Protein AF-0000000067176436 (afdb_homodimer)

InterPro domains:
  IPR025442 Domain of unknown function DUF4185 [PF13810] (154-482)

pLDDT: mean 79.98, std 26.39, range [17.45, 98.94]

Secondary structure (DSSP, 8-state):
-------------------------------------SS-HHHHH----TT-PPPP-----SS-S--TTPPTT--TTPPPPPSEE--GGGTGGG--------------------------------------------PPPSEEEEEEESSSTTSTT-HHHHHS-SB--EEEEEE---GGG--EEEEESSBB--TTSGGGG-BS-EEEEE----TBTB-------TT-TTSSS-EEETTEEPPSS-----SS--SEEEEEEEEEETTEEEEEEEEEEEEEETTEEEEEEEEEEEESSTTSS-EE-GGG-B-SSTTSSTTPPP-TTGGGGSEEEEE--STT---EEEEEE-SSSSSPBEEEEE-GGGTT-GGG-EEEETTTTEEEET-GGG---SBPSP-EEEEEEEETTTTEEEEEEE-TT--EEEEEESSTT------EEEE-GGG-TT-EEEEEE-TT--SSEEEEEEEETTTTEEEEEEEE--/-------------------------------------SS-HHHHH----TT-PPPP-----SS-S--TTPPTT--TTPPPPPSEE--GGGTGGG--------------------------------------------PPPSEEEEEEESSSTTSTT-HHHHHS-SB--EEEEEE---GGG--EEEEESSBB--TTSGGGG-BS-EEEEE----TBTB-------TT-TTSSS-EEETTEEPPSS-----SS--SEEEEEEEEEETTEEEEEEEEEEEEEETTEEEEEEEEEEEESSTTSS-EE-GGG-B-SSTTSSTTPPP-TTGGGGSEEEEE---TT---EEEEEE-SSSSSPBEEEEE-GGGTT-GGG-EEEETTTTEEEET-GGG---SBPSP-EEEEEEEETTTTEEEEEEE-TT--EEEEEESSTT------EEEE-GGG-TT-EEEEEE-TT--SSEEEEEEEETTTTEEEEEEEE--

Foldseek 3Di:
DDDDDDDDPDPPPPPPPPPPPPPPPPPPPPDDPLQLFPLDDPLVPDDDDPPDPAQPPDPAPPDGGQSQAFAPLFDLPDDDFDFWFDDCVVVVPPPPDPPPPPPDDDPDPDDPDDPDDPDDPDDPPDPPPPPDPPPDPPDDPFAKTFQFFCDAPGAPQPLQQQAQFHFWDFFAWEWLQDPVQTWIKTKIAWTAGHCPHVSSSIEGIWMFIFPDPPCNNHTHFAGDDDPDLSHGTQAPHGRHHDHADDDPPLAVAFNHKGWQEWYHDNNKIKTKIFTWRGSDHRQATATLWIFMWIDNRNSNHIDTQPQGTEGLDPPSGPPDDHAALRQQARHWEWEDDDPPDQWIKIWGGHGGQWTAIWMWIAGSVCVRPLQRIWTAAPVVRDTHGNHSNRIDGLGGDRFFRKYWYQAPAVNWIKMWGQHPQRFIWMWTANDPSGNIDDTDTRGGCVSQSNGKGNWHWHHSHRYQKTWTWIAGSSSNGITIMIGGHD/DDPDDDDPPDPPPPPPPPPPPPPPPPPPPPDDPLQLFPLDDPLVPDDDDPPDPAQPPDPFPPDGGQRQAFAPLFDLPDDDFDFWFDPCVVVVPPDPDPPPPPPDDPPDPDDPDDPDDPDDDDDPDDDPPPPDPDPDPPDDPFAKTFLFFCDAPGAPQPLQQQAQFHFWDFFAWEWLQDPVQTWIKTKIAWTAGHCPHVSSSIEGIWMFIAPDPPCNNHTHFAGDDDPDLNHGTQAPHGRHHDHADDDPPLAVAFNHKGWQEWYHDNNKIKTKIFTWRGSDHHQATATLWIFMWIDNRNSNHIDTQPQGTEGLDPPSGPPDDHAALRQQARHWEWEDDDPPDQWIKIWGGHGGQWTAIWMWIAGSVCVRPLQRIWTAAPVVRDTHGNHSNRIDGLGGDRFFRKYWYQAPAVNWIKMWGQGPQRFIWMWTANDPSGNIDDTDTRGGCVSQSNGKGNWHWHHSHRYQKTWTWIAGSSSNGITIMIGGHD

Sequence (972 aa):
MSRRPHAPTLTPMVAMAAFAAVGLTAAITVAPPAAAEPCTGAAAAIQPPANQGPAPALPGLTGGPPRGHRPSGANDDAPLPRLGQLSRDLLKAVTPRSGQVRQQAGVLPQPQPQPQPQPQPAPQPQVQAQPAPAPAPPPAPPGTTLVGWVTGPESPNDTARKFAITGTDLGIMWDNGNPGARQVLMAFGDTYGYCGVRGQQWRYNVLFRSQDGALSNTIAVPNGVPRNKFSGSPVWAPGISKQIINSTKWAATEKGIIPTAGVAVGQTQYLNFMSIRNWDSDGRWSTNYSAIAVSPDNGENWGVYPGTVRTPADGVVSGARYVRGNENFQQGAFLKPGPGDPYLYTFGTPSGRGGAAYIARVAPGAVPDLNRYEYWNSNTNSWVPRDPGAATPVIPGPVGELSAQYNTYLKQYVVLYCNGANDVVMRTAQAPQGPWGPEQLLVPSTQYPGGIYAPFLHPWSTGKELYFNLSLWSAYNVMLMRTVLPMSRRPHAPTLTPMVAMAAFAAVGLTAAITVAPPAAAEPCTGAAAAIQPPANQGPAPALPGLTGGPPRGHRPSGANDDAPLPRLGQLSRDLLKAVTPRSGQVRQQAGVLPQPQPQPQPQPQPAPQPQVQAQPAPAPAPPPAPPGTTLVGWVTGPESPNDTARKFAITGTDLGIMWDNGNPGARQVLMAFGDTYGYCGVRGQQWRYNVLFRSQDGALSNTIAVPNGVPRNKFSGSPVWAPGISKQIINSTKWAATEKGIIPTAGVAVGQTQYLNFMSIRNWDSDGRWSTNYSAIAVSPDNGENWGVYPGTVRTPADGVVSGARYVRGNENFQQGAFLKPGPGDPYLYTFGTPSGRGGAAYIARVAPGAVPDLNRYEYWNSNTNSWVPRDPGAATPVIPGPVGELSAQYNTYLKQYVVLYCNGANDVVMRTAQAPQGPWGPEQLLVPSTQYPGGIYAPFLHPWSTGKELYFNLSLWSAYNVMLMRTVLP

Radius of gyration: 37.89 Å; Cα contacts (8 Å, |Δi|>4): 2390; chains: 2; bounding box: 68×156×182 Å

Nearest PDB structures (foldseek):
  8ic1-assembly1_A  TM=9.295E-01  e=1.401E-37  Microbacterium arabinogalactanolyticum
  8hhv-assembly1_A  TM=9.306E-01  e=1.326E-36  Microbacterium arabinogalactanolyticum
  7dco-assembly1_3  TM=3.143E-01  e=1.955E-03  Saccharomyces cerevisiae
  5zwo-assembly1_3  TM=3.596E-01  e=2.435E-02  Saccharomyces cerevisiae S288C
  6g90-assembly1_P  TM=3.519E-01  e=5.246E-02  Saccharomyces cerevisiae

Organism: Mycolicibacterium smegmatis (strain ATCC 700084 / mc(2)155) (NCBI:txid246196)

Solvent-accessible surface area (backbone atoms only — not comparable to full-atom values): 52506 Å² total; per-residue (Å²): 140,86,86,80,80,84,79,80,81,80,79,80,80,80,77,77,78,77,78,77,77,77,75,77,73,74,75,71,73,72,68,74,77,73,63,52,42,88,57,45,73,74,30,39,70,44,73,71,63,90,79,61,69,83,73,74,90,48,82,72,64,82,73,62,80,86,62,9,74,38,45,74,84,40,32,40,82,46,73,81,78,74,78,39,71,57,75,61,82,72,58,69,77,74,64,76,84,81,78,78,76,81,78,76,86,78,77,75,76,76,79,74,80,81,76,78,81,72,80,77,74,76,82,69,80,81,68,75,74,66,74,72,69,72,75,73,72,75,80,72,72,64,46,36,26,40,53,34,36,49,37,15,85,79,10,90,50,44,26,42,68,42,31,32,29,27,26,31,33,44,36,43,41,24,50,41,56,31,88,92,68,55,31,38,39,29,40,24,23,59,27,26,17,37,41,86,41,82,72,22,54,48,32,39,19,37,49,41,30,24,70,61,81,67,56,82,77,19,62,58,49,60,63,32,36,63,94,37,60,82,30,12,18,45,34,78,41,76,30,29,54,31,62,44,64,64,77,60,51,48,43,95,58,69,76,35,42,32,67,42,24,46,45,40,54,60,53,36,35,36,34,37,26,25,32,26,48,41,61,70,39,62,34,29,39,43,54,41,27,11,34,40,30,40,13,77,46,64,60,49,50,40,19,38,29,49,78,37,54,30,22,55,46,76,71,66,28,80,92,52,74,54,53,70,38,27,35,40,46,30,34,32,22,46,29,64,58,53,89,92,54,78,46,32,33,34,38,14,19,24,56,42,32,65,27,35,30,30,43,35,33,29,51,62,95,41,73,76,41,62,74,59,29,25,16,35,18,68,92,74,69,43,72,37,71,56,35,54,54,57,38,34,73,52,40,79,52,31,42,17,52,48,23,50,41,45,24,72,62,76,68,26,31,39,36,32,23,16,39,84,77,37,23,35,28,34,32,41,18,84,38,95,76,36,76,54,51,71,79,39,86,60,43,62,28,83,79,40,47,23,20,44,43,30,36,19,49,37,68,86,35,35,50,55,45,38,34,26,24,31,14,32,46,34,71,28,19,24,30,27,34,36,34,31,57,128,140,83,83,76,80,82,77,82,81,79,78,79,79,79,79,78,78,77,77,79,77,79,75,77,73,72,77,70,74,71,69,73,78,74,62,53,43,88,57,47,74,74,31,39,70,44,76,70,64,91,80,60,67,83,73,73,90,48,82,73,66,85,73,64,79,87,65,10,76,39,46,72,85,40,33,39,82,47,74,81,78,71,77,40,73,56,77,60,82,72,60,70,77,74,65,78,84,82,79,79,77,81,78,75,87,77,79,79,78,76,84,76,82,82,77,80,81,73,82,78,75,80,83,73,81,82,71,78,76,68,76,74,72,75,78,75,73,77,81,72,71,65,46,36,27,38,53,34,36,49,38,13,84,79,9,89,48,44,25,41,68,41,29,31,28,27,26,30,32,43,36,43,38,23,49,41,55,32,87,92,68,55,31,36,38,29,40,24,24,58,28,27,16,38,40,85,41,82,72,23,54,47,32,39,20,34,51,40,30,26,70,61,81,68,56,81,76,17,61,56,50,59,61,32,36,67,96,37,60,81,31,12,17,45,34,77,42,75,30,29,52,32,61,43,64,65,78,62,50,49,44,96,58,68,75,36,42,33,67,43,23,46,44,40,55,60,52,34,35,38,35,35,28,26,32,26,48,40,61,72,37,61,34,27,38,43,55,40,27,11,33,40,31,38,12,77,48,62,60,50,51,41,19,39,28,49,78,37,54,31,22,55,46,77,70,64,29,78,91,52,72,53,52,70,36,26,35,40,46,31,34,33,21,44,28,64,56,54,90,91,52,79,47,32,33,34,37,14,20,24,56,41,31,64,27,35,31,28,43,35,35,28,50,61,93,42,74,76,42,61,75,59,29,24,15,35,18,69,91,75,68,42,72,38,68,57,34,53,53,57,38,36,73,50,39,78,51,30,42,18,52,48,24,50,40,45,24,70,63,78,68,27,30,38,37,32,23,17,39,84,78,37,23,34,29,35,33,42,18,85,38,96,73,36,74,54,52,71,80,40,85,60,42,62,27,82,79,40,46,23,21,44,46,31,35,19,50,36,70,88,36,35,48,55,45,36,36,25,25,30,14,30,46,34,70,28,18,25,30,28,34,36,33,31,57,129

Structure (mmCIF, N/CA/C/O backbone):
data_AF-0000000067176436-model_v1
#
loop_
_entity.id
_entity.type
_entity.pdbx_description
1 polymer 'DUF4185 domain-containing protein'
#
loop_
_atom_site.group_PDB
_atom_site.id
_atom_site.type_symbol
_atom_site.label_atom_id
_atom_site.label_alt_id
_atom_site.label_comp_id
_atom_site.label_asym_id
_atom_site.label_entity_id
_atom_site.label_seq_id
_atom_site.pdbx_PDB_ins_code
_atom_site.Cartn_x
_atom_site.Cartn_y
_atom_site.Cartn_z
_atom_site.occupancy
_atom_site.B_iso_or_equiv
_atom_site.auth_seq_id
_atom_site.auth_comp_id
_atom_site.auth_asym_id
_atom_site.auth_atom_id
_atom_site.pdbx_PDB_model_num
ATOM 1 N N . MET A 1 1 ? 0.369 107.812 -63.469 1 24.12 1 MET A N 1
ATOM 2 C CA . MET A 1 1 ? -0.474 107.438 -62.344 1 24.12 1 MET A CA 1
ATOM 3 C C . MET A 1 1 ? -0.069 106.125 -61.781 1 24.12 1 MET A C 1
ATOM 5 O O . MET A 1 1 ? -0.122 105.062 -62.469 1 24.12 1 MET A O 1
ATOM 9 N N . SER A 1 2 ? 0.95 106 -60.812 1 21.42 2 SER A N 1
ATOM 10 C CA . SER A 1 2 ? 2.115 105.25 -60.406 1 21.42 2 SER A CA 1
ATOM 11 C C . SER A 1 2 ? 1.707 104 -59.594 1 21.42 2 SER A C 1
ATOM 13 O O . SER A 1 2 ? 0.884 104.125 -58.688 1 21.42 2 SER A O 1
ATOM 15 N N . ARG A 1 3 ? 1.87 102.625 -60.156 1 22.89 3 ARG A N 1
ATOM 16 C CA . ARG A 1 3 ? 1.462 101.25 -60.031 1 22.89 3 ARG A CA 1
ATOM 17 C C . ARG A 1 3 ? 1.984 100.625 -58.719 1 22.89 3 ARG A C 1
ATOM 19 O O . ARG A 1 3 ? 3.191 100.438 -58.562 1 22.89 3 ARG A O 1
ATOM 26 N N . ARG A 1 4 ? 1.342 100.875 -57.5 1 23.36 4 ARG A N 1
ATOM 27 C CA . ARG A 1 4 ? 1.813 100.812 -56.125 1 23.36 4 ARG A CA 1
ATOM 28 C C . ARG A 1 4 ? 2.039 99.375 -55.719 1 23.36 4 ARG A C 1
ATOM 30 O O . ARG A 1 4 ? 1.128 98.5 -55.781 1 23.36 4 ARG A O 1
ATOM 37 N N . PRO A 1 5 ? 3.244 98.75 -55.688 1 26.55 5 PRO A N 1
ATOM 38 C CA . PRO A 1 5 ? 3.678 97.375 -55.656 1 26.55 5 PRO A CA 1
ATOM 39 C C . PRO A 1 5 ? 3.33 96.688 -54.312 1 26.55 5 PRO A C 1
ATOM 41 O O . PRO A 1 5 ? 3.184 97.375 -53.312 1 26.55 5 PRO A O 1
ATOM 44 N N . HIS A 1 6 ? 2.656 95.5 -54.312 1 26.3 6 HIS A N 1
ATOM 45 C CA . HIS A 1 6 ? 1.938 94.625 -53.406 1 26.3 6 HIS A CA 1
ATOM 46 C C . HIS A 1 6 ? 2.881 94 -52.375 1 26.3 6 HIS A C 1
ATOM 48 O O . HIS A 1 6 ? 3.906 93.375 -52.75 1 26.3 6 HIS A O 1
ATOM 54 N N . ALA A 1 7 ? 3.008 94.438 -51.094 1 25.61 7 ALA A N 1
ATOM 55 C CA . ALA A 1 7 ? 3.947 94.312 -50 1 25.61 7 ALA A CA 1
ATOM 56 C C . ALA A 1 7 ? 3.887 92.875 -49.406 1 25.61 7 ALA A C 1
ATOM 58 O O . ALA A 1 7 ? 2.811 92.375 -49.062 1 25.61 7 ALA A O 1
ATOM 59 N N . PRO A 1 8 ? 4.809 91.938 -49.719 1 27.05 8 PRO A N 1
ATOM 60 C CA . PRO A 1 8 ? 4.812 90.5 -49.438 1 27.05 8 PRO A CA 1
ATOM 61 C C . PRO A 1 8 ? 4.926 90.188 -47.969 1 27.05 8 PRO A C 1
ATOM 63 O O . PRO A 1 8 ? 5.777 90.75 -47.281 1 27.05 8 PRO A O 1
ATOM 66 N N . THR A 1 9 ? 3.82 90.062 -47.156 1 23.59 9 THR A N 1
ATOM 67 C CA . THR A 1 9 ? 3.74 90 -45.719 1 23.59 9 THR A CA 1
ATOM 68 C C . THR A 1 9 ? 4.504 88.75 -45.188 1 23.59 9 THR A C 1
ATOM 70 O O . THR A 1 9 ? 4.324 87.625 -45.688 1 23.59 9 THR A O 1
ATOM 73 N N . LEU A 1 10 ? 5.695 88.875 -44.562 1 23.58 10 LEU A N 1
ATOM 74 C CA . LEU A 1 10 ? 6.793 88.125 -44 1 23.58 10 LEU A CA 1
ATOM 75 C C . LEU A 1 10 ? 6.316 87.25 -42.844 1 23.58 10 LEU A C 1
ATOM 77 O O . LEU A 1 10 ? 5.84 87.75 -41.844 1 23.58 10 LEU A O 1
ATOM 81 N N . THR A 1 11 ? 5.629 86.062 -43.062 1 26.05 11 THR A N 1
ATOM 82 C CA . THR A 1 11 ? 5.031 85.188 -42.062 1 26.05 11 THR A CA 1
ATOM 83 C C . THR A 1 11 ? 6.098 84.625 -41.125 1 26.05 11 THR A C 1
ATOM 85 O O . THR A 1 11 ? 7.094 84.062 -41.562 1 26.05 11 THR A O 1
ATOM 88 N N . PRO A 1 12 ? 6.266 85.188 -39.875 1 24.95 12 PRO A N 1
ATOM 89 C CA . PRO A 1 12 ? 7.312 84.875 -38.906 1 24.95 12 PRO A CA 1
ATOM 90 C C . PRO A 1 12 ? 7.301 83.438 -38.438 1 24.95 12 PRO A C 1
ATOM 92 O O . PRO A 1 12 ? 6.234 82.875 -38.219 1 24.95 12 PRO A O 1
ATOM 95 N N . MET A 1 13 ? 8.133 82.5 -39 1 23.36 13 MET A N 1
ATOM 96 C CA . MET A 1 13 ? 8.305 81.062 -38.75 1 23.36 13 MET A CA 1
ATOM 97 C C . MET A 1 13 ? 8.719 80.812 -37.312 1 23.36 13 MET A C 1
ATOM 99 O O . MET A 1 13 ? 9.773 81.312 -36.875 1 23.36 13 MET A O 1
ATOM 103 N N . VAL A 1 14 ? 7.809 80.938 -36.312 1 24.78 14 VAL A N 1
ATOM 104 C CA . VAL A 1 14 ? 8.086 80.75 -34.875 1 24.78 14 VAL A CA 1
ATOM 105 C C . VAL A 1 14 ? 8.75 79.375 -34.656 1 24.78 14 VAL A C 1
ATOM 107 O O . VAL A 1 14 ? 8.234 78.375 -35.094 1 24.78 14 VAL A O 1
ATOM 110 N N . ALA A 1 15 ? 10.07 79.25 -34.5 1 24.11 15 ALA A N 1
ATOM 111 C CA . ALA A 1 15 ? 11.016 78.188 -34.219 1 24.11 15 ALA A CA 1
ATOM 112 C C . ALA A 1 15 ? 10.656 77.5 -32.906 1 24.11 15 ALA A C 1
ATOM 114 O O . ALA A 1 15 ? 10.672 78.125 -31.844 1 24.11 15 ALA A O 1
ATOM 115 N N . MET A 1 16 ? 9.617 76.688 -32.875 1 23.59 16 MET A N 1
ATOM 116 C CA . MET A 1 16 ? 9.211 75.938 -31.672 1 23.59 16 MET A CA 1
ATOM 117 C C . MET A 1 16 ? 10.367 75.125 -31.109 1 23.59 16 MET A C 1
ATOM 119 O O . MET A 1 16 ? 11.023 74.375 -31.844 1 23.59 16 MET A O 1
ATOM 123 N N . ALA A 1 17 ? 11.148 75.625 -30.125 1 24.77 17 ALA A N 1
ATOM 124 C CA . ALA A 1 17 ? 12.25 75.062 -29.359 1 24.77 17 ALA A CA 1
ATOM 125 C C . ALA A 1 17 ? 11.836 73.688 -28.734 1 24.77 17 ALA A C 1
ATOM 127 O O . ALA A 1 17 ? 10.875 73.625 -27.969 1 24.77 17 ALA A O 1
ATOM 128 N N . ALA A 1 18 ? 11.867 72.625 -29.438 1 24.19 18 ALA A N 1
ATOM 129 C CA . ALA A 1 18 ? 11.547 71.25 -28.969 1 24.19 18 ALA A CA 1
ATOM 130 C C . ALA A 1 18 ? 12.422 70.875 -27.781 1 24.19 18 ALA A C 1
ATOM 132 O O . ALA A 1 18 ? 13.648 70.875 -27.891 1 24.19 18 ALA A O 1
ATOM 133 N N . PHE A 1 19 ? 12.078 71.312 -26.516 1 25.48 19 PHE A N 1
ATOM 134 C CA . PHE A 1 19 ? 12.789 70.875 -25.312 1 25.48 19 PHE A CA 1
ATOM 135 C C . PHE A 1 19 ? 12.82 69.375 -25.219 1 25.48 19 PHE A C 1
ATOM 137 O O . PHE A 1 19 ? 11.789 68.688 -25.328 1 25.48 19 PHE A O 1
ATOM 144 N N . ALA A 1 20 ? 13.844 68.688 -25.734 1 25.2 20 ALA A N 1
ATOM 145 C CA . ALA A 1 20 ? 14.125 67.25 -25.609 1 25.2 20 ALA A CA 1
ATOM 146 C C . ALA A 1 20 ? 14.227 66.812 -24.141 1 25.2 20 ALA A C 1
ATOM 148 O O . ALA A 1 20 ? 15.109 67.312 -23.422 1 25.2 20 ALA A O 1
ATOM 149 N N . ALA A 1 21 ? 13.086 66.812 -23.406 1 26.42 21 ALA A N 1
ATOM 150 C CA . ALA A 1 21 ? 13.141 66.25 -22.062 1 26.42 21 ALA A CA 1
ATOM 151 C C . ALA A 1 21 ? 13.828 64.875 -22.047 1 26.42 21 ALA A C 1
ATOM 153 O O . ALA A 1 21 ? 13.43 63.969 -22.781 1 26.42 21 ALA A O 1
ATOM 154 N N . VAL A 1 22 ? 15.133 64.812 -21.875 1 28.36 22 VAL A N 1
ATOM 155 C CA . VAL A 1 22 ? 15.914 63.625 -21.609 1 28.36 22 VAL A CA 1
ATOM 156 C C . VAL A 1 22 ? 15.328 62.875 -20.406 1 28.36 22 VAL A C 1
ATOM 158 O O . VAL A 1 22 ? 15.328 63.406 -19.281 1 28.36 22 VAL A O 1
ATOM 161 N N . GLY A 1 23 ? 14.133 62.281 -20.547 1 25.31 23 GLY A N 1
ATOM 162 C CA . GLY A 1 23 ? 13.656 61.438 -19.469 1 25.31 23 GLY A CA 1
ATOM 163 C C . GLY A 1 23 ? 14.688 60.438 -19 1 25.31 23 GLY A C 1
ATOM 164 O O . GLY A 1 23 ? 15.195 59.625 -19.797 1 25.31 23 GLY A O 1
ATOM 165 N N . LEU A 1 24 ? 15.555 60.781 -18.062 1 27.75 24 LEU A N 1
ATOM 166 C CA . LEU A 1 24 ? 16.391 59.844 -17.312 1 27.75 24 LEU A CA 1
ATOM 167 C C . LEU A 1 24 ? 15.57 58.688 -16.781 1 27.75 24 LEU A C 1
ATOM 169 O O . LEU A 1 24 ? 14.719 58.844 -15.914 1 27.75 24 LEU A O 1
ATOM 173 N N . THR A 1 25 ? 15.133 57.812 -17.641 1 29.31 25 THR A N 1
ATOM 174 C CA . THR A 1 25 ? 14.555 56.594 -17.109 1 29.31 25 THR A CA 1
ATOM 175 C C . THR A 1 25 ? 15.539 55.906 -16.156 1 29.31 25 THR A C 1
ATOM 177 O O . THR A 1 25 ? 16.609 55.469 -16.578 1 29.31 25 THR A O 1
ATOM 180 N N . ALA A 1 26 ? 15.633 56.375 -14.93 1 30.16 26 ALA A N 1
ATOM 181 C CA . ALA A 1 26 ? 16.297 55.531 -13.93 1 30.16 26 ALA A CA 1
ATOM 182 C C . ALA A 1 26 ? 15.781 54.094 -14 1 30.16 26 ALA A C 1
ATOM 184 O O . ALA A 1 26 ? 14.578 53.844 -13.875 1 30.16 26 ALA A O 1
ATOM 185 N N . ALA A 1 27 ? 16.406 53.281 -14.766 1 31.25 27 ALA A N 1
ATOM 186 C CA . ALA A 1 27 ? 16.188 51.844 -14.68 1 31.25 27 ALA A CA 1
ATOM 187 C C . ALA A 1 27 ? 16.234 51.375 -13.227 1 31.25 27 ALA A C 1
ATOM 189 O O . ALA A 1 27 ? 17.297 51.406 -12.594 1 31.25 27 ALA A O 1
ATOM 190 N N . ILE A 1 28 ? 15.203 51.688 -12.516 1 31.34 28 ILE A N 1
ATOM 191 C CA . ILE A 1 28 ? 15.156 50.969 -11.258 1 31.34 28 ILE A CA 1
ATOM 192 C C . ILE A 1 28 ? 15.297 49.469 -11.531 1 31.34 28 ILE A C 1
ATOM 194 O O . ILE A 1 28 ? 14.422 48.844 -12.148 1 31.34 28 ILE A O 1
ATOM 198 N N . THR A 1 29 ? 16.484 49.031 -11.664 1 30.88 29 THR A N 1
ATOM 199 C CA . THR A 1 29 ? 16.719 47.562 -11.609 1 30.88 29 THR A CA 1
ATOM 200 C C . THR A 1 29 ? 15.945 46.969 -10.438 1 30.88 29 THR A C 1
ATOM 202 O O . THR A 1 29 ? 16.219 47.281 -9.281 1 30.88 29 THR A O 1
ATOM 205 N N . VAL A 1 30 ? 14.664 46.75 -10.609 1 32.91 30 VAL A N 1
ATOM 206 C CA . VAL A 1 30 ? 13.992 45.875 -9.656 1 32.91 30 VAL A CA 1
ATOM 207 C C . VAL A 1 30 ? 14.852 44.625 -9.398 1 32.91 30 VAL A C 1
ATOM 209 O O . VAL A 1 30 ? 15.172 43.906 -10.336 1 32.91 30 VAL A O 1
ATOM 212 N N . ALA A 1 31 ? 15.641 44.688 -8.352 1 33.94 31 ALA A N 1
ATOM 213 C CA . ALA A 1 31 ? 16.312 43.5 -7.879 1 33.94 31 ALA A CA 1
ATOM 214 C C . ALA A 1 31 ? 15.406 42.281 -7.98 1 33.94 31 ALA A C 1
ATOM 216 O O . ALA A 1 31 ? 14.203 42.375 -7.723 1 33.94 31 ALA A O 1
ATOM 217 N N . PRO A 1 32 ? 15.836 41.344 -8.688 1 33.25 32 PRO A N 1
ATOM 218 C CA . PRO A 1 32 ? 15.023 40.125 -8.789 1 33.25 32 PRO A CA 1
ATOM 219 C C . PRO A 1 32 ? 14.477 39.656 -7.434 1 33.25 32 PRO A C 1
ATOM 221 O O . PRO A 1 32 ? 15.094 39.938 -6.398 1 33.25 32 PRO A O 1
ATOM 224 N N . PRO A 1 33 ? 13.211 39.625 -7.266 1 33.53 33 PRO A N 1
ATOM 225 C CA . PRO A 1 33 ? 12.633 39.188 -5.996 1 33.53 33 PRO A CA 1
ATOM 226 C C . PRO A 1 33 ? 13.406 38.031 -5.379 1 33.53 33 PRO A C 1
ATOM 228 O O . PRO A 1 33 ? 13.836 37.125 -6.098 1 33.53 33 PRO A O 1
ATOM 231 N N . ALA A 1 34 ? 14.102 38.281 -4.254 1 33.06 34 ALA A N 1
ATOM 232 C CA . ALA A 1 34 ? 14.68 37.219 -3.416 1 33.06 34 ALA A CA 1
ATOM 233 C C . ALA A 1 34 ? 13.688 36.094 -3.174 1 33.06 34 ALA A C 1
ATOM 235 O O . ALA A 1 34 ? 12.664 36.281 -2.516 1 33.06 34 ALA A O 1
ATOM 236 N N . ALA A 1 35 ? 13.453 35.281 -4.086 1 36.25 35 ALA A N 1
ATOM 237 C CA . ALA A 1 35 ? 12.68 34.062 -3.939 1 36.25 35 ALA A CA 1
ATOM 238 C C . ALA A 1 35 ? 13.273 33.156 -2.857 1 36.25 35 ALA A C 1
ATOM 240 O O . ALA A 1 35 ? 14.461 32.844 -2.881 1 36.25 35 ALA A O 1
ATOM 241 N N . ALA A 1 36 ? 12.891 33.312 -1.628 1 44.34 36 ALA A N 1
ATOM 242 C CA . ALA A 1 36 ? 13.344 32.281 -0.699 1 44.34 36 ALA A CA 1
ATOM 243 C C . ALA A 1 36 ? 13.297 30.906 -1.348 1 44.34 36 ALA A C 1
ATOM 245 O O . ALA A 1 36 ? 12.227 30.297 -1.46 1 44.34 36 ALA A O 1
ATOM 246 N N . GLU A 1 37 ? 14.062 30.688 -2.412 1 57.56 37 GLU A N 1
ATOM 247 C CA . GLU A 1 37 ? 14.188 29.422 -3.123 1 57.56 37 GLU A CA 1
ATOM 248 C C . GLU A 1 37 ? 15.031 28.422 -2.332 1 57.56 37 GLU A C 1
ATOM 250 O O . GLU A 1 37 ? 15.93 28.812 -1.58 1 57.56 37 GLU A O 1
ATOM 255 N N . PRO A 1 38 ? 14.461 27.203 -2.084 1 66.06 38 PRO A N 1
ATOM 256 C CA . PRO A 1 38 ? 15.438 26.188 -1.658 1 66.06 38 PRO A CA 1
ATOM 257 C C . PRO A 1 38 ? 16.859 26.5 -2.143 1 66.06 38 PRO A C 1
ATOM 259 O O . PRO A 1 38 ? 17.031 27.125 -3.191 1 66.06 38 PRO A O 1
ATOM 262 N N . CYS A 1 39 ? 17.797 26.375 -1.078 1 67.81 39 CYS A N 1
ATOM 263 C CA . CYS A 1 39 ? 19.203 26.516 -1.415 1 67.81 39 CYS A CA 1
ATOM 264 C C . CYS A 1 39 ? 19.609 27.984 -1.425 1 67.81 39 CYS A C 1
ATOM 266 O O . CYS A 1 39 ? 20.281 28.453 -2.359 1 67.81 39 CYS A O 1
ATOM 268 N N . THR A 1 40 ? 18.969 28.672 -0.494 1 68.62 40 THR A N 1
ATOM 269 C CA . THR A 1 40 ? 19.422 30.031 -0.24 1 68.62 40 THR A CA 1
ATOM 270 C C . THR A 1 40 ? 20.047 30.156 1.15 1 68.62 40 THR A C 1
ATOM 272 O O . THR A 1 40 ? 19.953 29.219 1.954 1 68.62 40 THR A O 1
ATOM 275 N N . GLY A 1 41 ? 20.766 31.219 1.387 1 69.81 41 GLY A N 1
ATOM 276 C CA . GLY A 1 41 ? 21.375 31.469 2.684 1 69.81 41 GLY A CA 1
ATOM 277 C C . GLY A 1 41 ? 22.359 30.391 3.1 1 69.81 41 GLY A C 1
ATOM 278 O O . GLY A 1 41 ? 23.234 30 2.322 1 69.81 41 GLY A O 1
ATOM 279 N N . ALA A 1 42 ? 22.203 30 4.383 1 70.38 42 ALA A N 1
ATOM 280 C CA . ALA A 1 42 ? 23.141 29.031 4.969 1 70.38 42 ALA A CA 1
ATOM 281 C C . ALA A 1 42 ? 23.047 27.688 4.254 1 70.38 42 ALA A C 1
ATOM 283 O O . ALA A 1 42 ? 24.062 27 4.102 1 70.38 42 ALA A O 1
ATOM 284 N N . ALA A 1 43 ? 21.922 27.344 3.795 1 77.31 43 ALA A N 1
ATOM 285 C CA . ALA A 1 43 ? 21.75 26.078 3.107 1 77.31 43 ALA A CA 1
ATOM 286 C C . ALA A 1 43 ? 22.562 26.031 1.819 1 77.31 43 ALA A C 1
ATOM 288 O O . ALA A 1 43 ? 23.125 24.984 1.472 1 77.31 43 ALA A O 1
ATOM 289 N N . ALA A 1 44 ? 22.656 27.094 1.134 1 74.88 44 ALA A N 1
ATOM 290 C CA . ALA A 1 44 ? 23.344 27.156 -0.153 1 74.88 44 ALA A CA 1
ATOM 291 C C . ALA A 1 44 ? 24.844 26.906 0.011 1 74.88 44 ALA A C 1
ATOM 293 O O . ALA A 1 44 ? 25.5 26.453 -0.918 1 74.88 44 ALA A O 1
ATOM 294 N N . ALA A 1 45 ? 25.328 27.156 1.181 1 76.69 45 ALA A N 1
ATOM 295 C CA . ALA A 1 45 ? 26.766 27.109 1.408 1 76.69 45 ALA A CA 1
ATOM 296 C C . ALA A 1 45 ? 27.219 25.703 1.797 1 76.69 45 ALA A C 1
ATOM 298 O O . ALA A 1 45 ? 28.422 25.406 1.786 1 76.69 45 ALA A O 1
ATOM 299 N N . ILE A 1 46 ? 26.281 24.906 2.02 1 78.69 46 ILE A N 1
ATOM 300 C CA . ILE A 1 46 ? 26.641 23.578 2.502 1 78.69 46 ILE A CA 1
ATOM 301 C C . ILE A 1 46 ? 27.109 22.703 1.333 1 78.69 46 ILE A C 1
ATOM 303 O O . ILE A 1 46 ? 26.422 22.625 0.312 1 78.69 46 ILE A O 1
ATOM 307 N N . GLN A 1 47 ? 28.312 22.031 1.431 1 78.81 47 GLN A N 1
ATOM 308 C CA . GLN A 1 47 ? 28.875 21.188 0.384 1 78.81 47 GLN A CA 1
ATOM 309 C C . GLN A 1 47 ? 28.719 19.719 0.73 1 78.81 47 GLN A C 1
ATOM 311 O O . GLN A 1 47 ? 28.797 19.328 1.899 1 78.81 47 GLN A O 1
ATOM 316 N N . PRO A 1 48 ? 28.484 18.906 -0.31 1 79.06 48 PRO A N 1
ATOM 317 C CA . PRO A 1 48 ? 28.422 17.453 -0.061 1 79.06 48 PRO A CA 1
ATOM 318 C C . PRO A 1 48 ? 29.766 16.875 0.374 1 79.06 48 PRO A C 1
ATOM 320 O O . PRO A 1 48 ? 30.828 17.438 0.048 1 79.06 48 PRO A O 1
ATOM 323 N N . PRO A 1 49 ? 29.578 15.75 1.146 1 75.06 49 PRO A N 1
ATOM 324 C CA . PRO A 1 49 ? 30.859 15.07 1.427 1 75.06 49 PRO A CA 1
ATOM 325 C C . PRO A 1 49 ? 31.531 14.539 0.166 1 75.06 49 PRO A C 1
ATOM 327 O O . PRO A 1 49 ? 30.859 14.281 -0.836 1 75.06 49 PRO A O 1
ATOM 330 N N . ALA A 1 50 ? 32.812 14.547 0.131 1 66.88 50 ALA A N 1
ATOM 331 C CA . ALA A 1 50 ? 33.625 14.141 -1.019 1 66.88 50 ALA A CA 1
ATOM 332 C C . ALA A 1 50 ? 33.188 12.773 -1.533 1 66.88 50 ALA A C 1
ATOM 334 O O . ALA A 1 50 ? 33.25 12.508 -2.736 1 66.88 50 ALA A O 1
ATOM 335 N N . ASN A 1 51 ? 32.719 11.914 -0.706 1 59.53 51 ASN A N 1
ATOM 336 C CA . ASN A 1 51 ? 32.438 10.539 -1.095 1 59.53 51 ASN A CA 1
ATOM 337 C C . ASN A 1 51 ? 30.953 10.336 -1.36 1 59.53 51 ASN A C 1
ATOM 339 O O . ASN A 1 51 ? 30.469 9.203 -1.386 1 59.53 51 ASN A O 1
ATOM 343 N N . GLN A 1 52 ? 30.266 11.414 -1.535 1 58.31 52 GLN A N 1
ATOM 344 C CA . GLN A 1 52 ? 28.844 11.164 -1.723 1 58.31 52 GLN A CA 1
ATOM 345 C C . GLN A 1 52 ? 28.547 10.711 -3.148 1 58.31 52 GLN A C 1
ATOM 347 O O . GLN A 1 52 ? 28.984 11.352 -4.113 1 58.31 52 GLN A O 1
ATOM 352 N N . GLY A 1 53 ? 28.281 9.492 -3.344 1 53.75 53 GLY A N 1
ATOM 353 C CA . GLY A 1 53 ? 27.891 8.953 -4.637 1 53.75 53 GLY A CA 1
ATOM 354 C C . GLY A 1 53 ? 26.75 9.711 -5.281 1 53.75 53 GLY A C 1
ATOM 355 O O . GLY A 1 53 ? 26.125 10.562 -4.645 1 53.75 53 GLY A O 1
ATOM 356 N N . PRO A 1 54 ? 26.609 9.539 -6.582 1 51.94 54 PRO A N 1
ATOM 357 C CA . PRO A 1 54 ? 25.531 10.227 -7.297 1 51.94 54 PRO A CA 1
ATOM 358 C C . PRO A 1 54 ? 24.141 9.922 -6.715 1 51.94 54 PRO A C 1
ATOM 360 O O . PRO A 1 54 ? 23.891 8.805 -6.258 1 51.94 54 PRO A O 1
ATOM 363 N N . ALA A 1 55 ? 23.469 10.977 -6.363 1 54.38 55 ALA A N 1
ATOM 364 C CA . ALA A 1 55 ? 22.078 10.789 -5.965 1 54.38 55 ALA A CA 1
ATOM 365 C C . ALA A 1 55 ? 21.297 10.055 -7.043 1 54.38 55 ALA A C 1
ATOM 367 O O . ALA A 1 55 ? 21.547 10.227 -8.234 1 54.38 55 ALA A O 1
ATOM 368 N N . PRO A 1 56 ? 20.422 9.062 -6.641 1 53.72 56 PRO A N 1
ATOM 369 C CA . PRO A 1 56 ? 19.578 8.445 -7.672 1 53.72 56 PRO A CA 1
ATOM 370 C C . PRO A 1 56 ? 18.812 9.469 -8.5 1 53.72 56 PRO A C 1
ATOM 372 O O . PRO A 1 56 ? 18.562 10.586 -8.039 1 53.72 56 PRO A O 1
ATOM 375 N N . ALA A 1 57 ? 18.719 9.203 -9.82 1 47.5 57 ALA A N 1
ATOM 376 C CA . ALA A 1 57 ? 17.953 10.062 -10.727 1 47.5 57 ALA A CA 1
ATOM 377 C C . ALA A 1 57 ? 16.562 10.359 -10.164 1 47.5 57 ALA A C 1
ATOM 379 O O . ALA A 1 57 ? 15.773 9.438 -9.953 1 47.5 57 ALA A O 1
ATOM 380 N N . LEU A 1 58 ? 16.5 11.375 -9.422 1 51.88 58 LEU A N 1
ATOM 381 C CA . LEU A 1 58 ? 15.219 11.812 -8.875 1 51.88 58 LEU A CA 1
ATOM 382 C C . LEU A 1 58 ? 14.375 12.492 -9.945 1 51.88 58 LEU A C 1
ATOM 384 O O . LEU A 1 58 ? 14.914 13.031 -10.914 1 51.88 58 LEU A O 1
ATOM 388 N N . PRO A 1 59 ? 13.109 12.258 -9.969 1 48.03 59 PRO A N 1
ATOM 389 C CA . PRO A 1 59 ? 12.266 12.898 -10.984 1 48.03 59 PRO A CA 1
ATOM 390 C C . PRO A 1 59 ? 12.664 14.352 -11.242 1 48.03 59 PRO A C 1
ATOM 392 O O . PRO A 1 59 ? 13.109 15.047 -10.328 1 48.03 59 PRO A O 1
ATOM 395 N N . GLY A 1 60 ? 13.211 14.523 -12.375 1 44.09 60 GLY A N 1
ATOM 396 C CA . GLY A 1 60 ? 13.719 15.797 -12.852 1 44.09 60 GLY A CA 1
ATOM 397 C C . GLY A 1 60 ? 12.852 16.984 -12.453 1 44.09 60 GLY A C 1
ATOM 398 O O . GLY A 1 60 ? 11.625 16.844 -12.336 1 44.09 60 GLY A O 1
ATOM 399 N N . LEU A 1 61 ? 13.438 17.922 -11.812 1 47.09 61 LEU A N 1
ATOM 400 C CA . LEU A 1 61 ? 12.961 19.281 -11.555 1 47.09 61 LEU A CA 1
ATOM 401 C C . LEU A 1 61 ? 12.5 19.938 -12.852 1 47.09 61 LEU A C 1
ATOM 403 O O . LEU A 1 61 ? 13.289 20.578 -13.539 1 47.09 61 LEU A O 1
ATOM 407 N N . THR A 1 62 ? 11.75 19.312 -13.656 1 44.69 62 THR A N 1
ATOM 408 C CA . THR A 1 62 ? 11.57 20.031 -14.914 1 44.69 62 THR A CA 1
ATOM 409 C C . THR A 1 62 ? 11.047 21.453 -14.656 1 44.69 62 THR A C 1
ATOM 411 O O . THR A 1 62 ? 11.117 22.312 -15.531 1 44.69 62 THR A O 1
ATOM 414 N N . GLY A 1 63 ? 10.539 21.797 -13.414 1 47.09 63 GLY A N 1
ATOM 415 C CA . GLY A 1 63 ? 9.922 23.109 -13.359 1 47.09 63 GLY A CA 1
ATOM 416 C C . GLY A 1 63 ? 10.414 23.953 -12.211 1 47.09 63 GLY A C 1
ATOM 417 O O . GLY A 1 63 ? 9.82 24.984 -11.883 1 47.09 63 GLY A O 1
ATOM 418 N N . GLY A 1 64 ? 11.617 23.828 -11.852 1 52.94 64 GLY A N 1
ATOM 419 C CA . GLY A 1 64 ? 12.125 24.625 -10.75 1 52.94 64 GLY A CA 1
ATOM 420 C C . GLY A 1 64 ? 11.461 24.297 -9.422 1 52.94 64 GLY A C 1
ATOM 421 O O . GLY A 1 64 ? 10.531 23.5 -9.367 1 52.94 64 GLY A O 1
ATOM 422 N N . PRO A 1 65 ? 11.969 24.906 -8.367 1 56.03 65 PRO A N 1
ATOM 423 C CA . PRO A 1 65 ? 11.422 24.656 -7.035 1 56.03 65 PRO A CA 1
ATOM 424 C C . PRO A 1 65 ? 9.969 25.109 -6.895 1 56.03 65 PRO A C 1
ATOM 426 O O . PRO A 1 65 ? 9.555 26.094 -7.523 1 56.03 65 PRO A O 1
ATOM 429 N N . PRO A 1 66 ? 9.109 24.344 -6.199 1 61.25 66 PRO A N 1
ATOM 430 C CA . PRO A 1 66 ? 7.703 24.719 -6.023 1 61.25 66 PRO A CA 1
ATOM 431 C C . PRO A 1 66 ? 7.535 26.062 -5.309 1 61.25 66 PRO A C 1
ATOM 433 O O . PRO A 1 66 ? 8.133 26.281 -4.25 1 61.25 66 PRO A O 1
ATOM 436 N N . ARG A 1 67 ? 6.965 27.219 -5.852 1 57.97 67 ARG A N 1
ATOM 437 C CA . ARG A 1 67 ? 6.738 28.531 -5.254 1 57.97 67 ARG A CA 1
ATOM 438 C C . ARG A 1 67 ? 5.328 28.625 -4.68 1 57.97 67 ARG A C 1
ATOM 440 O O . ARG A 1 67 ? 5.07 29.469 -3.811 1 57.97 67 ARG A O 1
ATOM 447 N N . GLY A 1 68 ? 4.48 27.828 -4.93 1 61.44 68 GLY A N 1
ATOM 448 C CA . GLY A 1 68 ? 3.074 28 -4.594 1 61.44 68 GLY A CA 1
ATOM 449 C C . GLY A 1 68 ? 2.779 27.781 -3.123 1 61.44 68 GLY A C 1
ATOM 450 O O . GLY A 1 68 ? 1.82 28.328 -2.586 1 61.44 68 GLY A O 1
ATOM 451 N N . HIS A 1 69 ? 3.584 27.266 -2.432 1 75.88 69 HIS A N 1
ATOM 452 C CA . HIS A 1 69 ? 3.281 27 -1.029 1 75.88 69 HIS A CA 1
ATOM 453 C C . HIS A 1 69 ? 3.893 28.062 -0.12 1 75.88 69 HIS A C 1
ATOM 455 O O . HIS A 1 69 ? 3.777 27.969 1.105 1 75.88 69 HIS A O 1
ATOM 461 N N . ARG A 1 70 ? 4.438 29.109 -0.722 1 81.12 70 ARG A N 1
ATOM 462 C CA . ARG A 1 70 ? 4.914 30.266 0.045 1 81.12 70 ARG A CA 1
ATOM 463 C C . ARG A 1 70 ? 3.758 30.969 0.742 1 81.12 70 ARG A C 1
ATOM 465 O O . ARG A 1 70 ? 2.725 31.234 0.125 1 81.12 70 ARG A O 1
ATOM 472 N N . PRO A 1 71 ? 3.916 31.266 2.096 1 79.62 71 PRO A N 1
ATOM 473 C CA . PRO A 1 71 ? 2.873 32.062 2.74 1 79.62 71 PRO A CA 1
ATOM 474 C C . PRO A 1 71 ? 2.777 33.469 2.17 1 79.62 71 PRO A C 1
ATOM 476 O O . PRO A 1 71 ? 3.799 34.062 1.825 1 79.62 71 PRO A O 1
ATOM 479 N N . SER A 1 72 ? 1.531 33.938 2.135 1 78.88 72 SER A N 1
ATOM 480 C CA . SER A 1 72 ? 1.335 35.312 1.638 1 78.88 72 SER A CA 1
ATOM 481 C C . SER A 1 72 ? 2.055 36.312 2.514 1 78.88 72 SER A C 1
ATOM 483 O O . SER A 1 72 ? 2 36.25 3.744 1 78.88 72 SER A O 1
ATOM 485 N N . GLY A 1 73 ? 2.789 37.25 1.896 1 78.62 73 GLY A N 1
ATOM 486 C CA . GLY A 1 73 ? 3.42 38.344 2.605 1 78.62 73 GLY A CA 1
ATOM 487 C C . GLY A 1 73 ? 4.738 37.969 3.25 1 78.62 73 GLY A C 1
ATOM 488 O O . GLY A 1 73 ? 5.352 38.781 3.945 1 78.62 73 GLY A O 1
ATOM 489 N N . ALA A 1 74 ? 5.191 36.812 3.037 1 79.62 74 ALA A N 1
ATOM 490 C CA . ALA A 1 74 ? 6.453 36.375 3.631 1 79.62 74 ALA A CA 1
ATOM 491 C C . ALA A 1 74 ? 7.617 37.219 3.125 1 79.62 74 ALA A C 1
ATOM 493 O O . ALA A 1 74 ? 7.68 37.562 1.939 1 79.62 74 ALA A O 1
ATOM 494 N N . ASN A 1 75 ? 8.453 37.625 4.059 1 79.75 75 ASN A N 1
ATOM 495 C CA . ASN A 1 75 ? 9.695 38.312 3.738 1 79.75 75 ASN A CA 1
ATOM 496 C C . ASN A 1 75 ? 10.859 37.312 3.576 1 79.75 75 ASN A C 1
ATOM 498 O O . ASN A 1 75 ? 11.422 36.875 4.566 1 79.75 75 ASN A O 1
ATOM 502 N N . ASP A 1 76 ? 11.352 37.156 2.389 1 78.38 76 ASP A N 1
ATOM 503 C CA . ASP A 1 76 ? 12.344 36.125 2.07 1 78.38 76 ASP A CA 1
ATOM 504 C C . ASP A 1 76 ? 13.711 36.5 2.648 1 78.38 76 ASP A C 1
ATOM 506 O O . ASP A 1 76 ? 14.57 35.625 2.812 1 78.38 76 ASP A O 1
ATOM 510 N N . ASP A 1 77 ? 13.891 37.75 2.938 1 78.19 77 ASP A N 1
ATOM 511 C CA . ASP A 1 77 ? 15.18 38.219 3.426 1 78.19 77 ASP A CA 1
ATOM 512 C C . ASP A 1 77 ? 15.148 38.469 4.938 1 78.19 77 ASP A C 1
ATOM 514 O O . ASP A 1 77 ? 16.062 39.062 5.5 1 78.19 77 ASP A O 1
ATOM 518 N N . ALA A 1 78 ? 14.047 38.031 5.594 1 79.12 78 ALA A N 1
ATOM 519 C CA . ALA A 1 78 ? 13.945 38.219 7.039 1 79.12 78 ALA A CA 1
ATOM 520 C C . ALA A 1 78 ? 15.07 37.469 7.77 1 79.12 78 ALA A C 1
ATOM 522 O O . ALA A 1 78 ? 15.438 36.375 7.395 1 79.12 78 ALA A O 1
ATOM 523 N N . PRO A 1 79 ? 15.602 38.125 8.789 1 78.88 79 PRO A N 1
ATOM 524 C CA . PRO A 1 79 ? 16.562 37.406 9.602 1 78.88 79 PRO A CA 1
ATOM 525 C C . PRO A 1 79 ? 15.945 36.188 10.297 1 78.88 79 PRO A C 1
ATOM 527 O O . PRO A 1 79 ? 14.734 36.156 10.5 1 78.88 79 PRO A O 1
ATOM 530 N N . LEU A 1 80 ? 16.828 35.25 10.617 1 80 80 LEU A N 1
ATOM 531 C CA . LEU A 1 80 ? 16.359 34.094 11.383 1 80 80 LEU A CA 1
ATOM 532 C C . LEU A 1 80 ? 15.844 34.531 12.75 1 80 80 LEU A C 1
ATOM 534 O O . LEU A 1 80 ? 16.391 35.438 13.367 1 80 80 LEU A O 1
ATOM 538 N N . PRO A 1 81 ? 14.789 33.906 13.195 1 77 81 PRO A N 1
ATOM 539 C CA . PRO A 1 81 ? 14.312 34.25 14.531 1 77 81 PRO A CA 1
ATOM 540 C C . PRO A 1 81 ? 15.273 33.812 15.633 1 77 81 PRO A C 1
ATOM 542 O O . PRO A 1 81 ? 16.062 32.875 15.438 1 77 81 PRO A O 1
ATOM 545 N N . ARG A 1 82 ? 15.203 34.5 16.75 1 76.75 82 ARG A N 1
ATOM 546 C CA . ARG A 1 82 ? 16.016 34.156 17.922 1 76.75 82 ARG A CA 1
ATOM 547 C C . ARG A 1 82 ? 15.32 33.094 18.766 1 76.75 82 ARG A C 1
ATOM 549 O O . ARG A 1 82 ? 14.094 33.094 18.891 1 76.75 82 ARG A O 1
ATOM 556 N N . LEU A 1 83 ? 16.156 32.25 19.312 1 74 83 LEU A N 1
ATOM 557 C CA . LEU A 1 83 ? 15.625 31.25 20.25 1 74 83 LEU A CA 1
ATOM 558 C C . LEU A 1 83 ? 15.07 31.906 21.5 1 74 83 LEU A C 1
ATOM 560 O O . LEU A 1 83 ? 15.609 32.938 21.969 1 74 83 LEU A O 1
ATOM 564 N N . GLY A 1 84 ? 14.023 31.297 22.094 1 73.38 84 GLY A N 1
ATOM 565 C CA . GLY A 1 84 ? 13.477 31.781 23.344 1 73.38 84 GLY A CA 1
ATOM 566 C C . GLY A 1 84 ? 12.086 32.375 23.203 1 73.38 84 GLY A C 1
ATOM 567 O O . GLY A 1 84 ? 11.359 32.031 22.266 1 73.38 84 GLY A O 1
ATOM 568 N N . GLN A 1 85 ? 11.648 33.062 24.25 1 61.62 85 GLN A N 1
ATOM 569 C CA . GLN A 1 85 ? 10.266 33.5 24.406 1 61.62 85 GLN A CA 1
ATOM 570 C C . GLN A 1 85 ? 9.906 34.562 23.359 1 61.62 85 GLN A C 1
ATOM 572 O O . GLN A 1 85 ? 10.711 35.438 23.062 1 61.62 85 GLN A O 1
ATOM 577 N N . LEU A 1 86 ? 8.789 34.312 22.781 1 59.84 86 LEU A N 1
ATOM 578 C CA . LEU A 1 86 ? 8.195 35.344 21.906 1 59.84 86 LEU A CA 1
ATOM 579 C C . LEU A 1 86 ? 7.801 36.562 22.719 1 59.84 86 LEU A C 1
ATOM 581 O O . LEU A 1 86 ? 7.383 36.438 23.875 1 59.84 86 LEU A O 1
ATOM 585 N N . SER A 1 87 ? 8.289 37.781 22.469 1 44.78 87 SER A N 1
ATOM 586 C CA . SER A 1 87 ? 8.062 39 23.203 1 44.78 87 SER A CA 1
ATOM 587 C C . SER A 1 87 ? 6.582 39.219 23.5 1 44.78 87 SER A C 1
ATOM 589 O O . SER A 1 87 ? 5.742 39.062 22.609 1 44.78 87 SER A O 1
ATOM 591 N N . ARG A 1 88 ? 6.055 39.031 24.844 1 47.84 88 ARG A N 1
ATOM 592 C CA . ARG A 1 88 ? 4.73 39.281 25.391 1 47.84 88 ARG A CA 1
ATOM 593 C C . ARG A 1 88 ? 4.238 40.656 25.016 1 47.84 88 ARG A C 1
ATOM 595 O O . ARG A 1 88 ? 3.07 41 25.234 1 47.84 88 ARG A O 1
ATOM 602 N N . ASP A 1 89 ? 5 41.562 24.891 1 36.81 89 ASP A N 1
ATOM 603 C CA . ASP A 1 89 ? 4.445 42.906 24.75 1 36.81 89 ASP A CA 1
ATOM 604 C C . ASP A 1 89 ? 3.373 42.969 23.672 1 36.81 89 ASP A C 1
ATOM 606 O O . ASP A 1 89 ? 2.451 43.781 23.734 1 36.81 89 ASP A O 1
ATOM 610 N N . LEU A 1 90 ? 3.494 42.094 22.656 1 35.59 90 LEU A N 1
ATOM 611 C CA . LEU A 1 90 ? 2.521 42.219 21.578 1 35.59 90 LEU A CA 1
ATOM 612 C C . LEU A 1 90 ? 1.28 41.375 21.844 1 35.59 90 LEU A C 1
ATOM 614 O O . LEU A 1 90 ? 0.245 41.562 21.203 1 35.59 90 LEU A O 1
ATOM 618 N N . LEU A 1 91 ? 1.295 40.406 22.766 1 39.09 91 LEU A N 1
ATOM 619 C CA . LEU A 1 91 ? 0.126 39.562 23 1 39.09 91 LEU A CA 1
ATOM 620 C C . LEU A 1 91 ? -0.884 40.281 23.891 1 39.09 91 LEU A C 1
ATOM 622 O O . LEU A 1 91 ? -2.012 39.812 24.062 1 39.09 91 LEU A O 1
ATOM 626 N N . LYS A 1 92 ? -0.691 41.156 24.844 1 39.16 92 LYS A N 1
ATOM 627 C CA . LYS A 1 92 ? -1.604 41.844 25.734 1 39.16 92 LYS A CA 1
ATOM 628 C C . LYS A 1 92 ? -2.719 42.531 24.953 1 39.16 92 LYS A C 1
ATOM 630 O O . LYS A 1 92 ? -3.697 43 25.531 1 39.16 92 LYS A O 1
ATOM 635 N N . ALA A 1 93 ? -2.539 42.938 23.766 1 34.81 93 ALA A N 1
ATOM 636 C CA . ALA A 1 93 ? -3.609 43.781 23.234 1 34.81 93 ALA A CA 1
ATOM 637 C C . ALA A 1 93 ? -4.863 42.969 22.938 1 34.81 93 ALA A C 1
ATOM 639 O O . ALA A 1 93 ? -5.941 43.531 22.734 1 34.81 93 ALA A O 1
ATOM 640 N N . VAL A 1 94 ? -4.82 41.656 22.5 1 35.62 94 VAL A N 1
ATOM 641 C CA . VAL A 1 94 ? -6.062 41.094 22 1 35.62 94 VAL A CA 1
ATOM 642 C C . VAL A 1 94 ? -6.699 40.219 23.094 1 35.62 94 VAL A C 1
ATOM 644 O O . VAL A 1 94 ? -7.289 39.188 22.797 1 35.62 94 VAL A O 1
ATOM 647 N N . THR A 1 95 ? -6.246 40.188 24.359 1 33 95 THR A N 1
ATOM 648 C CA . THR A 1 95 ? -6.945 39.312 25.328 1 33 95 THR A CA 1
ATOM 649 C C . THR A 1 95 ? -8.328 39.875 25.641 1 33 95 THR A C 1
ATOM 651 O O . THR A 1 95 ? -8.445 40.969 26.203 1 33 95 THR A O 1
ATOM 654 N N . PRO A 1 96 ? -9.43 39.469 24.906 1 32 96 PRO A N 1
ATOM 655 C CA . PRO A 1 96 ? -10.68 39.969 25.5 1 32 96 PRO A CA 1
ATOM 656 C C . PRO A 1 96 ? -10.805 39.656 26.984 1 32 96 PRO A C 1
ATOM 658 O O . PRO A 1 96 ? -10.156 38.719 27.469 1 32 96 PRO A O 1
ATOM 661 N N . ARG A 1 97 ? -11.508 40.438 27.734 1 30.89 97 ARG A N 1
ATOM 662 C CA . ARG A 1 97 ? -12 40.469 29.109 1 30.89 97 ARG A CA 1
ATOM 663 C C . ARG A 1 97 ? -12.625 39.125 29.469 1 30.89 97 ARG A C 1
ATOM 665 O O . ARG A 1 97 ? -13.406 38.562 28.703 1 30.89 97 ARG A O 1
ATOM 672 N N . SER A 1 98 ? -12.117 38.25 30.406 1 29.47 98 SER A N 1
ATOM 673 C CA . SER A 1 98 ? -12.445 37 31.109 1 29.47 98 SER A CA 1
ATOM 674 C C . SER A 1 98 ? -13.875 37.031 31.641 1 29.47 98 SER A C 1
ATOM 676 O O . SER A 1 98 ? -14.211 37.844 32.5 1 29.47 98 SER A O 1
ATOM 678 N N . GLY A 1 99 ? -14.969 36.844 30.875 1 25.72 99 GLY A N 1
ATOM 679 C CA . GLY A 1 99 ? -16.266 36.688 31.5 1 25.72 99 GLY A CA 1
ATOM 680 C C . GLY A 1 99 ? -16.281 35.625 32.562 1 25.72 99 GLY A C 1
ATOM 681 O O . GLY A 1 99 ? -15.766 34.5 32.375 1 25.72 99 GLY A O 1
ATOM 682 N N . GLN A 1 100 ? -16.359 35.969 33.875 1 23.91 100 GLN A N 1
ATOM 683 C CA . GLN A 1 100 ? -16.406 35.281 35.156 1 23.91 100 GLN A CA 1
ATOM 684 C C . GLN A 1 100 ? -17.547 34.281 35.188 1 23.91 100 GLN A C 1
ATOM 686 O O . GLN A 1 100 ? -18.719 34.656 35.156 1 23.91 100 GLN A O 1
ATOM 691 N N . VAL A 1 101 ? -17.422 33.219 34.406 1 24.31 101 VAL A N 1
ATOM 692 C CA . VAL A 1 101 ? -18.5 32.25 34.594 1 24.31 101 VAL A CA 1
ATOM 693 C C . VAL A 1 101 ? -18.531 31.828 36.062 1 24.31 101 VAL A C 1
ATOM 695 O O . VAL A 1 101 ? -17.516 31.422 36.625 1 24.31 101 VAL A O 1
ATOM 698 N N . ARG A 1 102 ? -19.531 32.312 36.812 1 23.55 102 ARG A N 1
ATOM 699 C CA . ARG A 1 102 ? -19.922 32.031 38.188 1 23.55 102 ARG A CA 1
ATOM 700 C C . ARG A 1 102 ? -20.219 30.562 38.375 1 23.55 102 ARG A C 1
ATOM 702 O O . ARG A 1 102 ? -21.125 30.016 37.781 1 23.55 102 ARG A O 1
ATOM 709 N N . GLN A 1 103 ? -19.203 29.766 38.719 1 22.2 103 GLN A N 1
ATOM 710 C CA . GLN A 1 103 ? -19.203 28.344 39.062 1 22.2 103 GLN A CA 1
ATOM 711 C C . GLN A 1 103 ? -20.125 28.078 40.25 1 22.2 103 GLN A C 1
ATOM 713 O O . GLN A 1 103 ? -19.938 28.656 41.312 1 22.2 103 GLN A O 1
ATOM 718 N N . GLN A 1 104 ? -21.344 27.922 39.906 1 17.45 104 GLN A N 1
ATOM 719 C CA . GLN A 1 104 ? -22.281 27.578 40.969 1 17.45 104 GLN A CA 1
ATOM 720 C C . GLN A 1 104 ? -21.75 26.438 41.812 1 17.45 104 GLN A C 1
ATOM 722 O O . GLN A 1 104 ? -20.891 25.672 41.375 1 17.45 104 GLN A O 1
ATOM 727 N N . ALA A 1 105 ? -22.484 26.328 43.031 1 20.47 105 ALA A N 1
ATOM 728 C CA . ALA A 1 105 ? -22.312 25.844 44.406 1 20.47 105 ALA A CA 1
ATOM 729 C C . ALA A 1 105 ? -22.141 24.328 44.438 1 20.47 105 ALA A C 1
ATOM 731 O O . ALA A 1 105 ? -22.844 23.609 43.688 1 20.47 105 ALA A O 1
ATOM 732 N N . GLY A 1 106 ? -20.938 23.781 44.75 1 20.44 106 GLY A N 1
ATOM 733 C CA . GLY A 1 106 ? -20.219 22.547 45.031 1 20.44 106 GLY A CA 1
ATOM 734 C C . GLY A 1 106 ? -20.984 21.625 46 1 20.44 106 GLY A C 1
ATOM 735 O O . GLY A 1 106 ? -21.359 22.047 47.094 1 20.44 106 GLY A O 1
ATOM 736 N N . VAL A 1 107 ? -21.984 20.969 45.375 1 21.94 107 VAL A N 1
ATOM 737 C CA . VAL A 1 107 ? -22.766 20.062 46.219 1 21.94 107 VAL A CA 1
ATOM 738 C C . VAL A 1 107 ? -21.828 19.203 47.062 1 21.94 107 VAL A C 1
ATOM 740 O O . VAL A 1 107 ? -20.734 18.828 46.625 1 21.94 107 VAL A O 1
ATOM 743 N N . LEU A 1 108 ? -22.031 19.297 48.406 1 21.92 108 LEU A N 1
ATOM 744 C CA . LEU A 1 108 ? -21.344 18.859 49.594 1 21.92 108 LEU A CA 1
ATOM 745 C C . LEU A 1 108 ? -21.281 17.344 49.656 1 21.92 108 LEU A C 1
ATOM 747 O O . LEU A 1 108 ? -22.297 16.672 49.562 1 21.92 108 LEU A O 1
ATOM 751 N N . PRO A 1 109 ? -20.297 16.719 48.969 1 23.03 109 PRO A N 1
ATOM 752 C CA . PRO A 1 109 ? -20.188 15.266 49 1 23.03 109 PRO A CA 1
ATOM 753 C C . PRO A 1 109 ? -20.234 14.695 50.438 1 23.03 109 PRO A C 1
ATOM 755 O O . PRO A 1 109 ? -19.766 15.344 51.375 1 23.03 109 PRO A O 1
ATOM 758 N N . GLN A 1 110 ? -21.312 13.977 50.656 1 21.8 110 GLN A N 1
ATOM 759 C CA . GLN A 1 110 ? -21.594 13.375 51.938 1 21.8 110 GLN A CA 1
ATOM 760 C C . GLN A 1 110 ? -20.406 12.531 52.406 1 21.8 110 GLN A C 1
ATOM 762 O O . GLN A 1 110 ? -19.703 11.93 51.594 1 21.8 110 GLN A O 1
ATOM 767 N N . PRO A 1 111 ? -20.109 12.562 53.719 1 23.33 111 PRO A N 1
ATOM 768 C CA . PRO A 1 111 ? -18.953 12.203 54.562 1 23.33 111 PRO A CA 1
ATOM 769 C C . PRO A 1 111 ? -18.719 10.695 54.594 1 23.33 111 PRO A C 1
ATOM 771 O O . PRO A 1 111 ? -19.562 9.953 55.094 1 23.33 111 PRO A O 1
ATOM 774 N N . GLN A 1 112 ? -18.656 10.055 53.438 1 22.69 112 GLN A N 1
ATOM 775 C CA . GLN A 1 112 ? -18.766 8.625 53.719 1 22.69 112 GLN A CA 1
ATOM 776 C C . GLN A 1 112 ? -17.734 8.203 54.75 1 22.69 112 GLN A C 1
ATOM 778 O O . GLN A 1 112 ? -16.656 8.797 54.844 1 22.69 112 GLN A O 1
ATOM 783 N N . PRO A 1 113 ? -18.172 7.07 55.5 1 22.94 113 PRO A N 1
ATOM 784 C CA . PRO A 1 113 ? -17.688 6.582 56.781 1 22.94 113 PRO A CA 1
ATOM 785 C C . PRO A 1 113 ? -16.25 6.066 56.75 1 22.94 113 PRO A C 1
ATOM 787 O O . PRO A 1 113 ? -15.773 5.684 55.656 1 22.94 113 PRO A O 1
ATOM 790 N N . GLN A 1 114 ? -15.516 6.23 57.844 1 22.48 114 GLN A N 1
ATOM 791 C CA . GLN A 1 114 ? -14.125 6.246 58.281 1 22.48 114 GLN A CA 1
ATOM 792 C C . GLN A 1 114 ? -13.539 4.836 58.312 1 22.48 114 GLN A C 1
ATOM 794 O O . GLN A 1 114 ? -13.938 4.012 59.125 1 22.48 114 GLN A O 1
ATOM 799 N N . PRO A 1 115 ? -13.68 4.094 57.156 1 25.28 115 PRO A N 1
ATOM 800 C CA . PRO A 1 115 ? -13.328 2.729 57.531 1 25.28 115 PRO A CA 1
ATOM 801 C C . PRO A 1 115 ? -12 2.658 58.281 1 25.28 115 PRO A C 1
ATOM 803 O O . PRO A 1 115 ? -11.164 3.559 58.156 1 25.28 115 PRO A O 1
ATOM 806 N N . GLN A 1 116 ? -11.891 1.496 59.031 1 22.73 116 GLN A N 1
ATOM 807 C CA . GLN A 1 116 ? -11.062 1.133 60.188 1 22.73 116 GLN A CA 1
ATOM 808 C C . GLN A 1 116 ? -9.594 1.013 59.781 1 22.73 116 GLN A C 1
ATOM 810 O O . GLN A 1 116 ? -9.289 0.7 58.625 1 22.73 116 GLN A O 1
ATOM 815 N N . PRO A 1 117 ? -8.719 1.222 60.75 1 23.91 117 PRO A N 1
ATOM 816 C CA . PRO A 1 117 ? -7.309 1.601 60.812 1 23.91 117 PRO A CA 1
ATOM 817 C C . PRO A 1 117 ? -6.371 0.458 60.438 1 23.91 117 PRO A C 1
ATOM 819 O O . PRO A 1 117 ? -6.32 -0.566 61.125 1 23.91 117 PRO A O 1
ATOM 822 N N . GLN A 1 118 ? -6.672 -0.316 59.344 1 25.05 118 GLN A N 1
ATOM 823 C CA . GLN A 1 118 ? -5.863 -1.523 59.469 1 25.05 118 GLN A CA 1
ATOM 824 C C . GLN A 1 118 ? -4.395 -1.179 59.719 1 25.05 118 GLN A C 1
ATOM 826 O O . GLN A 1 118 ? -3.918 -0.137 59.25 1 25.05 118 GLN A O 1
ATOM 831 N N . PRO A 1 119 ? -3.727 -2.182 60.438 1 25.19 119 PRO A N 1
ATOM 832 C CA . PRO A 1 119 ? -2.449 -2.055 61.125 1 25.19 119 PRO A CA 1
ATOM 833 C C . PRO A 1 119 ? -1.27 -1.854 60.188 1 25.19 119 PRO A C 1
ATOM 835 O O . PRO A 1 119 ? -1.281 -2.365 59.062 1 25.19 119 PRO A O 1
ATOM 838 N N . GLN A 1 120 ? -0.561 -0.812 60.375 1 24.33 120 GLN A N 1
ATOM 839 C CA . GLN A 1 120 ? 0.492 -0.253 59.531 1 24.33 120 GLN A CA 1
ATOM 840 C C . GLN A 1 120 ? 1.711 -1.171 59.5 1 24.33 120 GLN A C 1
ATOM 842 O O . GLN A 1 120 ? 2.262 -1.523 60.562 1 24.33 120 GLN A O 1
ATOM 847 N N . PRO A 1 121 ? 1.604 -2.191 58.594 1 26.05 121 PRO A N 1
ATOM 848 C CA . PRO A 1 121 ? 2.801 -3.031 58.688 1 26.05 121 PRO A CA 1
ATOM 849 C C . PRO A 1 121 ? 4.086 -2.217 58.812 1 26.05 121 PRO A C 1
ATOM 851 O O . PRO A 1 121 ? 4.109 -1.035 58.469 1 26.05 121 PRO A O 1
ATOM 854 N N . ALA A 1 122 ? 5.164 -2.963 59.312 1 30.31 122 ALA A N 1
ATOM 855 C CA . ALA A 1 122 ? 6.43 -2.555 59.906 1 30.31 122 ALA A CA 1
ATOM 856 C C . ALA A 1 122 ? 7.285 -1.768 58.938 1 30.31 122 ALA A C 1
ATOM 858 O O . ALA A 1 122 ? 7.215 -1.996 57.719 1 30.31 122 ALA A O 1
ATOM 859 N N . PRO A 1 123 ? 7.969 -0.691 59.406 1 25.78 123 PRO A N 1
ATOM 860 C CA . PRO A 1 123 ? 8.656 0.362 58.656 1 25.78 123 PRO A CA 1
ATOM 861 C C . PRO A 1 123 ? 9.828 -0.171 57.844 1 25.78 123 PRO A C 1
ATOM 863 O O . PRO A 1 123 ? 10.672 -0.911 58.344 1 25.78 123 PRO A O 1
ATOM 866 N N . GLN A 1 124 ? 9.508 -0.764 56.688 1 27.06 124 GLN A N 1
ATOM 867 C CA . GLN A 1 124 ? 10.664 -1.251 55.938 1 27.06 124 GLN A CA 1
ATOM 868 C C . GLN A 1 124 ? 11.812 -0.245 56 1 27.06 124 GLN A C 1
ATOM 870 O O . GLN A 1 124 ? 11.586 0.954 56.156 1 27.06 124 GLN A O 1
ATOM 875 N N . PRO A 1 125 ? 13.094 -0.815 56 1 28.98 125 PRO A N 1
ATOM 876 C CA . PRO A 1 125 ? 14.312 -0.042 56.25 1 28.98 125 PRO A CA 1
ATOM 877 C C . PRO A 1 125 ? 14.445 1.172 55.312 1 28.98 125 PRO A C 1
ATOM 879 O O . PRO A 1 125 ? 13.898 1.175 54.219 1 28.98 125 PRO A O 1
ATOM 882 N N . GLN A 1 126 ? 14.859 2.365 55.938 1 24.02 126 GLN A N 1
ATOM 883 C CA . GLN A 1 126 ? 14.914 3.725 55.406 1 24.02 126 GLN A CA 1
ATOM 884 C C . GLN A 1 126 ? 15.781 3.791 54.156 1 24.02 126 GLN A C 1
ATOM 886 O O . GLN A 1 126 ? 16.969 3.463 54.188 1 24.02 126 GLN A O 1
ATOM 891 N N . VAL A 1 127 ? 15.305 3.232 53 1 30.28 127 VAL A N 1
ATOM 892 C CA . VAL A 1 127 ? 16.094 3.502 51.781 1 30.28 127 VAL A CA 1
ATOM 893 C C . VAL A 1 127 ? 16.578 4.953 51.812 1 30.28 127 VAL A C 1
ATOM 895 O O . VAL A 1 127 ? 15.828 5.855 52.188 1 30.28 127 VAL A O 1
ATOM 898 N N . GLN A 1 128 ? 17.906 5.066 51.969 1 28.19 128 GLN A N 1
ATOM 899 C CA . GLN A 1 128 ? 18.531 6.391 51.938 1 28.19 128 GLN A CA 1
ATOM 900 C C . GLN A 1 128 ? 17.859 7.289 50.906 1 28.19 128 GLN A C 1
ATOM 902 O O . GLN A 1 128 ? 17.547 6.848 49.812 1 28.19 128 GLN A O 1
ATOM 907 N N . ALA A 1 129 ? 17.25 8.398 51.406 1 30.47 129 ALA A N 1
ATOM 908 C CA . ALA A 1 129 ? 16.5 9.406 50.688 1 30.47 129 ALA A CA 1
ATOM 909 C C . ALA A 1 129 ? 17.25 9.859 49.438 1 30.47 129 ALA A C 1
ATOM 911 O O . ALA A 1 129 ? 18.422 10.25 49.5 1 30.47 129 ALA A O 1
ATOM 912 N N . GLN A 1 130 ? 17.062 9.07 48.281 1 31.39 130 GLN A N 1
ATOM 913 C CA . GLN A 1 130 ? 17.609 9.695 47.094 1 31.39 130 GLN A CA 1
ATOM 914 C C . GLN A 1 130 ? 17.375 11.211 47.094 1 31.39 130 GLN A C 1
ATOM 916 O O . GLN A 1 130 ? 16.344 11.68 47.562 1 31.39 130 GLN A O 1
ATOM 921 N N . PRO A 1 131 ? 18.531 11.969 47.156 1 33.44 131 PRO A N 1
ATOM 922 C CA . PRO A 1 131 ? 18.281 13.406 47.25 1 33.44 131 PRO A CA 1
ATOM 923 C C . PRO A 1 131 ? 17.047 13.828 46.438 1 33.44 131 PRO A C 1
ATOM 925 O O . PRO A 1 131 ? 16.672 13.156 45.469 1 33.44 131 PRO A O 1
ATOM 928 N N . ALA A 1 132 ? 16.172 14.617 47.156 1 37 132 ALA A N 1
ATOM 929 C CA . ALA A 1 132 ? 14.938 15.133 46.562 1 37 132 ALA A CA 1
ATOM 930 C C . ALA A 1 132 ? 15.164 15.586 45.125 1 37 132 ALA A C 1
ATOM 932 O O . ALA A 1 132 ? 16.203 16.188 44.812 1 37 132 ALA A O 1
ATOM 933 N N . PRO A 1 133 ? 14.664 14.797 44.188 1 34.28 133 PRO A N 1
ATOM 934 C CA . PRO A 1 133 ? 14.891 15.375 42.875 1 34.28 133 PRO A CA 1
ATOM 935 C C . PRO A 1 133 ? 14.828 16.906 42.844 1 34.28 133 PRO A C 1
ATOM 937 O O . PRO A 1 133 ? 14.148 17.5 43.688 1 34.28 133 PRO A O 1
ATOM 940 N N . ALA A 1 134 ? 15.789 17.578 42.438 1 38.22 134 ALA A N 1
ATOM 941 C CA . ALA A 1 134 ? 15.773 19.031 42.312 1 38.22 134 ALA A CA 1
ATOM 942 C C . ALA A 1 134 ? 14.367 19.531 42 1 38.22 134 ALA A C 1
ATOM 944 O O . ALA A 1 134 ? 13.602 18.875 41.312 1 38.22 134 ALA A O 1
ATOM 945 N N . PRO A 1 135 ? 13.781 20.328 42.969 1 33.62 135 PRO A N 1
ATOM 946 C CA . PRO A 1 135 ? 12.43 20.812 42.688 1 33.62 135 PRO A CA 1
ATOM 947 C C . PRO A 1 135 ? 12.195 21.047 41.219 1 33.62 135 PRO A C 1
ATOM 949 O O . PRO A 1 135 ? 13.133 21.359 40.469 1 33.62 135 PRO A O 1
ATOM 952 N N . ALA A 1 136 ? 11.133 20.531 40.625 1 42.91 136 ALA A N 1
ATOM 953 C CA . ALA A 1 136 ? 10.75 20.766 39.25 1 42.91 136 ALA A CA 1
ATOM 954 C C . ALA A 1 136 ? 10.82 22.266 38.906 1 42.91 136 ALA A C 1
ATOM 956 O O . ALA A 1 136 ? 10.414 23.109 39.688 1 42.91 136 ALA A O 1
ATOM 957 N N . PRO A 1 137 ? 11.812 22.641 38.156 1 43.91 137 PRO A N 1
ATOM 958 C CA . PRO A 1 137 ? 11.852 24.062 37.781 1 43.91 137 PRO A CA 1
ATOM 959 C C . PRO A 1 137 ? 10.469 24.703 37.75 1 43.91 137 PRO A C 1
ATOM 961 O O . PRO A 1 137 ? 9.469 24.016 37.562 1 43.91 137 PRO A O 1
ATOM 964 N N . PRO A 1 138 ? 10.234 25.859 38.312 1 44.59 138 PRO A N 1
ATOM 965 C CA . PRO A 1 138 ? 8.938 26.547 38.281 1 44.59 138 PRO A CA 1
ATOM 966 C C . PRO A 1 138 ? 8.25 26.469 36.906 1 44.59 138 PRO A C 1
ATOM 968 O O . PRO A 1 138 ? 8.922 26.344 35.875 1 44.59 138 PRO A O 1
ATOM 971 N N . PRO A 1 139 ? 6.961 26.172 37.062 1 50.94 139 PRO A N 1
ATOM 972 C CA . PRO A 1 139 ? 6.176 26.078 35.812 1 50.94 139 PRO A CA 1
ATOM 973 C C . PRO A 1 139 ? 6.336 27.312 34.938 1 50.94 139 PRO A C 1
ATOM 975 O O . PRO A 1 139 ? 6.457 28.422 35.438 1 50.94 139 PRO A O 1
ATOM 978 N N . ALA A 1 140 ? 6.816 27.234 33.812 1 59.88 140 ALA A N 1
ATOM 979 C CA . ALA A 1 140 ? 6.98 28.297 32.812 1 59.88 140 ALA A CA 1
ATOM 980 C C . ALA A 1 140 ? 5.699 29.094 32.656 1 59.88 140 ALA A C 1
ATOM 982 O O . ALA A 1 140 ? 4.602 28.531 32.625 1 59.88 140 ALA A O 1
ATOM 983 N N . PRO A 1 141 ? 5.691 30.484 32.75 1 66.75 141 PRO A N 1
ATOM 984 C CA . PRO A 1 141 ? 4.508 31.297 32.5 1 66.75 141 PRO A CA 1
ATOM 985 C C . PRO A 1 141 ? 3.869 31 31.141 1 66.75 141 PRO A C 1
ATOM 987 O O . PRO A 1 141 ? 4.551 30.531 30.219 1 66.75 141 PRO A O 1
ATOM 990 N N . PRO A 1 142 ? 2.521 31.219 31.062 1 75.06 142 PRO A N 1
ATOM 991 C CA . PRO A 1 142 ? 1.834 30.969 29.797 1 75.06 142 PRO A CA 1
ATOM 992 C C . PRO A 1 142 ? 2.426 31.766 28.641 1 75.06 142 PRO A C 1
ATOM 994 O O . PRO A 1 142 ? 2.879 32.906 28.828 1 75.06 142 PRO A O 1
ATOM 997 N N . GLY A 1 143 ? 2.656 31.203 27.531 1 88.19 143 GLY A N 1
ATOM 998 C CA . GLY A 1 143 ? 3.201 31.812 26.328 1 88.19 143 GLY A CA 1
ATOM 999 C C . GLY A 1 143 ? 3.84 30.812 25.391 1 88.19 143 GLY A C 1
ATOM 1000 O O . GLY A 1 143 ? 3.854 29.609 25.672 1 88.19 143 GLY A O 1
ATOM 1001 N N . THR A 1 144 ? 4.184 31.344 24.188 1 94.56 144 THR A N 1
ATOM 1002 C CA . THR A 1 144 ? 4.801 30.5 23.172 1 94.56 144 THR A CA 1
ATOM 1003 C C . THR A 1 144 ? 6.277 30.844 23 1 94.56 144 THR A C 1
ATOM 1005 O O . THR A 1 144 ? 6.652 32 23 1 94.56 144 THR A O 1
ATOM 1008 N N . THR A 1 145 ? 7.086 29.812 22.984 1 94.56 145 THR A N 1
ATOM 1009 C CA . THR A 1 145 ? 8.523 29.984 22.812 1 94.56 145 THR A CA 1
ATOM 1010 C C . THR A 1 145 ? 9.023 29.156 21.625 1 94.56 145 THR A C 1
ATOM 1012 O O . THR A 1 145 ? 8.5 28.078 21.344 1 94.56 145 THR A O 1
ATOM 1015 N N . LEU A 1 146 ? 10.016 29.719 20.922 1 95.62 146 LEU A N 1
ATOM 1016 C CA . LEU A 1 146 ? 10.797 28.922 19.969 1 95.62 146 LEU A CA 1
ATOM 1017 C C . LEU A 1 146 ? 11.844 28.078 20.688 1 95.62 146 LEU A C 1
ATOM 1019 O O . LEU A 1 146 ? 12.766 28.625 21.297 1 95.62 146 LEU A O 1
ATOM 1023 N N . VAL A 1 147 ? 11.75 26.812 20.625 1 96 147 VAL A N 1
ATOM 1024 C CA . VAL A 1 147 ? 12.641 25.891 21.344 1 96 147 VAL A CA 1
ATOM 1025 C C . VAL A 1 147 ? 13.938 25.719 20.562 1 96 147 VAL A C 1
ATOM 1027 O O . VAL A 1 147 ? 15.023 25.734 21.141 1 96 147 VAL A O 1
ATOM 1030 N N . GLY A 1 148 ? 13.781 25.484 19.266 1 96.31 148 GLY A N 1
ATOM 1031 C CA . GLY A 1 148 ? 14.93 25.266 18.391 1 96.31 148 GLY A CA 1
ATOM 1032 C C . GLY A 1 148 ? 14.547 24.781 17 1 96.31 148 GLY A C 1
ATOM 1033 O O . GLY A 1 148 ? 13.359 24.75 16.656 1 96.31 148 GLY A O 1
ATOM 1034 N N . TRP A 1 149 ? 15.625 24.469 16.234 1 96.88 149 TRP A N 1
ATOM 1035 C CA . TRP A 1 149 ? 15.43 24 14.859 1 96.88 149 TRP A CA 1
ATOM 1036 C C . TRP A 1 149 ? 15.477 22.484 14.797 1 96.88 149 TRP A C 1
ATOM 1038 O O . TRP A 1 149 ? 16.391 21.859 15.352 1 96.88 149 TRP A O 1
ATOM 1048 N N . VAL A 1 150 ? 14.508 21.906 14.125 1 98.56 150 VAL A N 1
ATOM 1049 C CA . VAL A 1 150 ? 14.453 20.469 13.945 1 98.56 150 VAL A CA 1
ATOM 1050 C C . VAL A 1 150 ? 15.289 20.062 12.727 1 98.56 150 VAL A C 1
ATOM 1052 O O . VAL A 1 150 ? 15.969 19.031 12.742 1 98.56 150 VAL A O 1
ATOM 1055 N N . THR A 1 151 ? 15.25 20.828 11.695 1 98.12 151 THR A N 1
ATOM 1056 C CA . THR A 1 151 ? 15.969 20.562 10.453 1 98.12 151 THR A CA 1
ATOM 1057 C C . THR A 1 151 ? 16.797 21.781 10.039 1 98.12 151 THR A C 1
ATOM 1059 O O . THR A 1 151 ? 16.594 22.875 10.555 1 98.12 151 THR A O 1
ATOM 1062 N N . GLY A 1 152 ? 17.75 21.531 9.141 1 94.5 152 GLY A N 1
ATOM 1063 C CA . GLY A 1 152 ? 18.5 22.625 8.516 1 94.5 152 GLY A CA 1
ATOM 1064 C C . GLY A 1 152 ? 19.828 22.891 9.188 1 94.5 152 GLY A C 1
ATOM 1065 O O . GLY A 1 152 ? 20.203 22.203 10.125 1 94.5 152 GLY A O 1
ATOM 1066 N N . PRO A 1 153 ? 20.516 23.859 8.688 1 90.38 153 PRO A N 1
ATOM 1067 C CA . PRO A 1 153 ? 21.875 24.156 9.164 1 90.38 153 PRO A CA 1
ATOM 1068 C C . PRO A 1 153 ? 21.906 24.578 10.633 1 90.38 153 PRO A C 1
ATOM 1070 O O . PRO A 1 153 ? 22.906 24.391 11.312 1 90.38 153 PRO A O 1
ATOM 1073 N N . GLU A 1 154 ? 20.812 25.094 11.156 1 91.06 154 GLU A N 1
ATOM 1074 C CA . GLU A 1 154 ? 20.781 25.562 12.531 1 91.06 154 GLU A CA 1
ATOM 1075 C C . GLU A 1 154 ? 20.375 24.453 13.492 1 91.06 154 GLU A C 1
ATOM 1077 O O . GLU A 1 154 ? 20.422 24.625 14.711 1 91.06 154 GLU A O 1
ATOM 1082 N N . SER A 1 155 ? 20.016 23.359 12.922 1 95 155 SER A N 1
ATOM 1083 C CA . SER A 1 155 ? 19.531 22.25 13.742 1 95 155 SER A CA 1
ATOM 1084 C C . SER A 1 155 ? 20.703 21.5 14.383 1 95 155 SER A C 1
ATOM 1086 O O . SER A 1 155 ? 21.719 21.25 13.727 1 95 155 SER A O 1
ATOM 1088 N N . PRO A 1 156 ? 20.562 21.125 15.633 1 95.69 156 PRO A N 1
ATOM 1089 C CA . PRO A 1 156 ? 21.578 20.266 16.25 1 95.69 156 PRO A CA 1
ATOM 1090 C C . PRO A 1 156 ? 21.625 18.875 15.609 1 95.69 156 PRO A C 1
ATOM 1092 O O . PRO A 1 156 ? 22.531 18.094 15.891 1 95.69 156 PRO A O 1
ATOM 1095 N N . ASN A 1 157 ? 20.688 18.547 14.758 1 96.94 157 ASN A N 1
ATOM 1096 C CA . ASN A 1 157 ? 20.609 17.234 14.148 1 96.94 157 ASN A CA 1
ATOM 1097 C C . ASN A 1 157 ? 21.562 17.109 12.969 1 96.94 157 ASN A C 1
ATOM 1099 O O . ASN A 1 157 ? 21.719 16.031 12.391 1 96.94 157 ASN A O 1
ATOM 1103 N N . ASP A 1 158 ? 22.234 18.125 12.586 1 95.38 158 ASP A N 1
ATOM 1104 C CA . ASP A 1 158 ? 23.141 18.062 11.438 1 95.38 158 ASP A CA 1
ATOM 1105 C C . ASP A 1 158 ? 22.484 17.359 10.258 1 95.38 158 ASP A C 1
ATOM 1107 O O . ASP A 1 158 ? 23.016 16.391 9.727 1 95.38 158 ASP A O 1
ATOM 1111 N N . THR A 1 159 ? 21.312 17.828 9.82 1 97.44 159 THR A N 1
ATOM 1112 C CA . THR A 1 159 ? 20.453 17.094 8.891 1 97.44 159 THR A CA 1
ATOM 1113 C C . THR A 1 159 ? 21.109 17.016 7.512 1 97.44 159 THR A C 1
ATOM 1115 O O . THR A 1 159 ? 20.828 16.094 6.742 1 97.44 159 THR A O 1
ATOM 1118 N N . ALA A 1 160 ? 22.016 17.938 7.121 1 94.19 160 ALA A N 1
ATOM 1119 C CA . ALA A 1 160 ? 22.703 17.844 5.84 1 94.19 160 ALA A CA 1
ATOM 1120 C C . ALA A 1 160 ? 23.609 16.609 5.789 1 94.19 160 ALA A C 1
ATOM 1122 O O . ALA A 1 160 ? 23.516 15.812 4.852 1 94.19 160 ALA A O 1
ATOM 1123 N N . ARG A 1 161 ? 24.391 16.438 6.758 1 93.69 161 ARG A N 1
ATOM 1124 C CA . ARG A 1 161 ? 25.328 15.328 6.781 1 93.69 161 ARG A CA 1
ATOM 1125 C C . ARG A 1 161 ? 24.609 13.992 6.961 1 93.69 161 ARG A C 1
ATOM 1127 O O . ARG A 1 161 ? 24.922 13.016 6.277 1 93.69 161 ARG A O 1
ATOM 1134 N N . LYS A 1 162 ? 23.656 13.961 7.84 1 96.38 162 LYS A N 1
ATOM 1135 C CA . LYS A 1 162 ? 23.031 12.703 8.227 1 96.38 162 LYS A CA 1
ATOM 1136 C C . LYS A 1 162 ? 22.047 12.234 7.156 1 96.38 162 LYS A C 1
ATOM 1138 O O . LYS A 1 162 ? 21.844 11.031 6.977 1 96.38 162 LYS A O 1
ATOM 1143 N N . PHE A 1 163 ? 21.422 13.227 6.465 1 97.06 163 PHE A N 1
ATOM 1144 C CA . PHE A 1 163 ? 20.25 12.852 5.684 1 97.06 163 PHE A CA 1
ATOM 1145 C C . PHE A 1 163 ? 20.25 13.539 4.324 1 97.06 163 PHE A C 1
ATOM 1147 O O . PHE A 1 163 ? 19.344 13.344 3.516 1 97.06 163 PHE A O 1
ATOM 1154 N N . ALA A 1 164 ? 21.234 14.406 3.963 1 94.12 164 ALA A N 1
ATOM 1155 C CA . ALA A 1 164 ? 21.219 15.273 2.783 1 94.12 164 ALA A CA 1
ATOM 1156 C C . ALA A 1 164 ? 19.984 16.156 2.752 1 94.12 164 ALA A C 1
ATOM 1158 O O . ALA A 1 164 ? 19.281 16.203 1.741 1 94.12 164 ALA A O 1
ATOM 1159 N N . ILE A 1 165 ? 19.703 16.75 3.857 1 96.12 165 ILE A N 1
ATOM 1160 C CA . ILE A 1 165 ? 18.578 17.688 3.973 1 96.12 165 ILE A CA 1
ATOM 1161 C C . ILE A 1 165 ? 19.094 19.047 4.414 1 96.12 165 ILE A C 1
ATOM 1163 O O . ILE A 1 165 ? 19.438 19.25 5.582 1 96.12 165 ILE A O 1
ATOM 1167 N N . THR A 1 166 ? 19.094 19.953 3.48 1 93.88 166 THR A N 1
ATOM 1168 C CA . THR A 1 166 ? 19.453 21.328 3.795 1 93.88 166 THR A CA 1
ATOM 1169 C C . THR A 1 166 ? 18.203 22.188 3.977 1 93.88 166 THR A C 1
ATOM 1171 O O . THR A 1 166 ? 18.25 23.219 4.656 1 93.88 166 THR A O 1
ATOM 1174 N N . GLY A 1 167 ? 17.156 21.75 3.352 1 93.62 167 GLY A N 1
ATOM 1175 C CA . GLY A 1 167 ? 15.875 22.438 3.455 1 93.62 167 GLY A CA 1
ATOM 1176 C C . GLY A 1 167 ? 14.688 21.5 3.316 1 93.62 167 GLY A C 1
ATOM 1177 O O . GLY A 1 167 ? 14.703 20.594 2.488 1 93.62 167 GLY A O 1
ATOM 1178 N N . THR A 1 168 ? 13.75 21.703 4.125 1 96.62 168 THR A N 1
ATOM 1179 C CA . THR A 1 168 ? 12.477 21 4.066 1 96.62 168 THR A CA 1
ATOM 1180 C C . THR A 1 168 ? 11.398 21.766 4.824 1 96.62 168 THR A C 1
ATOM 1182 O O . THR A 1 168 ? 11.625 22.891 5.262 1 96.62 168 THR A O 1
ATOM 1185 N N . ASP A 1 169 ? 10.156 21.188 4.855 1 97.19 169 ASP A N 1
ATOM 1186 C CA . ASP A 1 169 ? 9.07 21.844 5.582 1 97.19 169 ASP A CA 1
ATOM 1187 C C . ASP A 1 169 ? 8.07 20.828 6.117 1 97.19 169 ASP A C 1
ATOM 1189 O O . ASP A 1 169 ? 8.312 19.609 6.039 1 97.19 169 ASP A O 1
ATOM 1193 N N . LEU A 1 170 ? 7.016 21.312 6.836 1 98.44 170 LEU A N 1
ATOM 1194 C CA . LEU A 1 170 ? 5.891 20.609 7.438 1 98.44 170 LEU A CA 1
ATOM 1195 C C . LEU A 1 170 ? 6.316 19.891 8.703 1 98.44 170 LEU A C 1
ATOM 1197 O O . LEU A 1 170 ? 6.465 20.5 9.766 1 98.44 170 LEU A O 1
ATOM 1201 N N . GLY A 1 171 ? 6.605 18.688 8.633 1 98.75 171 GLY A N 1
ATOM 1202 C CA . GLY A 1 171 ? 6.938 17.922 9.82 1 98.75 171 GLY A CA 1
ATOM 1203 C C . GLY A 1 171 ? 5.719 17.375 10.539 1 98.75 171 GLY A C 1
ATOM 1204 O O . GLY A 1 171 ? 5.559 17.562 11.742 1 98.75 171 GLY A O 1
ATOM 1205 N N . ILE A 1 172 ? 4.863 16.688 9.867 1 98.94 172 ILE A N 1
ATOM 1206 C CA . ILE A 1 172 ? 3.68 16.047 10.43 1 98.94 172 ILE A CA 1
ATOM 1207 C C . ILE A 1 172 ? 4.102 14.922 11.367 1 98.94 172 ILE A C 1
ATOM 1209 O O . ILE A 1 172 ? 4.871 14.039 10.977 1 98.94 172 ILE A O 1
ATOM 1213 N N . MET A 1 173 ? 3.539 14.93 12.602 1 98.88 173 MET A N 1
ATOM 1214 C CA . MET A 1 173 ? 4.023 13.984 13.602 1 98.88 173 MET A CA 1
ATOM 1215 C C . MET A 1 173 ? 2.9 13.062 14.07 1 98.88 173 MET A C 1
ATOM 1217 O O . MET A 1 173 ? 1.762 13.508 14.234 1 98.88 173 MET A O 1
ATOM 1221 N N . TRP A 1 174 ? 3.244 11.805 14.32 1 98.88 174 TRP A N 1
ATOM 1222 C CA . TRP A 1 174 ? 2.332 10.875 14.969 1 98.88 174 TRP A CA 1
ATOM 1223 C C . TRP A 1 174 ? 3.104 9.773 15.688 1 98.88 174 TRP A C 1
ATOM 1225 O O . TRP A 1 174 ? 4.277 9.539 15.398 1 98.88 174 TRP A O 1
ATOM 1235 N N . ASP A 1 175 ? 2.514 9.25 16.703 1 98.75 175 ASP A N 1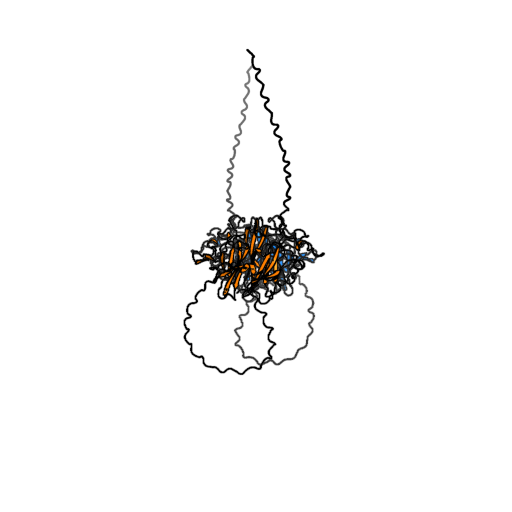
ATOM 1236 C CA . ASP A 1 175 ? 3.029 8.086 17.406 1 98.75 175 ASP A CA 1
ATOM 1237 C C . ASP A 1 175 ? 2.875 6.82 16.547 1 98.75 175 ASP A C 1
ATOM 1239 O O . ASP A 1 175 ? 1.812 6.578 15.977 1 98.75 175 ASP A O 1
ATOM 1243 N N . ASN A 1 176 ? 3.912 5.945 16.5 1 98.81 176 ASN A N 1
ATOM 1244 C CA . ASN A 1 176 ? 3.914 4.824 15.562 1 98.81 176 ASN A CA 1
ATOM 1245 C C . ASN A 1 176 ? 3.092 3.654 16.094 1 98.81 176 ASN A C 1
ATOM 1247 O O . ASN A 1 176 ? 2.932 2.643 15.406 1 98.81 176 ASN A O 1
ATOM 1251 N N . GLY A 1 177 ? 2.635 3.678 17.344 1 98.31 177 GLY A N 1
ATOM 1252 C CA . GLY A 1 177 ? 1.753 2.66 17.875 1 98.31 177 GLY A CA 1
ATOM 1253 C C . GLY A 1 177 ? 2.484 1.401 18.312 1 98.31 177 GLY A C 1
ATOM 1254 O O . GLY A 1 177 ? 1.862 0.361 18.531 1 98.31 177 GLY A O 1
ATOM 1255 N N . ASN A 1 178 ? 3.775 1.439 18.406 1 97.75 178 ASN A N 1
ATOM 1256 C CA . ASN A 1 178 ? 4.594 0.292 18.781 1 97.75 178 ASN A CA 1
ATOM 1257 C C . ASN A 1 178 ? 5.16 0.443 20.188 1 97.75 178 ASN A C 1
ATOM 1259 O O . ASN A 1 178 ? 6.215 1.053 20.375 1 97.75 178 ASN A O 1
ATOM 1263 N N . PRO A 1 179 ? 4.602 -0.195 21.203 1 95.5 179 PRO A N 1
ATOM 1264 C CA . PRO A 1 179 ? 5.086 -0.026 22.562 1 95.5 179 PRO A CA 1
ATOM 1265 C C . PRO A 1 179 ? 6.492 -0.589 22.766 1 95.5 179 PRO A C 1
ATOM 1267 O O . PRO A 1 179 ? 7.242 -0.099 23.625 1 95.5 179 PRO A O 1
ATOM 1270 N N . GLY A 1 180 ? 6.875 -1.558 22 1 95 180 GLY A N 1
ATOM 1271 C CA . GLY A 1 180 ? 8.18 -2.176 22.141 1 95 180 GLY A CA 1
ATOM 1272 C C . GLY A 1 180 ? 9.297 -1.383 21.484 1 95 180 GLY A C 1
ATOM 1273 O O . GLY A 1 180 ? 10.477 -1.596 21.766 1 95 180 GLY A O 1
ATOM 1274 N N . ALA A 1 181 ? 8.922 -0.57 20.594 1 97 181 ALA A N 1
ATOM 1275 C CA . ALA A 1 181 ? 9.828 0.329 19.891 1 97 181 ALA A CA 1
ATOM 1276 C C . ALA A 1 181 ? 9.148 1.66 19.578 1 97 181 ALA A C 1
ATOM 1278 O O . ALA A 1 181 ? 9.031 2.045 18.406 1 97 181 ALA A O 1
ATOM 1279 N N . ARG A 1 182 ? 8.828 2.322 20.625 1 98.06 182 ARG A N 1
ATOM 1280 C CA . ARG A 1 182 ? 8.008 3.523 20.516 1 98.06 182 ARG A CA 1
ATOM 1281 C C . ARG A 1 182 ? 8.789 4.66 19.859 1 98.06 182 ARG A C 1
ATOM 1283 O O . ARG A 1 182 ? 9.891 4.996 20.297 1 98.06 182 ARG A O 1
ATOM 1290 N N . GLN A 1 183 ? 8.242 5.234 18.781 1 98.81 183 GLN A N 1
ATOM 1291 C CA . GLN A 1 183 ? 8.844 6.359 18.062 1 98.81 183 GLN A CA 1
ATOM 1292 C C . GLN A 1 183 ? 7.781 7.332 17.578 1 98.81 183 GLN A C 1
ATOM 1294 O O . GLN A 1 183 ? 6.621 6.949 17.391 1 98.81 183 GLN A O 1
ATOM 1299 N N . VAL A 1 184 ? 8.148 8.555 17.453 1 98.88 184 VAL A N 1
ATOM 1300 C CA . VAL A 1 184 ? 7.387 9.531 16.672 1 98.88 184 VAL A CA 1
ATOM 1301 C C . VAL A 1 184 ? 7.895 9.547 15.227 1 98.88 184 VAL A C 1
ATOM 1303 O O . VAL A 1 184 ? 9.094 9.688 14.992 1 98.88 184 VAL A O 1
ATOM 1306 N N . LEU A 1 185 ? 6.977 9.281 14.328 1 98.94 185 LEU A N 1
ATOM 1307 C CA . LEU A 1 185 ? 7.27 9.523 12.922 1 98.94 185 LEU A CA 1
ATOM 1308 C C . LEU A 1 185 ? 6.969 10.969 12.539 1 98.94 185 LEU A C 1
ATOM 1310 O O . LEU A 1 185 ? 6.02 11.57 13.055 1 98.94 185 LEU A O 1
ATOM 1314 N N . MET A 1 186 ? 7.809 11.5 11.664 1 98.94 186 MET A N 1
ATOM 1315 C CA . MET A 1 186 ? 7.699 12.883 11.219 1 98.94 186 MET A CA 1
ATOM 1316 C C . MET A 1 186 ? 7.848 12.984 9.703 1 98.94 186 MET A C 1
ATOM 1318 O O . MET A 1 186 ? 8.953 12.859 9.172 1 98.94 186 MET A O 1
ATOM 1322 N N . ALA A 1 187 ? 6.766 13.328 9.016 1 98.94 187 ALA A N 1
ATOM 1323 C CA . ALA A 1 187 ? 6.789 13.406 7.555 1 98.94 187 ALA A CA 1
ATOM 1324 C C . ALA A 1 187 ? 6.965 14.844 7.082 1 98.94 187 ALA A C 1
ATOM 1326 O O . ALA A 1 187 ? 6.285 15.75 7.562 1 98.94 187 ALA A O 1
ATOM 1327 N N . PHE A 1 188 ? 7.855 15.008 6.125 1 98.69 188 PHE A N 1
ATOM 1328 C CA . PHE A 1 188 ? 8.172 16.328 5.582 1 98.69 188 PHE A CA 1
ATOM 1329 C C . PHE A 1 188 ? 7.75 16.422 4.121 1 98.69 188 PHE A C 1
ATOM 1331 O O . PHE A 1 188 ? 7.465 15.406 3.48 1 98.69 188 PHE A O 1
ATOM 1338 N N . GLY A 1 189 ? 7.637 17.672 3.686 1 97.19 189 GLY A N 1
ATOM 1339 C CA . GLY A 1 189 ? 7.285 17.938 2.299 1 97.19 189 GLY A CA 1
ATOM 1340 C C . GLY A 1 189 ? 8.492 18.047 1.387 1 97.19 189 GLY A C 1
ATOM 1341 O O . GLY A 1 189 ? 9.445 17.281 1.521 1 97.19 189 GLY A O 1
ATOM 1342 N N . ASP A 1 190 ? 8.414 18.922 0.419 1 94 190 ASP A N 1
ATOM 1343 C CA . ASP A 1 190 ? 9.523 19.141 -0.509 1 94 190 ASP A CA 1
ATOM 1344 C C . ASP A 1 190 ? 10.844 19.297 0.236 1 94 190 ASP A C 1
ATOM 1346 O O . ASP A 1 190 ? 10.961 20.109 1.148 1 94 190 ASP A O 1
ATOM 1350 N N . THR A 1 191 ? 11.766 18.453 -0.179 1 94.81 191 THR A N 1
ATOM 1351 C CA . THR A 1 191 ? 13.031 18.359 0.538 1 94.81 191 THR A CA 1
ATOM 1352 C C . THR A 1 191 ? 14.211 18.5 -0.425 1 94.81 191 THR A C 1
ATOM 1354 O O . THR A 1 191 ? 14.227 17.875 -1.483 1 94.81 191 THR A O 1
ATOM 1357 N N . TYR A 1 192 ? 15.148 19.281 0.05 1 90.94 192 TYR A N 1
ATOM 1358 C CA . TYR A 1 192 ? 16.328 19.547 -0.758 1 90.94 192 TYR A CA 1
ATOM 1359 C C . TYR A 1 192 ? 17.594 19.078 -0.044 1 90.94 192 TYR A C 1
ATOM 1361 O O . TYR A 1 192 ? 17.703 19.188 1.18 1 90.94 192 TYR A O 1
ATOM 1369 N N . GLY A 1 193 ? 18.5 18.547 -0.919 1 90.94 193 GLY A N 1
ATOM 1370 C CA . GLY A 1 193 ? 19.812 18.172 -0.417 1 90.94 193 GLY A CA 1
ATOM 1371 C C . GLY A 1 193 ? 20.859 19.25 -0.637 1 90.94 193 GLY A C 1
ATOM 1372 O O . GLY A 1 193 ? 20.609 20.422 -0.368 1 90.94 193 GLY A O 1
ATOM 1373 N N . TYR A 1 194 ? 21.969 18.75 -1.038 1 85.81 194 TYR A N 1
ATOM 1374 C CA . TYR A 1 194 ? 23.047 19.688 -1.313 1 85.81 194 TYR A CA 1
ATOM 1375 C C . TYR A 1 194 ? 22.766 20.5 -2.572 1 85.81 194 TYR A C 1
ATOM 1377 O O . TYR A 1 194 ? 22.562 19.922 -3.65 1 85.81 194 TYR A O 1
ATOM 1385 N N . CYS A 1 195 ? 22.875 21.766 -2.398 1 79.94 195 CYS A N 1
ATOM 1386 C CA . CYS A 1 195 ? 22.453 22.688 -3.439 1 79.94 195 CYS A CA 1
ATOM 1387 C C . CYS A 1 195 ? 23.359 22.594 -4.66 1 79.94 195 CYS A C 1
ATOM 1389 O O . CYS A 1 195 ? 22.922 22.812 -5.789 1 79.94 195 CYS A O 1
ATOM 1391 N N . GLY A 1 196 ? 24.547 22.188 -4.52 1 78.31 196 GLY A N 1
ATOM 1392 C CA . GLY A 1 196 ? 25.5 22.125 -5.609 1 78.31 196 GLY A CA 1
ATOM 1393 C C . GLY A 1 196 ? 25.406 20.844 -6.418 1 78.31 196 GLY A C 1
ATOM 1394 O O . GLY A 1 196 ? 26.078 20.703 -7.441 1 78.31 196 GLY A O 1
ATOM 1395 N N . VAL A 1 197 ? 24.594 19.984 -5.941 1 78.25 197 VAL A N 1
ATOM 1396 C CA . VAL A 1 197 ? 24.438 18.703 -6.637 1 78.25 197 VAL A CA 1
ATOM 1397 C C . VAL A 1 197 ? 23.312 18.812 -7.652 1 78.25 197 VAL A C 1
ATOM 1399 O O . VAL A 1 197 ? 22.344 19.547 -7.449 1 78.25 197 VAL A O 1
ATOM 1402 N N . ARG A 1 198 ? 23.453 18.109 -8.758 1 74.19 198 ARG A N 1
ATOM 1403 C CA . ARG A 1 198 ? 22.453 18.094 -9.82 1 74.19 198 ARG A CA 1
ATOM 1404 C C . ARG A 1 198 ? 21.062 17.828 -9.25 1 74.19 198 ARG A C 1
ATOM 1406 O O . ARG A 1 198 ? 20.875 16.906 -8.453 1 74.19 198 ARG A O 1
ATOM 1413 N N . GLY A 1 199 ? 20.156 18.781 -9.633 1 77.81 199 GLY A N 1
ATOM 1414 C CA . GLY A 1 199 ? 18.766 18.641 -9.203 1 77.81 199 GLY A CA 1
ATOM 1415 C C . GLY A 1 199 ? 18.562 18.984 -7.742 1 77.81 199 GLY A C 1
ATOM 1416 O O . GLY A 1 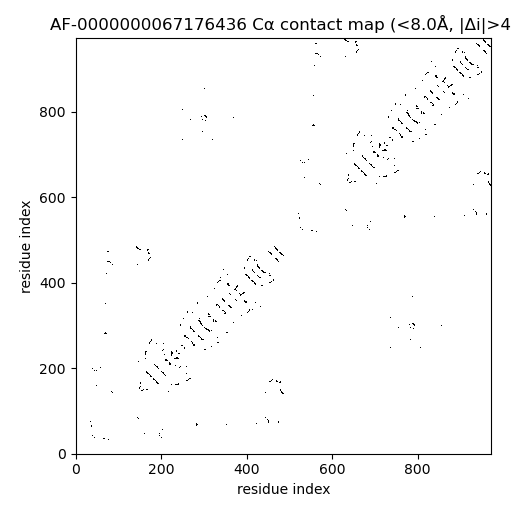199 ? 17.484 18.719 -7.188 1 77.81 199 GLY A O 1
ATOM 1417 N N . GLN A 1 200 ? 19.609 19.375 -7.047 1 82 200 GLN A N 1
ATOM 1418 C CA . GLN A 1 200 ? 19.578 19.781 -5.648 1 82 200 GLN A CA 1
ATOM 1419 C C . GLN A 1 200 ? 19.125 18.641 -4.746 1 82 200 GLN A C 1
ATOM 1421 O O . GLN A 1 200 ? 18.641 18.875 -3.637 1 82 200 GLN A O 1
ATOM 1426 N N . GLN A 1 201 ? 19.109 17.422 -5.363 1 87.81 201 GLN A N 1
ATOM 1427 C CA . GLN A 1 201 ? 18.688 16.219 -4.656 1 87.81 201 GLN A CA 1
ATOM 1428 C C . GLN A 1 201 ? 17.266 16.375 -4.121 1 87.81 201 GLN A C 1
ATOM 1430 O O . GLN A 1 201 ? 16.984 16.031 -2.965 1 87.81 201 GLN A O 1
ATOM 1435 N N . TRP A 1 202 ? 16.469 16.969 -4.902 1 90 202 TRP A N 1
ATOM 1436 C CA . TRP A 1 202 ? 15.086 17.234 -4.535 1 90 202 TRP A CA 1
ATOM 1437 C C . TRP A 1 202 ? 14.297 15.945 -4.371 1 90 202 TRP A C 1
ATOM 1439 O O . TRP A 1 202 ? 14.43 15.023 -5.18 1 90 202 TRP A O 1
ATOM 1449 N N . ARG A 1 203 ? 13.539 15.844 -3.338 1 92.69 203 ARG A N 1
ATOM 1450 C CA . ARG A 1 203 ? 12.586 14.773 -3.039 1 92.69 203 ARG A CA 1
ATOM 1451 C C . ARG A 1 203 ? 11.219 15.352 -2.691 1 92.69 203 ARG A C 1
ATOM 1453 O O . ARG A 1 203 ? 11.117 16.359 -1.997 1 92.69 203 ARG A O 1
ATOM 1460 N N . TYR A 1 204 ? 10.195 14.664 -3.074 1 93.5 204 TYR A N 1
ATOM 1461 C CA . TYR A 1 204 ? 8.844 15.141 -2.807 1 93.5 204 TYR A CA 1
ATOM 1462 C C . TYR A 1 204 ? 8.531 15.094 -1.315 1 93.5 204 TYR A C 1
ATOM 1464 O O . TYR A 1 204 ? 7.727 15.875 -0.818 1 93.5 204 TYR A O 1
ATOM 1472 N N . ASN A 1 205 ? 9.172 14.195 -0.678 1 97.19 205 ASN A N 1
ATOM 1473 C CA . ASN A 1 205 ? 8.906 13.953 0.735 1 97.19 205 ASN A CA 1
ATOM 1474 C C . ASN A 1 205 ? 9.961 13.055 1.362 1 97.19 205 ASN A C 1
ATOM 1476 O O . ASN A 1 205 ? 10.648 12.305 0.657 1 97.19 205 ASN A O 1
ATOM 1480 N N . VAL A 1 206 ? 10.086 13.188 2.686 1 98.44 206 VAL A N 1
ATOM 1481 C CA . VAL A 1 206 ? 10.953 12.328 3.482 1 98.44 206 VAL A CA 1
ATOM 1482 C C . VAL A 1 206 ? 10.328 12.102 4.859 1 98.44 206 VAL A C 1
ATOM 1484 O O . VAL A 1 206 ? 9.266 12.648 5.164 1 98.44 206 VAL A O 1
ATOM 1487 N N . LEU A 1 207 ? 10.984 11.242 5.668 1 98.88 207 LEU A N 1
ATOM 1488 C CA . LEU A 1 207 ? 10.438 10.859 6.965 1 98.88 207 LEU A CA 1
ATOM 1489 C C . LEU A 1 207 ? 11.547 10.727 8 1 98.88 207 LEU A C 1
ATOM 1491 O O . LEU A 1 207 ? 12.602 10.156 7.719 1 98.88 207 LEU A O 1
ATOM 1495 N N . PHE A 1 208 ? 11.328 11.344 9.195 1 98.94 208 PHE A N 1
ATOM 1496 C CA . PHE A 1 208 ? 12.172 11.094 10.359 1 98.94 208 PHE A CA 1
ATOM 1497 C C . PHE A 1 208 ? 11.469 10.172 11.352 1 98.94 208 PHE A C 1
ATOM 1499 O O . PHE A 1 208 ? 10.242 10.07 11.352 1 98.94 208 PHE A O 1
ATOM 1506 N N . ARG A 1 209 ? 12.297 9.477 12.109 1 98.88 209 ARG A N 1
ATOM 1507 C CA . ARG A 1 209 ? 11.875 8.695 13.273 1 98.88 209 ARG A CA 1
ATOM 1508 C C . ARG A 1 209 ? 12.648 9.109 14.523 1 98.88 209 ARG A C 1
ATOM 1510 O O . ARG A 1 209 ? 13.867 9.273 14.477 1 98.88 209 ARG A O 1
ATOM 1517 N N . SER A 1 210 ? 11.883 9.32 15.664 1 98.75 210 SER A N 1
ATOM 1518 C CA . SER A 1 210 ? 12.555 9.766 16.875 1 98.75 210 SER A CA 1
ATOM 1519 C C . SER A 1 210 ? 11.945 9.102 18.109 1 98.75 210 SER A C 1
ATOM 1521 O O . SER A 1 210 ? 10.727 8.969 18.219 1 98.75 210 SER A O 1
ATOM 1523 N N . GLN A 1 211 ? 12.797 8.719 19.016 1 97.94 211 GLN A N 1
ATOM 1524 C CA . GLN A 1 211 ? 12.367 8.234 20.328 1 97.94 211 GLN A CA 1
ATOM 1525 C C . GLN A 1 211 ? 12.469 9.328 21.391 1 97.94 211 GLN A C 1
ATOM 1527 O O . GLN A 1 211 ? 12.25 9.086 22.578 1 97.94 211 GLN A O 1
ATOM 1532 N N . ASP A 1 212 ? 12.789 10.477 20.969 1 96.56 212 ASP A N 1
ATOM 1533 C CA . ASP A 1 212 ? 13.102 11.562 21.891 1 96.56 212 ASP A CA 1
ATOM 1534 C C . ASP A 1 212 ? 11.836 12.078 22.578 1 96.56 212 ASP A C 1
ATOM 1536 O O . ASP A 1 212 ? 10.961 12.656 21.938 1 96.56 212 ASP A O 1
ATOM 1540 N N . GLY A 1 213 ? 11.82 11.953 23.875 1 92.94 213 GLY A N 1
ATOM 1541 C CA . GLY A 1 213 ? 10.719 12.469 24.656 1 92.94 213 GLY A CA 1
ATOM 1542 C C . GLY A 1 213 ? 11.062 13.742 25.422 1 92.94 213 GLY A C 1
ATOM 1543 O O . GLY A 1 213 ? 10.188 14.359 26.031 1 92.94 213 GLY A O 1
ATOM 1544 N N . ALA A 1 214 ? 12.305 14.094 25.375 1 93.12 214 ALA A N 1
ATOM 1545 C CA . ALA A 1 214 ? 12.781 15.312 26.031 1 93.12 214 ALA A CA 1
ATOM 1546 C C . ALA A 1 214 ? 12.883 16.453 25.031 1 93.12 214 ALA A C 1
ATOM 1548 O O . ALA A 1 214 ? 13.953 16.703 24.469 1 93.12 214 ALA A O 1
ATOM 1549 N N . LEU A 1 215 ? 11.883 17.219 24.953 1 95 215 LEU A N 1
ATOM 1550 C CA . LEU A 1 215 ? 11.68 18.109 23.812 1 95 215 LEU A CA 1
ATOM 1551 C C . LEU A 1 215 ? 12.258 19.5 24.109 1 95 215 LEU A C 1
ATOM 1553 O O . LEU A 1 215 ? 12.25 20.375 23.25 1 95 215 LEU A O 1
ATOM 1557 N N . SER A 1 216 ? 12.906 19.703 25.25 1 89.75 216 SER A N 1
ATOM 1558 C CA . SER A 1 216 ? 13.43 21 25.641 1 89.75 216 SER A CA 1
ATOM 1559 C C . SER A 1 216 ? 14.633 21.391 24.781 1 89.75 216 SER A C 1
ATOM 1561 O O . SER A 1 216 ? 15.023 22.562 24.75 1 89.75 216 SER A O 1
ATOM 1563 N N . ASN A 1 217 ? 15.25 20.453 24.172 1 88.94 217 ASN A N 1
ATOM 1564 C CA . ASN A 1 217 ? 16.359 20.719 23.266 1 88.94 217 ASN A CA 1
ATOM 1565 C C . ASN A 1 217 ? 16.016 20.344 21.828 1 88.94 217 ASN A C 1
ATOM 1567 O O . ASN A 1 217 ? 16.797 19.719 21.125 1 88.94 217 ASN A O 1
ATOM 1571 N N . THR A 1 218 ? 14.812 20.562 21.531 1 94.44 218 THR A N 1
ATOM 1572 C CA . THR A 1 218 ? 14.25 20.234 20.234 1 94.44 218 THR A CA 1
ATOM 1573 C C . THR A 1 218 ? 13.992 18.719 20.125 1 94.44 218 THR A C 1
ATOM 1575 O O . THR A 1 218 ? 13.672 18.078 21.125 1 94.44 218 THR A O 1
ATOM 1578 N N . ILE A 1 219 ? 14.016 18.156 18.891 1 98.12 21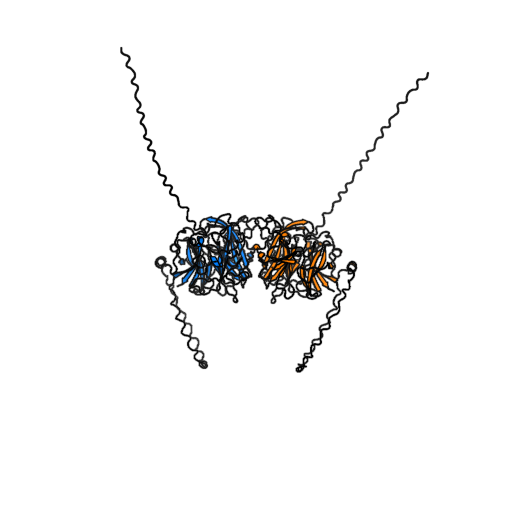9 ILE A N 1
ATOM 1579 C CA . ILE A 1 219 ? 13.758 16.734 18.688 1 98.12 219 ILE A CA 1
ATOM 1580 C C . ILE A 1 219 ? 15.008 16.062 18.125 1 98.12 219 ILE A C 1
ATOM 1582 O O . ILE A 1 219 ? 15.43 16.375 17 1 98.12 219 ILE A O 1
ATOM 1586 N N . ALA A 1 220 ? 15.539 15.188 18.891 1 98.31 220 ALA A N 1
ATOM 1587 C CA . ALA A 1 220 ? 16.734 14.469 18.438 1 98.31 220 ALA A CA 1
ATOM 1588 C C . ALA A 1 220 ? 16.375 13.367 17.453 1 98.31 220 ALA A C 1
ATOM 1590 O O . ALA A 1 220 ? 15.453 12.578 17.703 1 98.31 220 ALA A O 1
ATOM 1591 N N . VAL A 1 221 ? 17.125 13.281 16.359 1 98.56 221 VAL A N 1
ATOM 1592 C CA . VAL A 1 221 ? 16.922 12.25 15.352 1 98.56 221 VAL A CA 1
ATOM 1593 C C . VAL A 1 221 ? 18.234 11.492 15.117 1 98.56 221 VAL A C 1
ATOM 1595 O O . VAL A 1 221 ? 19.234 12.078 14.695 1 98.56 221 VAL A O 1
ATOM 1598 N N . PRO A 1 222 ? 18.297 10.203 15.406 1 98.12 222 PRO A N 1
ATOM 1599 C CA . PRO A 1 222 ? 19.531 9.438 15.133 1 98.12 222 PRO A CA 1
ATOM 1600 C C . PRO A 1 222 ? 19.812 9.289 13.641 1 98.12 222 PRO A C 1
ATOM 1602 O O . PRO A 1 222 ? 19 9.695 12.812 1 98.12 222 PRO A O 1
ATOM 1605 N N . ASN A 1 223 ? 20.953 8.688 13.352 1 97.88 223 ASN A N 1
ATOM 1606 C CA . ASN A 1 223 ? 21.344 8.461 11.961 1 97.88 223 ASN A CA 1
ATOM 1607 C C . ASN A 1 223 ? 20.391 7.5 11.266 1 97.88 223 ASN A C 1
ATOM 1609 O O . ASN A 1 223 ? 19.781 6.645 11.914 1 97.88 223 ASN A O 1
ATOM 1613 N N . GLY A 1 224 ? 20.281 7.703 9.977 1 97.19 224 GLY A N 1
ATOM 1614 C CA . GLY A 1 224 ? 19.656 6.676 9.164 1 97.19 224 GLY A CA 1
ATOM 1615 C C . GLY A 1 224 ? 20.578 5.512 8.859 1 97.19 224 GLY A C 1
ATOM 1616 O O . GLY A 1 224 ? 21.75 5.707 8.516 1 97.19 224 GLY A O 1
ATOM 1617 N N . VAL A 1 225 ? 20.078 4.355 9.062 1 96.44 225 VAL A N 1
ATOM 1618 C CA . VAL A 1 225 ? 20.828 3.133 8.766 1 96.44 225 VAL A CA 1
ATOM 1619 C C . VAL A 1 225 ? 20.062 2.301 7.738 1 96.44 225 VAL A C 1
ATOM 1621 O O . VAL A 1 225 ? 18.891 1.963 7.957 1 96.44 225 VAL A O 1
ATOM 1624 N N . PRO A 1 226 ? 20.812 1.998 6.598 1 89.56 226 PRO A N 1
ATOM 1625 C CA . PRO A 1 226 ? 20.109 1.187 5.598 1 89.56 226 PRO A CA 1
ATOM 1626 C C . PRO A 1 226 ? 19.531 -0.1 6.18 1 89.56 226 PRO A C 1
ATOM 1628 O O . PRO A 1 226 ? 20.172 -0.75 7.008 1 89.56 226 PRO A O 1
ATOM 1631 N N . ARG A 1 227 ? 18.281 -0.39 5.949 1 85.69 227 ARG A N 1
ATOM 1632 C CA . ARG A 1 227 ? 17.609 -1.644 6.281 1 85.69 227 ARG A CA 1
ATOM 1633 C C . ARG A 1 227 ? 17.266 -1.707 7.766 1 85.69 227 ARG A C 1
ATOM 1635 O O . ARG A 1 227 ? 17.062 -2.791 8.312 1 85.69 227 ARG A O 1
ATOM 1642 N N . ASN A 1 228 ? 17.328 -0.7 8.406 1 94.88 228 ASN A N 1
ATOM 1643 C CA . ASN A 1 228 ? 16.906 -0.603 9.797 1 94.88 228 ASN A CA 1
ATOM 1644 C C . ASN A 1 228 ? 15.656 0.278 9.938 1 94.88 228 ASN A C 1
ATOM 1646 O O . ASN A 1 228 ? 15.766 1.506 9.953 1 94.88 228 ASN A O 1
ATOM 1650 N N . LYS A 1 229 ? 14.539 -0.35 10.109 1 96.62 229 LYS A N 1
ATOM 1651 C CA . LYS A 1 229 ? 13.258 0.353 10.109 1 96.62 229 LYS A CA 1
ATOM 1652 C C . LYS A 1 229 ? 13.07 1.162 11.391 1 96.62 229 LYS A C 1
ATOM 1654 O O . LYS A 1 229 ? 12.086 1.884 11.539 1 96.62 229 LYS A O 1
ATOM 1659 N N . PHE A 1 230 ? 14.031 1.123 12.336 1 97.75 230 PHE A N 1
ATOM 1660 C CA . PHE A 1 230 ? 13.914 1.892 13.57 1 97.75 230 PHE A CA 1
ATOM 1661 C C . PHE A 1 230 ? 15 2.953 13.656 1 97.75 230 PHE A C 1
ATOM 1663 O O . PHE A 1 230 ? 15.086 3.693 14.641 1 97.75 230 PHE A O 1
ATOM 1670 N N . SER A 1 231 ? 15.828 3.068 12.562 1 98.31 231 SER A N 1
ATOM 1671 C CA . SER A 1 231 ? 16.797 4.156 12.523 1 98.31 231 SER A CA 1
ATOM 1672 C C . SER A 1 231 ? 16.125 5.492 12.242 1 98.31 231 SER A C 1
ATOM 1674 O O . SER A 1 231 ? 14.898 5.562 12.141 1 98.31 231 SER A O 1
ATOM 1676 N N . GLY A 1 232 ? 16.859 6.508 12.125 1 98.69 232 GLY A N 1
ATOM 1677 C CA . GLY A 1 232 ? 16.328 7.867 12.164 1 98.69 232 GLY A CA 1
ATOM 1678 C C . GLY A 1 232 ? 15.531 8.242 10.93 1 98.69 232 GLY A C 1
ATOM 1679 O O . GLY A 1 232 ? 14.742 9.18 10.953 1 98.69 232 GLY A O 1
ATOM 1680 N N . SER A 1 233 ? 15.75 7.496 9.859 1 98.75 233 SER A N 1
ATOM 1681 C CA . SER A 1 233 ? 15.078 7.773 8.594 1 98.75 233 SER A CA 1
ATOM 1682 C C . SER A 1 233 ? 15.234 6.613 7.617 1 98.75 233 SER A C 1
ATOM 1684 O O . SER A 1 233 ? 16.234 5.902 7.645 1 98.75 233 SER A O 1
ATOM 1686 N N . PRO A 1 234 ? 14.203 6.359 6.777 1 97.56 234 PRO A N 1
ATOM 1687 C CA . PRO A 1 234 ? 14.516 5.566 5.586 1 97.56 234 PRO A CA 1
ATOM 1688 C C . PRO A 1 234 ? 15.578 6.219 4.703 1 97.56 234 PRO A C 1
ATOM 1690 O O . PRO A 1 234 ? 15.484 7.41 4.395 1 97.56 234 PRO A O 1
ATOM 1693 N N . VAL A 1 235 ? 16.609 5.426 4.246 1 95.5 235 VAL A N 1
ATOM 1694 C CA . VAL A 1 235 ? 17.719 6.012 3.484 1 95.5 235 VAL A CA 1
ATOM 1695 C C . VAL A 1 235 ? 18 5.156 2.256 1 95.5 235 VAL A C 1
ATOM 1697 O O . VAL A 1 235 ? 17.828 3.936 2.285 1 95.5 235 VAL A O 1
ATOM 1700 N N . TRP A 1 236 ? 18.359 5.797 1.182 1 89 236 TRP A N 1
ATOM 1701 C CA . TRP A 1 236 ? 18.922 5.074 0.049 1 89 236 TRP A CA 1
ATOM 1702 C C . TRP A 1 236 ? 20.281 4.488 0.405 1 89 236 TRP A C 1
ATOM 1704 O O . TRP A 1 236 ? 20.594 3.357 0.031 1 89 236 TRP A O 1
ATOM 1714 N N . ALA A 1 237 ? 21.047 5.223 0.983 1 88.75 237 ALA A N 1
ATOM 1715 C CA . ALA A 1 237 ? 22.375 4.961 1.54 1 88.75 237 ALA A CA 1
ATOM 1716 C C . ALA A 1 237 ? 22.641 5.844 2.756 1 88.75 237 ALA A C 1
ATOM 1718 O O . ALA A 1 237 ? 21.906 6.809 3.002 1 88.75 237 ALA A O 1
ATOM 1719 N N . PRO A 1 238 ? 23.672 5.449 3.502 1 90.25 238 PRO A N 1
ATOM 1720 C CA . PRO A 1 238 ? 23.969 6.34 4.625 1 90.25 238 PRO A CA 1
ATOM 1721 C C . PRO A 1 238 ? 24.172 7.789 4.188 1 90.25 238 PRO A C 1
ATOM 1723 O O . PRO A 1 238 ? 24.875 8.055 3.213 1 90.25 238 PRO A O 1
ATOM 1726 N N . GLY A 1 239 ? 23.391 8.672 4.84 1 92.88 239 GLY A N 1
ATOM 1727 C CA . GLY A 1 239 ? 23.609 10.094 4.609 1 92.88 239 GLY A CA 1
ATOM 1728 C C . GLY A 1 239 ? 22.594 10.703 3.664 1 92.88 239 GLY A C 1
ATOM 1729 O O . GLY A 1 239 ? 22.609 11.906 3.412 1 92.88 239 GLY A O 1
ATOM 1730 N N . ILE A 1 240 ? 21.688 9.891 3.189 1 93.56 240 ILE A N 1
ATOM 1731 C CA . ILE A 1 240 ? 20.688 10.477 2.295 1 93.56 240 ILE A CA 1
ATOM 1732 C C . ILE A 1 240 ? 19.344 9.781 2.498 1 93.56 240 ILE A C 1
ATOM 1734 O O . ILE A 1 240 ? 19.188 8.609 2.152 1 93.56 240 ILE A O 1
ATOM 1738 N N . SER A 1 241 ? 18.422 10.492 3.037 1 96.88 241 SER A N 1
ATOM 1739 C CA . SER A 1 241 ? 17.062 9.992 3.207 1 96.88 241 SER A CA 1
ATOM 1740 C C . SER A 1 241 ? 16.391 9.734 1.859 1 96.88 241 SER A C 1
ATOM 1742 O O . SER A 1 241 ? 16.578 10.508 0.913 1 96.88 241 SER A O 1
ATOM 1744 N N . LYS A 1 242 ? 15.648 8.734 1.781 1 94.19 242 LYS A N 1
ATOM 1745 C CA . LYS A 1 242 ? 14.953 8.461 0.526 1 94.19 242 LYS A CA 1
ATOM 1746 C C . LYS A 1 242 ? 13.547 9.055 0.531 1 94.19 242 LYS A C 1
ATOM 1748 O O . LYS A 1 242 ? 12.984 9.32 1.595 1 94.19 242 LYS A O 1
ATOM 1753 N N . GLN A 1 243 ? 13.055 9.297 -0.693 1 94.44 243 GLN A N 1
ATOM 1754 C CA . GLN A 1 243 ? 11.641 9.609 -0.878 1 94.44 243 GLN A CA 1
ATOM 1755 C C . GLN A 1 243 ? 10.758 8.43 -0.494 1 94.44 243 GLN A C 1
ATOM 1757 O O . GLN A 1 243 ? 10.969 7.309 -0.974 1 94.44 243 GLN A O 1
ATOM 1762 N N . ILE A 1 244 ? 9.695 8.633 0.371 1 96.31 244 ILE A N 1
ATOM 1763 C CA . ILE A 1 244 ? 8.992 7.48 0.922 1 96.31 244 ILE A CA 1
ATOM 1764 C C . ILE A 1 244 ? 7.738 7.203 0.095 1 96.31 244 ILE A C 1
ATOM 1766 O O . ILE A 1 244 ? 7.312 6.051 -0.029 1 96.31 244 ILE A O 1
ATOM 1770 N N . ILE A 1 245 ? 7.051 8.156 -0.35 1 95.19 245 ILE A N 1
ATOM 1771 C CA . ILE A 1 245 ? 5.953 7.977 -1.292 1 95.19 245 ILE A CA 1
ATOM 1772 C C . ILE A 1 245 ? 6.367 8.484 -2.672 1 95.19 245 ILE A C 1
ATOM 1774 O O . ILE A 1 245 ? 6.57 9.68 -2.863 1 95.19 245 ILE A O 1
ATOM 1778 N N . ASN A 1 246 ? 6.441 7.574 -3.557 1 88.56 246 ASN A N 1
ATOM 1779 C CA . ASN A 1 246 ? 6.82 7.883 -4.93 1 88.56 246 ASN A CA 1
ATOM 1780 C C . ASN A 1 246 ? 5.605 8.227 -5.785 1 88.56 246 ASN A C 1
ATOM 1782 O O . ASN A 1 246 ? 4.465 7.988 -5.375 1 88.56 246 ASN A O 1
ATOM 1786 N N . SER A 1 247 ? 5.938 8.836 -6.895 1 84.38 247 SER A N 1
ATOM 1787 C CA . SER A 1 247 ? 4.859 9.133 -7.832 1 84.38 247 SER A CA 1
ATOM 1788 C C . SER A 1 247 ? 4.102 7.867 -8.219 1 84.38 247 SER A C 1
ATOM 1790 O O . SER A 1 247 ? 4.707 6.82 -8.453 1 84.38 247 SER A O 1
ATOM 1792 N N . THR A 1 248 ? 2.797 7.949 -8.289 1 77.19 248 THR A N 1
ATOM 1793 C CA . THR A 1 248 ? 1.943 6.828 -8.664 1 77.19 248 THR A CA 1
ATOM 1794 C C . THR A 1 248 ? 1.634 6.859 -10.156 1 77.19 248 THR A C 1
ATOM 1796 O O . THR A 1 248 ? 1.14 5.879 -10.719 1 77.19 248 THR A O 1
ATOM 1799 N N . LYS A 1 249 ? 1.858 7.969 -10.758 1 73.69 249 LYS A N 1
ATOM 1800 C CA . LYS A 1 249 ? 1.635 8.234 -12.172 1 73.69 249 LYS A CA 1
ATOM 1801 C C . LYS A 1 249 ? 0.147 8.195 -12.516 1 73.69 249 LYS A C 1
ATOM 1803 O O . LYS A 1 249 ? -0.228 7.957 -13.664 1 73.69 249 LYS A O 1
ATOM 1808 N N . TRP A 1 250 ? -0.685 8.367 -11.57 1 70 250 TRP A N 1
ATOM 1809 C CA . TRP A 1 250 ? -2.123 8.508 -11.766 1 70 250 TRP A CA 1
ATOM 1810 C C . TRP A 1 250 ? -2.438 9.75 -12.602 1 70 250 TRP A C 1
ATOM 1812 O O . TRP A 1 250 ? -3.461 9.797 -13.289 1 70 250 TRP A O 1
ATOM 1822 N N . ALA A 1 251 ? -1.501 10.641 -12.445 1 74.5 251 ALA A N 1
ATOM 1823 C CA . ALA A 1 251 ? -1.726 11.883 -13.18 1 74.5 251 ALA A CA 1
ATOM 1824 C C . ALA A 1 251 ? -0.614 12.125 -14.195 1 74.5 251 ALA A C 1
ATOM 1826 O O . ALA A 1 251 ? 0.543 11.773 -13.961 1 74.5 251 ALA A O 1
ATOM 1827 N N . ALA A 1 252 ? -1.048 12.742 -15.258 1 75.25 252 ALA A N 1
ATOM 1828 C CA . ALA A 1 252 ? -0.098 13.031 -16.328 1 75.25 252 ALA A CA 1
ATOM 1829 C C . ALA A 1 252 ? 0.969 14.016 -15.859 1 75.25 252 ALA A C 1
ATOM 1831 O O . ALA A 1 252 ? 2.135 13.914 -16.25 1 75.25 252 ALA A O 1
ATOM 1832 N N . THR A 1 253 ? 0.501 14.953 -15.109 1 80.25 253 THR A N 1
ATOM 1833 C CA . THR A 1 253 ? 1.413 15.938 -14.531 1 80.25 253 THR A CA 1
ATOM 1834 C C . THR A 1 253 ? 1.346 15.906 -13.008 1 80.25 253 THR A C 1
ATOM 1836 O O . THR A 1 253 ? 0.257 15.875 -12.43 1 80.25 253 THR A O 1
ATOM 1839 N N . GLU A 1 254 ? 2.469 15.789 -12.406 1 87.19 254 GLU A N 1
ATOM 1840 C CA . GLU A 1 254 ? 2.582 15.773 -10.945 1 87.19 254 GLU A CA 1
ATOM 1841 C C . GLU A 1 254 ? 3.824 16.531 -10.484 1 87.19 254 GLU A C 1
ATOM 1843 O O . GLU A 1 254 ? 4.949 16.109 -10.766 1 87.19 254 GLU A O 1
ATOM 1848 N N . LYS A 1 255 ? 3.605 17.609 -9.75 1 88.38 255 LYS A N 1
ATOM 1849 C CA . LYS A 1 255 ? 4.703 18.484 -9.344 1 88.38 255 LYS A CA 1
ATOM 1850 C C . LYS A 1 255 ? 5.109 18.219 -7.895 1 88.38 255 LYS A C 1
ATOM 1852 O O . LYS A 1 255 ? 5.98 18.891 -7.352 1 88.38 255 LYS A O 1
ATOM 1857 N N . GLY A 1 256 ? 4.426 17.25 -7.309 1 91.44 256 GLY A N 1
ATOM 1858 C CA . GLY A 1 256 ? 4.758 16.906 -5.938 1 91.44 256 GLY A CA 1
ATOM 1859 C C . GLY A 1 256 ? 3.811 15.875 -5.344 1 91.44 256 GLY A C 1
ATOM 1860 O O . GLY A 1 256 ? 2.658 15.758 -5.77 1 91.44 256 GLY A O 1
ATOM 1861 N N . ILE A 1 257 ? 4.277 15.148 -4.477 1 95.06 257 ILE A N 1
ATOM 1862 C CA . ILE A 1 257 ? 3.523 14.305 -3.559 1 95.06 257 ILE A CA 1
ATOM 1863 C C . ILE A 1 257 ? 3.816 14.719 -2.117 1 95.06 257 ILE A C 1
ATOM 1865 O O . ILE A 1 257 ? 4.914 14.477 -1.606 1 95.06 257 ILE A O 1
ATOM 1869 N N . ILE A 1 258 ? 2.852 15.344 -1.472 1 97.5 258 ILE A N 1
ATOM 1870 C CA . ILE A 1 258 ? 3.094 16.016 -0.198 1 97.5 258 ILE A CA 1
ATOM 1871 C C . ILE A 1 258 ? 2.242 15.367 0.894 1 97.5 258 ILE A C 1
ATOM 1873 O O . ILE A 1 258 ? 1.014 15.344 0.798 1 97.5 258 ILE A O 1
ATOM 1877 N N . PRO A 1 259 ? 2.879 14.852 1.955 1 98.56 259 PRO A N 1
ATOM 1878 C CA . PRO A 1 259 ? 2.105 14.375 3.102 1 98.56 259 PRO A CA 1
ATOM 1879 C C . PRO A 1 259 ? 1.284 15.477 3.766 1 98.56 259 PRO A C 1
ATOM 1881 O O . PRO A 1 259 ? 1.738 16.625 3.855 1 98.56 259 PRO A O 1
ATOM 1884 N N . THR A 1 260 ? 0.084 15.047 4.277 1 98.69 260 THR A N 1
ATOM 1885 C CA . THR A 1 260 ? -0.747 16.047 4.934 1 98.69 260 THR A CA 1
ATOM 1886 C C . THR A 1 260 ? -1.178 15.578 6.32 1 98.69 260 THR A C 1
ATOM 1888 O O . THR A 1 260 ? -1.569 16.391 7.164 1 98.69 260 THR A O 1
ATOM 1891 N N . ALA A 1 261 ? -1.208 14.266 6.57 1 98.75 261 ALA A N 1
ATOM 1892 C CA . ALA A 1 261 ? -1.607 13.719 7.863 1 98.75 261 ALA A CA 1
ATOM 1893 C C . ALA A 1 261 ? -1.07 12.297 8.047 1 98.75 261 ALA A C 1
ATOM 1895 O O . ALA A 1 261 ? -0.998 11.531 7.086 1 98.75 261 ALA A O 1
ATOM 1896 N N . GLY A 1 262 ? -0.697 11.969 9.266 1 98.88 262 GLY A N 1
ATOM 1897 C CA . GLY A 1 262 ? -0.261 10.625 9.586 1 98.88 262 GLY A CA 1
ATOM 1898 C C . GLY A 1 262 ? -0.902 10.07 10.844 1 98.88 262 GLY A C 1
ATOM 1899 O O . GLY A 1 262 ? -1.237 10.828 11.758 1 98.88 262 GLY A O 1
ATOM 1900 N N . VAL A 1 263 ? -1.091 8.742 10.914 1 98.88 263 VAL A N 1
ATOM 1901 C CA . VAL A 1 263 ? -1.637 8.07 12.086 1 98.88 263 VAL A CA 1
ATOM 1902 C C . VAL A 1 263 ? -1.24 6.594 12.062 1 98.88 263 VAL A C 1
ATOM 1904 O O . VAL A 1 263 ? -0.949 6.035 11.008 1 98.88 263 VAL A O 1
ATOM 1907 N N . ALA A 1 264 ? -1.159 6.027 13.219 1 98.81 264 ALA A N 1
ATOM 1908 C CA . ALA A 1 264 ? -0.989 4.578 13.336 1 98.81 264 ALA A CA 1
ATOM 1909 C C . ALA A 1 264 ? -2.27 3.914 13.828 1 98.81 264 ALA A C 1
ATOM 1911 O O . ALA A 1 264 ? -2.949 4.445 14.711 1 98.81 264 ALA A O 1
ATOM 1912 N N . VAL A 1 265 ? -2.689 2.826 13.289 1 98 265 VAL A N 1
ATOM 1913 C CA . VAL A 1 265 ? -3.646 1.871 13.836 1 98 265 VAL A CA 1
ATOM 1914 C C . VAL A 1 265 ? -2.939 0.553 14.148 1 98 265 VAL A C 1
ATOM 1916 O O . VAL A 1 265 ? -2.479 -0.14 13.242 1 98 265 VAL A O 1
ATOM 1919 N N . GLY A 1 266 ? -2.939 0.217 15.422 1 96.12 266 GLY A N 1
ATOM 1920 C CA . GLY A 1 266 ? -1.916 -0.752 15.789 1 96.12 266 GLY A CA 1
ATOM 1921 C C . GLY A 1 266 ? -0.514 -0.305 15.422 1 96.12 266 GLY A C 1
ATOM 1922 O O . GLY A 1 266 ? -0.103 0.807 15.758 1 96.12 266 GLY A O 1
ATOM 1923 N N . GLN A 1 267 ? 0.198 -1.205 14.688 1 97 267 GLN A N 1
ATOM 1924 C CA . GLN A 1 267 ? 1.555 -0.858 14.273 1 97 267 GLN A CA 1
ATOM 1925 C C . GLN A 1 267 ? 1.602 -0.473 12.797 1 97 267 GLN A C 1
ATOM 1927 O O . GLN A 1 267 ? 2.678 -0.226 12.25 1 97 267 GLN A O 1
ATOM 1932 N N . THR A 1 268 ? 0.411 -0.448 12.172 1 98.38 268 THR A N 1
ATOM 1933 C CA . THR A 1 268 ? 0.333 -0.054 10.766 1 98.38 268 THR A CA 1
ATOM 1934 C C . THR A 1 268 ? 0.278 1.465 10.641 1 98.38 268 THR A C 1
ATOM 1936 O O . THR A 1 268 ? -0.508 2.125 11.32 1 98.38 268 THR A O 1
ATOM 1939 N N . GLN A 1 269 ? 1.129 2.002 9.742 1 98.88 269 GLN A N 1
ATOM 1940 C CA . GLN A 1 269 ? 1.168 3.441 9.516 1 98.88 269 GLN A CA 1
ATOM 1941 C C . GLN A 1 269 ? 0.329 3.832 8.305 1 98.88 269 GLN A C 1
ATOM 1943 O O . GLN A 1 269 ? 0.378 3.164 7.27 1 98.88 269 GLN A O 1
ATOM 1948 N N . TYR A 1 270 ? -0.477 4.871 8.469 1 98.81 270 TYR A N 1
ATOM 1949 C CA . TYR A 1 270 ? -1.243 5.469 7.383 1 98.81 270 TYR A CA 1
ATOM 1950 C C . TYR A 1 270 ? -0.851 6.926 7.176 1 98.81 270 TYR A C 1
ATOM 1952 O O . TYR A 1 270 ? -0.644 7.664 8.141 1 98.81 270 TYR A O 1
ATOM 1960 N N . LEU A 1 271 ? -0.718 7.305 5.887 1 98.81 271 LEU A N 1
ATOM 1961 C CA . LEU A 1 271 ? -0.402 8.68 5.527 1 98.81 271 LEU A CA 1
ATOM 1962 C C . LEU A 1 271 ? -1.373 9.203 4.473 1 98.81 271 LEU A C 1
ATOM 1964 O O . LEU A 1 271 ? -1.498 8.617 3.395 1 98.81 271 LEU A O 1
ATOM 1968 N N . ASN A 1 272 ? -2.119 10.25 4.824 1 98.69 272 ASN A N 1
ATOM 1969 C CA . ASN A 1 272 ? -2.812 11.023 3.801 1 98.69 272 ASN A CA 1
ATOM 1970 C C . ASN A 1 272 ? -1.859 11.969 3.07 1 98.69 272 ASN A C 1
ATOM 1972 O O . ASN A 1 272 ? -1.011 12.602 3.695 1 98.69 272 ASN A O 1
ATOM 1976 N N . PHE A 1 273 ? -1.985 11.977 1.749 1 98.12 273 PHE A N 1
ATOM 1977 C CA . PHE A 1 273 ? -1.136 12.867 0.97 1 98.12 273 PHE A CA 1
ATOM 1978 C C . PHE A 1 273 ? -1.924 13.508 -0.165 1 98.12 273 PHE A C 1
ATOM 1980 O O . PHE A 1 273 ? -3.064 13.125 -0.431 1 98.12 273 PHE A O 1
ATOM 1987 N N . MET A 1 274 ? -1.312 14.547 -0.768 1 97.31 274 MET A N 1
ATOM 1988 C CA . MET A 1 274 ? -1.874 15.172 -1.962 1 97.31 274 MET A CA 1
ATOM 1989 C C . MET A 1 274 ? -0.882 15.117 -3.119 1 97.31 274 MET A C 1
ATOM 1991 O O . MET A 1 274 ? 0.324 15.258 -2.916 1 97.31 274 MET A O 1
ATOM 1995 N N . SER A 1 275 ? -1.367 14.828 -4.273 1 94.88 275 SER A N 1
ATOM 1996 C CA . SER A 1 275 ? -0.67 14.984 -5.547 1 94.88 275 SER A CA 1
ATOM 1997 C C . SER A 1 275 ? -0.867 16.391 -6.113 1 94.88 275 SER A C 1
ATOM 1999 O O . SER A 1 275 ? -1.99 16.781 -6.434 1 94.88 275 SER A O 1
ATOM 2001 N N . ILE A 1 276 ? 0.245 17.094 -6.293 1 95.12 276 ILE A N 1
ATOM 2002 C CA . ILE A 1 276 ? 0.184 18.484 -6.707 1 95.12 276 ILE A CA 1
ATOM 2003 C C . ILE A 1 276 ? 0.125 18.578 -8.234 1 95.12 276 ILE A C 1
ATOM 2005 O O . ILE A 1 276 ? 0.979 18.016 -8.922 1 95.12 276 ILE A O 1
ATOM 2009 N N . ARG A 1 277 ? -0.875 19.219 -8.727 1 92.81 277 ARG A N 1
ATOM 2010 C CA . ARG A 1 277 ? -0.985 19.516 -10.148 1 92.81 277 ARG A CA 1
ATOM 2011 C C . ARG A 1 277 ? -0.216 20.766 -10.516 1 92.81 277 ARG A C 1
ATOM 2013 O O . ARG A 1 277 ? 0.498 20.797 -11.523 1 92.81 277 ARG A O 1
ATOM 2020 N N . ASN A 1 278 ? -0.458 21.766 -9.672 1 90.94 278 ASN A N 1
ATOM 2021 C CA . ASN A 1 278 ? 0.185 23.047 -9.93 1 90.94 278 ASN A CA 1
ATOM 2022 C C . ASN A 1 278 ? 0.309 23.875 -8.656 1 90.94 278 ASN A C 1
ATOM 2024 O O . ASN A 1 278 ? -0.608 23.906 -7.832 1 90.94 278 ASN A O 1
ATOM 2028 N N . TRP A 1 279 ? 1.525 24.516 -8.531 1 89.88 279 TRP A N 1
ATOM 2029 C CA . TRP A 1 279 ? 1.656 25.594 -7.566 1 89.88 279 TRP A CA 1
ATOM 2030 C C . TRP A 1 279 ? 1.202 26.922 -8.172 1 89.88 279 TRP A C 1
ATOM 2032 O O . TRP A 1 279 ? 1.914 27.516 -8.992 1 89.88 279 TRP A O 1
ATOM 2042 N N . ASP A 1 280 ? 0.066 27.406 -7.738 1 87.94 280 ASP A N 1
ATOM 2043 C CA . ASP A 1 280 ? -0.613 28.469 -8.477 1 87.94 280 ASP A CA 1
ATOM 2044 C C . ASP A 1 280 ? -0.1 29.844 -8.055 1 87.94 280 ASP A C 1
ATOM 2046 O O . ASP A 1 280 ? 0.312 30.641 -8.898 1 87.94 280 ASP A O 1
ATOM 2050 N N . SER A 1 281 ? -0.23 30.172 -6.742 1 87.88 281 SER A N 1
ATOM 2051 C CA . SER A 1 281 ? 0.233 31.422 -6.129 1 87.88 281 SER A CA 1
ATOM 2052 C C . SER A 1 281 ? 0.44 31.25 -4.625 1 87.88 281 SER A C 1
ATOM 2054 O O . SER A 1 281 ? 0.291 30.141 -4.094 1 87.88 281 SER A O 1
ATOM 2056 N N . ASP A 1 282 ? 0.797 32.281 -3.977 1 85.06 282 ASP A N 1
ATOM 2057 C CA . ASP A 1 282 ? 1.093 32.219 -2.549 1 85.06 282 ASP A CA 1
ATOM 2058 C C . ASP A 1 282 ? -0.078 31.625 -1.771 1 85.06 282 ASP A C 1
ATOM 2060 O O . ASP A 1 282 ? -1.175 32.188 -1.762 1 85.06 282 ASP A O 1
ATOM 2064 N N . GLY A 1 283 ? 0.244 30.547 -1.229 1 89.19 283 GLY A N 1
ATOM 2065 C CA . GLY A 1 283 ? -0.756 29.891 -0.407 1 89.19 283 GLY A CA 1
ATOM 2066 C C . GLY A 1 283 ? -1.806 29.156 -1.221 1 89.19 283 GLY A C 1
ATOM 2067 O O . GLY A 1 283 ? -2.789 28.656 -0.669 1 89.19 283 GLY A O 1
ATOM 2068 N N . ARG A 1 284 ? -1.658 29.125 -2.566 1 92.31 284 ARG A N 1
ATOM 2069 C CA . ARG A 1 284 ? -2.635 28.5 -3.451 1 92.31 284 ARG A CA 1
ATOM 2070 C C . ARG A 1 284 ? -1.971 27.484 -4.367 1 92.31 284 ARG A C 1
ATOM 2072 O O . ARG A 1 284 ? -0.929 27.75 -4.965 1 92.31 284 ARG A O 1
ATOM 2079 N N . TRP A 1 285 ? -2.582 26.328 -4.379 1 95.31 285 TRP A N 1
ATOM 2080 C CA . TRP A 1 285 ? -2.17 25.281 -5.305 1 95.31 285 TRP A CA 1
ATOM 2081 C C . TRP A 1 285 ? -3.357 24.406 -5.699 1 95.31 285 TRP A C 1
ATOM 2083 O O . TRP A 1 285 ? -4.414 24.469 -5.066 1 95.31 285 TRP A O 1
ATOM 2093 N N . SER A 1 286 ? -3.199 23.719 -6.77 1 95.44 286 SER A N 1
ATOM 2094 C CA . SER A 1 286 ? -4.188 22.75 -7.223 1 95.44 286 SER A CA 1
ATOM 2095 C C . SER A 1 286 ? -3.656 21.328 -7.109 1 95.44 286 SER A C 1
ATOM 2097 O O . SER A 1 286 ? -2.469 21.078 -7.324 1 95.44 286 SER A O 1
ATOM 2099 N N . THR A 1 287 ? -4.582 20.438 -6.746 1 96.5 287 THR A N 1
ATOM 2100 C CA . THR A 1 287 ? -4.199 19.047 -6.609 1 96.5 287 THR A CA 1
ATOM 2101 C C . THR A 1 287 ? -4.777 18.219 -7.75 1 96.5 287 THR A C 1
ATOM 2103 O O . THR A 1 287 ? -5.84 18.531 -8.281 1 96.5 287 THR A O 1
ATOM 2106 N N . ASN A 1 288 ? -4.004 17.172 -8.133 1 94.62 288 ASN A N 1
ATOM 2107 C CA . ASN A 1 288 ? -4.609 16.125 -8.945 1 94.62 288 ASN A CA 1
ATOM 2108 C C . ASN A 1 288 ? -5.598 15.289 -8.133 1 94.62 288 ASN A C 1
ATOM 2110 O O . ASN A 1 288 ? -6.695 14.992 -8.602 1 94.62 288 ASN A O 1
ATOM 2114 N N . TYR A 1 289 ? -5.207 14.922 -6.965 1 94.94 289 TYR A N 1
ATOM 2115 C CA . TYR A 1 289 ? -5.988 14.086 -6.059 1 94.94 289 TYR A CA 1
ATOM 2116 C C . TYR A 1 289 ? -5.344 14.031 -4.68 1 94.94 289 TYR A C 1
ATOM 2118 O O . TYR A 1 289 ? -4.207 14.469 -4.496 1 94.94 289 TYR A O 1
ATOM 2126 N N . SER A 1 290 ? -6.094 13.625 -3.74 1 96.81 290 SER A N 1
ATOM 2127 C CA . SER A 1 290 ? -5.613 13.141 -2.451 1 96.81 290 SER A CA 1
ATOM 2128 C C . SER A 1 290 ? -5.809 11.633 -2.322 1 96.81 290 SER A C 1
ATOM 2130 O O . SER A 1 290 ? -6.66 11.055 -2.998 1 96.81 290 SER A O 1
ATOM 2132 N N . ALA A 1 291 ? -4.926 10.992 -1.513 1 96.56 291 ALA A N 1
ATOM 2133 C CA . ALA A 1 291 ? -5.035 9.547 -1.307 1 96.56 291 ALA A CA 1
ATOM 2134 C C . ALA A 1 291 ? -4.367 9.125 0.001 1 96.56 291 ALA A C 1
ATOM 2136 O O . ALA A 1 291 ? -3.77 9.953 0.692 1 96.56 291 ALA A O 1
ATOM 2137 N N . ILE A 1 292 ? -4.559 7.84 0.359 1 98.25 292 ILE A N 1
ATOM 2138 C CA . ILE A 1 292 ? -3.99 7.285 1.583 1 98.25 292 ILE A CA 1
ATOM 2139 C C . ILE A 1 292 ? -2.916 6.258 1.234 1 98.25 292 ILE A C 1
ATOM 2141 O O . ILE A 1 292 ? -3.131 5.395 0.382 1 98.25 292 ILE A O 1
ATOM 2145 N N . ALA A 1 293 ? -1.755 6.395 1.826 1 98.5 293 ALA A N 1
ATOM 2146 C CA . ALA A 1 293 ? -0.658 5.438 1.734 1 98.5 293 ALA A CA 1
ATOM 2147 C C . ALA A 1 293 ? -0.565 4.586 2.998 1 98.5 293 ALA A C 1
ATOM 2149 O O . ALA A 1 293 ? -1.101 4.957 4.047 1 98.5 293 ALA A O 1
ATOM 2150 N N . VAL A 1 294 ? 0.109 3.428 2.871 1 98.75 294 VAL A N 1
ATOM 2151 C CA . VAL A 1 294 ? 0.177 2.49 3.986 1 98.75 294 VAL A CA 1
ATOM 2152 C C . VAL A 1 294 ? 1.596 1.939 4.113 1 98.75 294 VAL A C 1
ATOM 2154 O O . VAL A 1 294 ? 2.268 1.701 3.107 1 98.75 294 VAL A O 1
ATOM 2157 N N . SER A 1 295 ? 2.043 1.767 5.336 1 98.69 295 SER A N 1
ATOM 2158 C CA . SER A 1 295 ? 3.322 1.137 5.648 1 98.69 295 SER A CA 1
ATOM 2159 C C . SER A 1 295 ? 3.186 0.148 6.801 1 98.69 295 SER A C 1
ATOM 2161 O O . SER A 1 295 ? 2.867 0.538 7.926 1 98.69 295 SER A O 1
ATOM 2163 N N . PRO A 1 296 ? 3.486 -1.14 6.574 1 97.88 296 PRO A N 1
ATOM 2164 C CA . PRO A 1 296 ? 3.502 -2.121 7.66 1 97.88 296 PRO A CA 1
ATOM 2165 C C . PRO A 1 296 ? 4.863 -2.223 8.344 1 97.88 296 PRO A C 1
ATOM 2167 O O . PRO A 1 296 ? 5.047 -3.045 9.242 1 97.88 296 PRO A O 1
ATOM 2170 N N . ASP A 1 297 ? 5.82 -1.427 7.934 1 97.69 297 ASP A N 1
ATOM 2171 C CA . ASP A 1 297 ? 7.191 -1.604 8.406 1 97.69 297 ASP A CA 1
ATOM 2172 C C . ASP A 1 297 ? 7.75 -0.302 8.977 1 97.69 297 ASP A C 1
ATOM 2174 O O . ASP A 1 297 ? 8.875 0.085 8.664 1 97.69 297 ASP A O 1
ATOM 2178 N N . ASN A 1 298 ? 6.941 0.426 9.727 1 98.44 298 ASN A N 1
ATOM 2179 C CA . ASN A 1 298 ? 7.332 1.603 10.5 1 98.44 298 ASN A CA 1
ATOM 2180 C C . ASN A 1 298 ? 7.793 2.738 9.586 1 98.44 298 ASN A C 1
ATOM 2182 O O . ASN A 1 298 ? 8.773 3.424 9.891 1 98.44 298 ASN A O 1
ATOM 2186 N N . GLY A 1 299 ? 7.156 2.783 8.445 1 98.5 299 GLY A N 1
ATOM 2187 C CA . GLY A 1 299 ? 7.402 3.891 7.543 1 98.5 299 GLY A CA 1
ATOM 2188 C C . GLY A 1 299 ? 8.578 3.65 6.609 1 98.5 299 GLY A C 1
ATOM 2189 O O . GLY A 1 299 ? 9.008 4.559 5.895 1 98.5 299 GLY A O 1
ATOM 2190 N N . GLU A 1 300 ? 9.102 2.482 6.535 1 97.62 300 GLU A N 1
ATOM 2191 C CA . GLU A 1 300 ? 10.234 2.195 5.664 1 97.62 300 GLU A CA 1
ATOM 2192 C C . GLU A 1 300 ? 9.82 2.178 4.195 1 97.62 300 GLU A C 1
ATOM 2194 O O . GLU A 1 300 ? 10.539 2.686 3.334 1 97.62 300 GLU A O 1
ATOM 2199 N N . ASN A 1 301 ? 8.75 1.542 3.93 1 96.56 301 ASN A N 1
ATOM 2200 C CA . ASN A 1 301 ? 8.164 1.471 2.592 1 96.56 301 ASN A CA 1
ATOM 2201 C C . ASN A 1 301 ? 6.672 1.768 2.613 1 96.56 301 ASN A C 1
ATOM 2203 O O . ASN A 1 301 ? 5.984 1.455 3.59 1 96.56 301 ASN A O 1
ATOM 2207 N N . TRP A 1 302 ? 6.23 2.383 1.512 1 98.12 302 TRP A N 1
ATOM 2208 C CA . TRP A 1 302 ? 4.836 2.82 1.492 1 98.12 302 TRP A CA 1
ATOM 2209 C C . TRP A 1 302 ? 4.141 2.363 0.214 1 98.12 302 TRP A C 1
ATOM 2211 O O . TRP A 1 302 ? 4.625 2.621 -0.89 1 98.12 302 TRP A O 1
ATOM 2221 N N . GLY A 1 303 ? 3.006 1.61 0.436 1 96.75 303 GLY A N 1
ATOM 2222 C CA . GLY A 1 303 ? 2.051 1.409 -0.643 1 96.75 303 GLY A CA 1
ATOM 2223 C C . GLY A 1 303 ? 0.961 2.463 -0.678 1 96.75 303 GLY A C 1
ATOM 2224 O O . GLY A 1 303 ? 0.694 3.121 0.329 1 96.75 303 GLY A O 1
ATOM 2225 N N . VAL A 1 304 ? 0.358 2.586 -1.871 1 96.56 304 VAL A N 1
ATOM 2226 C CA . VAL A 1 304 ? -0.758 3.518 -1.998 1 96.56 304 VAL A CA 1
ATOM 2227 C C . VAL A 1 304 ? -2.037 2.748 -2.32 1 96.56 304 VAL A C 1
ATOM 2229 O O . VAL A 1 304 ? -2.043 1.874 -3.189 1 96.56 304 VAL A O 1
ATOM 2232 N N . TYR A 1 305 ? -3.117 3.02 -1.582 1 96 305 TYR A N 1
ATOM 2233 C CA . TYR A 1 305 ? -4.418 2.406 -1.827 1 96 305 TYR A CA 1
ATOM 2234 C C . TYR A 1 305 ? -5.109 3.055 -3.02 1 96 305 TYR A C 1
ATOM 2236 O O . TYR A 1 305 ? -5.621 4.172 -2.916 1 96 305 TYR A O 1
ATOM 2244 N N . PRO A 1 306 ? -5.227 2.354 -4.098 1 90.75 306 PRO A N 1
ATOM 2245 C CA . PRO A 1 306 ? -5.852 2.982 -5.266 1 90.75 306 PRO A CA 1
ATOM 2246 C C . PRO A 1 306 ? -7.301 3.391 -5.008 1 90.75 306 PRO A C 1
ATOM 2248 O O . PRO A 1 306 ? -7.766 4.402 -5.543 1 90.75 306 PRO A O 1
ATOM 2251 N N . GLY A 1 307 ? -8.008 2.701 -4.172 1 89.12 307 GLY A N 1
ATOM 2252 C CA . GLY A 1 307 ? -9.414 2.961 -3.902 1 89.12 307 GLY A CA 1
ATOM 2253 C C . GLY A 1 307 ? -9.641 4.199 -3.057 1 89.12 307 GLY A C 1
ATOM 2254 O O . GLY A 1 307 ? -10.781 4.629 -2.869 1 89.12 307 GLY A O 1
ATOM 2255 N N . THR A 1 308 ? -8.555 4.793 -2.623 1 94.5 308 THR A N 1
ATOM 2256 C CA . THR A 1 308 ? -8.703 5.949 -1.746 1 94.5 308 THR A CA 1
ATOM 2257 C C . THR A 1 308 ? -8.438 7.242 -2.508 1 94.5 308 THR A C 1
ATOM 2259 O O . THR A 1 308 ? -8.453 8.328 -1.924 1 94.5 308 THR A O 1
ATOM 2262 N N . VAL A 1 309 ? -8.164 7.219 -3.791 1 92.62 309 VAL A N 1
ATOM 2263 C CA . VAL A 1 309 ? -7.91 8.406 -4.605 1 92.62 309 VAL A CA 1
ATOM 2264 C C . VAL A 1 309 ? -9.156 9.289 -4.637 1 92.62 309 VAL A C 1
ATOM 2266 O O . VAL A 1 309 ? -10.242 8.82 -4.996 1 92.62 309 VAL A O 1
ATOM 2269 N N . ARG A 1 310 ? -9.008 10.492 -4.273 1 95.69 310 ARG A N 1
ATOM 2270 C CA . ARG A 1 310 ? -10.062 11.5 -4.273 1 95.69 310 ARG A CA 1
ATOM 2271 C C . ARG A 1 310 ? -9.68 12.695 -5.137 1 95.69 310 ARG A C 1
ATOM 2273 O O . ARG A 1 310 ? -8.82 13.492 -4.758 1 95.69 310 ARG A O 1
ATOM 2280 N N . THR A 1 311 ? -10.328 12.82 -6.254 1 94.75 311 THR A N 1
ATOM 2281 C CA . THR A 1 311 ? -10.078 13.961 -7.133 1 94.75 311 THR A CA 1
ATOM 2282 C C . THR A 1 311 ? -10.922 15.156 -6.719 1 94.75 311 THR A C 1
ATOM 2284 O O . THR A 1 311 ? -12.023 15 -6.188 1 94.75 311 THR A O 1
ATOM 2287 N N . PRO A 1 312 ? -10.383 16.328 -6.988 1 96.88 312 PRO A N 1
ATOM 2288 C CA . PRO A 1 312 ? -11.109 17.516 -6.555 1 96.88 312 PRO A CA 1
ATOM 2289 C C . PRO A 1 312 ? -12.234 17.906 -7.52 1 96.88 312 PRO A C 1
ATOM 2291 O O . PRO A 1 312 ? -13.07 18.75 -7.188 1 96.88 312 PRO A O 1
ATOM 2294 N N . ALA A 1 313 ? -12.172 17.391 -8.711 1 95.25 313 ALA A N 1
ATOM 2295 C CA . ALA A 1 313 ? -13.188 17.656 -9.727 1 95.25 313 ALA A CA 1
ATOM 2296 C C . ALA A 1 313 ? -13.227 16.562 -10.773 1 95.25 313 ALA A C 1
ATOM 2298 O O . ALA A 1 313 ? -12.312 15.734 -10.852 1 95.25 313 ALA A O 1
ATOM 2299 N N . ASP A 1 314 ? -14.344 16.594 -11.461 1 91.75 314 ASP A N 1
ATOM 2300 C CA . ASP A 1 314 ? -14.477 15.625 -12.547 1 91.75 314 ASP A CA 1
ATOM 2301 C C . ASP A 1 314 ? -13.461 15.906 -13.656 1 91.75 314 ASP A C 1
ATOM 2303 O O . ASP A 1 314 ? -13.203 17.062 -13.992 1 91.75 314 ASP A O 1
ATOM 2307 N N . GLY A 1 315 ? -12.812 14.867 -14.148 1 85.62 315 GLY A N 1
ATOM 2308 C CA . GLY A 1 315 ? -11.961 14.992 -15.32 1 85.62 315 GLY A CA 1
ATOM 2309 C C . GLY A 1 315 ? -10.539 15.414 -14.992 1 85.62 315 GLY A C 1
ATOM 2310 O O . GLY A 1 315 ? -9.688 15.484 -15.875 1 85.62 315 GLY A O 1
ATOM 2311 N N . VAL A 1 316 ? -10.227 15.688 -13.789 1 86.62 316 VAL A N 1
ATOM 2312 C CA . VAL A 1 316 ? -8.883 16.125 -13.406 1 86.62 316 VAL A CA 1
ATOM 2313 C C . VAL A 1 316 ? -7.891 14.984 -13.648 1 86.62 316 VAL A C 1
ATOM 2315 O O . VAL A 1 316 ? -6.766 15.219 -14.094 1 86.62 316 VAL A O 1
ATOM 2318 N N . VAL A 1 317 ? -8.234 13.82 -13.305 1 82.44 317 VAL A N 1
ATOM 2319 C CA . VAL A 1 317 ? -7.469 12.617 -13.602 1 82.44 317 VAL A CA 1
ATOM 2320 C C . VAL A 1 317 ? -8.258 11.719 -14.555 1 82.44 317 VAL A C 1
ATOM 2322 O O . VAL A 1 317 ? -9.383 11.32 -14.242 1 82.44 317 VAL A O 1
ATOM 2325 N N . SER A 1 318 ? -7.617 11.398 -15.602 1 75.19 318 SER A N 1
ATOM 2326 C CA . SER A 1 318 ? -8.305 10.594 -16.609 1 75.19 318 SER A CA 1
ATOM 2327 C C . SER A 1 318 ? -8.695 9.227 -16.047 1 75.19 318 SER A C 1
ATOM 2329 O O . SER A 1 318 ? -7.875 8.547 -15.422 1 75.19 318 SER A O 1
ATOM 2331 N N . GLY A 1 319 ? -10.008 8.953 -16.172 1 69.81 319 GLY A N 1
ATOM 2332 C CA . GLY A 1 319 ? -10.5 7.633 -15.812 1 69.81 319 GLY A CA 1
ATOM 2333 C C . GLY A 1 319 ? -10.852 7.52 -14.336 1 69.81 319 GLY A C 1
ATOM 2334 O O . GLY A 1 319 ? -11.383 6.496 -13.898 1 69.81 319 GLY A O 1
ATOM 2335 N N . ALA A 1 320 ? -10.508 8.562 -13.602 1 76.56 320 ALA A N 1
ATOM 2336 C CA . ALA A 1 320 ? -10.867 8.523 -12.188 1 76.56 320 ALA A CA 1
ATOM 2337 C C . ALA A 1 320 ? -12.297 9.016 -11.977 1 76.56 320 ALA A C 1
ATOM 2339 O O . ALA A 1 320 ? -12.742 9.945 -12.641 1 76.56 320 ALA A O 1
ATOM 2340 N N . ARG A 1 321 ? -12.938 8.32 -11.086 1 78.88 321 ARG A N 1
ATOM 2341 C CA . ARG A 1 321 ? -14.281 8.758 -10.719 1 78.88 321 ARG A CA 1
ATOM 2342 C C . ARG A 1 321 ? -14.234 9.898 -9.719 1 78.88 321 ARG A C 1
ATOM 2344 O O . ARG A 1 321 ? -13.5 9.836 -8.727 1 78.88 321 ARG A O 1
ATOM 2351 N N . TYR A 1 322 ? -14.969 10.898 -10.062 1 91.88 322 TYR A N 1
ATOM 2352 C CA . TYR A 1 322 ? -15.125 12.008 -9.125 1 91.88 322 TYR A CA 1
ATOM 2353 C C . TYR A 1 322 ? -16.328 11.789 -8.219 1 91.88 322 TYR A C 1
ATOM 2355 O O . TYR A 1 322 ? -17.391 11.359 -8.68 1 91.88 322 TYR A O 1
ATOM 2363 N N . VAL A 1 323 ? -16.141 12.016 -6.895 1 94.38 323 VAL A N 1
ATOM 2364 C CA . VAL A 1 323 ? -17.219 12.047 -5.914 1 94.38 323 VAL A CA 1
ATOM 2365 C C . VAL A 1 323 ? -17.359 13.453 -5.348 1 94.38 323 VAL A C 1
ATOM 2367 O O . VAL A 1 323 ? -16.391 14.023 -4.84 1 94.38 323 VAL A O 1
ATOM 2370 N N . ARG A 1 324 ? -18.594 14.039 -5.43 1 96.75 324 ARG A N 1
ATOM 2371 C CA . ARG A 1 324 ? -18.828 15.375 -4.902 1 96.75 324 ARG A CA 1
ATOM 2372 C C . ARG A 1 324 ? -18.422 15.469 -3.436 1 96.75 324 ARG A C 1
ATOM 2374 O O . ARG A 1 324 ? -18.766 14.594 -2.635 1 96.75 324 ARG A O 1
ATOM 2381 N N . GLY A 1 325 ? -17.703 16.484 -3.064 1 98.56 325 GLY A N 1
ATOM 2382 C CA . GLY A 1 325 ? -17.234 16.688 -1.701 1 98.56 325 GLY A CA 1
ATOM 2383 C C . GLY A 1 325 ? -15.773 16.359 -1.513 1 98.56 325 GLY A C 1
ATOM 2384 O O . GLY A 1 325 ? -15.148 16.797 -0.543 1 98.56 325 GLY A O 1
ATOM 2385 N N . ASN A 1 326 ? -15.219 15.547 -2.436 1 98 326 ASN A N 1
ATOM 2386 C CA . ASN A 1 326 ? -13.805 15.188 -2.342 1 98 326 ASN A CA 1
ATOM 2387 C C . ASN A 1 326 ? -12.914 16.422 -2.385 1 98 326 ASN A C 1
ATOM 2389 O O . ASN A 1 326 ? -11.805 16.406 -1.845 1 98 326 ASN A O 1
ATOM 2393 N N . GLU A 1 327 ? -13.375 17.516 -3.018 1 98.31 327 GLU A N 1
ATOM 2394 C CA . GLU A 1 327 ? -12.609 18.75 -3.107 1 98.31 327 GLU A CA 1
ATOM 2395 C C . GLU A 1 327 ? -12.328 19.344 -1.725 1 98.31 327 GLU A C 1
ATOM 2397 O O . GLU A 1 327 ? -11.359 20.078 -1.538 1 98.31 327 GLU A O 1
ATOM 2402 N N . ASN A 1 328 ? -13.133 18.922 -0.732 1 98.69 328 ASN A N 1
ATOM 2403 C CA . ASN A 1 328 ? -12.992 19.453 0.622 1 98.69 328 ASN A CA 1
ATOM 2404 C C . ASN A 1 328 ? -12.07 18.578 1.468 1 98.69 328 ASN A C 1
ATOM 2406 O O . ASN A 1 328 ? -11.852 18.859 2.648 1 98.69 328 ASN A O 1
ATOM 2410 N N . PHE A 1 329 ? -11.539 17.547 0.888 1 98.69 329 PHE A N 1
ATOM 2411 C CA . PHE A 1 329 ? -10.68 16.609 1.592 1 98.69 329 PHE A CA 1
ATOM 2412 C C . PHE A 1 329 ? -9.398 16.344 0.801 1 98.69 329 PHE A C 1
ATOM 2414 O O . PHE A 1 329 ? -8.961 15.203 0.678 1 98.69 329 PHE A O 1
ATOM 2421 N N . GLN A 1 330 ? -8.828 17.422 0.246 1 98.44 330 GLN A N 1
ATOM 2422 C CA . GLN A 1 330 ? -7.574 17.328 -0.495 1 98.44 330 GLN A CA 1
ATOM 2423 C C . GLN A 1 330 ? -6.375 17.359 0.447 1 98.44 330 GLN A C 1
ATOM 2425 O O . GLN A 1 330 ? -5.293 16.891 0.1 1 98.44 330 GLN A O 1
ATOM 2430 N N . GLN A 1 331 ? -6.496 17.938 1.602 1 98.31 331 GLN A N 1
ATOM 2431 C CA . GLN A 1 331 ? -5.574 17.891 2.729 1 98.31 331 GLN A CA 1
ATOM 2432 C C . GLN A 1 331 ? -6.266 17.375 3.986 1 98.31 331 GLN A C 1
ATOM 2434 O O . GLN A 1 331 ? -7.488 17.25 4.016 1 98.31 331 GLN A O 1
ATOM 2439 N N . GLY A 1 332 ? -5.422 17 5.004 1 97.06 332 GLY A N 1
ATOM 2440 C CA . GLY A 1 332 ? -6.129 16.469 6.156 1 97.06 332 GLY A CA 1
ATOM 2441 C C . GLY A 1 332 ? -5.305 16.5 7.43 1 97.06 332 GLY A C 1
ATOM 2442 O O . GLY A 1 332 ? -4.16 16.969 7.422 1 97.06 332 GLY A O 1
ATOM 2443 N N . ALA A 1 333 ? -5.922 16.141 8.508 1 98.81 333 ALA A N 1
ATOM 2444 C CA . ALA A 1 333 ? -5.363 15.883 9.828 1 98.81 333 ALA A CA 1
ATOM 2445 C C . ALA A 1 333 ? -6.102 14.742 10.523 1 98.81 333 ALA A C 1
ATOM 2447 O O . ALA A 1 333 ? -7.312 14.812 10.742 1 98.81 333 ALA A O 1
ATOM 2448 N N . PHE A 1 334 ? -5.363 13.719 10.82 1 98.88 334 PHE A N 1
ATOM 2449 C CA . PHE A 1 334 ? -5.969 12.656 11.625 1 98.88 334 PHE A CA 1
ATOM 2450 C C . PHE A 1 334 ? -6.066 13.07 13.086 1 98.88 334 PHE A C 1
ATOM 2452 O O . PHE A 1 334 ? -5.211 13.805 13.586 1 98.88 334 PHE A O 1
ATOM 2459 N N . LEU A 1 335 ? -7.105 12.617 13.766 1 98.81 335 LEU A N 1
ATOM 2460 C CA . LEU A 1 335 ? -7.348 12.883 15.18 1 98.81 335 LEU A CA 1
ATOM 2461 C C . LEU A 1 335 ? -7.758 11.609 15.914 1 98.81 335 LEU A C 1
ATOM 2463 O O . LEU A 1 335 ? -8.82 11.047 15.641 1 98.81 335 LEU A O 1
ATOM 2467 N N . LYS A 1 336 ? -6.883 11.125 16.734 1 98.06 336 LYS A N 1
ATOM 2468 C CA . LYS A 1 336 ? -7.289 10.109 17.703 1 98.06 336 LYS A CA 1
ATOM 2469 C C . LYS A 1 336 ? -8.094 10.734 18.844 1 98.06 336 LYS A C 1
ATOM 2471 O O . LYS A 1 336 ? -7.645 11.695 19.469 1 98.06 336 LYS A O 1
ATOM 2476 N N . PRO A 1 337 ? -9.172 10.148 19.141 1 97.44 337 PRO A N 1
ATOM 2477 C CA . PRO A 1 337 ? -10.062 10.773 20.109 1 97.44 337 PRO A CA 1
ATOM 2478 C C . PRO A 1 337 ? -9.641 10.5 21.562 1 97.44 337 PRO A C 1
ATOM 2480 O O . PRO A 1 337 ? -8.703 9.734 21.797 1 97.44 337 PRO A O 1
ATOM 2483 N N . GLY A 1 338 ? -10.352 11.266 22.422 1 95.44 338 GLY A N 1
ATOM 2484 C CA . GLY A 1 338 ? -10.211 11 23.844 1 95.44 338 GLY A CA 1
ATOM 2485 C C . GLY A 1 338 ? -10.781 9.648 24.25 1 95.44 338 GLY A C 1
ATOM 2486 O O . GLY A 1 338 ? -11.266 8.898 23.422 1 95.44 338 GLY A O 1
ATOM 2487 N N . PRO A 1 339 ? -10.703 9.328 25.469 1 93.12 339 PRO A N 1
ATOM 2488 C CA . PRO A 1 339 ? -11.117 8.008 25.953 1 93.12 339 PRO A CA 1
ATOM 2489 C C . PRO A 1 339 ? -12.586 7.711 25.672 1 93.12 339 PRO A C 1
ATOM 2491 O O . PRO A 1 339 ? -13.43 8.602 25.781 1 93.12 339 PRO A O 1
ATOM 2494 N N . GLY A 1 340 ? -12.852 6.508 25.297 1 94.38 340 GLY A N 1
ATOM 2495 C CA . GLY A 1 340 ? -14.211 6.008 25.156 1 94.38 340 GLY A CA 1
ATOM 2496 C C . GLY A 1 340 ? -14.789 6.195 23.766 1 94.38 340 GLY A C 1
ATOM 2497 O O . GLY A 1 340 ? -15.844 5.645 23.453 1 94.38 340 GLY A O 1
ATOM 2498 N N . ASP A 1 341 ? -14.219 7.055 23 1 96.94 341 ASP A N 1
ATOM 2499 C CA . ASP A 1 341 ? -14.672 7.262 21.625 1 96.94 341 ASP A CA 1
ATOM 2500 C C . ASP A 1 341 ? -14.039 6.246 20.672 1 96.94 341 ASP A C 1
ATOM 2502 O O . ASP A 1 341 ? -12.812 6.211 20.531 1 96.94 341 ASP A O 1
ATOM 2506 N N . PRO A 1 342 ? -14.812 5.43 20 1 96.69 342 PRO A N 1
ATOM 2507 C CA . PRO A 1 342 ? -14.266 4.293 19.25 1 96.69 342 PRO A CA 1
ATOM 2508 C C . PRO A 1 342 ? -13.82 4.676 17.844 1 96.69 342 PRO A C 1
ATOM 2510 O O . PRO A 1 342 ? -13.297 3.83 17.109 1 96.69 342 PRO A O 1
ATOM 2513 N N . TYR A 1 343 ? -13.938 5.902 17.438 1 98.56 343 TYR A N 1
ATOM 2514 C CA . TYR A 1 343 ? -13.68 6.289 16.047 1 98.56 343 TYR A CA 1
ATOM 2515 C C . TYR A 1 343 ? -12.297 6.918 15.914 1 98.56 343 TYR A C 1
ATOM 2517 O O . TYR A 1 343 ? -11.703 7.355 16.906 1 98.56 343 TYR A O 1
ATOM 2525 N N . LEU A 1 344 ? -11.781 6.84 14.742 1 98.75 344 LEU A N 1
ATOM 2526 C CA . LEU A 1 344 ? -10.734 7.73 14.25 1 98.75 344 LEU A CA 1
ATOM 2527 C C . LEU A 1 344 ? -11.336 8.875 13.438 1 98.75 344 LEU A C 1
ATOM 2529 O O . LEU A 1 344 ? -12.25 8.664 12.641 1 98.75 344 LEU A O 1
ATOM 2533 N N . TYR A 1 345 ? -10.82 10.047 13.609 1 98.94 345 TYR A N 1
ATOM 2534 C CA . TYR A 1 345 ? -11.344 11.195 12.875 1 98.94 345 TYR A CA 1
ATOM 2535 C C . TYR A 1 345 ? -10.32 11.711 11.875 1 98.94 345 TYR A C 1
ATOM 2537 O O . TYR A 1 345 ? -9.117 11.477 12.03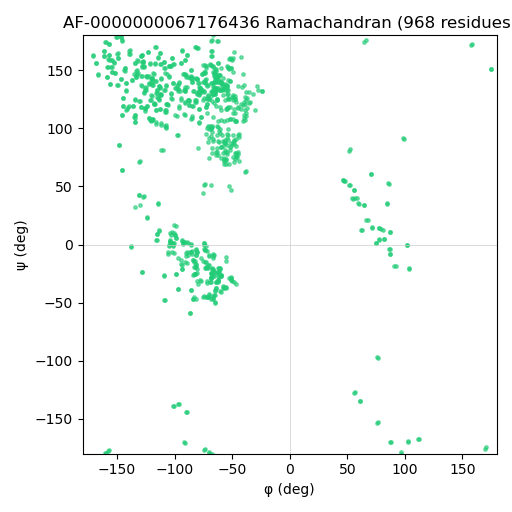1 1 98.94 345 TYR A O 1
ATOM 2545 N N . THR A 1 346 ? -10.828 12.359 10.852 1 98.75 346 THR A N 1
ATOM 2546 C CA . THR A 1 346 ? -9.969 13.062 9.898 1 98.75 346 THR A CA 1
ATOM 2547 C C . THR A 1 346 ? -10.586 14.391 9.492 1 98.75 346 THR A C 1
ATOM 2549 O O . THR A 1 346 ? -11.695 14.438 8.961 1 98.75 346 THR A O 1
ATOM 2552 N N . PHE A 1 347 ? -9.875 15.414 9.781 1 98.94 347 PHE A N 1
ATOM 2553 C CA . PHE A 1 347 ? -10.227 16.703 9.195 1 98.94 347 PHE A CA 1
ATOM 2554 C C . PHE A 1 347 ? -9.875 16.734 7.711 1 98.94 347 PHE A C 1
ATOM 2556 O O . PHE A 1 347 ? -9.008 15.984 7.258 1 98.94 347 PHE A O 1
ATOM 2563 N N . GLY A 1 348 ? -10.609 17.531 6.98 1 98.81 348 GLY A N 1
ATOM 2564 C CA . GLY A 1 348 ? -10.297 17.828 5.59 1 98.81 348 GLY A CA 1
ATOM 2565 C C . GLY A 1 348 ? -10.383 19.297 5.246 1 98.81 348 GLY A C 1
ATOM 2566 O O . GLY A 1 348 ? -11.211 20.016 5.812 1 98.81 348 GLY A O 1
ATOM 2567 N N . THR A 1 349 ? -9.539 19.734 4.367 1 98.81 349 THR A N 1
ATOM 2568 C CA . THR A 1 349 ? -9.633 21.031 3.719 1 98.81 349 THR A CA 1
ATOM 2569 C C . THR A 1 349 ? -9.461 20.906 2.209 1 98.81 349 THR A C 1
ATOM 2571 O O . THR A 1 349 ? -8.914 19.906 1.727 1 98.81 349 THR A O 1
ATOM 2574 N N . PRO A 1 350 ? -9.961 21.906 1.455 1 98.31 350 PRO A N 1
ATOM 2575 C CA . PRO A 1 350 ? -9.547 21.953 0.05 1 98.31 350 PRO A CA 1
ATOM 2576 C C . PRO A 1 350 ? -8.047 22.156 -0.12 1 98.31 350 PRO A C 1
ATOM 2578 O O . PRO A 1 350 ? -7.324 22.312 0.869 1 98.31 350 PRO A O 1
ATOM 2581 N N . SER A 1 351 ? -7.625 22.109 -1.378 1 97.44 351 SER A N 1
ATOM 2582 C CA . SER A 1 351 ? -6.242 22.484 -1.667 1 97.44 351 SER A CA 1
ATOM 2583 C C . SER A 1 351 ? -5.988 23.953 -1.341 1 97.44 351 SER A C 1
ATOM 2585 O O . SER A 1 351 ? -6.91 24.766 -1.388 1 97.44 351 SER A O 1
ATOM 2587 N N . GLY A 1 352 ? -4.766 24.219 -0.953 1 96 352 GLY A N 1
ATOM 2588 C CA . GLY A 1 352 ? -4.41 25.578 -0.57 1 96 352 GLY A CA 1
ATOM 2589 C C . GLY A 1 352 ? -4.691 25.875 0.891 1 96 352 GLY A C 1
ATOM 2590 O O . GLY A 1 352 ? -4.953 24.969 1.677 1 96 352 GLY A O 1
ATOM 2591 N N . ARG A 1 353 ? -4.582 27.188 1.262 1 96.56 353 ARG A N 1
ATOM 2592 C CA . ARG A 1 353 ? -4.719 27.594 2.654 1 96.56 353 ARG A CA 1
ATOM 2593 C C . ARG A 1 353 ? -5.977 28.438 2.854 1 96.56 353 ARG A C 1
ATOM 2595 O O . ARG A 1 353 ? -6.168 29.031 3.918 1 96.56 353 ARG A O 1
ATOM 2602 N N . GLY A 1 354 ? -6.863 28.484 1.853 1 94.88 354 GLY A N 1
ATOM 2603 C CA . GLY A 1 354 ? -7.98 29.406 1.883 1 94.88 354 GLY A CA 1
ATOM 2604 C C . GLY A 1 354 ? -9.289 28.75 2.295 1 94.88 354 GLY A C 1
ATOM 2605 O O . GLY A 1 354 ? -10.273 29.438 2.566 1 94.88 354 GLY A O 1
ATOM 2606 N N . GLY A 1 355 ? -9.32 27.484 2.43 1 97.5 355 GLY A N 1
ATOM 2607 C CA . GLY A 1 355 ? -10.578 26.766 2.615 1 97.5 355 GLY A CA 1
ATOM 2608 C C . GLY A 1 355 ? -10.93 26.547 4.074 1 97.5 355 GLY A C 1
ATOM 2609 O O . GLY A 1 355 ? -10.125 26.828 4.961 1 97.5 355 GLY A O 1
ATOM 2610 N N . ALA A 1 356 ? -12.188 26.156 4.277 1 98.69 356 ALA A N 1
ATOM 2611 C CA . ALA A 1 356 ? -12.68 25.766 5.598 1 98.69 356 ALA A CA 1
ATOM 2612 C C . ALA A 1 356 ? -12.266 24.344 5.938 1 98.69 356 ALA A C 1
ATOM 2614 O O . ALA A 1 356 ? -11.75 23.609 5.086 1 98.69 356 ALA A O 1
ATOM 2615 N N . ALA A 1 357 ? -12.477 24.016 7.195 1 98.88 357 ALA A N 1
ATOM 2616 C CA . ALA A 1 357 ? -12.211 22.641 7.613 1 98.88 357 ALA A CA 1
ATOM 2617 C C . ALA A 1 357 ? -13.508 21.844 7.727 1 98.88 357 ALA A C 1
ATOM 2619 O O . ALA A 1 357 ? -14.523 22.359 8.188 1 98.88 357 ALA A O 1
ATOM 2620 N N . TYR A 1 358 ? -13.438 20.641 7.285 1 98.94 358 TYR A N 1
ATOM 2621 C CA . TYR A 1 358 ? -14.477 19.609 7.398 1 98.94 358 TYR A CA 1
ATOM 2622 C C . TYR A 1 358 ? -13.984 18.438 8.234 1 98.94 358 TYR A C 1
ATOM 2624 O O . TYR A 1 358 ? -12.805 18.375 8.594 1 98.94 358 TYR A O 1
ATOM 2632 N N . ILE A 1 359 ? -14.961 17.531 8.57 1 98.94 359 ILE A N 1
ATOM 2633 C CA . ILE A 1 359 ? -14.484 16.422 9.383 1 98.94 359 ILE A CA 1
ATOM 2634 C C . ILE A 1 359 ? -15.273 15.156 9.031 1 98.94 359 ILE A C 1
ATOM 2636 O O . ILE A 1 359 ? -16.453 15.234 8.703 1 98.94 359 ILE A O 1
ATOM 2640 N N . ALA A 1 360 ? -14.602 14.039 9.023 1 98.94 360 ALA A N 1
ATOM 2641 C CA . ALA A 1 360 ? -15.156 12.695 8.867 1 98.94 360 ALA A CA 1
ATOM 2642 C C . ALA A 1 360 ? -14.641 11.766 9.969 1 98.94 360 ALA A C 1
ATOM 2644 O O . ALA A 1 360 ? -13.695 12.102 10.688 1 98.94 360 ALA A O 1
ATOM 2645 N N . ARG A 1 361 ? -15.336 10.656 10.148 1 98.88 361 ARG A N 1
ATOM 2646 C CA . ARG A 1 361 ? -14.898 9.633 11.094 1 98.88 361 ARG A CA 1
ATOM 2647 C C . ARG A 1 361 ? -15 8.242 10.484 1 98.88 361 ARG A C 1
ATOM 2649 O O . ARG A 1 361 ? -15.711 8.039 9.5 1 98.88 361 ARG A O 1
ATOM 2656 N N . VAL A 1 362 ? -14.227 7.355 11.008 1 98.56 362 VAL A N 1
ATOM 2657 C CA . VAL A 1 362 ? -14.188 5.98 10.523 1 98.56 362 VAL A CA 1
ATOM 2658 C C . VAL A 1 362 ? -13.734 5.051 11.648 1 98.56 362 VAL A C 1
ATOM 2660 O O . VAL A 1 362 ? -13.008 5.469 12.555 1 98.56 362 VAL A O 1
ATOM 2663 N N . ALA A 1 363 ? -14.211 3.83 11.656 1 96.56 363 ALA A N 1
ATOM 2664 C CA . ALA A 1 363 ? -13.609 2.838 12.539 1 96.56 363 ALA A CA 1
ATOM 2665 C C . ALA A 1 363 ? -12.125 2.648 12.227 1 96.56 363 ALA A C 1
ATOM 2667 O O . ALA A 1 363 ? -11.742 2.582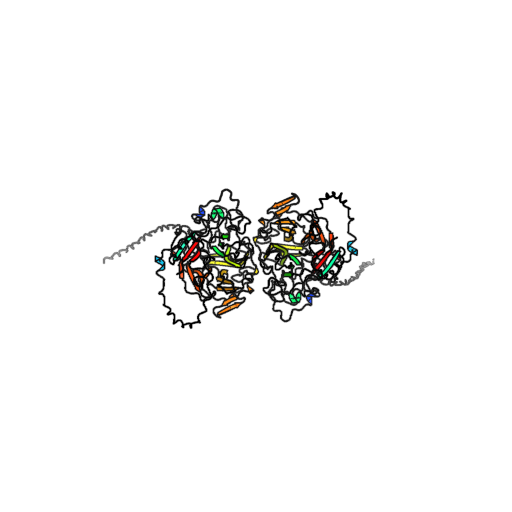 11.055 1 96.56 363 ALA A O 1
ATOM 2668 N N . PRO A 1 364 ? -11.281 2.529 13.227 1 95.94 364 PRO A N 1
ATOM 2669 C CA . PRO A 1 364 ? -9.836 2.447 12.984 1 95.94 364 PRO A CA 1
ATOM 2670 C C . PRO A 1 364 ? -9.461 1.319 12.023 1 95.94 364 PRO A C 1
ATOM 2672 O O . PRO A 1 364 ? -8.57 1.485 11.188 1 95.94 364 PRO A O 1
ATOM 2675 N N . GLY A 1 365 ? -10.07 0.249 12.055 1 92.06 365 GLY A N 1
ATOM 2676 C CA . GLY A 1 365 ? -9.75 -0.883 11.203 1 92.06 365 GLY A CA 1
ATOM 2677 C C . GLY A 1 365 ? -10.188 -0.688 9.766 1 92.06 365 GLY A C 1
ATOM 2678 O O . GLY A 1 365 ? -9.891 -1.516 8.898 1 92.06 365 GLY A O 1
ATOM 2679 N N . ALA A 1 366 ? -10.805 0.51 9.398 1 95.38 366 ALA A N 1
ATOM 2680 C CA . ALA A 1 366 ? -11.398 0.691 8.086 1 95.38 366 ALA A CA 1
ATOM 2681 C C . ALA A 1 366 ? -10.805 1.901 7.371 1 95.38 366 ALA A C 1
ATOM 2683 O O . ALA A 1 366 ? -11.383 2.408 6.406 1 95.38 366 ALA A O 1
ATOM 2684 N N . VAL A 1 367 ? -9.641 2.311 7.719 1 98 367 VAL A N 1
ATOM 2685 C CA . VAL A 1 367 ? -9.031 3.527 7.199 1 98 367 VAL A CA 1
ATOM 2686 C C . VAL A 1 367 ? -8.938 3.451 5.68 1 98 367 VAL A C 1
ATOM 2688 O O . VAL A 1 367 ? -9.227 4.426 4.98 1 98 367 VAL A O 1
ATOM 2691 N N . PRO A 1 368 ? -8.648 2.266 5.105 1 96.44 368 PRO A N 1
ATOM 2692 C CA . PRO A 1 368 ? -8.461 2.25 3.654 1 96.44 368 PRO A CA 1
ATOM 2693 C C . PRO A 1 368 ? -9.781 2.225 2.887 1 96.44 368 PRO A C 1
ATOM 2695 O O . PRO A 1 368 ? -9.789 2.311 1.656 1 96.44 368 PRO A O 1
ATOM 2698 N N . ASP A 1 369 ? -10.922 2.096 3.508 1 94.06 369 ASP A N 1
ATOM 2699 C CA . ASP A 1 369 ? -12.203 1.944 2.832 1 94.06 369 ASP A CA 1
ATOM 2700 C C . ASP A 1 369 ? -13.039 3.217 2.951 1 94.06 369 ASP A C 1
ATOM 2702 O O . ASP A 1 369 ? -13.773 3.398 3.93 1 94.06 369 ASP A O 1
ATOM 2706 N N . LEU A 1 370 ? -13.086 3.984 1.914 1 95.06 370 LEU A N 1
ATOM 2707 C CA . LEU A 1 370 ? -13.766 5.273 1.949 1 95.06 370 LEU A CA 1
ATOM 2708 C C . LEU A 1 370 ? -15.273 5.094 2.102 1 95.06 370 LEU A C 1
ATOM 2710 O O . LEU A 1 370 ? -15.969 6.012 2.537 1 95.06 370 LEU A O 1
ATOM 2714 N N . ASN A 1 371 ? -15.758 3.92 1.777 1 90.88 371 ASN A N 1
ATOM 2715 C CA . ASN A 1 371 ? -17.188 3.666 1.897 1 90.88 371 ASN A CA 1
ATOM 2716 C C . ASN A 1 371 ? -17.609 3.521 3.355 1 90.88 371 ASN A C 1
ATOM 2718 O O . ASN A 1 371 ? -18.812 3.484 3.66 1 90.88 371 ASN A O 1
ATOM 2722 N N . ARG A 1 372 ? -16.656 3.545 4.207 1 94.94 372 ARG A N 1
ATOM 2723 C CA . ARG A 1 372 ? -16.953 3.355 5.625 1 94.94 372 ARG A CA 1
ATOM 2724 C C . ARG A 1 372 ? -16.875 4.676 6.383 1 94.94 372 ARG A C 1
ATOM 2726 O O . ARG A 1 372 ? -17.156 4.727 7.582 1 94.94 372 ARG A O 1
ATOM 2733 N N . TYR A 1 373 ? -16.562 5.719 5.711 1 98.31 373 TYR A N 1
ATOM 2734 C CA . TYR A 1 373 ? -16.469 7.023 6.359 1 98.31 373 TYR A CA 1
ATOM 2735 C C . TYR A 1 373 ? -17.844 7.648 6.535 1 98.31 373 TYR A C 1
ATOM 2737 O O . TYR A 1 373 ? -18.734 7.453 5.703 1 98.31 373 TYR A O 1
ATOM 2745 N N . GLU A 1 374 ? -17.969 8.305 7.664 1 98.88 374 GLU A N 1
ATOM 2746 C CA . GLU A 1 374 ? -19.125 9.164 7.934 1 98.88 374 GLU A CA 1
ATOM 2747 C C . GLU A 1 374 ? -18.719 10.625 8.023 1 98.88 374 GLU A C 1
ATOM 2749 O O . GLU A 1 374 ? -17.688 10.953 8.633 1 98.88 374 GLU A O 1
ATOM 2754 N N . TYR A 1 375 ? -19.484 11.469 7.418 1 98.94 375 TYR A N 1
ATOM 2755 C CA . TYR A 1 375 ? -19.141 12.883 7.289 1 98.94 375 TYR A CA 1
ATOM 2756 C C . TYR A 1 375 ? -20.094 13.758 8.094 1 98.94 375 TYR A C 1
ATOM 2758 O O . TYR A 1 375 ? -21.312 13.547 8.062 1 98.94 375 TYR A O 1
ATOM 2766 N N . TRP A 1 376 ? -19.578 14.719 8.828 1 98.94 376 TRP A N 1
ATOM 2767 C CA . TRP A 1 376 ? -20.391 15.531 9.719 1 98.94 376 TRP A CA 1
ATOM 2768 C C . TRP A 1 376 ? -21.172 16.578 8.938 1 98.94 376 TRP A C 1
ATOM 2770 O O . TRP A 1 376 ? -20.609 17.281 8.102 1 98.94 376 TRP A O 1
ATOM 2780 N N . ASN A 1 377 ? -22.344 16.641 9.203 1 98.88 377 ASN A N 1
ATOM 2781 C CA . ASN A 1 377 ? -23.25 17.672 8.688 1 98.88 377 ASN A CA 1
ATOM 2782 C C . ASN A 1 377 ? -23.859 18.5 9.812 1 98.88 377 ASN A C 1
ATOM 2784 O O . ASN A 1 377 ? -24.781 18.031 10.5 1 98.88 377 ASN A O 1
ATOM 2788 N N . SER A 1 378 ? -23.422 19.719 9.938 1 97.75 378 SER A N 1
ATOM 2789 C CA . SER A 1 378 ? -23.875 20.594 11.016 1 97.75 378 SER A CA 1
ATOM 2790 C C . SER A 1 378 ? -25.344 20.984 10.828 1 97.75 378 SER A C 1
ATOM 2792 O O . SER A 1 378 ? -26.047 21.25 11.805 1 97.75 378 SER A O 1
ATOM 2794 N N . ASN A 1 379 ? -25.812 21.109 9.594 1 97.69 379 ASN A N 1
ATOM 2795 C CA . ASN A 1 379 ? -27.203 21.469 9.328 1 97.69 379 ASN A CA 1
ATOM 2796 C C . ASN A 1 379 ? -28.172 20.453 9.906 1 97.69 379 ASN A C 1
ATOM 2798 O O . ASN A 1 379 ? -29.219 20.812 10.453 1 97.69 379 ASN A O 1
ATOM 2802 N N . THR A 1 380 ? -27.797 19.188 9.789 1 97.88 380 THR A N 1
ATOM 2803 C CA . THR A 1 380 ? -28.672 18.141 10.297 1 97.88 380 THR A CA 1
ATOM 2804 C C . THR A 1 380 ? -28.156 17.594 11.625 1 97.88 380 THR A C 1
ATOM 2806 O O . THR A 1 380 ? -28.75 16.688 12.211 1 97.88 380 THR A O 1
ATOM 2809 N N . ASN A 1 381 ? -27.094 18.141 12.07 1 97.88 381 ASN A N 1
ATOM 2810 C CA . ASN A 1 381 ? -26.453 17.688 13.297 1 97.88 381 ASN A CA 1
ATOM 2811 C C . ASN A 1 381 ? -26.297 16.172 13.328 1 97.88 381 ASN A C 1
ATOM 2813 O O . ASN A 1 381 ? -26.734 15.508 14.273 1 97.88 381 ASN A O 1
ATOM 2817 N N . SER A 1 382 ? -25.656 15.633 12.266 1 98.5 382 SER A N 1
ATOM 2818 C CA . SER A 1 382 ? -25.578 14.18 12.156 1 98.5 382 SER A CA 1
ATOM 2819 C C . SER A 1 382 ? -24.375 13.75 11.328 1 98.5 382 SER A C 1
ATOM 2821 O O . SER A 1 382 ? -23.797 14.555 10.586 1 98.5 382 SER A O 1
ATOM 2823 N N . TRP A 1 383 ? -23.984 12.555 11.531 1 98.81 383 TRP A N 1
ATOM 2824 C CA . TRP A 1 383 ? -22.984 11.898 10.695 1 98.81 383 TRP A CA 1
ATOM 2825 C C . TRP A 1 383 ? -23.641 11.203 9.5 1 98.81 383 TRP A C 1
ATOM 2827 O O . TRP A 1 383 ? -24.5 10.336 9.68 1 98.81 383 TRP A O 1
ATOM 2837 N N . VAL A 1 384 ? -23.203 11.555 8.32 1 98.81 384 VAL A N 1
ATOM 2838 C CA . VAL A 1 384 ? -23.797 11.023 7.098 1 98.81 384 VAL A CA 1
ATOM 2839 C C . VAL A 1 384 ? -22.859 10 6.473 1 98.81 384 VAL A C 1
ATOM 2841 O O . VAL A 1 384 ? -21.734 10.328 6.082 1 98.81 384 VAL A O 1
ATOM 2844 N N . PRO A 1 385 ? -23.312 8.781 6.32 1 97.81 385 PRO A N 1
ATOM 2845 C CA . PRO A 1 385 ? -22.422 7.734 5.812 1 97.81 385 PRO A CA 1
ATOM 2846 C C . PRO A 1 385 ? -22.141 7.867 4.316 1 97.81 385 PRO A C 1
ATOM 2848 O O . PRO A 1 385 ? -23.047 8.234 3.555 1 97.81 385 PRO A O 1
ATOM 2851 N N . ARG A 1 386 ? -20.938 7.645 3.883 1 95.69 386 ARG A N 1
ATOM 2852 C CA . ARG A 1 386 ? -20.484 7.402 2.516 1 95.69 386 ARG A CA 1
ATOM 2853 C C . ARG A 1 386 ? -20.828 8.578 1.609 1 95.69 386 ARG A C 1
ATOM 2855 O O . ARG A 1 386 ? -21.266 8.391 0.474 1 95.69 386 ARG A O 1
ATOM 2862 N N . ASP A 1 387 ? -20.766 9.859 2.125 1 97.81 387 ASP A N 1
ATOM 2863 C CA . ASP A 1 387 ? -21.125 11.016 1.313 1 97.81 387 ASP A CA 1
ATOM 2864 C C . ASP A 1 387 ? -20.297 12.242 1.721 1 97.81 387 ASP A C 1
ATOM 2866 O O . ASP A 1 387 ? -20.781 13.102 2.461 1 97.81 387 ASP A O 1
ATOM 2870 N N . PRO A 1 388 ? -19.125 12.352 1.158 1 98.56 388 PRO A N 1
ATOM 2871 C CA . PRO A 1 388 ? -18.328 13.539 1.483 1 98.56 388 PRO A CA 1
ATOM 2872 C C . PRO A 1 388 ? -19.016 14.836 1.082 1 98.56 388 PRO A C 1
ATOM 2874 O O . PRO A 1 388 ? -18.719 15.898 1.642 1 98.56 388 PRO A O 1
ATOM 2877 N N . GLY A 1 389 ? -19.938 14.789 0.208 1 98.5 389 GLY A N 1
ATOM 2878 C CA . GLY A 1 389 ? -20.688 15.969 -0.227 1 98.5 389 GLY A CA 1
ATOM 2879 C C . GLY A 1 389 ? -21.625 16.5 0.828 1 98.5 389 GLY A C 1
ATOM 2880 O O . GLY A 1 389 ? -22.078 17.641 0.746 1 98.5 389 GLY A O 1
ATOM 2881 N N . ALA A 1 390 ? -21.906 15.703 1.766 1 98.62 390 ALA A N 1
ATOM 2882 C CA . ALA A 1 390 ? -22.812 16.094 2.84 1 98.62 390 ALA A CA 1
ATOM 2883 C C . ALA A 1 390 ? -22.062 16.859 3.932 1 98.62 390 ALA A C 1
ATOM 2885 O O . ALA A 1 390 ? -22.688 17.5 4.785 1 98.62 390 ALA A O 1
ATOM 2886 N N . ALA A 1 391 ? -20.781 16.812 3.906 1 98.81 391 ALA A N 1
ATOM 2887 C CA . ALA A 1 391 ? -20 17.469 4.953 1 98.81 391 ALA A CA 1
ATOM 2888 C C . ALA A 1 391 ? -20.188 18.984 4.922 1 98.81 391 ALA A C 1
ATOM 2890 O O . ALA A 1 391 ? -20.266 19.594 3.848 1 98.81 391 ALA A O 1
ATOM 2891 N N . THR A 1 392 ? -20.281 19.594 6.051 1 98.81 392 THR A N 1
ATOM 2892 C CA . THR A 1 392 ? -20.344 21.031 6.191 1 98.81 392 THR A CA 1
ATOM 2893 C C . THR A 1 392 ? -19.141 21.562 6.961 1 98.81 392 THR A C 1
ATOM 2895 O O . THR A 1 392 ? -18.516 20.828 7.727 1 98.81 392 THR A O 1
ATOM 2898 N N . PRO A 1 393 ? -18.797 22.828 6.738 1 98.75 393 PRO A N 1
ATOM 2899 C CA . PRO A 1 393 ? -17.672 23.391 7.477 1 98.75 393 PRO A CA 1
ATOM 2900 C C . PRO A 1 393 ? -17.859 23.328 8.992 1 98.75 393 PRO A C 1
ATOM 2902 O O . PRO A 1 393 ? -18.938 23.625 9.492 1 98.75 393 PRO A O 1
ATOM 2905 N N . VAL A 1 394 ? -16.797 22.922 9.68 1 98.81 394 VAL A N 1
ATOM 2906 C CA . VAL A 1 394 ? -16.844 22.906 11.133 1 98.81 394 VAL A CA 1
ATOM 2907 C C . VAL A 1 394 ? -15.953 24.016 11.695 1 98.81 394 VAL A C 1
ATOM 2909 O O . VAL A 1 394 ? -16.141 24.469 12.828 1 98.81 394 VAL A O 1
ATOM 2912 N N . ILE A 1 395 ? -14.953 24.422 10.992 1 98.69 395 ILE A N 1
ATOM 2913 C CA . ILE A 1 395 ? -14.125 25.594 11.242 1 98.69 395 ILE A CA 1
ATOM 2914 C C . ILE A 1 395 ? -14.125 26.5 10.008 1 98.69 395 ILE A C 1
ATOM 2916 O O . ILE A 1 395 ? -13.75 26.062 8.914 1 98.69 395 ILE A O 1
ATOM 2920 N N . PRO A 1 396 ? -14.594 27.719 10.156 1 97.88 396 PRO A N 1
ATOM 2921 C CA . PRO A 1 396 ? -14.609 28.594 8.984 1 97.88 396 PRO A CA 1
ATOM 2922 C C . PRO A 1 396 ? -13.211 28.891 8.453 1 97.88 396 PRO A C 1
ATOM 2924 O O . PRO A 1 396 ? -12.258 29 9.234 1 97.88 396 PRO A O 1
ATOM 2927 N N . GLY A 1 397 ? -13.062 29 7.129 1 96.12 397 GLY A N 1
ATOM 2928 C CA . GLY A 1 397 ? -11.797 29.359 6.512 1 96.12 397 GLY A CA 1
ATOM 2929 C C . GLY A 1 397 ? -11.367 30.781 6.805 1 96.12 397 GLY A C 1
ATOM 2930 O O . GLY A 1 397 ? -12.188 31.609 7.223 1 96.12 397 GLY A O 1
ATOM 2931 N N . PRO A 1 398 ? -10.094 31.078 6.496 1 97.5 398 PRO A N 1
ATOM 2932 C CA . PRO A 1 398 ? -9.023 30.219 5.953 1 97.5 398 PRO A CA 1
ATOM 2933 C C . PRO A 1 398 ? -8.383 29.328 7.016 1 97.5 398 PRO A C 1
ATOM 2935 O O . PRO A 1 398 ? -8.117 29.797 8.133 1 97.5 398 PRO A O 1
ATOM 2938 N N . VAL A 1 399 ? -8.219 28.078 6.785 1 98.12 399 VAL A N 1
ATOM 2939 C CA . VAL A 1 399 ? -7.543 27.094 7.629 1 98.12 399 VAL A CA 1
ATOM 2940 C C . VAL A 1 399 ? -6.312 26.562 6.906 1 98.12 399 VAL A C 1
ATOM 2942 O O . VAL A 1 399 ? -6.43 25.719 6.004 1 98.12 399 VAL A O 1
ATOM 2945 N N . GLY A 1 400 ? -5.145 27.047 7.34 1 97 400 GLY A N 1
ATOM 2946 C CA . GLY A 1 400 ? -3.914 26.609 6.695 1 97 400 GLY A CA 1
ATOM 2947 C C . GLY A 1 400 ? -3.199 25.5 7.453 1 97 400 GLY A C 1
ATOM 2948 O O . GLY A 1 400 ? -2.637 25.75 8.523 1 97 400 GLY A O 1
ATOM 2949 N N . GLU A 1 401 ? -3.189 24.281 6.898 1 96.88 401 GLU A N 1
ATOM 2950 C CA . GLU A 1 401 ? -2.441 23.125 7.371 1 96.88 401 GLU A CA 1
ATOM 2951 C C . GLU A 1 401 ? -2.705 22.859 8.852 1 96.88 401 GLU A C 1
ATOM 2953 O O . GLU A 1 401 ? -1.826 23.078 9.688 1 96.88 401 GLU A O 1
ATOM 2958 N N . LEU A 1 402 ? -3.75 22.219 9.141 1 97.69 402 LEU A N 1
ATOM 2959 C CA . LEU A 1 402 ? -4.316 22 10.461 1 97.69 402 LEU A CA 1
ATOM 2960 C C . LEU A 1 402 ? -3.76 20.719 11.086 1 97.69 402 LEU A C 1
ATOM 2962 O O . LEU A 1 402 ? -3.471 19.75 10.375 1 97.69 402 LEU A O 1
ATOM 2966 N N . SER A 1 403 ? -3.549 20.703 12.398 1 98.75 403 SER A N 1
ATOM 2967 C CA . SER A 1 403 ? -3.32 19.5 13.203 1 98.75 403 SER A CA 1
ATOM 2968 C C . SER A 1 403 ? -4.258 19.453 14.406 1 98.75 403 SER A C 1
ATOM 2970 O O . SER A 1 403 ? -4.797 20.484 14.812 1 98.75 403 SER A O 1
ATOM 2972 N N . ALA A 1 404 ? -4.496 18.281 14.938 1 98.88 404 ALA A N 1
ATOM 2973 C CA . ALA A 1 404 ? -5.504 18.109 15.984 1 98.88 404 ALA A CA 1
ATOM 2974 C C . ALA A 1 404 ? -5.059 17.062 17 1 98.88 404 ALA A C 1
ATOM 2976 O O . ALA A 1 404 ? -4.32 16.125 16.656 1 98.88 404 ALA A O 1
ATOM 2977 N N . GLN A 1 405 ? -5.496 17.219 18.234 1 98.69 405 GLN A N 1
ATOM 2978 C CA . GLN A 1 405 ? -5.285 16.219 19.281 1 98.69 405 GLN A CA 1
ATOM 2979 C C . GLN A 1 405 ? -6.305 16.375 20.406 1 98.69 405 GLN A C 1
ATOM 2981 O O . GLN A 1 405 ? -6.969 17.406 20.516 1 98.69 405 GLN A O 1
ATOM 2986 N N . TYR A 1 406 ? -6.496 15.328 21.172 1 98.62 406 TYR A N 1
ATOM 2987 C CA . TYR A 1 406 ? -7.141 15.43 22.469 1 98.62 406 TYR A CA 1
ATOM 2988 C C . TYR A 1 406 ? -6.145 15.875 23.547 1 98.62 406 TYR A C 1
ATOM 2990 O O . TYR A 1 406 ? -5.113 15.227 23.734 1 98.62 406 TYR A O 1
ATOM 2998 N N . ASN A 1 407 ? -6.477 16.938 24.203 1 98.56 407 ASN A N 1
ATOM 2999 C CA . ASN A 1 407 ? -5.617 17.438 25.266 1 98.56 407 ASN A CA 1
ATOM 3000 C C . ASN A 1 407 ? -6.051 16.922 26.641 1 98.56 407 ASN A C 1
ATOM 3002 O O . ASN A 1 407 ? -7.176 17.172 27.062 1 98.56 407 ASN A O 1
ATOM 3006 N N . THR A 1 408 ? -5.184 16.312 27.312 1 97.69 408 THR A N 1
ATOM 3007 C CA . THR A 1 408 ? -5.531 15.633 28.562 1 97.69 408 THR A CA 1
ATOM 3008 C C . THR A 1 408 ? -5.605 16.625 29.719 1 97.69 408 THR A C 1
ATOM 3010 O O . THR A 1 408 ? -6.203 16.328 30.75 1 97.69 408 THR A O 1
ATOM 3013 N N . TYR A 1 409 ? -4.902 17.766 29.609 1 97.31 409 TYR A N 1
ATOM 3014 C CA . TYR A 1 409 ? -4.949 18.812 30.625 1 97.31 409 TYR A CA 1
ATOM 3015 C C . TYR A 1 409 ? -6.258 19.594 30.531 1 97.31 409 TYR A C 1
ATOM 3017 O O . TYR A 1 409 ? -6.934 19.797 31.547 1 97.31 409 TYR A O 1
ATOM 3025 N N . LEU A 1 410 ? -6.684 19.984 29.328 1 97.62 410 LEU A N 1
ATOM 3026 C CA . LEU A 1 410 ? -7.914 20.734 29.109 1 97.62 410 LEU A CA 1
ATOM 3027 C C . LEU A 1 410 ? -9.125 19.812 29.094 1 97.62 410 LEU A C 1
ATOM 3029 O O . LEU A 1 410 ? -10.266 20.266 29.234 1 97.62 410 LEU A O 1
ATOM 3033 N N . LYS A 1 411 ? -8.891 18.531 28.875 1 97.75 411 LYS A N 1
ATOM 3034 C CA . LYS A 1 411 ? -9.938 17.547 28.641 1 97.75 411 LYS A CA 1
ATOM 3035 C C . LYS A 1 411 ? -10.836 17.984 27.469 1 97.75 411 LYS A C 1
ATOM 3037 O O . LYS A 1 411 ? -12.062 17.906 27.578 1 97.75 411 LYS A O 1
ATOM 3042 N N . GLN A 1 412 ? -10.219 18.547 26.438 1 98.25 412 GLN A N 1
ATOM 3043 C CA . GLN A 1 412 ? -10.852 19.016 25.219 1 98.25 412 GLN A CA 1
ATOM 3044 C C . GLN A 1 412 ? -10.008 18.656 23.984 1 98.25 412 GLN A C 1
ATOM 3046 O O . GLN A 1 412 ? -8.844 18.281 24.125 1 98.25 412 GLN A O 1
ATOM 3051 N N . TYR A 1 413 ? -10.672 18.75 22.891 1 98.81 413 TYR A N 1
ATOM 3052 C CA . TYR A 1 413 ? -9.938 18.672 21.641 1 98.81 413 TYR A CA 1
ATOM 3053 C C . TYR A 1 413 ? -9.305 20.016 21.297 1 98.81 413 TYR A C 1
ATOM 3055 O O . TYR A 1 413 ? -9.883 21.078 21.562 1 98.81 413 TYR A O 1
ATOM 3063 N N . VAL A 1 414 ? -8.117 19.969 20.734 1 98.69 414 VAL A N 1
ATOM 3064 C CA . VAL A 1 414 ? -7.348 21.141 20.344 1 98.69 414 VAL A CA 1
ATOM 3065 C C . VAL A 1 414 ? -6.965 21.031 18.875 1 98.69 414 VAL A C 1
ATOM 3067 O O . VAL A 1 414 ? -6.586 19.953 18.391 1 98.69 414 VAL A O 1
ATOM 3070 N N . VAL A 1 415 ? -7.133 22.141 18.125 1 98.88 415 VAL A N 1
ATOM 3071 C CA . VAL A 1 415 ? -6.586 22.234 16.766 1 98.88 415 VAL A CA 1
ATOM 3072 C C . VAL A 1 415 ? -5.656 23.438 16.672 1 98.88 415 VAL A C 1
ATOM 3074 O O . VAL A 1 415 ? -5.871 24.453 17.344 1 98.88 415 VAL A O 1
ATOM 3077 N N . LEU A 1 416 ? -4.598 23.328 15.898 1 98.88 416 LEU A N 1
ATOM 3078 C CA . LEU A 1 416 ? -3.74 24.438 15.484 1 98.88 416 LEU A CA 1
ATOM 3079 C C . LEU A 1 416 ? -3.777 24.609 13.969 1 98.88 416 LEU A C 1
ATOM 3081 O O . LEU A 1 416 ? -3.812 23.625 13.227 1 98.88 416 LEU A O 1
ATOM 3085 N N . TYR A 1 417 ? -3.783 25.781 13.492 1 98.75 417 TYR A N 1
ATOM 3086 C CA . TYR A 1 417 ? -3.678 26.109 12.07 1 98.75 417 TYR A CA 1
ATOM 3087 C C . TYR A 1 417 ? -3.268 27.562 11.875 1 98.75 417 TYR A C 1
ATOM 3089 O O . TYR A 1 417 ? -3.188 28.328 12.836 1 98.75 417 TYR A O 1
ATOM 3097 N N . CYS A 1 418 ? -2.873 27.922 10.664 1 98.06 418 CYS A N 1
ATOM 3098 C CA . CYS A 1 418 ? -2.645 29.312 10.32 1 98.06 418 CYS A CA 1
ATOM 3099 C C . CYS A 1 418 ? -3.91 29.953 9.758 1 98.06 418 CYS A C 1
ATOM 3101 O O . CYS A 1 418 ? -4.555 29.391 8.875 1 98.06 418 CYS A O 1
ATOM 3103 N N . ASN A 1 419 ? -4.227 31.125 10.289 1 97.56 419 ASN A N 1
ATOM 3104 C CA . ASN A 1 419 ? -5.426 31.828 9.828 1 97.56 419 ASN A CA 1
ATOM 3105 C C . ASN A 1 419 ? -5.113 32.781 8.68 1 97.56 419 ASN A C 1
ATOM 3107 O O . ASN A 1 419 ? -4.047 32.688 8.07 1 97.56 419 ASN A O 1
ATOM 3111 N N . GLY A 1 420 ? -6.039 33.594 8.305 1 94 420 GLY A N 1
ATOM 3112 C CA . GLY A 1 420 ? -5.91 34.469 7.152 1 94 420 GLY A CA 1
ATOM 3113 C C . GLY A 1 420 ? -4.762 35.469 7.281 1 94 420 GLY A C 1
ATOM 3114 O O . GLY A 1 420 ? -4.215 35.906 6.273 1 94 420 GLY A O 1
ATOM 3115 N N . ALA A 1 421 ? -4.363 35.75 8.5 1 93.94 421 ALA A N 1
ATOM 3116 C CA . ALA A 1 421 ? -3.244 36.656 8.758 1 93.94 421 ALA A CA 1
ATOM 3117 C C . ALA A 1 421 ? -1.932 35.875 8.859 1 93.94 421 ALA A C 1
ATOM 3119 O O . ALA A 1 421 ? -0.89 36.469 9.188 1 93.94 421 ALA A O 1
ATOM 3120 N N . ASN A 1 422 ? -2.006 34.531 8.656 1 93.75 422 ASN A N 1
ATOM 3121 C CA . ASN A 1 422 ? -0.877 33.625 8.758 1 93.75 422 ASN A CA 1
ATOM 3122 C C . ASN A 1 422 ? -0.421 33.438 10.203 1 93.75 422 ASN A C 1
ATOM 3124 O O . ASN A 1 422 ? 0.71 33.031 10.453 1 93.75 422 ASN A O 1
ATOM 3128 N N . ASP A 1 423 ? -1.29 33.875 11.133 1 96.88 423 ASP A N 1
ATOM 3129 C CA . ASP A 1 423 ? -0.997 33.625 12.539 1 96.88 423 ASP A CA 1
ATOM 3130 C C . ASP A 1 423 ? -1.238 32.156 12.883 1 96.88 423 ASP A C 1
ATOM 3132 O O . ASP A 1 423 ? -2.146 31.516 12.336 1 96.88 423 ASP A O 1
ATOM 3136 N N . VAL A 1 424 ? -0.443 31.688 13.812 1 98.31 424 VAL A N 1
ATOM 3137 C CA . VAL A 1 424 ? -0.792 30.391 14.391 1 98.31 424 VAL A CA 1
ATOM 3138 C C . VAL A 1 424 ? -1.857 30.578 15.469 1 98.31 424 VAL A C 1
ATOM 3140 O O . VAL A 1 424 ? -1.648 31.312 16.438 1 98.31 424 VAL A O 1
ATOM 3143 N N . VAL A 1 425 ? -2.949 29.922 15.312 1 98.69 425 VAL A N 1
ATOM 3144 C CA . VAL A 1 425 ? -4.047 30.047 16.266 1 98.69 425 VAL A CA 1
ATOM 3145 C C . VAL A 1 425 ? -4.473 28.656 16.75 1 98.69 425 VAL A C 1
ATOM 3147 O O . VAL A 1 425 ? -4.191 27.656 16.094 1 98.69 425 VAL A O 1
ATOM 3150 N N . MET A 1 426 ? -5.082 28.641 17.875 1 98.56 426 MET A N 1
ATOM 3151 C CA . MET A 1 426 ? -5.625 27.438 18.516 1 98.56 426 MET A CA 1
ATOM 3152 C C . MET A 1 426 ? -7.129 27.578 18.734 1 98.56 426 MET A C 1
ATOM 3154 O O . MET A 1 426 ? -7.625 28.672 19.016 1 98.56 426 MET A O 1
ATOM 3158 N N . ARG A 1 427 ? -7.895 26.531 18.5 1 98.69 427 ARG A N 1
ATOM 3159 C CA . ARG A 1 427 ? -9.281 26.391 18.953 1 98.69 427 ARG A CA 1
ATOM 3160 C C . ARG A 1 427 ? -9.461 25.172 19.828 1 98.69 427 ARG A C 1
ATOM 3162 O O . ARG A 1 427 ? -8.664 24.234 19.766 1 98.69 427 ARG A O 1
ATOM 3169 N N . THR A 1 428 ? -10.453 25.219 20.641 1 98.62 428 THR A N 1
ATOM 3170 C CA . THR A 1 428 ? -10.805 24.078 21.484 1 98.62 428 THR A CA 1
ATOM 3171 C C . THR A 1 428 ? -12.273 23.703 21.297 1 98.62 428 THR A C 1
ATOM 3173 O O . THR A 1 428 ? -13.086 24.516 20.875 1 98.62 428 THR A O 1
ATOM 3176 N N . ALA A 1 429 ? -12.578 22.453 21.531 1 98.75 429 ALA A N 1
ATOM 3177 C CA . ALA A 1 429 ? -13.938 21.922 21.469 1 98.75 429 ALA A CA 1
ATOM 3178 C C . ALA A 1 429 ? -14.109 20.719 22.375 1 98.75 429 ALA A C 1
ATOM 3180 O O . ALA A 1 429 ? -13.141 20.016 22.688 1 98.75 429 ALA A O 1
ATOM 3181 N N . GLN A 1 430 ? -15.359 20.484 22.766 1 97.94 430 GLN A N 1
ATOM 3182 C CA . GLN A 1 430 ? -15.672 19.344 23.625 1 97.94 430 GLN A CA 1
ATOM 3183 C C . GLN A 1 430 ? -15.812 18.062 22.797 1 97.94 430 GLN A C 1
ATOM 3185 O O . GLN A 1 430 ? -15.617 16.969 23.312 1 97.94 430 GLN A O 1
ATOM 3190 N N . ALA A 1 431 ? -16.141 18.25 21.562 1 98.31 431 ALA A N 1
ATOM 3191 C CA . ALA A 1 431 ? -16.297 17.125 20.641 1 98.31 431 ALA A CA 1
ATOM 3192 C C . ALA A 1 431 ? -15.484 17.344 19.375 1 98.31 431 ALA A C 1
ATOM 3194 O O . ALA A 1 431 ? -15.242 18.484 18.969 1 98.31 431 ALA A O 1
ATOM 3195 N N . PRO A 1 432 ? -15.055 16.25 18.688 1 98.69 432 PRO A N 1
ATOM 3196 C CA . PRO A 1 432 ? -14.195 16.406 17.5 1 98.69 432 PRO A CA 1
ATOM 3197 C C . PRO A 1 432 ? -14.82 17.281 16.438 1 98.69 432 PRO A C 1
ATOM 3199 O O . PRO A 1 432 ? -14.117 18.062 15.773 1 98.69 432 PRO A O 1
ATOM 3202 N N . GLN A 1 433 ? -16.141 17.172 16.297 1 98.5 433 GLN A N 1
ATOM 3203 C CA . GLN A 1 433 ? -16.812 17.938 15.234 1 98.5 433 GLN A CA 1
ATOM 3204 C C . GLN A 1 433 ? -17.125 19.359 15.703 1 98.5 433 GLN A C 1
ATOM 3206 O O . GLN A 1 433 ? -17.516 20.203 14.891 1 98.5 433 GLN A O 1
ATOM 3211 N N . GLY A 1 434 ? -16.938 19.641 16.891 1 97.56 434 GLY A N 1
ATOM 3212 C CA . GLY A 1 434 ? -17.25 20.953 17.438 1 97.56 434 GLY A CA 1
ATOM 3213 C C . GLY A 1 434 ? -18.547 20.984 18.234 1 97.56 434 GLY A C 1
ATOM 3214 O O . GLY A 1 434 ? -19.047 19.938 18.641 1 97.56 434 GLY A O 1
ATOM 3215 N N . PRO A 1 435 ? -19 22.156 18.562 1 97.88 435 PRO A N 1
ATOM 3216 C CA . PRO A 1 435 ? -18.578 23.453 18.016 1 97.88 435 PRO A CA 1
ATOM 3217 C C . PRO A 1 435 ? -17.203 23.875 18.516 1 97.88 435 PRO A C 1
ATOM 3219 O O . PRO A 1 435 ? -16.875 23.688 19.688 1 97.88 435 PRO A O 1
ATOM 3222 N N . TRP A 1 436 ? -16.484 24.438 17.656 1 98.75 436 TRP A N 1
ATOM 3223 C CA . TRP A 1 436 ? -15.148 24.906 17.969 1 98.75 436 TRP A CA 1
ATOM 3224 C C . TRP A 1 436 ? -15.18 26.344 18.484 1 98.75 436 TRP A C 1
ATOM 3226 O O . TRP A 1 436 ? -15.906 27.188 17.938 1 98.75 436 TRP A O 1
ATOM 3236 N N . GLY A 1 437 ? -14.453 26.672 19.547 1 98.44 437 GLY A N 1
ATOM 3237 C CA . GLY A 1 437 ? -14.398 28 20.156 1 98.44 437 GLY A CA 1
ATOM 3238 C C . GLY A 1 437 ? -13.672 29.016 19.297 1 98.44 437 GLY A C 1
ATOM 3239 O O . GLY A 1 437 ? -13.242 28.703 18.172 1 98.44 437 GLY A O 1
ATOM 3240 N N . PRO A 1 438 ? -13.578 30.219 19.812 1 97.88 438 PRO A N 1
ATOM 3241 C CA . PRO A 1 438 ? -12.883 31.266 19.062 1 97.88 438 PRO A CA 1
ATOM 3242 C C . PRO A 1 438 ? -11.383 31.016 18.938 1 97.88 438 PRO A C 1
ATOM 3244 O O . PRO A 1 438 ? -10.82 30.25 19.719 1 97.88 438 PRO A O 1
ATOM 3247 N N . GLU A 1 439 ? -10.75 31.672 18.016 1 98.06 439 GLU A N 1
ATOM 3248 C CA . GLU A 1 439 ? -9.305 31.578 17.828 1 98.06 439 GLU A CA 1
ATOM 3249 C C . GLU A 1 439 ? -8.562 32.125 19.047 1 98.06 439 GLU A C 1
ATOM 3251 O O . GLU A 1 439 ? -8.93 33.188 19.578 1 98.06 439 GLU A O 1
ATOM 3256 N N . GLN A 1 440 ? -7.613 31.422 19.5 1 97.44 440 GLN A N 1
ATOM 3257 C CA . GLN A 1 440 ? -6.609 31.906 20.438 1 97.44 440 GLN A CA 1
ATOM 3258 C C . GLN A 1 440 ? -5.258 32.094 19.766 1 97.44 440 GLN A C 1
ATOM 3260 O O . GLN A 1 440 ? -4.695 31.141 19.203 1 97.44 440 GLN A O 1
ATOM 3265 N N . LEU A 1 441 ? -4.734 33.281 19.797 1 96.81 441 LEU A N 1
ATOM 3266 C CA . LEU A 1 441 ? -3.473 33.594 19.141 1 96.81 441 LEU A CA 1
ATOM 3267 C C . LEU A 1 441 ? -2.303 32.969 19.875 1 96.81 441 LEU A C 1
ATOM 3269 O O . LEU A 1 441 ? -2.141 33.156 21.094 1 96.81 441 LEU A O 1
ATOM 3273 N N . LEU A 1 442 ? -1.497 32.188 19.172 1 97.19 442 LEU A N 1
ATOM 3274 C CA . LEU A 1 442 ? -0.32 31.562 19.781 1 97.19 442 LEU A CA 1
ATOM 3275 C C . LEU A 1 442 ? 0.959 32.219 19.25 1 97.19 442 LEU A C 1
ATOM 3277 O O . LEU A 1 442 ? 1.877 32.5 20.031 1 97.19 442 LEU A O 1
ATOM 3281 N N . VAL A 1 443 ? 1.054 32.375 17.938 1 96.44 443 VAL A N 1
ATOM 3282 C CA . VAL A 1 443 ? 2.238 32.938 17.297 1 96.44 443 VAL A CA 1
ATOM 3283 C C . VAL A 1 443 ? 1.819 33.969 16.25 1 96.44 443 VAL A C 1
ATOM 3285 O O . VAL A 1 443 ? 1.42 33.625 15.148 1 96.44 443 VAL A O 1
ATOM 3288 N N . PRO A 1 444 ? 1.992 35.219 16.547 1 94.44 444 PRO A N 1
ATOM 3289 C CA . PRO A 1 444 ? 1.724 36.219 15.523 1 94.44 444 PRO A CA 1
ATOM 3290 C C . PRO A 1 444 ? 2.727 36.188 14.367 1 94.44 444 PRO A C 1
ATOM 3292 O O . PRO A 1 444 ? 3.938 36.156 14.602 1 94.44 444 PRO A O 1
ATOM 3295 N N . SER A 1 445 ? 2.207 36.188 13.18 1 93.06 445 SER A N 1
ATOM 3296 C CA . SER A 1 445 ? 3.07 36.094 12 1 93.06 445 SER A CA 1
ATOM 3297 C C . SER A 1 445 ? 4.055 37.281 11.969 1 93.06 445 SER A C 1
ATOM 3299 O O . SER A 1 445 ? 5.156 37.125 11.43 1 93.06 445 SER A O 1
ATOM 3301 N N . THR A 1 446 ? 3.758 38.438 12.539 1 91.62 446 THR A N 1
ATOM 3302 C CA . THR A 1 446 ? 4.594 39.625 12.523 1 91.62 446 THR A CA 1
ATOM 3303 C C . THR A 1 446 ? 5.891 39.375 13.289 1 91.62 446 THR A C 1
ATOM 3305 O O . THR A 1 446 ? 6.902 40.031 13.031 1 91.62 446 THR A O 1
ATOM 3308 N N . GLN A 1 447 ? 5.859 38.438 14.18 1 90.31 447 GLN A N 1
ATOM 3309 C CA . GLN A 1 447 ? 7.066 38.094 14.938 1 90.31 447 GLN A CA 1
ATOM 3310 C C . GLN A 1 447 ? 7.973 37.156 14.141 1 90.31 447 GLN A C 1
ATOM 3312 O O . GLN A 1 447 ? 9.141 36.969 14.492 1 90.31 447 GLN A O 1
ATOM 3317 N N . TYR A 1 448 ? 7.445 36.625 13.156 1 92.31 448 TYR A N 1
ATOM 3318 C CA . TYR A 1 448 ? 8.18 35.75 12.227 1 92.31 448 TYR A CA 1
ATOM 3319 C C . TYR A 1 448 ? 7.938 36.156 10.781 1 92.31 448 TYR A C 1
ATOM 3321 O O . TYR A 1 448 ? 7.336 35.438 10.008 1 92.31 448 TYR A O 1
ATOM 3329 N N . PRO A 1 449 ? 8.492 37.281 10.406 1 90.5 449 PRO A N 1
ATOM 3330 C CA . PRO A 1 449 ? 8.156 37.844 9.102 1 90.5 449 PRO A CA 1
ATOM 3331 C C . PRO A 1 449 ? 8.633 37 7.938 1 90.5 449 PRO A C 1
ATOM 3333 O O . PRO A 1 449 ? 8.25 37.219 6.789 1 90.5 449 PRO A O 1
ATOM 3336 N N . GLY A 1 450 ? 9.469 35.969 8.211 1 90.69 450 GLY A N 1
ATOM 3337 C CA . GLY A 1 450 ? 9.945 35.062 7.168 1 90.69 450 GLY A CA 1
ATOM 3338 C C . GLY A 1 450 ? 8.859 34.156 6.629 1 90.69 450 GLY A C 1
ATOM 3339 O O . GLY A 1 450 ? 9.062 33.469 5.625 1 90.69 450 GLY A O 1
ATOM 3340 N N . GLY A 1 451 ? 7.672 34.094 7.238 1 93.75 451 GLY A N 1
ATOM 3341 C CA . GLY A 1 451 ? 6.547 33.312 6.742 1 93.75 451 GLY A CA 1
ATOM 3342 C C . GLY A 1 451 ? 6.395 31.969 7.434 1 93.75 451 GLY A C 1
ATOM 3343 O O . GLY A 1 451 ? 6.914 30.969 6.949 1 93.75 451 GLY A O 1
ATOM 3344 N N . ILE A 1 452 ? 5.648 31.969 8.461 1 95.88 452 ILE A N 1
ATOM 3345 C CA . ILE A 1 452 ? 5.418 30.734 9.203 1 95.88 452 ILE A CA 1
ATOM 3346 C C . ILE A 1 452 ? 4.172 30.031 8.672 1 95.88 452 ILE A C 1
ATOM 3348 O O . ILE A 1 452 ? 3.238 30.688 8.195 1 95.88 452 ILE A O 1
ATOM 3352 N N . TYR A 1 453 ? 4.156 28.734 8.688 1 97.06 453 TYR A N 1
ATOM 3353 C CA . TYR A 1 453 ? 3.012 27.922 8.297 1 97.06 453 TYR A CA 1
ATOM 3354 C C . TYR A 1 453 ? 3.135 26.5 8.844 1 97.06 453 TYR A C 1
ATOM 3356 O O . TYR A 1 453 ? 4.203 26.109 9.32 1 97.06 453 TYR A O 1
ATOM 3364 N N . ALA A 1 454 ? 2.021 25.75 8.883 1 98.12 454 ALA A N 1
ATOM 3365 C CA . ALA A 1 454 ? 1.975 24.312 9.094 1 98.12 454 ALA A CA 1
ATOM 3366 C C . ALA A 1 454 ? 2.348 23.953 10.531 1 98.12 454 ALA A C 1
ATOM 3368 O O . ALA A 1 454 ? 3.295 23.203 10.766 1 98.12 454 ALA A O 1
ATOM 3369 N N . PRO A 1 455 ? 1.572 24.453 11.5 1 98.81 455 PRO A N 1
ATOM 3370 C CA . PRO A 1 455 ? 1.782 24 12.875 1 98.81 455 PRO A CA 1
ATOM 3371 C C . PRO A 1 455 ? 1.311 22.562 13.102 1 98.81 455 PRO A C 1
ATOM 3373 O O . PRO A 1 455 ? 0.123 22.281 12.945 1 98.81 455 PRO A O 1
ATOM 3376 N N . PHE A 1 456 ? 2.229 21.672 13.531 1 98.88 456 PHE A N 1
ATOM 3377 C CA . PHE A 1 456 ? 1.892 20.266 13.695 1 98.88 456 PHE A CA 1
ATOM 3378 C C . PHE A 1 456 ? 2.219 19.781 15.109 1 98.88 456 PHE A C 1
ATOM 3380 O O . PHE A 1 456 ? 3.389 19.703 15.484 1 98.88 456 PHE A O 1
ATOM 3387 N N . LEU A 1 457 ? 1.229 19.422 15.82 1 98.88 457 LEU A N 1
ATOM 3388 C CA . LEU A 1 457 ? 1.289 19.062 17.234 1 98.88 457 LEU A CA 1
ATOM 3389 C C . LEU A 1 457 ? 2.094 17.781 17.438 1 98.88 457 LEU A C 1
ATOM 3391 O O . LEU A 1 457 ? 1.96 16.828 16.672 1 98.88 457 LEU A O 1
ATOM 3395 N N . HIS A 1 458 ? 2.891 17.812 18.469 1 98.81 458 HIS A N 1
ATOM 3396 C CA . HIS A 1 458 ? 3.6 16.609 18.875 1 98.81 458 HIS A CA 1
ATOM 3397 C C . HIS A 1 458 ? 2.666 15.633 19.594 1 98.81 458 HIS A C 1
ATOM 3399 O O . HIS A 1 458 ? 1.976 16.016 20.531 1 98.81 458 HIS A O 1
ATOM 3405 N N . PRO A 1 459 ? 2.725 14.375 19.219 1 98.62 459 PRO A N 1
ATOM 3406 C CA . PRO A 1 459 ? 1.734 13.438 19.734 1 98.62 459 PRO A CA 1
ATOM 3407 C C . PRO A 1 459 ? 1.971 13.086 21.203 1 98.62 459 PRO A C 1
ATOM 3409 O O . PRO A 1 459 ? 1.067 12.578 21.875 1 98.62 459 PRO A O 1
ATOM 3412 N N . TRP A 1 460 ? 3.141 13.375 21.75 1 98.06 460 TRP A N 1
ATOM 3413 C CA . TRP A 1 460 ? 3.449 13 23.125 1 98.06 460 TRP A CA 1
ATOM 3414 C C . TRP A 1 460 ? 3.305 14.195 24.062 1 98.06 460 TRP A C 1
ATOM 3416 O O . TRP A 1 460 ? 3.531 14.078 25.266 1 98.06 460 TRP A O 1
ATOM 3426 N N . SER A 1 461 ? 2.969 15.32 23.516 1 97.31 461 SER A N 1
ATOM 3427 C CA . SER A 1 461 ? 2.744 16.531 24.312 1 97.31 461 SER A CA 1
ATOM 3428 C C . SER A 1 461 ? 1.269 16.922 24.328 1 97.31 461 SER A C 1
ATOM 3430 O O . SER A 1 461 ? 0.854 17.828 23.609 1 97.31 461 SER A O 1
ATOM 3432 N N . THR A 1 462 ? 0.488 16.297 25.156 1 96.81 462 THR A N 1
ATOM 3433 C CA . THR A 1 462 ? -0.961 16.469 25.125 1 96.81 462 THR A CA 1
ATOM 3434 C C . THR A 1 462 ? -1.442 17.125 26.422 1 96.81 462 THR A C 1
ATOM 3436 O O . THR A 1 462 ? -2.641 17.125 26.719 1 96.81 462 THR A O 1
ATOM 3439 N N . GLY A 1 463 ? -0.556 17.594 27.266 1 96.44 463 GLY A N 1
ATOM 3440 C CA . GLY A 1 463 ? -0.91 18.203 28.547 1 96.44 463 GLY A CA 1
ATOM 3441 C C . GLY A 1 463 ? -0.871 19.719 28.516 1 96.44 463 GLY A C 1
ATOM 3442 O O . GLY A 1 463 ? -1.321 20.344 27.547 1 96.44 463 GLY A O 1
ATOM 3443 N N . LYS A 1 464 ? -0.347 20.312 29.578 1 96.56 464 LYS A N 1
ATOM 3444 C CA . LYS A 1 464 ? -0.307 21.75 29.75 1 96.56 464 LYS A CA 1
ATOM 3445 C C . LYS A 1 464 ? 0.652 22.406 28.75 1 96.56 464 LYS A C 1
ATOM 3447 O O . LYS A 1 464 ? 0.479 23.562 28.375 1 96.56 464 LYS A O 1
ATOM 3452 N N . GLU A 1 465 ? 1.616 21.625 28.406 1 96.44 465 GLU A N 1
ATOM 3453 C CA . GLU A 1 465 ? 2.557 22.125 27.391 1 96.44 465 GLU A CA 1
ATOM 3454 C C . GLU A 1 465 ? 2.271 21.5 26.031 1 96.44 465 GLU A C 1
ATOM 3456 O O . GLU A 1 465 ? 2.143 20.281 25.906 1 96.44 465 GLU A O 1
ATOM 3461 N N . LEU A 1 466 ? 2.189 22.359 25.094 1 97.88 466 LEU A N 1
ATOM 3462 C CA . LEU A 1 466 ? 2.035 21.938 23.703 1 97.88 466 LEU A CA 1
ATOM 3463 C C . LEU A 1 466 ? 3.322 22.172 22.922 1 97.88 466 LEU A C 1
ATOM 3465 O O . LEU A 1 466 ? 3.783 23.297 22.797 1 97.88 466 LEU A O 1
ATOM 3469 N N . TYR A 1 467 ? 3.898 21.109 22.484 1 98.44 467 TYR A N 1
ATOM 3470 C CA . TYR A 1 467 ? 4.988 21.203 21.516 1 98.44 467 TYR A CA 1
ATOM 3471 C C . TYR A 1 467 ? 4.48 20.984 20.094 1 98.44 467 TYR A C 1
ATOM 3473 O O . TYR A 1 467 ? 3.645 20.094 19.859 1 98.44 467 TYR A O 1
ATOM 3481 N N . PHE A 1 468 ? 4.934 21.766 19.172 1 98.75 468 PHE A N 1
ATOM 3482 C CA . PHE A 1 468 ? 4.527 21.578 17.781 1 98.75 468 PHE A CA 1
ATOM 3483 C C . PHE A 1 468 ? 5.617 22.078 16.828 1 98.75 468 PHE A C 1
ATOM 3485 O O . PHE A 1 468 ? 6.367 22.984 17.156 1 98.75 468 PHE A O 1
ATOM 3492 N N . ASN A 1 469 ? 5.711 21.406 15.695 1 98.81 469 ASN A N 1
ATOM 3493 C CA . ASN A 1 469 ? 6.547 21.875 14.602 1 98.81 469 ASN A CA 1
ATOM 3494 C C . ASN A 1 469 ? 5.922 23.078 13.891 1 98.81 469 ASN A C 1
ATOM 3496 O O . ASN A 1 469 ? 4.699 23.188 13.812 1 98.81 469 ASN A O 1
ATOM 3500 N N . LEU A 1 470 ? 6.754 23.922 13.406 1 98.62 470 LEU A N 1
ATOM 3501 C CA . LEU A 1 470 ? 6.355 25.094 12.633 1 98.62 470 LEU A CA 1
ATOM 3502 C C . LEU A 1 470 ? 7.367 25.391 11.531 1 98.62 470 LEU A C 1
ATOM 3504 O O . LEU A 1 470 ? 8.562 25.547 11.805 1 98.62 470 LEU A O 1
ATOM 3508 N N . SER A 1 471 ? 6.867 25.484 10.328 1 97.62 471 SER A N 1
ATOM 3509 C CA . SER A 1 471 ? 7.746 25.75 9.195 1 97.62 471 SER A CA 1
ATOM 3510 C C . SER A 1 471 ? 7.996 27.25 9.039 1 97.62 471 SER A C 1
ATOM 3512 O O . SER A 1 471 ? 7.102 28.062 9.281 1 97.62 471 SER A O 1
ATOM 3514 N N . LEU A 1 472 ? 9.172 27.547 8.68 1 94.38 472 LEU A N 1
ATOM 3515 C CA . LEU A 1 472 ? 9.539 28.906 8.289 1 94.38 472 LEU A CA 1
ATOM 3516 C C . LEU A 1 472 ? 9.992 28.953 6.832 1 94.38 472 LEU A C 1
ATOM 3518 O O . LEU A 1 472 ? 11 28.344 6.473 1 94.38 472 LEU A O 1
ATOM 3522 N N . TRP A 1 473 ? 9.352 29.703 6.035 1 92.38 473 TRP A N 1
ATOM 3523 C CA . TRP A 1 473 ? 9.555 29.75 4.59 1 92.38 473 TRP A CA 1
ATOM 3524 C C . TRP A 1 473 ? 10.93 30.312 4.246 1 92.38 473 TRP A C 1
ATOM 3526 O O . TRP A 1 473 ? 11.672 29.734 3.451 1 92.38 473 TRP A O 1
ATOM 3536 N N . SER A 1 474 ? 11.312 31.375 4.832 1 87.06 474 SER A N 1
ATOM 3537 C CA . SER A 1 474 ? 12.539 32.094 4.461 1 87.06 474 SER A CA 1
ATOM 3538 C C . SER A 1 474 ? 13.766 31.203 4.688 1 87.06 474 SER A C 1
ATOM 3540 O O . SER A 1 474 ? 14.758 31.328 3.971 1 87.06 474 SER A O 1
ATOM 3542 N N . ALA A 1 475 ? 13.648 30.375 5.684 1 88.56 475 ALA A N 1
ATOM 3543 C CA . ALA A 1 475 ? 14.734 29.438 5.957 1 88.56 475 ALA A CA 1
ATOM 3544 C C . ALA A 1 475 ? 14.492 28.109 5.266 1 88.56 475 ALA A C 1
ATOM 3546 O O . ALA A 1 475 ? 15.422 27.312 5.078 1 88.56 475 ALA A O 1
ATOM 3547 N N . TYR A 1 476 ? 13.281 27.906 4.965 1 92 476 TYR A N 1
ATOM 3548 C CA . TYR A 1 476 ? 12.742 26.656 4.422 1 92 476 TYR A CA 1
ATOM 3549 C C . TYR A 1 476 ? 13.141 25.469 5.285 1 92 476 TYR A C 1
ATOM 3551 O O . TYR A 1 476 ? 13.703 24.5 4.781 1 92 476 TYR A O 1
ATOM 3559 N N . ASN A 1 477 ? 12.883 25.656 6.461 1 95.62 477 ASN A N 1
ATOM 3560 C CA . ASN A 1 477 ? 13.141 24.625 7.457 1 95.62 477 ASN A CA 1
ATOM 3561 C C . ASN A 1 477 ? 12.102 24.641 8.578 1 95.62 477 ASN A C 1
ATOM 3563 O O . ASN A 1 477 ? 11.203 25.484 8.578 1 95.62 477 ASN A O 1
ATOM 3567 N N . VAL A 1 478 ? 12.242 23.688 9.531 1 98.19 478 VAL A N 1
ATOM 3568 C CA . VAL A 1 478 ? 11.211 23.438 10.531 1 98.19 478 VAL A CA 1
ATOM 3569 C C . VAL A 1 478 ? 11.742 23.766 11.922 1 98.19 478 VAL A C 1
ATOM 3571 O O . VAL A 1 478 ? 12.852 23.359 12.281 1 98.19 478 VAL A O 1
ATOM 3574 N N . MET A 1 479 ? 10.93 24.5 12.664 1 97.62 479 MET A N 1
ATOM 3575 C CA . MET A 1 479 ? 11.188 24.859 14.055 1 97.62 479 MET A CA 1
ATOM 3576 C C . MET A 1 479 ? 10.312 24.031 14.992 1 97.62 479 MET A C 1
ATOM 3578 O O . MET A 1 479 ? 9.266 23.531 14.586 1 97.62 479 MET A O 1
ATOM 3582 N N . LEU A 1 480 ? 10.82 23.859 16.203 1 98.5 480 LEU A N 1
ATOM 3583 C CA . LEU A 1 480 ? 9.984 23.359 17.281 1 98.5 480 LEU A CA 1
ATOM 3584 C C . LEU A 1 480 ? 9.555 24.484 18.203 1 98.5 480 LEU A C 1
ATOM 3586 O O . LEU A 1 480 ? 10.398 25.25 18.703 1 98.5 480 LEU A O 1
ATOM 3590 N N . MET A 1 481 ? 8.266 24.578 18.375 1 98.12 481 MET A N 1
ATOM 3591 C CA . MET A 1 481 ? 7.664 25.578 19.266 1 98.12 481 MET A CA 1
ATOM 3592 C C . MET A 1 481 ? 7.094 24.922 20.516 1 98.12 481 MET A C 1
ATOM 3594 O O . MET A 1 481 ? 6.801 23.719 20.516 1 98.12 481 MET A O 1
ATOM 3598 N N . ARG A 1 482 ? 6.977 25.766 21.547 1 97.12 482 ARG A N 1
ATOM 3599 C CA . ARG A 1 482 ? 6.355 25.328 22.797 1 97.12 482 ARG A CA 1
ATOM 3600 C C . ARG A 1 482 ? 5.363 26.375 23.312 1 97.12 482 ARG A C 1
ATOM 3602 O O . ARG A 1 482 ? 5.715 27.547 23.453 1 97.12 482 ARG A O 1
ATOM 3609 N N . THR A 1 483 ? 4.16 25.984 23.531 1 96.88 483 THR A N 1
ATOM 3610 C CA . THR A 1 483 ? 3.158 26.828 24.188 1 96.88 483 THR A CA 1
ATOM 3611 C C . THR A 1 483 ? 2.797 26.25 25.547 1 96.88 483 THR A C 1
ATOM 3613 O O . THR A 1 483 ? 2.506 25.062 25.672 1 96.88 483 THR A O 1
ATOM 3616 N N . VAL A 1 484 ? 2.857 27.078 26.562 1 95.12 484 VAL A N 1
ATOM 3617 C CA . VAL A 1 484 ? 2.346 26.719 27.875 1 95.12 484 VAL A CA 1
ATOM 3618 C C . VAL A 1 484 ? 0.925 27.25 28.047 1 95.12 484 VAL A C 1
ATOM 3620 O O . VAL A 1 484 ? 0.701 28.469 28 1 95.12 484 VAL A O 1
ATOM 3623 N N . LEU A 1 485 ? 0.02 26.344 28.25 1 95.06 485 LEU A N 1
ATOM 3624 C CA . LEU A 1 485 ? -1.387 26.703 28.406 1 95.06 485 LEU A CA 1
ATOM 3625 C C . LEU A 1 485 ? -1.642 27.312 29.781 1 95.06 485 LEU A C 1
ATOM 3627 O O . LEU A 1 485 ? -0.902 27.047 30.719 1 95.06 485 LEU A O 1
ATOM 3631 N N . PRO A 1 486 ? -2.688 28.172 29.953 1 89.38 486 PRO A N 1
ATOM 3632 C CA . PRO A 1 486 ? -3 28.766 31.266 1 89.38 486 PRO A CA 1
ATOM 3633 C C . PRO A 1 486 ? -3.492 27.75 32.281 1 89.38 486 PRO A C 1
ATOM 3635 O O . PRO A 1 486 ? -4.078 26.719 31.906 1 89.38 486 PRO A O 1
ATOM 3638 N N . MET B 1 1 ? -14.859 -33.531 -121.562 1 23.81 1 MET B N 1
ATOM 3639 C CA . MET B 1 1 ? -13.805 -33.156 -120.625 1 23.81 1 MET B CA 1
ATOM 3640 C C . MET B 1 1 ? -14.391 -32.469 -119.375 1 23.81 1 MET B C 1
ATOM 3642 O O . MET B 1 1 ? -14.875 -31.344 -119.5 1 23.81 1 MET B O 1
ATOM 3646 N N . SER B 1 2 ? -15.086 -33.25 -118.5 1 24.5 2 SER B N 1
ATOM 3647 C CA . SER B 1 2 ? -16.203 -33.312 -117.562 1 24.5 2 SER B CA 1
ATOM 3648 C C . SER B 1 2 ? -15.828 -32.688 -116.25 1 24.5 2 SER B C 1
ATOM 3650 O O . SER B 1 2 ? -14.938 -33.188 -115.5 1 24.5 2 SER B O 1
ATOM 3652 N N . ARG B 1 3 ? -15.906 -31.312 -116.062 1 24.61 3 ARG B N 1
ATOM 3653 C CA . ARG B 1 3 ? -15.391 -30.297 -115.188 1 24.61 3 ARG B CA 1
ATOM 3654 C C . ARG B 1 3 ? -15.953 -30.484 -113.75 1 24.61 3 ARG B C 1
ATOM 3656 O O . ARG B 1 3 ? -17.172 -30.438 -113.562 1 24.61 3 ARG B O 1
ATOM 3663 N N . ARG B 1 4 ? -15.297 -31.219 -112.875 1 25.34 4 ARG B N 1
ATOM 3664 C CA . ARG B 1 4 ? -15.586 -31.953 -111.625 1 25.34 4 ARG B CA 1
ATOM 3665 C C . ARG B 1 4 ? -15.914 -31 -110.5 1 25.34 4 ARG B C 1
ATOM 3667 O O . ARG B 1 4 ? -15.133 -30.094 -110.188 1 25.34 4 ARG B O 1
ATOM 3674 N N . PRO B 1 5 ? -17.172 -30.75 -110.125 1 27.72 5 PRO B N 1
ATOM 3675 C CA . PRO B 1 5 ? -17.797 -29.703 -109.312 1 27.72 5 PRO B CA 1
ATOM 3676 C C . PRO B 1 5 ? -17.391 -29.781 -107.812 1 27.72 5 PRO B C 1
ATOM 3678 O O . PRO B 1 5 ? -17.359 -30.859 -107.25 1 27.72 5 PRO B O 1
ATOM 3681 N N . HIS B 1 6 ? -16.391 -29.016 -107.312 1 25.75 6 HIS B N 1
ATOM 3682 C CA . HIS B 1 6 ? -15.617 -29.094 -106.125 1 25.75 6 HIS B CA 1
ATOM 3683 C C . HIS B 1 6 ? -16.5 -28.812 -104.875 1 25.75 6 HIS B C 1
ATOM 3685 O O . HIS B 1 6 ? -17.219 -27.812 -104.875 1 25.75 6 HIS B O 1
ATOM 3691 N N . ALA B 1 7 ? -16.969 -29.797 -104.062 1 26.11 7 ALA B N 1
ATOM 3692 C CA . ALA B 1 7 ? -18 -30.031 -103.062 1 26.11 7 ALA B CA 1
ATOM 3693 C C . ALA B 1 7 ? -17.688 -29.266 -101.812 1 26.11 7 ALA B C 1
ATOM 3695 O O . ALA B 1 7 ? -16.562 -29.359 -101.25 1 26.11 7 ALA B O 1
ATOM 3696 N N . PRO B 1 8 ? -18.297 -28.141 -101.5 1 27.02 8 PRO B N 1
ATOM 3697 C CA . PRO B 1 8 ? -17.969 -27.156 -100.438 1 27.02 8 PRO B CA 1
ATOM 3698 C C . PRO B 1 8 ? -18.078 -27.719 -99.062 1 27.02 8 PRO B C 1
ATOM 3700 O O . PRO B 1 8 ? -18.984 -28.516 -98.75 1 27.02 8 PRO B O 1
ATOM 3703 N N . THR B 1 9 ? -16.969 -28.078 -98.375 1 24 9 THR B N 1
ATOM 3704 C CA . THR B 1 9 ? -16.766 -28.812 -97.125 1 24 9 THR B CA 1
ATOM 3705 C C . THR B 1 9 ? -17.438 -28.094 -95.938 1 24 9 THR B C 1
ATOM 3707 O O . THR B 1 9 ? -17.234 -26.891 -95.75 1 24 9 THR B O 1
ATOM 3710 N N . LEU B 1 10 ? -18.625 -28.516 -95.5 1 23.95 10 LEU B N 1
ATOM 3711 C CA . LEU B 1 10 ? -19.625 -28.141 -94.5 1 23.95 10 LEU B CA 1
ATOM 3712 C C . LEU B 1 10 ? -19.047 -28.109 -93.062 1 23.95 10 LEU B C 1
ATOM 3714 O O . LEU B 1 10 ? -18.578 -29.125 -92.562 1 23.95 10 LEU B O 1
ATOM 3718 N N . THR B 1 11 ? -18.297 -27.047 -92.625 1 25.3 11 THR B N 1
ATOM 3719 C CA . THR B 1 11 ? -17.562 -26.953 -91.375 1 25.3 11 THR B CA 1
ATOM 3720 C C . THR B 1 11 ? -18.5 -27.016 -90.188 1 25.3 11 THR B C 1
ATOM 3722 O O . THR B 1 11 ? -19.438 -26.203 -90.125 1 25.3 11 THR B O 1
ATOM 3725 N N . PRO B 1 12 ? -18.766 -28.188 -89.562 1 25.08 12 PRO B N 1
ATOM 3726 C CA . PRO B 1 12 ? -19.75 -28.438 -88.5 1 25.08 12 PRO B CA 1
ATOM 3727 C C . PRO B 1 12 ? -19.484 -27.609 -87.25 1 25.08 12 PRO B C 1
ATOM 3729 O O . PRO B 1 12 ? -18.344 -27.516 -86.812 1 25.08 12 PRO B O 1
ATOM 3732 N N . MET B 1 13 ? -20.109 -26.469 -87.062 1 23.7 13 MET B N 1
ATOM 3733 C CA . MET B 1 13 ? -19.984 -25.516 -85.938 1 23.7 13 MET B CA 1
ATOM 3734 C C . MET B 1 13 ? -20.344 -26.172 -84.625 1 23.7 13 MET B C 1
ATOM 3736 O O . MET B 1 13 ? -21.453 -26.672 -84.438 1 23.7 13 MET B O 1
ATOM 3740 N N . VAL B 1 14 ? -19.422 -26.891 -83.938 1 24.86 14 VAL B N 1
ATOM 3741 C CA . VAL B 1 14 ? -19.578 -27.656 -82.688 1 24.86 14 VAL B CA 1
ATOM 3742 C C . VAL B 1 14 ? -20.062 -26.734 -81.562 1 24.86 14 VAL B C 1
ATOM 3744 O O . VAL B 1 14 ? -19.438 -25.703 -81.312 1 24.86 14 VAL B O 1
ATOM 3747 N N . ALA B 1 15 ? -21.375 -26.641 -81.312 1 24.88 15 ALA B N 1
ATOM 3748 C CA . ALA B 1 15 ? -22.156 -25.922 -80.312 1 24.88 15 ALA B CA 1
ATOM 3749 C C . ALA B 1 15 ? -21.672 -26.281 -78.875 1 24.88 15 ALA B C 1
ATOM 3751 O O . ALA B 1 15 ? -21.797 -27.438 -78.438 1 24.88 15 ALA B O 1
ATOM 3752 N N . MET B 1 16 ? -20.516 -25.797 -78.438 1 23.7 16 MET B N 1
ATOM 3753 C CA . MET B 1 16 ? -19.969 -26.109 -77.125 1 23.7 16 MET B CA 1
ATOM 3754 C C . MET B 1 16 ? -20.984 -25.781 -76 1 23.7 16 MET B C 1
ATOM 3756 O O . MET B 1 16 ? -21.531 -24.672 -76 1 23.7 16 MET B O 1
ATOM 3760 N N . ALA B 1 17 ? -21.797 -26.734 -75.5 1 25.05 17 ALA B N 1
ATOM 3761 C CA . ALA B 1 17 ? -22.781 -26.75 -74.438 1 25.05 17 ALA B CA 1
ATOM 3762 C C . ALA B 1 17 ? -22.156 -26.25 -73.125 1 25.05 17 ALA B C 1
ATOM 3764 O O . ALA B 1 17 ? -21.172 -26.828 -72.625 1 25.05 17 ALA B O 1
ATOM 3765 N N . ALA B 1 18 ? -22.125 -24.984 -72.875 1 24.83 18 ALA B N 1
ATOM 3766 C CA . ALA B 1 18 ? -21.609 -24.359 -71.625 1 24.83 18 ALA B CA 1
ATOM 3767 C C . ALA B 1 18 ? -22.359 -24.828 -70.438 1 24.83 18 ALA B C 1
ATOM 3769 O O . ALA B 1 18 ? -23.578 -24.672 -70.312 1 24.83 18 ALA B O 1
ATOM 3770 N N . PHE B 1 19 ? -22.031 -26.016 -69.812 1 25.62 19 PHE B N 1
ATOM 3771 C CA . PHE B 1 19 ? -22.625 -26.531 -68.562 1 25.62 19 PHE B CA 1
ATOM 3772 C C . PHE B 1 19 ? -22.469 -25.531 -67.438 1 25.62 19 PHE B C 1
ATOM 3774 O O . PHE B 1 19 ? -21.375 -25.047 -67.188 1 25.62 19 PHE B O 1
ATOM 3781 N N . ALA B 1 20 ? -23.438 -24.625 -67.25 1 26.47 20 ALA B N 1
ATOM 3782 C CA . ALA B 1 20 ? -23.516 -23.703 -66.125 1 26.47 20 ALA B CA 1
ATOM 3783 C C . ALA B 1 20 ? -23.531 -24.469 -64.75 1 26.47 20 ALA B C 1
ATOM 3785 O O . ALA B 1 20 ? -24.469 -25.219 -64.5 1 26.47 20 ALA B O 1
ATOM 3786 N N . ALA B 1 21 ? -22.406 -25.047 -64.312 1 28.09 21 ALA B N 1
ATOM 3787 C CA . ALA B 1 21 ? -22.359 -25.641 -63 1 28.09 21 ALA B CA 1
ATOM 3788 C C . ALA B 1 21 ? -22.797 -24.641 -61.938 1 28.09 21 ALA B C 1
ATOM 3790 O O . ALA B 1 21 ? -22.234 -23.547 -61.812 1 28.09 21 ALA B O 1
ATOM 3791 N N . VAL B 1 22 ? -24.062 -24.547 -61.594 1 29.55 22 VAL B N 1
ATOM 3792 C CA . VAL B 1 22 ? -24.609 -23.812 -60.469 1 29.55 22 VAL B CA 1
ATOM 3793 C C . VAL B 1 22 ? -23.922 -24.266 -59.156 1 29.55 22 VAL B C 1
ATOM 3795 O O . VAL B 1 22 ? -24 -25.438 -58.781 1 29.55 22 VAL B O 1
ATOM 3798 N N . GLY B 1 23 ? -22.688 -23.781 -58.906 1 24.98 23 GLY B N 1
ATOM 3799 C CA . GLY B 1 23 ? -22.031 -24.031 -57.625 1 24.98 23 GLY B CA 1
ATOM 3800 C C . GLY B 1 23 ? -22.906 -23.672 -56.438 1 24.98 23 GLY B C 1
ATOM 3801 O O . GLY B 1 23 ? -23.344 -22.531 -56.312 1 24.98 23 GLY B O 1
ATOM 3802 N N . LEU B 1 24 ? -23.734 -24.594 -55.969 1 28.38 24 LEU B N 1
ATOM 3803 C CA . LEU B 1 24 ? -24.406 -24.516 -54.656 1 28.38 24 LEU B CA 1
ATOM 3804 C C . LEU B 1 24 ? -23.422 -24.188 -53.562 1 28.38 24 LEU B C 1
ATOM 3806 O O . LEU B 1 24 ? -22.531 -24.984 -53.25 1 28.38 24 LEU B O 1
ATOM 3810 N N . THR B 1 25 ? -23 -22.969 -53.469 1 29.02 25 THR B N 1
ATOM 3811 C CA . THR B 1 25 ? -22.234 -22.578 -52.281 1 29.02 25 THR B CA 1
ATOM 3812 C C . THR B 1 25 ? -23.016 -22.859 -51 1 29.02 25 THR B C 1
ATOM 3814 O O . THR B 1 25 ? -24.047 -22.25 -50.75 1 29.02 25 THR B O 1
ATOM 3817 N N . ALA B 1 26 ? -23.047 -24.078 -50.531 1 29.48 26 ALA B N 1
ATOM 3818 C CA . ALA B 1 26 ? -23.516 -24.297 -49.188 1 29.48 26 ALA B CA 1
ATOM 3819 C C . ALA B 1 26 ? -22.844 -23.359 -48.188 1 29.48 26 ALA B C 1
ATOM 3821 O O . ALA B 1 26 ? -21.609 -23.312 -48.125 1 29.48 26 ALA B O 1
ATOM 3822 N N . ALA B 1 27 ? -23.422 -22.25 -47.875 1 33.12 27 ALA B N 1
ATOM 3823 C CA . ALA B 1 27 ? -23.047 -21.438 -46.719 1 33.12 27 ALA B CA 1
ATOM 3824 C C . ALA B 1 27 ? -22.828 -22.297 -45.469 1 33.12 27 ALA B C 1
ATOM 3826 O O . ALA B 1 27 ? -23.781 -22.875 -44.938 1 33.12 27 ALA B O 1
ATOM 3827 N N . ILE B 1 28 ? -21.75 -23.016 -45.5 1 30.97 28 ILE B N 1
ATOM 3828 C CA . ILE B 1 28 ? -21.438 -23.594 -44.219 1 30.97 28 ILE B CA 1
ATOM 3829 C C . ILE B 1 28 ? -21.453 -22.5 -43.156 1 30.97 28 ILE B C 1
ATOM 3831 O O . ILE B 1 28 ? -20.594 -21.609 -43.156 1 30.97 28 ILE B O 1
ATOM 3835 N N . THR B 1 29 ? -22.578 -22.188 -42.625 1 31.39 29 THR B N 1
ATOM 3836 C CA . THR B 1 29 ? -22.625 -21.406 -41.406 1 31.39 29 THR B CA 1
ATOM 3837 C C . THR B 1 29 ? -21.641 -21.969 -40.375 1 31.39 29 THR B C 1
ATOM 3839 O O . THR B 1 29 ? -21.797 -23.094 -39.906 1 31.39 29 THR B O 1
ATOM 3842 N N . VAL B 1 30 ? -20.359 -21.656 -40.531 1 33.53 30 VAL B N 1
ATOM 3843 C CA . VAL B 1 30 ? -19.453 -21.875 -39.406 1 33.53 30 VAL B CA 1
ATOM 3844 C C . VAL B 1 30 ? -20.109 -21.391 -38.094 1 33.53 30 VAL B C 1
ATOM 3846 O O . VAL B 1 30 ? -20.484 -20.219 -37.969 1 33.53 30 VAL B O 1
ATOM 3849 N N . ALA B 1 31 ? -20.719 -22.344 -37.406 1 34.09 31 ALA B N 1
ATOM 3850 C CA . ALA B 1 31 ? -21.172 -22.031 -36.031 1 34.09 31 ALA B CA 1
ATOM 3851 C C . ALA B 1 31 ? -20.141 -21.188 -35.312 1 34.09 31 ALA B C 1
ATOM 3853 O O . ALA B 1 31 ? -18.938 -21.375 -35.469 1 34.09 31 ALA B O 1
ATOM 3854 N N . PRO B 1 32 ? -20.562 -20.062 -34.875 1 34.28 32 PRO B N 1
ATOM 3855 C CA . PRO B 1 32 ? -19.641 -19.219 -34.125 1 34.28 32 PRO B CA 1
ATOM 3856 C C . PRO B 1 32 ? -18.844 -20 -33.094 1 34.28 32 PRO B C 1
ATOM 3858 O O . PRO B 1 32 ? -19.312 -21.016 -32.562 1 34.28 32 PRO B O 1
ATOM 3861 N N . PRO B 1 33 ? -17.562 -20.062 -33.156 1 34.06 33 PRO B N 1
ATOM 3862 C CA . PRO B 1 33 ? -16.719 -20.781 -32.188 1 34.06 33 PRO B CA 1
ATOM 3863 C C . PRO B 1 33 ? -17.234 -20.656 -30.75 1 34.06 33 PRO B C 1
ATOM 3865 O O . PRO B 1 33 ? -17.672 -19.578 -30.344 1 34.06 33 PRO B O 1
ATOM 3868 N N . ALA B 1 34 ? -17.703 -21.781 -30.141 1 33.69 34 ALA B N 1
ATOM 3869 C CA . ALA B 1 34 ? -18.016 -21.891 -28.719 1 33.69 34 ALA B CA 1
ATOM 3870 C C . ALA B 1 34 ? -16.891 -21.328 -27.859 1 33.69 34 ALA B C 1
ATOM 3872 O O . ALA B 1 34 ? -15.797 -21.906 -27.812 1 33.69 34 ALA B O 1
ATOM 3873 N N . ALA B 1 35 ? -16.781 -20.078 -27.703 1 36.62 35 ALA B N 1
ATOM 3874 C CA . ALA B 1 35 ? -15.875 -19.406 -26.781 1 36.62 35 ALA B CA 1
ATOM 3875 C C . ALA B 1 35 ? -16.172 -19.781 -25.328 1 36.62 35 ALA B C 1
ATOM 3877 O O . ALA B 1 35 ? -17.328 -19.672 -24.875 1 36.62 35 ALA B O 1
ATOM 3878 N N . ALA B 1 36 ? -15.602 -20.812 -24.812 1 44.41 36 ALA B N 1
ATOM 3879 C CA . ALA B 1 36 ? -15.797 -20.969 -23.375 1 44.41 36 ALA B CA 1
ATOM 3880 C C . ALA B 1 36 ? -15.766 -19.625 -22.672 1 44.41 36 ALA B C 1
ATOM 3882 O O . ALA B 1 36 ? -14.688 -19.062 -22.453 1 44.41 36 ALA B O 1
ATOM 3883 N N . GLU B 1 37 ? -16.703 -18.719 -22.969 1 58.03 37 GLU B N 1
ATOM 3884 C CA . GLU B 1 37 ? -16.859 -17.391 -22.391 1 58.03 37 GLU B CA 1
ATOM 3885 C C . GLU B 1 37 ? -17.453 -17.469 -20.984 1 58.03 37 GLU B C 1
ATOM 3887 O O . GLU B 1 37 ? -18.219 -18.391 -20.688 1 58.03 37 GLU B O 1
ATOM 3892 N N . PRO B 1 38 ? -16.734 -16.875 -19.969 1 66.06 38 PRO B N 1
ATOM 3893 C CA . PRO B 1 38 ? -17.516 -16.672 -18.75 1 66.06 38 PRO B CA 1
ATOM 3894 C C . PRO B 1 38 ? -19.016 -16.594 -19.016 1 66.06 38 PRO B C 1
ATOM 3896 O O . PRO B 1 38 ? -19.438 -16.172 -20.094 1 66.06 38 PRO B O 1
ATOM 3899 N N . CYS B 1 39 ? -19.719 -17.438 -18.109 1 68.44 39 CYS B N 1
ATOM 3900 C CA . CYS B 1 39 ? -21.172 -17.391 -18.156 1 68.44 39 CYS B CA 1
ATOM 3901 C C . CYS B 1 39 ? -21.719 -18.312 -19.234 1 68.44 39 CYS B C 1
ATOM 3903 O O . CYS B 1 39 ? -22.578 -17.922 -20.031 1 68.44 39 CYS B O 1
ATOM 3905 N N . THR B 1 40 ? -20.984 -19.422 -19.344 1 68.5 40 THR B N 1
ATOM 3906 C CA . THR B 1 40 ? -21.516 -20.5 -20.172 1 68.5 40 THR B CA 1
ATOM 3907 C C . THR B 1 40 ? -21.875 -21.719 -19.328 1 68.5 40 THR B C 1
ATOM 3909 O O . THR B 1 40 ? -21.531 -21.766 -18.141 1 68.5 40 THR B O 1
ATOM 3912 N N . GLY B 1 41 ? -22.625 -22.609 -19.875 1 69.62 41 GLY B N 1
ATOM 3913 C CA . GLY B 1 41 ? -23 -23.844 -19.188 1 69.62 41 GLY B CA 1
ATOM 3914 C C . GLY B 1 41 ? -23.781 -23.594 -17.922 1 69.62 41 GLY B C 1
ATOM 3915 O O . GLY B 1 41 ? -24.734 -22.828 -17.906 1 69.62 41 GLY B O 1
ATOM 3916 N N . ALA B 1 42 ? -23.328 -24.359 -16.875 1 70 42 ALA B N 1
ATOM 3917 C CA . ALA B 1 42 ? -24.047 -24.312 -15.602 1 70 42 ALA B CA 1
ATOM 3918 C C . ALA B 1 42 ? -23.969 -22.922 -14.984 1 70 42 ALA B C 1
ATOM 3920 O O . ALA B 1 42 ? -24.922 -22.469 -14.344 1 70 42 ALA B O 1
ATOM 3921 N N . ALA B 1 43 ? -22.938 -22.25 -15.195 1 77.31 43 ALA B N 1
ATOM 3922 C CA . ALA B 1 43 ? -22.766 -20.922 -14.641 1 77.31 43 ALA B CA 1
ATOM 3923 C C . ALA B 1 43 ? -23.812 -19.953 -15.211 1 77.31 43 ALA B C 1
ATOM 3925 O O . ALA B 1 43 ? -24.328 -19.094 -14.492 1 77.31 43 ALA B O 1
ATOM 3926 N N . ALA B 1 44 ? -24.141 -20.078 -16.422 1 74.69 44 ALA B N 1
ATOM 3927 C CA . ALA B 1 44 ? -25.062 -19.172 -17.109 1 74.69 44 ALA B CA 1
ATOM 3928 C C . ALA B 1 44 ? -26.469 -19.297 -16.547 1 74.69 44 ALA B C 1
ATOM 3930 O O . ALA B 1 44 ? -27.25 -18.344 -16.609 1 74.69 44 ALA B O 1
ATOM 3931 N N . ALA B 1 45 ? -26.734 -20.406 -15.938 1 76.81 45 ALA B N 1
ATOM 3932 C CA . ALA B 1 45 ? -28.094 -20.688 -15.5 1 76.81 45 ALA B CA 1
ATOM 3933 C C . ALA B 1 45 ? -28.344 -20.172 -14.086 1 76.81 45 ALA B C 1
ATOM 3935 O O . ALA B 1 45 ? -29.484 -20.078 -13.633 1 76.81 45 ALA B O 1
ATOM 3936 N N . ILE B 1 46 ? -27.297 -19.781 -13.5 1 78.44 46 ILE B N 1
ATOM 3937 C CA . ILE B 1 46 ? -27.438 -19.375 -12.102 1 78.44 46 ILE B CA 1
ATOM 3938 C C . ILE B 1 46 ? -28.016 -17.969 -12.031 1 78.44 46 ILE B C 1
ATOM 3940 O O . ILE B 1 46 ? -27.531 -17.047 -12.695 1 78.44 46 ILE B O 1
ATOM 3944 N N . GLN B 1 47 ? -29.125 -17.734 -11.211 1 78.62 47 GLN B N 1
ATOM 3945 C CA . GLN B 1 47 ? -29.797 -16.438 -11.055 1 78.62 47 GLN B CA 1
ATOM 3946 C C . GLN B 1 47 ? -29.438 -15.789 -9.719 1 78.62 47 GLN B C 1
ATOM 3948 O O . GLN B 1 47 ? -29.266 -16.484 -8.719 1 78.62 47 GLN B O 1
ATOM 3953 N N . PRO B 1 48 ? -29.344 -14.461 -9.75 1 78.75 48 PRO B N 1
ATOM 3954 C CA . PRO B 1 48 ? -29.109 -13.766 -8.484 1 78.75 48 PRO B CA 1
ATOM 3955 C C . PRO B 1 48 ? -30.281 -13.883 -7.516 1 78.75 48 PRO B C 1
ATOM 3957 O O . PRO B 1 48 ? -31.422 -14.062 -7.949 1 78.75 48 PRO B O 1
ATOM 3960 N N . PRO B 1 49 ? -29.859 -13.773 -6.203 1 74.62 49 PRO B N 1
ATOM 3961 C CA . PRO B 1 49 ? -30.984 -13.703 -5.266 1 74.62 49 PRO B CA 1
ATOM 3962 C C . PRO B 1 49 ? -31.844 -12.453 -5.469 1 74.62 49 PRO B C 1
ATOM 3964 O O . PRO B 1 49 ? -31.359 -11.445 -5.98 1 74.62 49 PRO B O 1
ATOM 3967 N N . ALA B 1 50 ? -33.094 -12.562 -5.277 1 66.81 50 ALA B N 1
ATOM 3968 C CA . ALA B 1 50 ? -34.062 -11.5 -5.492 1 66.81 50 ALA B CA 1
ATOM 3969 C C . ALA B 1 50 ? -33.656 -10.211 -4.797 1 66.81 50 ALA B C 1
ATOM 3971 O O . ALA B 1 50 ? -33.906 -9.109 -5.289 1 66.81 50 ALA B O 1
ATOM 3972 N N . ASN B 1 51 ? -32.969 -10.281 -3.707 1 59.28 51 ASN B N 1
ATOM 3973 C CA . ASN B 1 51 ? -32.625 -9.109 -2.912 1 59.28 51 ASN B CA 1
ATOM 3974 C C . ASN B 1 51 ? -31.219 -8.625 -3.186 1 59.28 51 ASN B C 1
ATOM 3976 O O . ASN B 1 51 ? -30.656 -7.863 -2.398 1 59.28 51 ASN B O 1
ATOM 3980 N N . GLN B 1 52 ? -30.656 -9.086 -4.277 1 57.97 52 GLN B N 1
ATOM 3981 C CA . GLN B 1 52 ? -29.281 -8.641 -4.453 1 57.97 52 GLN B CA 1
ATOM 3982 C C . GLN B 1 52 ? -29.219 -7.211 -4.984 1 57.97 52 GLN B C 1
ATOM 3984 O O . GLN B 1 52 ? -29.891 -6.883 -5.969 1 57.97 52 GLN B O 1
ATOM 3989 N N . GLY B 1 53 ? -28.906 -6.281 -4.18 1 54.22 53 GLY B N 1
ATOM 3990 C CA . GLY B 1 53 ? -28.719 -4.895 -4.582 1 54.22 53 GLY B CA 1
ATOM 3991 C C . GLY B 1 53 ? -27.812 -4.738 -5.781 1 54.22 53 GLY B C 1
ATOM 3992 O O . GLY B 1 53 ? -27.188 -5.707 -6.227 1 54.22 53 GLY B O 1
ATOM 3993 N N . PRO B 1 54 ? -27.906 -3.598 -6.453 1 51.66 54 PRO B N 1
ATOM 3994 C CA . PRO B 1 54 ? -27.047 -3.336 -7.613 1 51.66 54 PRO B CA 1
ATOM 3995 C C . PRO B 1 54 ? -25.562 -3.508 -7.305 1 51.66 54 PRO B C 1
ATOM 3997 O O . PRO B 1 54 ? -25.125 -3.205 -6.195 1 51.66 54 PRO B O 1
ATOM 4000 N N . ALA B 1 55 ? -24.969 -4.352 -8.109 1 54.28 55 ALA B N 1
ATOM 4001 C CA . ALA B 1 55 ? -23.516 -4.438 -7.992 1 54.28 55 ALA B CA 1
ATOM 4002 C C . ALA B 1 55 ? -22.859 -3.064 -8.133 1 54.28 55 ALA B C 1
ATOM 4004 O O . ALA B 1 55 ? -23.344 -2.217 -8.891 1 54.28 55 ALA B O 1
ATOM 4005 N N . PRO B 1 56 ? -21.875 -2.76 -7.25 1 53.47 56 PRO B N 1
ATOM 4006 C CA . PRO B 1 56 ? -21.172 -1.493 -7.473 1 53.47 56 PRO B CA 1
ATOM 4007 C C . PRO B 1 56 ? -20.656 -1.345 -8.906 1 53.47 56 PRO B C 1
ATOM 4009 O O . PRO B 1 56 ? -20.453 -2.344 -9.594 1 53.47 56 PRO B O 1
ATOM 4012 N N . ALA B 1 57 ? -20.766 -0.14 -9.43 1 47.88 57 ALA B N 1
ATOM 4013 C CA . ALA B 1 57 ? -20.25 0.152 -10.758 1 47.88 57 ALA B CA 1
ATOM 4014 C C . ALA B 1 57 ? -18.812 -0.371 -10.914 1 47.88 57 ALA B C 1
ATOM 4016 O O . ALA B 1 57 ? -17.906 0.066 -10.203 1 47.88 57 ALA B O 1
ATOM 4017 N N . LEU B 1 58 ? -18.75 -1.553 -11.273 1 52.81 58 LEU B N 1
ATOM 4018 C CA . LEU B 1 58 ? -17.438 -2.166 -11.523 1 52.81 58 LEU B CA 1
ATOM 4019 C C . LEU B 1 58 ? -16.828 -1.637 -12.812 1 52.81 58 LEU B C 1
ATOM 4021 O O . LEU B 1 58 ? -17.562 -1.194 -13.711 1 52.81 58 LEU B O 1
ATOM 4025 N N . PRO B 1 59 ? -15.562 -1.353 -12.828 1 47.91 59 PRO B N 1
ATOM 4026 C CA . PRO B 1 59 ? -14.945 -0.855 -14.055 1 47.91 59 PRO B CA 1
ATOM 4027 C C . PRO B 1 59 ? -15.484 -1.552 -15.305 1 47.91 59 PRO B C 1
ATOM 4029 O O . PRO B 1 59 ? -15.805 -2.742 -15.266 1 47.91 59 PRO B O 1
ATOM 4032 N N . GLY B 1 60 ? -16.25 -0.813 -16 1 44.34 60 GLY B N 1
ATOM 4033 C CA . GLY B 1 60 ? -16.953 -1.259 -17.203 1 44.34 60 GLY B CA 1
ATOM 4034 C C . GLY B 1 60 ? -16.125 -2.178 -18.078 1 44.34 60 GLY B C 1
ATOM 4035 O O . GLY B 1 60 ? -14.898 -2.051 -18.125 1 44.34 60 GLY B O 1
ATOM 4036 N N . LEU B 1 61 ? -16.656 -3.297 -18.391 1 47.38 61 LEU B N 1
ATOM 4037 C CA . LEU B 1 61 ? -16.25 -4.246 -19.406 1 47.38 61 LEU B CA 1
ATOM 4038 C C . LEU B 1 61 ? -16.094 -3.555 -20.766 1 47.38 61 LEU B C 1
ATOM 4040 O O . LEU B 1 61 ? -17.078 -3.318 -21.469 1 47.38 61 LEU B O 1
ATOM 4044 N N . THR B 1 62 ? -15.398 -2.508 -20.859 1 44.81 62 THR B N 1
ATOM 4045 C CA . THR B 1 62 ? -15.531 -1.932 -22.188 1 44.81 62 THR B CA 1
ATOM 4046 C C . THR B 1 62 ? -15.164 -2.953 -23.266 1 44.81 62 THR B C 1
ATOM 4048 O O . THR B 1 62 ? -15.492 -2.773 -24.438 1 44.81 62 THR B O 1
ATOM 4051 N N . GLY B 1 63 ? -14.555 -4.148 -22.938 1 46.88 63 GLY B N 1
ATOM 4052 C CA . GLY B 1 63 ? -14.094 -4.938 -24.062 1 46.88 63 GLY B CA 1
ATOM 4053 C C . GLY B 1 63 ? -14.453 -6.406 -23.953 1 46.88 63 GLY B C 1
ATOM 4054 O O . GLY B 1 63 ? -13.945 -7.238 -24.719 1 46.88 63 GLY B O 1
ATOM 4055 N N . GLY B 1 64 ? -15.516 -6.707 -23.375 1 52.78 64 GLY B N 1
ATOM 4056 C CA . GLY B 1 64 ? -15.906 -8.102 -23.266 1 52.78 64 GLY B CA 1
ATOM 4057 C C . GLY B 1 64 ? -14.977 -8.914 -22.391 1 52.78 64 GLY B C 1
ATOM 4058 O O . GLY B 1 64 ? -13.969 -8.398 -21.906 1 52.78 64 GLY B O 1
ATOM 4059 N N . PRO B 1 65 ? -15.336 -10.164 -22.188 1 55.72 65 PRO B N 1
ATOM 4060 C CA . PRO B 1 65 ? -14.531 -11.039 -21.328 1 55.72 65 PRO B CA 1
ATOM 4061 C C . PRO B 1 65 ? -13.141 -11.312 -21.906 1 55.72 65 PRO B C 1
ATOM 4063 O O . PRO B 1 65 ? -12.977 -11.375 -23.125 1 55.72 65 PRO B O 1
ATOM 4066 N N . PRO B 1 66 ? -12.078 -11.328 -21.078 1 61.75 66 PRO B N 1
ATOM 4067 C CA . PRO B 1 66 ? -10.719 -11.586 -21.562 1 61.75 66 PRO B CA 1
ATOM 4068 C C . PRO B 1 66 ? -10.578 -12.961 -22.219 1 61.75 66 PRO B C 1
ATOM 4070 O O . PRO B 1 66 ? -11 -13.969 -21.656 1 61.75 66 PRO B O 1
ATOM 4073 N N . ARG B 1 67 ? -10.227 -13.188 -23.562 1 58.19 67 ARG B N 1
ATOM 4074 C CA . ARG B 1 67 ? -10.039 -14.453 -24.266 1 58.19 67 ARG B CA 1
ATOM 4075 C C . ARG B 1 67 ? -8.562 -14.836 -24.312 1 58.19 67 ARG B C 1
ATOM 4077 O O . ARG B 1 67 ? -8.227 -16 -24.547 1 58.19 67 ARG B O 1
ATOM 4084 N N . GLY B 1 68 ? -7.688 -14.07 -24 1 61.81 68 GLY B N 1
ATOM 4085 C CA . GLY B 1 68 ? -6.273 -14.32 -24.25 1 61.81 68 GLY B CA 1
ATOM 4086 C C . GLY B 1 68 ? -5.664 -15.305 -23.266 1 61.81 68 GLY B C 1
ATOM 4087 O O . GLY B 1 68 ? -4.672 -15.969 -23.578 1 61.81 68 GLY B O 1
ATOM 4088 N N . HIS B 1 69 ? -6.246 -15.625 -22.297 1 76 69 HIS B N 1
ATOM 4089 C CA . HIS B 1 69 ? -5.648 -16.531 -21.328 1 76 69 HIS B CA 1
ATOM 4090 C C . HIS B 1 69 ? -6.164 -17.953 -21.516 1 76 69 HIS B C 1
ATOM 4092 O O . HIS B 1 69 ? -5.809 -18.859 -20.75 1 76 69 HIS B O 1
ATOM 4098 N N . ARG B 1 70 ? -6.902 -18.172 -22.594 1 80.94 70 ARG B N 1
ATOM 4099 C CA . ARG B 1 70 ? -7.324 -19.531 -22.953 1 80.94 70 ARG B CA 1
ATOM 4100 C C . ARG B 1 70 ? -6.121 -20.391 -23.312 1 80.94 70 ARG B C 1
ATOM 4102 O O . ARG B 1 70 ? -5.258 -19.969 -24.078 1 80.94 70 ARG B O 1
ATOM 4109 N N . PRO B 1 71 ? -6.047 -21.656 -22.719 1 79.88 71 PRO B N 1
ATOM 4110 C CA . PRO B 1 71 ? -4.98 -22.547 -23.172 1 79.88 71 PRO B CA 1
ATOM 4111 C C . PRO B 1 71 ? -5.129 -22.969 -24.625 1 79.88 71 PRO B C 1
ATOM 4113 O O . PRO B 1 71 ? -6.25 -23.156 -25.109 1 79.88 71 PRO B O 1
ATOM 4116 N N . SER B 1 72 ? -3.965 -23.094 -25.25 1 78.81 72 SER B N 1
ATOM 4117 C CA . SER B 1 72 ? -3.996 -23.531 -26.656 1 78.81 72 SER B CA 1
ATOM 4118 C C . SER B 1 72 ? -4.629 -24.906 -26.797 1 78.81 72 SER B C 1
ATOM 4120 O O . SER B 1 72 ? -4.336 -25.812 -26.016 1 78.81 72 SER B O 1
ATOM 4122 N N . GLY B 1 73 ? -5.551 -25.062 -27.75 1 78.56 73 GLY B N 1
ATOM 4123 C CA . GLY B 1 73 ? -6.137 -26.359 -28.078 1 78.56 73 GLY B CA 1
ATOM 4124 C C . GLY B 1 73 ? -7.266 -26.75 -27.141 1 78.56 73 GLY B C 1
ATOM 4125 O O . GLY B 1 73 ? -7.812 -27.844 -27.25 1 78.56 73 GLY B O 1
ATOM 4126 N N . ALA B 1 74 ? -7.637 -25.922 -26.266 1 79.5 74 ALA B N 1
ATOM 4127 C CA . ALA B 1 74 ? -8.719 -26.234 -25.328 1 79.5 74 ALA B CA 1
ATOM 4128 C C . ALA B 1 74 ? -10.031 -26.469 -26.078 1 79.5 74 ALA B C 1
ATOM 4130 O O . ALA B 1 74 ? -10.352 -25.75 -27.016 1 79.5 74 ALA B O 1
ATOM 4131 N N . ASN B 1 75 ? -10.703 -27.531 -25.672 1 79.81 75 ASN B N 1
ATOM 4132 C CA . ASN B 1 75 ? -12.039 -27.812 -26.172 1 79.81 75 ASN B CA 1
ATOM 4133 C C . ASN B 1 75 ? -13.109 -27.203 -25.266 1 79.81 75 ASN B C 1
ATOM 4135 O O . ASN B 1 75 ? -13.43 -27.734 -24.203 1 79.81 75 ASN B O 1
ATOM 4139 N N . ASP B 1 76 ? -13.812 -26.219 -25.75 1 77.81 76 ASP B N 1
ATOM 4140 C CA . ASP B 1 76 ? -14.75 -25.438 -24.953 1 77.81 76 ASP B CA 1
ATOM 4141 C C . ASP B 1 76 ? -16 -26.234 -24.625 1 77.81 76 ASP B C 1
ATOM 4143 O O . ASP B 1 76 ? -16.734 -25.922 -23.688 1 77.81 76 ASP B O 1
ATOM 4147 N N . ASP B 1 77 ? -16.234 -27.25 -25.391 1 78.38 77 ASP B N 1
ATOM 4148 C CA . ASP B 1 77 ? -17.453 -28.047 -25.234 1 78.38 77 ASP B CA 1
ATOM 4149 C C . ASP B 1 77 ? -17.141 -29.359 -24.516 1 78.38 77 ASP B C 1
ATOM 4151 O O . ASP B 1 77 ? -17.984 -30.266 -24.484 1 78.38 77 ASP B O 1
ATOM 4155 N N . ALA B 1 78 ? -15.898 -29.516 -24 1 79.06 78 ALA B N 1
ATOM 4156 C CA . ALA B 1 78 ? -15.547 -30.75 -23.312 1 79.06 78 ALA B CA 1
ATOM 4157 C C . ALA B 1 78 ? -16.438 -30.969 -22.094 1 79.06 78 ALA B C 1
ATOM 4159 O O . ALA B 1 78 ? -16.766 -30.031 -21.375 1 79.06 78 ALA B O 1
ATOM 4160 N N . PRO B 1 79 ? -16.812 -32.219 -21.891 1 78.69 79 PRO B N 1
ATOM 4161 C CA . PRO B 1 79 ? -17.531 -32.5 -20.641 1 78.69 79 PRO B CA 1
ATOM 4162 C C . PRO B 1 79 ? -16.688 -32.219 -19.406 1 78.69 79 PRO B C 1
ATOM 4164 O O . PRO B 1 79 ? -15.445 -32.25 -19.484 1 78.69 79 PRO B O 1
ATOM 4167 N N . LEU B 1 80 ? -17.391 -31.969 -18.312 1 80.06 80 LEU B N 1
ATOM 4168 C CA . LEU B 1 80 ? -16.672 -31.828 -17.047 1 80.06 80 LEU B CA 1
ATOM 4169 C C . LEU B 1 80 ? -15.945 -33.125 -16.672 1 80.06 80 LEU B C 1
ATOM 4171 O O . LEU B 1 80 ? -16.453 -34.219 -16.922 1 80.06 80 LEU B O 1
ATOM 4175 N N . PRO B 1 81 ? -14.766 -32.969 -16.109 1 76.69 81 PRO B N 1
ATOM 4176 C CA . PRO B 1 81 ? -14.078 -34.188 -15.688 1 76.69 81 PRO B CA 1
ATOM 4177 C C . PRO B 1 81 ? -14.766 -34.875 -14.5 1 76.69 81 PRO B C 1
ATOM 4179 O O . PRO B 1 81 ? -15.484 -34.219 -13.742 1 76.69 81 PRO B O 1
ATOM 4182 N N . ARG B 1 82 ? -14.531 -36.156 -14.398 1 76.69 82 ARG B N 1
ATOM 4183 C CA . ARG B 1 82 ? -15.062 -36.938 -13.281 1 76.69 82 ARG B CA 1
ATOM 4184 C C . ARG B 1 82 ? -14.125 -36.875 -12.078 1 76.69 82 ARG B C 1
ATOM 4186 O O . ARG B 1 82 ? -12.906 -36.875 -12.234 1 76.69 82 ARG B O 1
ATOM 4193 N N . LEU B 1 83 ? -14.742 -36.875 -10.93 1 73.81 83 LEU B N 1
ATOM 4194 C CA . LEU B 1 83 ? -13.953 -36.938 -9.703 1 73.81 83 LEU B CA 1
ATOM 4195 C C . LEU B 1 83 ? -13.242 -38.281 -9.586 1 73.81 83 LEU B C 1
ATOM 4197 O O . LEU B 1 83 ? -13.773 -39.312 -10 1 73.81 83 LEU B O 1
ATOM 4201 N N . GLY B 1 84 ? -12.055 -38.25 -8.945 1 72.62 84 GLY B N 1
ATOM 4202 C CA . GLY B 1 84 ? -11.328 -39.5 -8.688 1 72.62 84 GLY B CA 1
ATOM 4203 C C . GLY B 1 84 ? -10.047 -39.594 -9.492 1 72.62 84 GLY B C 1
ATOM 4204 O O . GLY B 1 84 ? -9.492 -38.594 -9.938 1 72.62 84 GLY B O 1
ATOM 4205 N N . GLN B 1 85 ? -9.477 -40.812 -9.508 1 60.38 85 GLN B N 1
ATOM 4206 C CA . GLN B 1 85 ? -8.141 -41.094 -10.023 1 60.38 85 GLN B CA 1
ATOM 4207 C C . GLN B 1 85 ? -8.086 -40.875 -11.539 1 60.38 85 GLN B C 1
ATOM 4209 O O . GLN B 1 85 ? -9.016 -41.281 -12.25 1 60.38 85 GLN B O 1
ATOM 4214 N N . LEU B 1 86 ? -7.094 -40.156 -11.906 1 57.84 86 LEU B N 1
ATOM 4215 C CA . LEU B 1 86 ? -6.777 -40.062 -13.328 1 57.84 86 LEU B CA 1
ATOM 4216 C C . LEU B 1 86 ? -6.352 -41.406 -13.891 1 57.84 86 LEU B C 1
ATOM 4218 O O . LEU B 1 86 ? -5.703 -42.188 -13.195 1 57.84 86 LEU B O 1
ATOM 4222 N N . SER B 1 87 ? -7.004 -42.031 -14.867 1 44.06 87 SER B N 1
ATOM 4223 C CA . SER B 1 87 ? -6.754 -43.375 -15.438 1 44.06 87 SER B CA 1
ATOM 4224 C C . SER B 1 87 ? -5.273 -43.562 -15.719 1 44.06 87 SER B C 1
ATOM 4226 O O . SER B 1 87 ? -4.613 -42.719 -16.297 1 44.06 87 SER B O 1
ATOM 4228 N N . ARG B 1 88 ? -4.457 -44.438 -14.859 1 47.06 88 ARG B N 1
ATOM 4229 C CA . ARG B 1 88 ? -3.082 -44.906 -15.008 1 47.06 88 ARG B CA 1
ATOM 4230 C C . ARG B 1 88 ? -2.82 -45.406 -16.422 1 47.06 88 ARG B C 1
ATOM 4232 O O . ARG B 1 88 ? -1.672 -45.656 -16.797 1 47.06 88 ARG B O 1
ATOM 4239 N N . ASP B 1 89 ? -3.668 -45.938 -17.047 1 37.06 89 ASP B N 1
ATOM 4240 C CA . ASP B 1 89 ? -3.293 -46.625 -18.281 1 37.06 89 ASP B CA 1
ATOM 4241 C C . ASP B 1 89 ? -2.471 -45.719 -19.188 1 37.06 89 ASP B C 1
ATOM 4243 O O . ASP B 1 89 ? -1.664 -46.188 -19.984 1 37.06 89 ASP B O 1
ATOM 4247 N N . LEU B 1 90 ? -2.668 -44.406 -19.094 1 36.47 90 LEU B N 1
ATOM 4248 C CA . LEU B 1 90 ? -1.951 -43.562 -20.047 1 36.47 90 LEU B CA 1
ATOM 4249 C C . LEU B 1 90 ? -0.597 -43.125 -19.484 1 36.47 90 LEU B C 1
ATOM 4251 O O . LEU B 1 90 ? 0.24 -42.594 -20.219 1 36.47 90 LEU B O 1
ATOM 4255 N N . LEU B 1 91 ? -0.315 -43.25 -18.156 1 38.88 91 LEU B N 1
ATOM 4256 C CA . LEU B 1 91 ? 0.965 -42.812 -17.609 1 38.88 91 LEU B CA 1
ATOM 4257 C C . LEU B 1 91 ? 2.051 -43.844 -17.875 1 38.88 91 LEU B C 1
ATOM 4259 O O . LEU B 1 91 ? 3.236 -43.562 -17.672 1 38.88 91 LEU B O 1
ATOM 4263 N N . LYS B 1 92 ? 1.981 -45.156 -17.922 1 38.81 92 LYS B N 1
ATOM 4264 C CA . LYS B 1 92 ? 2.975 -46.188 -18.156 1 38.81 92 LYS B CA 1
ATOM 4265 C C . LYS B 1 92 ? 3.779 -45.906 -19.422 1 38.81 92 LYS B C 1
ATOM 4267 O O . LYS B 1 92 ? 4.809 -46.562 -19.672 1 38.81 92 LYS B O 1
ATOM 4272 N N . ALA B 1 93 ? 3.299 -45.281 -20.391 1 34.81 93 ALA B N 1
ATOM 4273 C CA . ALA B 1 93 ? 4.09 -45.281 -21.625 1 34.81 93 ALA B CA 1
ATOM 4274 C C . ALA B 1 93 ? 5.332 -44.406 -21.5 1 34.81 93 ALA B C 1
ATOM 4276 O O . ALA B 1 93 ? 6.234 -44.469 -22.328 1 34.81 93 ALA B O 1
ATOM 4277 N N . VAL B 1 94 ? 5.371 -43.281 -20.703 1 35.78 94 VAL B N 1
ATOM 4278 C CA . VAL B 1 94 ? 6.527 -42.406 -20.844 1 35.78 94 VAL B CA 1
ATOM 4279 C C . VAL B 1 94 ? 7.512 -42.625 -19.703 1 35.78 94 VAL B C 1
ATOM 4281 O O . VAL B 1 94 ? 8.195 -41.719 -19.25 1 35.78 94 VAL B O 1
ATOM 4284 N N . THR B 1 95 ? 7.414 -43.688 -18.812 1 33.06 95 THR B N 1
ATOM 4285 C CA . THR B 1 95 ? 8.422 -43.812 -17.766 1 33.06 95 THR B CA 1
ATOM 4286 C C . THR B 1 95 ? 9.758 -44.281 -18.359 1 33.06 95 THR B C 1
ATOM 4288 O O . THR B 1 95 ? 9.859 -45.375 -18.906 1 33.06 95 THR B O 1
ATOM 4291 N N . PRO B 1 96 ? 10.727 -43.344 -18.703 1 32.38 96 PRO B N 1
ATOM 4292 C CA . PRO B 1 96 ? 12 -43.969 -19.062 1 32.38 96 PRO B CA 1
ATOM 4293 C C . PRO B 1 96 ? 12.531 -44.906 -17.969 1 32.38 96 PRO B C 1
ATOM 4295 O O . PRO B 1 96 ? 12.148 -44.781 -16.797 1 32.38 96 PRO B O 1
ATOM 4298 N N . ARG B 1 97 ? 13.328 -45.906 -18.281 1 31.67 97 ARG B N 1
ATOM 4299 C CA . ARG B 1 97 ? 14.125 -46.938 -17.625 1 31.67 97 ARG B CA 1
ATOM 4300 C C . ARG B 1 97 ? 14.984 -46.344 -16.516 1 31.67 97 ARG B C 1
ATOM 4302 O O . ARG B 1 97 ? 15.609 -45.281 -16.703 1 31.67 97 ARG B O 1
ATOM 4309 N N . SER B 1 98 ? 14.891 -46.625 -15.164 1 29.72 98 SER B N 1
ATOM 4310 C CA . SER B 1 98 ? 15.523 -46.406 -13.867 1 29.72 98 SER B CA 1
ATOM 4311 C C . SER B 1 98 ? 17.031 -46.625 -13.938 1 29.72 98 SER B C 1
ATOM 4313 O O . SER B 1 98 ? 17.484 -47.75 -14.141 1 29.72 98 SER B O 1
ATOM 4315 N N . GLY B 1 99 ? 17.922 -45.781 -14.477 1 26.22 99 GLY B N 1
ATOM 4316 C CA . GLY B 1 99 ? 19.359 -46 -14.352 1 26.22 99 GLY B CA 1
ATOM 4317 C C . GLY B 1 99 ? 19.812 -46.156 -12.914 1 26.22 99 GLY B C 1
ATOM 4318 O O . GLY B 1 99 ? 19.438 -45.344 -12.055 1 26.22 99 GLY B O 1
ATOM 4319 N N . GLN B 1 100 ? 20.172 -47.344 -12.422 1 24.61 100 GLN B N 1
ATOM 4320 C CA . GLN B 1 100 ? 20.656 -47.938 -11.172 1 24.61 100 GLN B CA 1
ATOM 4321 C C . GLN B 1 100 ? 21.922 -47.219 -10.688 1 24.61 100 GLN B C 1
ATOM 4323 O O . GLN B 1 100 ? 22.969 -47.281 -11.336 1 24.61 100 GLN B O 1
ATOM 4328 N N . VAL B 1 101 ? 21.734 -46 -10.188 1 24.62 101 VAL B N 1
ATOM 4329 C CA . VAL B 1 101 ? 22.953 -45.406 -9.641 1 24.62 101 VAL B CA 1
ATOM 4330 C C . VAL B 1 101 ? 23.5 -46.281 -8.523 1 24.62 101 VAL B C 1
ATOM 4332 O O . VAL B 1 101 ? 22.781 -46.625 -7.582 1 24.62 101 VAL B O 1
ATOM 4335 N N . ARG B 1 102 ? 24.609 -47 -8.75 1 24.41 102 ARG B N 1
ATOM 4336 C CA . ARG B 1 102 ? 25.422 -47.875 -7.91 1 24.41 102 ARG B CA 1
ATOM 4337 C C . ARG B 1 102 ? 26.031 -47.094 -6.75 1 24.41 102 ARG B C 1
ATOM 4339 O O . ARG B 1 102 ? 26.797 -46.156 -6.957 1 24.41 102 ARG B O 1
ATOM 4346 N N . GLN B 1 103 ? 25.312 -47 -5.594 1 22.08 103 GLN B N 1
ATOM 4347 C CA . GLN B 1 103 ? 25.641 -46.406 -4.309 1 22.08 103 GLN B CA 1
ATOM 4348 C C . GLN B 1 103 ? 26.922 -47 -3.723 1 22.08 103 GLN B C 1
ATOM 4350 O O . GLN B 1 103 ? 26.984 -48.219 -3.525 1 22.08 103 GLN B O 1
ATOM 4355 N N . GLN B 1 104 ? 27.969 -46.438 -4.09 1 17.92 104 GLN B N 1
ATOM 4356 C CA . GLN B 1 104 ? 29.25 -46.875 -3.557 1 17.92 104 GLN B CA 1
ATOM 4357 C C . GLN B 1 104 ? 29.234 -46.906 -2.031 1 17.92 104 GLN B C 1
ATOM 4359 O O . GLN B 1 104 ? 28.438 -46.219 -1.396 1 17.92 104 GLN B O 1
ATOM 4364 N N . ALA B 1 105 ? 30.219 -47.719 -1.482 1 21.34 105 ALA B N 1
ATOM 4365 C CA . ALA B 1 105 ? 30.516 -48.469 -0.269 1 21.34 105 ALA B CA 1
ATOM 4366 C C . ALA B 1 105 ? 30.766 -47.531 0.912 1 21.34 105 ALA B C 1
ATOM 4368 O O . ALA B 1 105 ? 31.531 -46.594 0.805 1 21.34 105 ALA B O 1
ATOM 4369 N N . GLY B 1 106 ? 29.719 -47.312 1.812 1 20.64 106 GLY B N 1
ATOM 4370 C CA . GLY B 1 106 ? 29.516 -46.656 3.084 1 20.64 106 GLY B CA 1
ATOM 4371 C C . GLY B 1 106 ? 30.609 -46.938 4.094 1 20.64 106 GLY B C 1
ATOM 4372 O O . GLY B 1 106 ? 31 -48.094 4.289 1 20.64 106 GLY B O 1
ATOM 4373 N N . VAL B 1 107 ? 31.578 -46.031 4.066 1 22.88 107 VAL B N 1
ATOM 4374 C CA . VAL B 1 107 ? 32.719 -46.094 4.98 1 22.88 107 VAL B CA 1
ATOM 4375 C C . VAL B 1 107 ? 32.219 -46.281 6.414 1 22.88 107 VAL B C 1
ATOM 4377 O O . VAL B 1 107 ? 31.172 -45.75 6.781 1 22.88 107 VAL B O 1
ATOM 4380 N N . LEU B 1 108 ? 32.688 -47.312 7.086 1 23.66 108 LEU B N 1
ATOM 4381 C CA . LEU B 1 108 ? 32.469 -48.062 8.328 1 23.66 108 LEU B CA 1
ATOM 4382 C C . LEU B 1 108 ? 32.719 -47.188 9.539 1 23.66 108 LEU B C 1
ATOM 4384 O O . LEU B 1 108 ? 33.844 -46.688 9.703 1 23.66 108 LEU B O 1
ATOM 4388 N N . PRO B 1 109 ? 31.703 -46.312 9.898 1 22.92 109 PRO B N 1
ATOM 4389 C CA . PRO B 1 109 ? 31.906 -45.406 11.016 1 22.92 109 PRO B CA 1
ATOM 4390 C C . PRO B 1 109 ? 32.344 -46.125 12.297 1 22.92 109 PRO B C 1
ATOM 4392 O O . PRO B 1 109 ? 31.969 -47.281 12.516 1 22.92 109 PRO B O 1
ATOM 4395 N N . GLN B 1 110 ? 33.5 -45.781 12.75 1 23.55 110 GLN B N 1
ATOM 4396 C CA . GLN B 1 110 ? 34.188 -46.344 13.898 1 23.55 110 GLN B CA 1
ATOM 4397 C C . GLN B 1 110 ? 33.375 -46.219 15.172 1 23.55 110 GLN B C 1
ATOM 4399 O O . GLN B 1 110 ? 32.625 -45.25 15.352 1 23.55 110 GLN B O 1
ATOM 4404 N N . PRO B 1 111 ? 33.438 -47.25 16.078 1 24.22 111 PRO B N 1
ATOM 4405 C CA . PRO B 1 111 ? 32.625 -47.75 17.188 1 24.22 111 PRO B CA 1
ATOM 4406 C C . PRO B 1 111 ? 32.625 -46.844 18.406 1 24.22 111 PRO B C 1
ATOM 4408 O O . PRO B 1 111 ? 33.656 -46.531 18.953 1 24.22 111 PRO B O 1
ATOM 4411 N N . GLN B 1 112 ? 31.891 -45.719 18.266 1 23.05 112 GLN B N 1
ATOM 4412 C CA . GLN B 1 112 ? 32 -44.812 19.406 1 23.05 112 GLN B CA 1
ATOM 4413 C C . GLN B 1 112 ? 31.562 -45.5 20.703 1 23.05 112 GLN B C 1
ATOM 4415 O O . GLN B 1 112 ? 30.609 -46.281 20.703 1 23.05 112 GLN B O 1
ATOM 4420 N N . PRO B 1 113 ? 32.375 -45.312 21.734 1 25.05 113 PRO B N 1
ATOM 4421 C CA . PRO B 1 113 ? 32.375 -46 23.016 1 25.05 113 PRO B CA 1
ATOM 4422 C C . PRO B 1 113 ? 31.078 -45.719 23.812 1 25.05 113 PRO B C 1
ATOM 4424 O O . PRO B 1 113 ? 30.422 -44.719 23.594 1 25.05 113 PRO B O 1
ATOM 4427 N N . GLN B 1 114 ? 30.609 -46.75 24.594 1 23.2 114 GLN B N 1
ATOM 4428 C CA . GLN B 1 114 ? 29.406 -47.25 25.25 1 23.2 114 GLN B CA 1
ATOM 4429 C C . GLN B 1 114 ? 29.031 -46.375 26.453 1 23.2 114 GLN B C 1
ATOM 4431 O O . GLN B 1 114 ? 29.844 -46.156 27.359 1 23.2 114 GLN B O 1
ATOM 4436 N N . PRO B 1 115 ? 28.219 -45.312 26.188 1 25.84 115 PRO B N 1
ATOM 4437 C CA . PRO B 1 115 ? 27.844 -44.406 27.281 1 25.84 115 PRO B CA 1
ATOM 4438 C C . PRO B 1 115 ? 27.125 -45.156 28.422 1 25.84 115 PRO B C 1
ATOM 4440 O O . PRO B 1 115 ? 26.469 -46.156 28.188 1 25.84 115 PRO B O 1
ATOM 4443 N N . GLN B 1 116 ? 27.625 -44.938 29.625 1 24.42 116 GLN B N 1
ATOM 4444 C CA . GLN B 1 116 ? 27.234 -45.625 30.859 1 24.42 116 GLN B CA 1
ATOM 4445 C C . GLN B 1 116 ? 25.75 -45.406 31.156 1 24.42 116 GLN B C 1
ATOM 4447 O O . GLN B 1 116 ? 25.188 -44.344 30.812 1 24.42 116 GLN B O 1
ATOM 4452 N N . PRO B 1 117 ? 25.062 -46.406 31.734 1 24.72 117 PRO B N 1
ATOM 4453 C CA . PRO B 1 117 ? 23.672 -46.844 31.875 1 24.72 117 PRO B CA 1
ATOM 4454 C C . PRO B 1 117 ? 22.875 -46 32.844 1 24.72 117 PRO B C 1
ATOM 4456 O O . PRO B 1 117 ? 23.188 -46 34.062 1 24.72 117 PRO B O 1
ATOM 4459 N N . GLN B 1 118 ? 22.859 -44.656 32.719 1 26.03 118 GLN B N 1
ATOM 4460 C CA . GLN B 1 118 ? 22.312 -44.125 33.969 1 26.03 118 GLN B CA 1
ATOM 4461 C C . GLN B 1 118 ? 20.906 -44.656 34.219 1 26.03 118 GLN B C 1
ATOM 4463 O O . GLN B 1 118 ? 20.172 -44.969 33.281 1 26.03 118 GLN B O 1
ATOM 4468 N N . PRO B 1 119 ? 20.516 -44.75 35.562 1 26.78 119 PRO B N 1
ATOM 4469 C CA . PRO B 1 119 ? 19.453 -45.5 36.188 1 26.78 119 PRO B CA 1
ATOM 4470 C C . PRO B 1 119 ? 18.062 -44.969 35.906 1 26.78 119 PRO B C 1
ATOM 4472 O O . PRO B 1 119 ? 17.875 -43.719 35.906 1 26.78 119 PRO B O 1
ATOM 4475 N N . GLN B 1 120 ? 17.234 -45.688 35.188 1 24.27 120 GLN B N 1
ATOM 4476 C CA . GLN B 1 120 ? 15.961 -45.312 34.594 1 24.27 120 GLN B CA 1
ATOM 4477 C C . GLN B 1 120 ? 14.891 -45.125 35.688 1 24.27 120 GLN B C 1
ATOM 4479 O O . GLN B 1 120 ? 14.711 -46 36.531 1 24.27 120 GLN B O 1
ATOM 4484 N N . PRO B 1 121 ? 14.648 -43.844 35.969 1 26.78 121 PRO B N 1
ATOM 4485 C CA . PRO B 1 121 ? 13.641 -43.562 37 1 26.78 121 PRO B CA 1
ATOM 4486 C C . PRO B 1 121 ? 12.328 -44.312 36.75 1 26.78 121 PRO B C 1
ATOM 4488 O O . PRO B 1 121 ? 12.055 -44.719 35.594 1 26.78 121 PRO B O 1
ATOM 4491 N N . ALA B 1 122 ? 11.516 -44.469 37.844 1 31.27 122 ALA B N 1
ATOM 4492 C CA . ALA B 1 122 ? 10.406 -45.375 38.125 1 31.27 122 ALA B CA 1
ATOM 4493 C C . ALA B 1 122 ? 9.203 -45.062 37.25 1 31.27 122 ALA B C 1
ATOM 4495 O O . ALA B 1 122 ? 8.961 -43.906 36.938 1 31.27 122 ALA B O 1
ATOM 4496 N N . PRO B 1 123 ? 8.5 -46.156 36.719 1 26.14 123 PRO B N 1
ATOM 4497 C CA . PRO B 1 123 ? 7.48 -46.156 35.656 1 26.14 123 PRO B CA 1
ATOM 4498 C C . PRO B 1 123 ? 6.188 -45.469 36.094 1 26.14 123 PRO B C 1
ATOM 4500 O O . PRO B 1 123 ? 5.707 -45.688 37.188 1 26.14 123 PRO B O 1
ATOM 4503 N N . GLN B 1 124 ? 6.098 -44.156 35.781 1 27.77 124 GLN B N 1
ATOM 4504 C CA . GLN B 1 124 ? 4.855 -43.469 36.125 1 27.77 124 GLN B CA 1
ATOM 4505 C C . GLN B 1 124 ? 3.641 -44.25 35.656 1 27.77 124 GLN B C 1
ATOM 4507 O O . GLN B 1 124 ? 3.734 -45.062 34.719 1 27.77 124 GLN B O 1
ATOM 4512 N N . PRO B 1 125 ? 2.5 -44.125 36.438 1 29.19 125 PRO B N 1
ATOM 4513 C CA . PRO B 1 125 ? 1.296 -44.969 36.344 1 29.19 125 PRO B CA 1
ATOM 4514 C C . PRO B 1 125 ? 0.674 -44.906 34.938 1 29.19 125 PRO B C 1
ATOM 4516 O O . PRO B 1 125 ? 0.835 -43.938 34.219 1 29.19 125 PRO B O 1
ATOM 4519 N N . GLN B 1 126 ? 0.212 -46.125 34.406 1 24.12 126 GLN B N 1
ATOM 4520 C CA . GLN B 1 126 ? -0.231 -46.531 33.094 1 24.12 126 GLN B CA 1
ATOM 4521 C C . GLN B 1 126 ? -1.501 -45.812 32.656 1 24.12 126 GLN B C 1
ATOM 4523 O O . GLN B 1 126 ? -2.523 -45.875 33.344 1 24.12 126 GLN B O 1
ATOM 4528 N N . VAL B 1 127 ? -1.396 -44.5 32.219 1 30.84 127 VAL B N 1
ATOM 4529 C CA . VAL B 1 127 ? -2.555 -43.844 31.625 1 30.84 127 VAL B CA 1
ATOM 4530 C C . VAL B 1 127 ? -3.27 -44.812 30.672 1 30.84 127 VAL B C 1
ATOM 4532 O O . VAL B 1 127 ? -2.625 -45.562 29.953 1 30.84 127 VAL B O 1
ATOM 4535 N N . GLN B 1 128 ? -4.531 -45.125 31.062 1 29.09 128 GLN B N 1
ATOM 4536 C CA . GLN B 1 128 ? -5.391 -46 30.266 1 29.09 128 GLN B CA 1
ATOM 4537 C C . GLN B 1 128 ? -5.293 -45.688 28.781 1 29.09 128 GLN B C 1
ATOM 4539 O O . GLN B 1 128 ? -5.297 -44.5 28.391 1 29.09 128 GLN B O 1
ATOM 4544 N N . ALA B 1 129 ? -4.879 -46.688 27.969 1 30.84 129 ALA B N 1
ATOM 4545 C CA . ALA B 1 129 ? -4.582 -46.688 26.547 1 30.84 129 ALA B CA 1
ATOM 4546 C C . ALA B 1 129 ? -5.773 -46.188 25.734 1 30.84 129 ALA B C 1
ATOM 4548 O O . ALA B 1 129 ? -6.891 -46.688 25.875 1 30.84 129 ALA B O 1
ATOM 4549 N N . GLN B 1 130 ? -5.859 -44.812 25.547 1 32.22 130 GLN B N 1
ATOM 4550 C CA . GLN B 1 130 ? -6.855 -44.375 24.578 1 32.22 130 GLN B CA 1
ATOM 4551 C C . GLN B 1 130 ? -6.895 -45.281 23.359 1 32.22 130 GLN B C 1
ATOM 4553 O O . GLN B 1 130 ? -5.863 -45.812 22.953 1 32.22 130 GLN B O 1
ATOM 4558 N N . PRO B 1 131 ? -8.125 -45.906 23.109 1 34.34 131 PRO B N 1
ATOM 4559 C CA . PRO B 1 131 ? -8.133 -46.875 21.984 1 34.34 131 PRO B CA 1
ATOM 4560 C C . PRO B 1 131 ? -7.297 -46.375 20.797 1 34.34 131 PRO B C 1
ATOM 4562 O O . PRO B 1 131 ? -7.105 -45.188 20.625 1 34.34 131 PRO B O 1
ATOM 4565 N N . ALA B 1 132 ? -6.504 -47.375 20.234 1 37.03 132 ALA B N 1
ATOM 4566 C CA . ALA B 1 132 ? -5.574 -47.156 19.125 1 37.03 132 ALA B CA 1
ATOM 4567 C C . ALA B 1 132 ? -6.25 -46.406 17.984 1 37.03 132 ALA B C 1
ATOM 4569 O O . ALA B 1 132 ? -7.398 -46.688 17.641 1 37.03 132 ALA B O 1
ATOM 4570 N N . PRO B 1 133 ? -5.906 -45.156 17.797 1 34.75 133 PRO B N 1
ATOM 4571 C CA . PRO B 1 133 ? -6.543 -44.5 16.641 1 34.75 133 PRO B CA 1
ATOM 4572 C C . PRO B 1 133 ? -6.707 -45.438 15.453 1 34.75 133 PRO B C 1
ATOM 4574 O O . PRO B 1 133 ? -5.938 -46.406 15.305 1 34.75 133 PRO B O 1
ATOM 4577 N N . ALA B 1 134 ? -7.848 -45.625 14.875 1 39.28 134 ALA B N 1
ATOM 4578 C CA . ALA B 1 134 ? -8.094 -46.469 13.695 1 39.28 134 ALA B CA 1
ATOM 4579 C C . ALA B 1 134 ? -6.902 -46.406 12.742 1 39.28 134 ALA B C 1
ATOM 4581 O O . ALA B 1 134 ? -6.227 -45.406 12.625 1 39.28 134 ALA B O 1
ATOM 4582 N N . PRO B 1 135 ? -6.301 -47.594 12.445 1 33.16 135 PRO B N 1
ATOM 4583 C CA . PRO B 1 135 ? -5.129 -47.594 11.562 1 33.16 135 PRO B CA 1
ATOM 4584 C C . PRO B 1 135 ? -5.266 -46.562 10.43 1 33.16 135 PRO B C 1
ATOM 4586 O O . PRO B 1 135 ? -6.375 -46.281 9.977 1 33.16 135 PRO B O 1
ATOM 4589 N N . ALA B 1 136 ? -4.324 -45.719 10.133 1 43.19 136 ALA B N 1
ATOM 4590 C CA . ALA B 1 136 ? -4.281 -44.75 9.039 1 43.19 136 ALA B CA 1
ATOM 4591 C C . ALA B 1 136 ? -4.594 -45.438 7.703 1 43.19 136 ALA B C 1
ATOM 4593 O O . ALA B 1 136 ? -4.113 -46.531 7.422 1 43.19 136 ALA B O 1
ATOM 4594 N N . PRO B 1 137 ? -5.762 -45.188 7.156 1 43.25 137 PRO B N 1
ATOM 4595 C CA . PRO B 1 137 ? -6.059 -45.781 5.855 1 43.25 137 PRO B CA 1
ATOM 4596 C C . PRO B 1 137 ? -4.809 -46.031 5.016 1 43.25 137 PRO B C 1
ATOM 4598 O O . PRO B 1 137 ? -3.795 -45.344 5.203 1 43.25 137 PRO B O 1
ATOM 4601 N N . PRO B 1 138 ? -4.617 -47.156 4.328 1 44.31 138 PRO B N 1
ATOM 4602 C CA . PRO B 1 138 ? -3.449 -47.469 3.5 1 44.31 138 PRO B CA 1
ATOM 4603 C C . PRO B 1 138 ? -3.035 -46.312 2.611 1 44.31 138 PRO B C 1
ATOM 4605 O O . PRO B 1 138 ? -3.873 -45.469 2.24 1 44.31 138 PRO B O 1
ATOM 4608 N N . PRO B 1 139 ? -1.73 -46.125 2.604 1 50.5 139 PRO B N 1
ATOM 4609 C CA . PRO B 1 139 ? -1.188 -45.031 1.785 1 50.5 139 PRO B CA 1
ATOM 4610 C C . PRO B 1 139 ? -1.644 -45.125 0.33 1 50.5 139 PRO B C 1
ATOM 4612 O O . PRO B 1 139 ? -1.784 -46.219 -0.222 1 50.5 139 PRO B O 1
ATOM 4615 N N . ALA B 1 140 ? -2.33 -44.25 -0.189 1 59.78 140 ALA B N 1
ATOM 4616 C CA . ALA B 1 140 ? -2.795 -44.156 -1.568 1 59.78 140 ALA B CA 1
ATOM 4617 C C . ALA B 1 140 ? -1.655 -44.375 -2.553 1 59.78 140 ALA B C 1
ATOM 4619 O O . ALA B 1 140 ? -0.538 -43.906 -2.35 1 59.78 140 ALA B O 1
ATOM 4620 N N . PRO B 1 141 ? -1.77 -45.312 -3.602 1 66.56 141 PRO B N 1
ATOM 4621 C CA . PRO B 1 141 ? -0.749 -45.5 -4.637 1 66.56 141 PRO B CA 1
ATOM 4622 C C . PRO B 1 141 ? -0.359 -44.188 -5.32 1 66.56 141 PRO B C 1
ATOM 4624 O O . PRO B 1 141 ? -1.158 -43.25 -5.363 1 66.56 141 PRO B O 1
ATOM 4627 N N . PRO B 1 142 ? 0.914 -44.125 -5.809 1 75 142 PRO B N 1
ATOM 4628 C CA . PRO B 1 142 ? 1.365 -42.938 -6.496 1 75 142 PRO B CA 1
ATOM 4629 C C . PRO B 1 142 ? 0.49 -42.562 -7.691 1 75 142 PRO B C 1
ATOM 4631 O O . PRO B 1 142 ? -0.022 -43.469 -8.375 1 75 142 PRO B O 1
ATOM 4634 N N . GLY B 1 143 ? 0.089 -41.375 -7.867 1 88 143 GLY B N 1
ATOM 4635 C CA . GLY B 1 143 ? -0.729 -40.844 -8.953 1 88 143 GLY B CA 1
ATOM 4636 C C . GLY B 1 143 ? -1.441 -39.562 -8.594 1 88 143 GLY B C 1
ATOM 4637 O O . GLY B 1 143 ? -1.281 -39.031 -7.488 1 88 143 GLY B O 1
ATOM 4638 N N . THR B 1 144 ? -2.053 -39 -9.641 1 94.5 144 THR B N 1
ATOM 4639 C CA . THR B 1 144 ? -2.77 -37.719 -9.453 1 94.5 144 THR B CA 1
ATOM 4640 C C . THR B 1 144 ? -4.277 -37.938 -9.539 1 94.5 144 THR B C 1
ATOM 4642 O O . THR B 1 144 ? -4.754 -38.688 -10.391 1 94.5 144 THR B O 1
ATOM 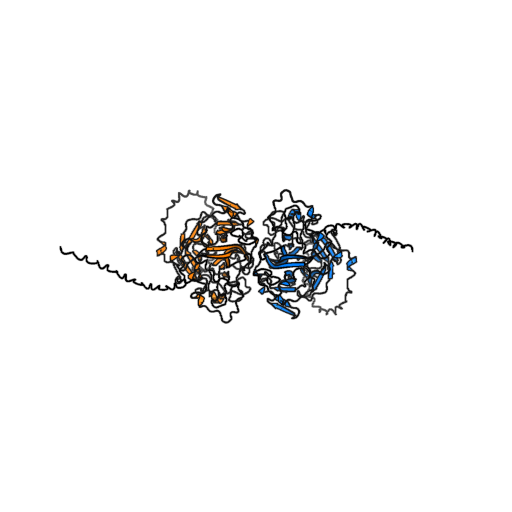4645 N N . THR B 1 145 ? -4.973 -37.375 -8.602 1 94.44 145 THR B N 1
ATOM 4646 C CA . THR B 1 145 ? -6.426 -37.469 -8.555 1 94.44 145 THR B CA 1
ATOM 4647 C C . THR B 1 145 ? -7.07 -36.094 -8.516 1 94.44 145 THR B C 1
ATOM 4649 O O . THR B 1 145 ? -6.508 -35.156 -7.938 1 94.44 145 THR B O 1
ATOM 4652 N N . LEU B 1 146 ? -8.227 -35.969 -9.18 1 95.44 146 LEU B N 1
ATOM 4653 C CA . LEU B 1 146 ? -9.102 -34.812 -8.977 1 95.44 146 LEU B CA 1
ATOM 4654 C C . LEU B 1 146 ? -9.906 -34.969 -7.688 1 95.44 146 LEU B C 1
ATOM 4656 O O . LEU B 1 146 ? -10.742 -35.875 -7.574 1 95.44 146 LEU B O 1
ATOM 4660 N N . VAL B 1 147 ? -9.711 -34.125 -6.738 1 95.94 147 VAL B N 1
ATOM 4661 C CA . VAL B 1 147 ? -10.352 -34.219 -5.43 1 95.94 147 VAL B CA 1
ATOM 4662 C C . VAL B 1 147 ? -11.75 -33.594 -5.504 1 95.94 147 VAL B C 1
ATOM 4664 O O . VAL B 1 147 ? -12.703 -34.188 -4.973 1 95.94 147 VAL B O 1
ATOM 4667 N N . GLY B 1 148 ? -11.82 -32.438 -6.129 1 96.19 148 GLY B N 1
ATOM 4668 C CA . GLY B 1 148 ? -13.086 -31.734 -6.246 1 96.19 148 GLY B CA 1
ATOM 4669 C C . GLY B 1 148 ? -12.938 -30.312 -6.762 1 96.19 148 GLY B C 1
ATOM 4670 O O . GLY B 1 148 ? -11.836 -29.906 -7.148 1 96.19 148 GLY B O 1
ATOM 4671 N N . TRP B 1 149 ? -14.117 -29.625 -6.793 1 96.81 149 TRP B N 1
ATOM 4672 C CA . TRP B 1 149 ? -14.148 -28.25 -7.266 1 96.81 149 TRP B CA 1
ATOM 4673 C C . TRP B 1 149 ? -14.062 -27.266 -6.098 1 96.81 149 TRP B C 1
ATOM 4675 O O . TRP B 1 149 ? -14.781 -27.406 -5.109 1 96.81 149 TRP B O 1
ATOM 4685 N N . VAL B 1 150 ? -13.195 -26.297 -6.227 1 98.56 150 VAL B N 1
ATOM 4686 C CA . VAL B 1 150 ? -13.039 -25.266 -5.211 1 98.56 150 VAL B CA 1
ATOM 4687 C C . VAL B 1 150 ? -14.055 -24.141 -5.457 1 98.56 150 VAL B C 1
ATOM 4689 O O . VAL B 1 150 ? -14.617 -23.594 -4.512 1 98.56 150 VAL B O 1
ATOM 4692 N N . THR B 1 151 ? -14.289 -23.797 -6.68 1 98.12 151 THR B N 1
ATOM 4693 C CA . THR B 1 151 ? -15.203 -22.734 -7.062 1 98.12 151 THR B CA 1
ATOM 4694 C C . THR B 1 151 ? -16.203 -23.234 -8.102 1 98.12 151 THR B C 1
ATOM 4696 O O . THR B 1 151 ? -16.016 -24.297 -8.695 1 98.12 151 THR B O 1
ATOM 4699 N N . GLY B 1 152 ? -17.297 -22.469 -8.266 1 94.5 152 GLY B N 1
ATOM 4700 C CA . GLY B 1 152 ? -18.234 -22.719 -9.344 1 94.5 152 GLY B CA 1
ATOM 4701 C C . GLY B 1 152 ? -19.438 -23.547 -8.906 1 94.5 152 GLY B C 1
ATOM 4702 O O . GLY B 1 152 ? -19.562 -23.891 -7.73 1 94.5 152 GLY B O 1
ATOM 4703 N N . PRO B 1 153 ? -20.297 -23.797 -9.82 1 90.31 153 PRO B N 1
ATOM 4704 C CA . PRO B 1 153 ? -21.547 -24.484 -9.508 1 90.31 153 PRO B CA 1
ATOM 4705 C C . PRO B 1 153 ? -21.344 -25.906 -8.969 1 90.31 153 PRO B C 1
ATOM 4707 O O . PRO B 1 153 ? -22.172 -26.406 -8.219 1 90.31 153 PRO B O 1
ATOM 4710 N N . GLU B 1 154 ? -20.234 -26.516 -9.266 1 90.94 154 GLU B N 1
ATOM 4711 C CA . GLU B 1 154 ? -19.969 -27.891 -8.828 1 90.94 154 GLU B CA 1
ATOM 4712 C C . GLU B 1 154 ? -19.281 -27.922 -7.469 1 90.94 154 GLU B C 1
ATOM 4714 O O . GLU B 1 154 ? -19.094 -28.984 -6.879 1 90.94 154 GLU B O 1
ATOM 4719 N N . SER B 1 155 ? -18.938 -26.766 -7.031 1 94.94 155 SER B N 1
ATOM 4720 C CA . SER B 1 155 ? -18.203 -26.688 -5.77 1 94.94 155 SER B CA 1
ATOM 4721 C C . SER B 1 155 ? -19.141 -26.828 -4.574 1 94.94 155 SER B C 1
ATOM 4723 O O . SER B 1 155 ? -20.234 -26.25 -4.57 1 94.94 155 SER B O 1
ATOM 4725 N N . PRO B 1 156 ? -18.734 -27.562 -3.568 1 95.62 156 PRO B N 1
ATOM 4726 C CA . PRO B 1 156 ? -19.531 -27.609 -2.336 1 95.62 156 PRO B CA 1
ATOM 4727 C C . PRO B 1 156 ? -19.562 -26.266 -1.612 1 95.62 156 PRO B C 1
ATOM 4729 O O . PRO B 1 156 ? -20.328 -26.094 -0.662 1 95.62 156 PRO B O 1
ATOM 4732 N N . ASN B 1 157 ? -18.781 -25.312 -2.051 1 96.88 157 ASN B N 1
ATOM 4733 C CA . ASN B 1 157 ? -18.703 -24.016 -1.388 1 96.88 157 ASN B CA 1
ATOM 4734 C C . ASN B 1 157 ? -19.859 -23.094 -1.811 1 96.88 157 ASN B C 1
ATOM 4736 O O . ASN B 1 157 ? -20 -22 -1.282 1 96.88 157 ASN B O 1
ATOM 4740 N N . ASP B 1 158 ? -20.672 -23.5 -2.709 1 95.38 158 ASP B N 1
ATOM 4741 C CA . ASP B 1 158 ? -21.766 -22.641 -3.156 1 95.38 158 ASP B CA 1
ATOM 4742 C C . ASP B 1 158 ? -21.281 -21.219 -3.436 1 95.38 158 ASP B C 1
ATOM 4744 O O . ASP B 1 158 ? -21.828 -20.266 -2.893 1 95.38 158 ASP B O 1
ATOM 4748 N N . THR B 1 159 ? -20.281 -21.062 -4.293 1 97.44 159 THR B N 1
ATOM 4749 C CA . THR B 1 159 ? -19.562 -19.797 -4.438 1 97.44 159 THR B CA 1
ATOM 4750 C C . THR B 1 159 ? -20.453 -18.734 -5.059 1 97.44 159 THR B C 1
ATOM 4752 O O . THR B 1 159 ? -20.25 -17.547 -4.848 1 97.44 159 THR B O 1
ATOM 4755 N N . ALA B 1 160 ? -21.484 -19.078 -5.828 1 94.12 160 ALA B N 1
ATOM 4756 C CA . ALA B 1 160 ? -22.406 -18.078 -6.383 1 94.12 160 ALA B CA 1
ATOM 4757 C C . ALA B 1 160 ? -23.172 -17.375 -5.277 1 94.12 160 ALA B C 1
ATOM 4759 O O . ALA B 1 160 ? -23.188 -16.141 -5.223 1 94.12 160 ALA B O 1
ATOM 4760 N N . ARG B 1 161 ? -23.75 -18.094 -4.414 1 93.69 161 ARG B N 1
ATOM 4761 C CA . ARG B 1 161 ? -24.562 -17.516 -3.352 1 93.69 161 ARG B CA 1
ATOM 4762 C C . ARG B 1 161 ? -23.703 -16.781 -2.34 1 93.69 161 ARG B C 1
ATOM 4764 O O . ARG B 1 161 ? -24.031 -15.672 -1.92 1 93.69 161 ARG B O 1
ATOM 4771 N N . LYS B 1 162 ? -22.594 -17.359 -1.986 1 96.31 162 LYS B N 1
ATOM 4772 C CA . LYS B 1 162 ? -21.797 -16.812 -0.892 1 96.31 162 LYS B CA 1
ATOM 4773 C C . LYS B 1 162 ? -20.984 -15.602 -1.344 1 96.31 162 LYS B C 1
ATOM 4775 O O . LYS B 1 162 ? -20.719 -14.703 -0.548 1 96.31 162 LYS B O 1
ATOM 4780 N N . PHE B 1 163 ? -20.609 -15.617 -2.654 1 97.06 163 PHE B N 1
ATOM 4781 C CA . PHE B 1 163 ? -19.578 -14.664 -3.045 1 97.06 163 PHE B CA 1
ATOM 4782 C C . PHE B 1 163 ? -19.906 -14.023 -4.387 1 97.06 163 PHE B C 1
ATOM 4784 O O . PHE B 1 163 ? -19.156 -13.188 -4.887 1 97.06 163 PHE B O 1
ATOM 4791 N N . ALA B 1 164 ? -21.016 -14.375 -5.094 1 94.06 164 ALA B N 1
ATOM 4792 C CA . ALA B 1 164 ? -21.312 -13.984 -6.465 1 94.06 164 ALA B CA 1
ATOM 4793 C C . ALA B 1 164 ? -20.188 -14.383 -7.41 1 94.06 164 ALA B C 1
ATOM 4795 O O . ALA B 1 164 ? -19.703 -13.555 -8.188 1 94.06 164 ALA B O 1
ATOM 4796 N N . ILE B 1 165 ? -19.75 -15.586 -7.285 1 96.06 165 ILE B N 1
ATOM 4797 C CA . ILE B 1 165 ? -18.734 -16.141 -8.156 1 96.06 165 ILE B CA 1
ATOM 4798 C C . ILE B 1 165 ? -19.266 -17.375 -8.875 1 96.06 165 ILE B C 1
ATOM 4800 O O . ILE B 1 165 ? -19.391 -18.438 -8.266 1 96.06 165 ILE B O 1
ATOM 4804 N N . THR B 1 166 ? -19.531 -17.188 -10.117 1 93.81 166 THR B N 1
ATOM 4805 C CA . THR B 1 166 ? -19.953 -18.328 -10.938 1 93.81 166 THR B CA 1
ATOM 4806 C C . THR B 1 166 ? -18.781 -18.875 -11.742 1 93.81 166 THR B C 1
ATOM 4808 O O . THR B 1 166 ? -18.781 -20.047 -12.141 1 93.81 166 THR B O 1
ATOM 4811 N N . GLY B 1 167 ? -17.844 -18.016 -11.984 1 93.44 167 GLY B N 1
ATOM 4812 C CA . GLY B 1 167 ? -16.641 -18.406 -12.703 1 93.44 167 GLY B CA 1
ATOM 4813 C C . GLY B 1 167 ? -15.414 -17.609 -12.281 1 93.44 167 GLY B C 1
ATOM 4814 O O . GLY B 1 167 ? -15.5 -16.391 -12.055 1 93.44 167 GLY B O 1
ATOM 4815 N N . THR B 1 168 ? -14.367 -18.281 -12.133 1 96.56 168 THR B N 1
ATOM 4816 C CA . THR B 1 168 ? -13.062 -17.672 -11.859 1 96.56 168 THR B CA 1
ATOM 4817 C C . THR B 1 168 ? -11.938 -18.641 -12.219 1 96.56 168 THR B C 1
ATOM 4819 O O . THR B 1 168 ? -12.18 -19.703 -12.797 1 96.56 168 THR B O 1
ATOM 4822 N N . ASP B 1 169 ? -10.664 -18.188 -12 1 97.12 169 ASP B N 1
ATOM 4823 C CA . ASP B 1 169 ? -9.523 -19.062 -12.297 1 97.12 169 ASP B CA 1
ATOM 4824 C C . ASP B 1 169 ? -8.352 -18.75 -11.367 1 97.12 169 ASP B C 1
ATOM 4826 O O . ASP B 1 169 ? -8.484 -17.969 -10.43 1 97.12 169 ASP B O 1
ATOM 4830 N N . LEU B 1 170 ? -7.23 -19.531 -11.531 1 98.44 170 LEU B N 1
ATOM 4831 C CA . LEU B 1 170 ? -5.949 -19.453 -10.836 1 98.44 170 LEU B CA 1
ATOM 4832 C C . LEU B 1 170 ? -6.051 -20.047 -9.438 1 98.44 170 LEU B C 1
ATOM 4834 O O . LEU B 1 170 ? -6.059 -21.266 -9.273 1 98.44 170 LEU B O 1
ATOM 4838 N N . GLY B 1 171 ? -6.227 -19.266 -8.484 1 98.75 171 GLY B N 1
ATOM 4839 C CA . GLY B 1 171 ? -6.25 -19.766 -7.117 1 98.75 171 GLY B CA 1
ATOM 4840 C C . GLY B 1 171 ? -4.871 -19.859 -6.5 1 98.75 171 GLY B C 1
ATOM 4841 O O . GLY B 1 171 ? -4.5 -20.922 -5.973 1 98.75 171 GLY B O 1
ATOM 4842 N N . ILE B 1 172 ? -4.098 -18.844 -6.527 1 98.94 172 ILE B N 1
ATOM 4843 C CA . ILE B 1 172 ? -2.775 -18.781 -5.914 1 98.94 172 ILE B CA 1
ATOM 4844 C C . ILE B 1 172 ? -2.904 -18.859 -4.395 1 98.94 172 ILE B C 1
ATOM 4846 O O . ILE B 1 172 ? -3.654 -18.078 -3.791 1 98.94 172 ILE B O 1
ATOM 4850 N N . MET B 1 173 ? -2.119 -19.766 -3.777 1 98.88 173 MET B N 1
ATOM 4851 C CA . MET B 1 173 ? -2.311 -20.016 -2.352 1 98.88 173 MET B CA 1
ATOM 4852 C C . MET B 1 173 ? -1.037 -19.703 -1.569 1 98.88 173 MET B C 1
ATOM 4854 O O . MET B 1 173 ? 0.066 -20 -2.033 1 98.88 173 MET B O 1
ATOM 4858 N N . TRP B 1 174 ? -1.214 -19.172 -0.376 1 98.88 174 TRP B N 1
ATOM 4859 C CA . TRP B 1 174 ? -0.11 -19.016 0.567 1 98.88 174 TRP B CA 1
ATOM 4860 C C . TRP B 1 174 ? -0.623 -18.969 2.002 1 98.88 174 TRP B C 1
ATOM 4862 O O . TRP B 1 174 ? -1.805 -18.703 2.238 1 98.88 174 TRP B O 1
ATOM 4872 N N . ASP B 1 175 ? 0.197 -19.375 2.898 1 98.75 175 ASP B N 1
ATOM 4873 C CA . ASP B 1 175 ? -0.061 -19.25 4.328 1 98.75 175 ASP B CA 1
ATOM 4874 C C . ASP B 1 175 ? 0.045 -17.797 4.785 1 98.75 175 ASP B C 1
ATOM 4876 O O . ASP B 1 175 ? 0.996 -17.109 4.43 1 98.75 175 ASP B O 1
ATOM 4880 N N . ASN B 1 176 ? -0.89 -17.328 5.633 1 98.81 176 ASN B N 1
ATOM 4881 C CA . ASN B 1 176 ? -0.966 -15.914 5.961 1 98.81 176 ASN B CA 1
ATOM 4882 C C . ASN B 1 176 ? 0.049 -15.523 7.035 1 98.81 176 ASN B C 1
ATOM 4884 O O . ASN B 1 176 ? 0.17 -14.352 7.391 1 98.81 176 ASN B O 1
ATOM 4888 N N . GLY B 1 177 ? 0.732 -16.469 7.664 1 98.31 177 GLY B N 1
ATOM 4889 C CA . GLY B 1 177 ? 1.796 -16.188 8.617 1 98.31 177 GLY B CA 1
ATOM 4890 C C . GLY B 1 177 ? 1.281 -15.812 9.992 1 98.31 177 GLY B C 1
ATOM 4891 O O . GLY B 1 177 ? 2.029 -15.289 10.82 1 98.31 177 GLY B O 1
ATOM 4892 N N . ASN B 1 178 ? 0.036 -16.031 10.266 1 97.75 178 ASN B N 1
ATOM 4893 C CA . ASN B 1 178 ? -0.586 -15.695 11.539 1 97.75 178 ASN B CA 1
ATOM 4894 C C . ASN B 1 178 ? -0.88 -16.938 12.367 1 97.75 178 ASN B C 1
ATOM 4896 O O . ASN B 1 178 ? -1.932 -17.562 12.211 1 97.75 178 ASN B O 1
ATOM 4900 N N . PRO B 1 179 ? -0.064 -17.281 13.352 1 95.5 179 PRO B N 1
ATOM 4901 C CA . PRO B 1 179 ? -0.292 -18.5 14.133 1 95.5 179 PRO B CA 1
ATOM 4902 C C . PRO B 1 179 ? -1.573 -18.453 14.961 1 95.5 179 PRO B C 1
ATOM 4904 O O . PRO B 1 179 ? -2.188 -19.484 15.227 1 95.5 179 PRO B O 1
ATOM 4907 N N . GLY B 1 180 ? -2.01 -17.281 15.336 1 95 180 GLY B N 1
ATOM 4908 C CA . GLY B 1 180 ? -3.203 -17.141 16.156 1 95 180 GLY B CA 1
ATOM 4909 C C . GLY B 1 180 ? -4.488 -17.203 15.352 1 95 180 GLY B C 1
ATOM 4910 O O . GLY B 1 180 ? -5.566 -17.406 15.922 1 95 180 GLY B O 1
ATOM 4911 N N . ALA B 1 181 ? -4.375 -16.984 14.117 1 97 181 ALA B N 1
ATOM 4912 C CA . ALA B 1 181 ? -5.484 -17.078 13.172 1 97 181 ALA B CA 1
ATOM 4913 C C . ALA B 1 181 ? -5.004 -17.594 11.812 1 97 181 ALA B C 1
ATOM 4915 O O . ALA B 1 181 ? -5.152 -16.906 10.797 1 97 181 ALA B O 1
ATOM 4916 N N . ARG B 1 182 ? -4.547 -18.781 11.852 1 98.06 182 ARG B N 1
ATOM 4917 C CA . ARG B 1 182 ? -3.879 -19.359 10.688 1 98.06 182 ARG B CA 1
ATOM 4918 C C . ARG B 1 182 ? -4.875 -19.625 9.562 1 98.06 182 ARG B C 1
ATOM 4920 O O . ARG B 1 182 ? -5.891 -20.281 9.773 1 98.06 182 ARG B O 1
ATOM 4927 N N . GLN B 1 183 ? -4.598 -19.078 8.375 1 98.81 183 GLN B N 1
ATOM 4928 C CA . GLN B 1 183 ? -5.434 -19.281 7.191 1 98.81 183 GLN B CA 1
ATOM 4929 C C . GLN B 1 183 ? -4.578 -19.391 5.93 1 98.81 183 GLN B C 1
ATOM 4931 O O . GLN B 1 183 ? -3.447 -18.906 5.895 1 98.81 183 GLN B O 1
ATOM 4936 N N . VAL B 1 184 ? -5.082 -20.094 4.969 1 98.88 184 VAL B N 1
ATOM 4937 C CA . VAL B 1 184 ? -4.586 -20 3.598 1 98.88 184 VAL B CA 1
ATOM 4938 C C . VAL B 1 184 ? -5.363 -18.938 2.832 1 98.88 184 VAL B C 1
ATOM 4940 O O . VAL B 1 184 ? -6.598 -18.953 2.811 1 98.88 184 VAL B O 1
ATOM 4943 N N . LEU B 1 185 ? -4.617 -17.984 2.326 1 98.94 185 LEU B N 1
ATOM 4944 C CA . LEU B 1 185 ? -5.199 -17.062 1.363 1 98.94 185 LEU B CA 1
ATOM 4945 C C . LEU B 1 185 ? -5.113 -17.609 -0.052 1 98.94 185 LEU B C 1
ATOM 4947 O O . LEU B 1 185 ? -4.141 -18.297 -0.401 1 98.94 185 LEU B O 1
ATOM 4951 N N . MET B 1 186 ? -6.156 -17.328 -0.822 1 98.94 186 MET B N 1
ATOM 4952 C CA . MET B 1 186 ? -6.266 -17.828 -2.191 1 98.94 186 MET B CA 1
ATOM 4953 C C . MET B 1 186 ? -6.707 -16.719 -3.139 1 98.94 186 MET B C 1
ATOM 4955 O O . MET B 1 186 ? -7.871 -16.312 -3.135 1 98.94 186 MET B O 1
ATOM 4959 N N . ALA B 1 187 ? -5.816 -16.297 -4.027 1 98.94 187 ALA B N 1
ATOM 4960 C CA . ALA B 1 187 ? -6.125 -15.195 -4.945 1 98.94 187 ALA B CA 1
ATOM 4961 C C . ALA B 1 187 ? -6.527 -15.727 -6.316 1 98.94 187 ALA B C 1
ATOM 4963 O O . ALA B 1 187 ? -5.855 -16.609 -6.871 1 98.94 187 ALA B O 1
ATOM 4964 N N . PHE B 1 188 ? -7.59 -15.164 -6.836 1 98.69 188 PHE B N 1
ATOM 4965 C CA . PHE B 1 188 ? -8.125 -15.578 -8.125 1 98.69 188 PHE B CA 1
ATOM 4966 C C . PHE B 1 188 ? -8 -14.453 -9.148 1 98.69 188 PHE B C 1
ATOM 4968 O O . PHE B 1 188 ? -7.746 -13.305 -8.789 1 98.69 188 PHE B O 1
ATOM 4975 N N . GLY B 1 189 ? -8.086 -14.875 -10.406 1 97.12 189 GLY B N 1
ATOM 4976 C CA . GLY B 1 189 ? -8.031 -13.922 -11.508 1 97.12 189 GLY B CA 1
ATOM 4977 C C . GLY B 1 189 ? -9.398 -13.383 -11.898 1 97.12 189 GLY B C 1
ATOM 4978 O O . GLY B 1 189 ? -10.227 -13.094 -11.031 1 97.12 189 GLY B O 1
ATOM 4979 N N . ASP B 1 190 ? -9.602 -13.164 -13.172 1 94 190 ASP B N 1
ATOM 4980 C CA . ASP B 1 190 ? -10.875 -12.672 -13.688 1 94 190 ASP B CA 1
ATOM 4981 C C . ASP B 1 190 ? -12.039 -13.469 -13.102 1 94 190 ASP B C 1
ATOM 4983 O O . ASP B 1 190 ? -12.062 -14.703 -13.188 1 94 190 ASP B O 1
ATOM 4987 N N . THR B 1 191 ? -12.938 -12.711 -12.523 1 94.75 191 THR B N 1
ATOM 4988 C CA . THR B 1 191 ? -14.023 -13.344 -11.789 1 94.75 191 THR B CA 1
ATOM 4989 C C . THR B 1 191 ? -15.375 -12.789 -12.234 1 94.75 191 THR B C 1
ATOM 4991 O O . THR B 1 191 ? -15.531 -11.57 -12.375 1 94.75 191 THR B O 1
ATOM 4994 N N . TYR B 1 192 ? -16.281 -13.727 -12.375 1 90.88 192 TYR B N 1
ATOM 4995 C CA . TYR B 1 192 ? -17.609 -13.367 -12.836 1 90.88 192 TYR B CA 1
ATOM 4996 C C . TYR B 1 192 ? -18.672 -13.758 -11.805 1 90.88 192 TYR B C 1
ATOM 4998 O O . TYR B 1 192 ? -18.547 -14.789 -11.141 1 90.88 192 TYR B O 1
ATOM 5006 N N . GLY B 1 193 ? -19.656 -12.828 -11.75 1 90.88 193 GLY B N 1
ATOM 5007 C CA . GLY B 1 193 ? -20.812 -13.117 -10.914 1 90.88 193 GLY B CA 1
ATOM 5008 C C . GLY B 1 193 ? -21.984 -13.695 -11.68 1 90.88 193 GLY B C 1
ATOM 5009 O O . GLY B 1 193 ? -21.812 -14.609 -12.484 1 90.88 193 GLY B O 1
ATOM 5010 N N . TYR B 1 194 ? -23.094 -13.164 -11.305 1 85.69 194 TYR B N 1
ATOM 5011 C CA . TYR B 1 194 ? -24.297 -13.625 -12 1 85.69 194 TYR B CA 1
ATOM 5012 C C . TYR B 1 194 ? -24.328 -13.117 -13.43 1 85.69 194 TYR B C 1
ATOM 5014 O O . TYR B 1 194 ? -24.281 -11.906 -13.672 1 85.69 194 TYR B O 1
ATOM 5022 N N . CYS B 1 195 ? -24.516 -14.047 -14.312 1 79.75 195 CYS B N 1
ATOM 5023 C CA . CYS B 1 195 ? -24.391 -13.773 -15.742 1 79.75 195 CYS B CA 1
ATOM 5024 C C . CYS B 1 195 ? -25.5 -12.836 -16.219 1 79.75 195 CYS B C 1
ATOM 5026 O O . CYS B 1 195 ? -25.312 -12.062 -17.141 1 79.75 195 CYS B O 1
ATOM 5028 N N . GLY B 1 196 ? -26.578 -12.805 -15.586 1 78.12 196 GLY B N 1
ATOM 5029 C CA . GLY B 1 196 ? -27.719 -12.008 -16.016 1 78.12 196 GLY B CA 1
ATOM 5030 C C . GLY B 1 196 ? -27.656 -10.578 -15.508 1 78.12 196 GLY B C 1
ATOM 5031 O O . GLY B 1 196 ? -28.5 -9.75 -15.875 1 78.12 196 GLY B O 1
ATOM 5032 N N . VAL B 1 197 ? -26.719 -10.336 -14.695 1 78 197 VAL B N 1
ATOM 5033 C CA . VAL B 1 197 ? -26.578 -9 -14.133 1 78 197 VAL B CA 1
ATOM 5034 C C . VAL B 1 197 ? -25.672 -8.156 -15.023 1 78 197 VAL B C 1
ATOM 5036 O O . VAL B 1 197 ? -24.766 -8.68 -15.672 1 78 197 VAL B O 1
ATOM 5039 N N . ARG B 1 198 ? -25.953 -6.875 -15.102 1 74.31 198 ARG B N 1
ATOM 5040 C CA . ARG B 1 198 ? -25.172 -5.945 -15.914 1 74.31 198 ARG B CA 1
ATOM 5041 C C . ARG B 1 198 ? -23.688 -6.098 -15.625 1 74.31 198 ARG B C 1
ATOM 5043 O O . ARG B 1 198 ? -23.266 -6.137 -14.469 1 74.31 198 ARG B O 1
ATOM 5050 N N . GLY B 1 199 ? -22.938 -6.305 -16.781 1 77.62 199 GLY B N 1
ATOM 5051 C CA . GLY B 1 199 ? -21.5 -6.426 -16.672 1 77.62 199 GLY B CA 1
ATOM 5052 C C . GLY B 1 199 ? -21.047 -7.762 -16.109 1 77.62 199 GLY B C 1
ATOM 5053 O O . GLY B 1 199 ? -19.875 -7.934 -15.773 1 77.62 199 GLY B O 1
ATOM 5054 N N . GLN B 1 200 ? -22 -8.641 -15.812 1 81.94 200 GLN B N 1
ATOM 5055 C CA . GLN B 1 200 ? -21.734 -9.992 -15.312 1 81.94 200 GLN B CA 1
ATOM 5056 C C . GLN B 1 200 ? -21.016 -9.953 -13.969 1 81.94 200 GLN B C 1
ATOM 5058 O O . GLN B 1 200 ? -20.359 -10.922 -13.586 1 81.94 200 GLN B O 1
ATOM 5063 N N . GLN B 1 201 ? -21.016 -8.719 -13.383 1 87.62 201 GLN B N 1
ATOM 5064 C CA . GLN B 1 201 ? -20.344 -8.484 -12.102 1 87.62 201 GLN B CA 1
ATOM 5065 C C . GLN B 1 201 ? -18.875 -8.867 -12.172 1 87.62 201 GLN B C 1
ATOM 5067 O O . GLN B 1 201 ? -18.359 -9.539 -11.281 1 87.62 201 GLN B O 1
ATOM 5072 N N . TRP B 1 202 ? -18.297 -8.547 -13.258 1 89.75 202 TRP B N 1
ATOM 5073 C CA . TRP B 1 202 ? -16.906 -8.875 -13.516 1 89.75 202 TRP B CA 1
ATOM 5074 C C . TRP B 1 202 ? -15.977 -8.133 -12.555 1 89.75 202 TRP B C 1
ATOM 5076 O O . TRP B 1 202 ? -16.172 -6.949 -12.297 1 89.75 202 TRP B O 1
ATOM 5086 N N . ARG B 1 203 ? -15.039 -8.812 -12.008 1 92.69 203 ARG B N 1
ATOM 5087 C CA . ARG B 1 203 ? -13.953 -8.297 -11.188 1 92.69 203 ARG B CA 1
ATOM 5088 C C . ARG B 1 203 ? -12.602 -8.797 -11.688 1 92.69 203 ARG B C 1
ATOM 5090 O O . ARG B 1 203 ? -12.469 -9.953 -12.086 1 92.69 203 ARG B O 1
ATOM 5097 N N . TYR B 1 204 ? -11.617 -7.977 -11.57 1 93.31 204 TYR B N 1
ATOM 5098 C CA . TYR B 1 204 ? -10.289 -8.352 -12.039 1 93.31 204 TYR B CA 1
ATOM 5099 C C . TYR B 1 204 ? -9.695 -9.461 -11.18 1 93.31 204 TYR B C 1
ATOM 5101 O O . TYR B 1 204 ? -8.883 -10.258 -11.664 1 93.31 204 TYR B O 1
ATOM 5109 N N . ASN B 1 205 ? -10.109 -9.469 -9.977 1 97.12 205 ASN B N 1
ATOM 5110 C CA . ASN B 1 205 ? -9.555 -10.398 -9 1 97.12 205 ASN B CA 1
ATOM 5111 C C . ASN B 1 205 ? -10.383 -10.438 -7.723 1 97.12 205 ASN B C 1
ATOM 5113 O O . ASN B 1 205 ? -11.117 -9.492 -7.43 1 97.12 205 ASN B O 1
ATOM 5117 N N . VAL B 1 206 ? -10.258 -11.57 -7.027 1 98.44 206 VAL B N 1
ATOM 5118 C CA . VAL B 1 206 ? -10.867 -11.742 -5.715 1 98.44 206 VAL B CA 1
ATOM 5119 C C . VAL B 1 206 ? -9.977 -12.617 -4.844 1 98.44 206 VAL B C 1
ATOM 5121 O O . VAL B 1 206 ? -8.938 -13.102 -5.297 1 98.44 206 VAL B O 1
ATOM 5124 N N . LEU B 1 207 ? -10.383 -12.781 -3.566 1 98.88 207 LEU B N 1
ATOM 5125 C CA . LEU B 1 207 ? -9.562 -13.516 -2.604 1 98.88 207 LEU B CA 1
ATOM 5126 C C . LEU B 1 207 ? -10.438 -14.352 -1.676 1 98.88 207 LEU B C 1
ATOM 5128 O O . LEU B 1 207 ? -11.477 -13.883 -1.199 1 98.88 207 LEU B O 1
ATOM 5132 N N . PHE B 1 208 ? -10.047 -15.641 -1.484 1 98.94 208 PHE B N 1
ATOM 5133 C CA . PHE B 1 208 ? -10.625 -16.484 -0.44 1 98.94 208 PHE B CA 1
ATOM 5134 C C . PHE B 1 208 ? -9.664 -16.625 0.734 1 98.94 208 PHE B C 1
ATOM 5136 O O . PHE B 1 208 ? -8.453 -16.438 0.576 1 98.94 208 PHE B O 1
ATOM 5143 N N . ARG B 1 209 ? -10.25 -16.875 1.881 1 98.88 209 ARG B N 1
ATOM 5144 C CA . ARG B 1 209 ? -9.547 -17.25 3.098 1 98.88 209 ARG B CA 1
ATOM 5145 C C . ARG B 1 209 ? -10.102 -18.562 3.66 1 98.88 209 ARG B C 1
ATOM 5147 O O . ARG B 1 209 ? -11.312 -18.734 3.744 1 98.88 209 ARG B O 1
ATOM 5154 N N . SER B 1 210 ? -9.148 -19.516 4.031 1 98.75 210 SER B N 1
ATOM 5155 C CA . SER B 1 210 ? -9.602 -20.797 4.539 1 98.75 210 SER B CA 1
ATOM 5156 C C . SER B 1 210 ? -8.711 -21.297 5.672 1 98.75 210 SER B C 1
ATOM 5158 O O . SER B 1 210 ? -7.488 -21.188 5.602 1 98.75 210 SER B O 1
ATOM 5160 N N . GLN B 1 211 ? -9.336 -21.844 6.664 1 97.94 211 GLN B N 1
ATOM 5161 C CA . GLN B 1 211 ? -8.625 -22.531 7.738 1 97.94 211 GLN B CA 1
ATOM 5162 C C . GLN B 1 211 ? -8.633 -24.047 7.527 1 97.94 211 GLN B C 1
ATOM 5164 O O . GLN B 1 211 ? -8.172 -24.797 8.383 1 97.94 211 GLN B O 1
ATOM 5169 N N . ASP B 1 212 ? -9.125 -24.453 6.441 1 96.5 212 ASP B N 1
ATOM 5170 C CA . ASP B 1 212 ? -9.352 -25.875 6.191 1 96.5 212 ASP B CA 1
ATOM 5171 C C . ASP B 1 212 ? -8.031 -26.609 5.961 1 96.5 212 ASP B C 1
ATOM 5173 O O . ASP B 1 212 ? -7.348 -26.375 4.961 1 96.5 212 ASP B O 1
ATOM 5177 N N . GLY B 1 213 ? -7.758 -27.547 6.816 1 92.75 213 GLY B N 1
ATOM 5178 C CA . GLY B 1 213 ? -6.57 -28.375 6.676 1 92.75 213 GLY B CA 1
ATOM 5179 C C . GLY B 1 213 ? -6.879 -29.781 6.191 1 92.75 213 GLY B C 1
ATOM 5180 O O . GLY B 1 213 ? -5.965 -30.562 5.906 1 92.75 213 GLY B O 1
ATOM 5181 N N . ALA B 1 214 ? -8.125 -30.094 6.133 1 93.12 214 ALA B N 1
ATOM 5182 C CA . ALA B 1 214 ? -8.578 -31.391 5.652 1 93.12 214 ALA B CA 1
ATOM 5183 C C . ALA B 1 214 ? -8.977 -31.328 4.18 1 93.12 214 ALA B C 1
ATOM 5185 O O . ALA B 1 214 ? -10.156 -31.141 3.857 1 93.12 214 ALA B O 1
ATOM 5186 N N . LEU B 1 215 ? -8.086 -31.641 3.355 1 95 215 LEU B N 1
ATOM 5187 C CA . LEU B 1 215 ? -8.188 -31.281 1.942 1 95 215 LEU B CA 1
ATOM 5188 C C . LEU B 1 215 ? -8.828 -32.406 1.148 1 95 215 LEU B C 1
ATOM 5190 O O . LEU B 1 215 ? -9.062 -32.281 -0.055 1 95 215 LEU B O 1
ATOM 5194 N N . SER B 1 216 ? -9.266 -33.5 1.789 1 89.69 216 SER B N 1
ATOM 5195 C CA . SER B 1 216 ? -9.82 -34.656 1.095 1 89.69 216 SER B CA 1
ATOM 5196 C C . SER B 1 216 ? -11.195 -34.344 0.521 1 89.69 216 SER B C 1
ATOM 5198 O O . SER B 1 216 ? -11.703 -35.062 -0.334 1 89.69 216 SER B O 1
ATOM 5200 N N . ASN B 1 217 ? -11.828 -33.344 1.005 1 88.88 217 ASN B N 1
ATOM 5201 C CA . ASN B 1 217 ? -13.117 -32.906 0.484 1 88.88 217 ASN B CA 1
ATOM 5202 C C . ASN B 1 217 ? -13.016 -31.516 -0.154 1 88.88 217 ASN B C 1
ATOM 5204 O O . ASN B 1 217 ? -13.875 -30.656 0.076 1 88.88 217 ASN B O 1
ATOM 5208 N N . THR B 1 218 ? -11.922 -31.297 -0.738 1 94.38 218 THR B N 1
ATOM 5209 C CA . THR B 1 218 ? -11.594 -30 -1.35 1 94.38 218 THR B CA 1
ATOM 5210 C C . THR B 1 218 ? -11.234 -28.984 -0.283 1 94.38 218 THR B C 1
ATOM 5212 O O . THR B 1 218 ? -10.672 -29.328 0.758 1 94.38 218 THR B O 1
ATOM 5215 N N . ILE B 1 219 ? -11.43 -27.672 -0.568 1 98.12 219 ILE B N 1
ATOM 5216 C CA . ILE B 1 219 ? -11.086 -26.609 0.375 1 98.12 219 ILE B CA 1
ATOM 5217 C C . ILE B 1 219 ? -12.352 -25.875 0.803 1 98.12 219 ILE B C 1
ATOM 5219 O O . ILE B 1 219 ? -13.008 -25.219 -0.016 1 98.12 219 ILE B O 1
ATOM 5223 N N . ALA B 1 220 ? -12.648 -25.984 2.045 1 98.25 220 ALA B N 1
ATOM 5224 C CA . ALA B 1 220 ? -13.836 -25.297 2.562 1 98.25 220 ALA B CA 1
ATOM 5225 C C . ALA B 1 220 ? -13.562 -23.812 2.779 1 98.25 220 ALA B C 1
ATOM 5227 O O . ALA B 1 220 ? -12.547 -23.438 3.363 1 98.25 220 ALA B O 1
ATOM 5228 N N . VAL B 1 221 ? -14.508 -22.984 2.354 1 98.56 221 VAL B N 1
ATOM 5229 C CA . VAL B 1 221 ? -14.414 -21.547 2.523 1 98.56 221 VAL B CA 1
ATOM 5230 C C . VAL B 1 221 ? -15.664 -21.031 3.232 1 98.56 221 VAL B C 1
ATOM 5232 O O . VAL B 1 221 ? -16.781 -21.156 2.719 1 98.56 221 VAL B O 1
ATOM 5235 N N . PRO B 1 222 ? -15.555 -20.453 4.426 1 98.06 222 PRO B N 1
ATOM 5236 C CA . PRO B 1 222 ? -16.734 -19.891 5.102 1 98.06 222 PRO B CA 1
ATOM 5237 C C . PRO B 1 222 ? -17.281 -18.656 4.391 1 98.06 222 PRO B C 1
ATOM 5239 O O . PRO B 1 222 ? -16.688 -18.188 3.422 1 98.06 222 PRO B O 1
ATOM 5242 N N . ASN B 1 223 ? -18.406 -18.172 4.91 1 97.88 223 ASN B N 1
ATOM 5243 C CA . ASN B 1 223 ? -19.031 -16.984 4.34 1 97.88 223 ASN B CA 1
ATOM 5244 C C . ASN B 1 223 ? -18.141 -15.758 4.492 1 97.88 223 ASN B C 1
ATOM 5246 O O . ASN B 1 223 ? -17.344 -15.68 5.422 1 97.88 223 ASN B O 1
ATOM 5250 N N . GLY B 1 224 ? -18.312 -14.867 3.547 1 97.12 224 GLY B N 1
ATOM 5251 C CA . GLY B 1 224 ? -17.766 -13.531 3.75 1 97.12 224 GLY B CA 1
ATOM 5252 C C . GLY B 1 224 ? -18.609 -12.672 4.664 1 97.12 224 GLY B C 1
ATOM 5253 O O . GLY B 1 224 ? -19.844 -12.641 4.539 1 97.12 224 GLY B O 1
ATOM 5254 N N . VAL B 1 225 ? -17.969 -12.055 5.586 1 96.31 225 VAL B N 1
ATOM 5255 C CA . VAL B 1 225 ? -18.641 -11.141 6.516 1 96.31 225 VAL B CA 1
ATOM 5256 C C . VAL B 1 225 ? -18 -9.75 6.414 1 96.31 225 VAL B C 1
ATOM 5258 O O . VAL B 1 225 ? -16.781 -9.609 6.582 1 96.31 225 VAL B O 1
ATOM 5261 N N . PRO B 1 226 ? -18.922 -8.75 6.133 1 89.38 226 PRO B N 1
ATOM 5262 C CA . PRO B 1 226 ? -18.359 -7.402 6.043 1 89.38 226 PRO B CA 1
ATOM 5263 C C . PRO B 1 226 ? -17.562 -7.012 7.285 1 89.38 226 PRO B C 1
ATOM 5265 O O . PRO B 1 226 ? -17.969 -7.324 8.406 1 89.38 226 PRO B O 1
ATOM 5268 N N . ARG B 1 227 ? -16.359 -6.531 7.129 1 85.31 227 ARG B N 1
ATOM 5269 C CA . ARG B 1 227 ? -15.516 -5.957 8.18 1 85.31 227 ARG B CA 1
ATOM 5270 C C . ARG B 1 227 ? -14.891 -7.051 9.039 1 85.31 227 ARG B C 1
ATOM 5272 O O . ARG B 1 227 ? -14.492 -6.797 10.18 1 85.31 227 ARG B O 1
ATOM 5279 N N . ASN B 1 228 ? -14.93 -8.18 8.633 1 94.75 228 ASN B N 1
ATOM 5280 C CA . ASN B 1 228 ? -14.25 -9.289 9.297 1 94.75 228 ASN B CA 1
ATOM 5281 C C . ASN B 1 228 ? -13.094 -9.82 8.445 1 94.75 228 ASN B C 1
ATOM 5283 O O . ASN B 1 228 ? -13.312 -10.586 7.508 1 94.75 228 ASN B O 1
ATOM 5287 N N . LYS B 1 229 ? -11.906 -9.477 8.836 1 96.62 229 LYS B N 1
ATOM 5288 C CA . LYS B 1 229 ? -10.719 -9.781 8.031 1 96.62 229 LYS B CA 1
ATOM 5289 C C . LYS B 1 229 ? -10.367 -11.266 8.117 1 96.62 229 LYS B C 1
ATOM 5291 O O . LYS B 1 229 ? -9.43 -11.727 7.457 1 96.62 229 LYS B O 1
ATOM 5296 N N . PHE B 1 230 ? -11.133 -12.07 8.891 1 97.75 230 PHE B N 1
ATOM 5297 C CA . PHE B 1 230 ? -10.852 -13.5 8.992 1 97.75 230 PHE B CA 1
ATOM 5298 C C . PHE B 1 230 ? -12 -14.312 8.422 1 97.75 230 PHE B C 1
ATOM 5300 O O . PHE B 1 230 ? -11.961 -15.547 8.43 1 97.75 230 PHE B O 1
ATOM 5307 N N . SER B 1 231 ? -13.023 -13.609 7.852 1 98.25 231 SER B N 1
ATOM 5308 C CA . SER B 1 231 ? -14.078 -14.344 7.16 1 98.25 231 SER B CA 1
ATOM 5309 C C . SER B 1 231 ? -13.594 -14.883 5.82 1 98.25 231 SER B C 1
ATOM 5311 O O . SER B 1 231 ? -12.422 -14.734 5.473 1 98.25 231 SER B O 1
ATOM 5313 N N . GLY B 1 232 ? -14.422 -15.477 5.086 1 98.69 232 GLY B N 1
ATOM 5314 C CA . GLY B 1 232 ? -14.031 -16.297 3.949 1 98.69 232 GLY B CA 1
ATOM 5315 C C . GLY B 1 232 ? -13.531 -15.484 2.773 1 98.69 232 GLY B C 1
ATOM 5316 O O . GLY B 1 232 ? -12.836 -16 1.9 1 98.69 232 GLY B O 1
ATOM 5317 N N . SER B 1 233 ? -13.875 -14.203 2.766 1 98.75 233 SER B N 1
ATOM 5318 C CA . SER B 1 233 ? -13.484 -13.32 1.672 1 98.75 233 SER B CA 1
ATOM 5319 C C . SER B 1 233 ? -13.711 -11.859 2.035 1 98.75 233 SER B C 1
ATOM 5321 O O . SER B 1 233 ? -14.625 -11.539 2.801 1 98.75 233 SER B O 1
ATOM 5323 N N . PRO B 1 234 ? -12.852 -10.953 1.535 1 97.5 234 PRO B N 1
ATOM 5324 C CA . PRO B 1 234 ? -13.305 -9.562 1.511 1 97.5 234 PRO B CA 1
ATOM 5325 C C . PRO B 1 234 ? -14.578 -9.375 0.683 1 97.5 234 PRO B C 1
ATOM 5327 O O . PRO B 1 234 ? -14.656 -9.859 -0.448 1 97.5 234 PRO B O 1
ATOM 5330 N N . VAL B 1 235 ? -15.602 -8.633 1.228 1 95.38 235 VAL B N 1
ATOM 5331 C CA . VAL B 1 235 ? -16.875 -8.492 0.526 1 95.38 235 VAL B CA 1
ATOM 5332 C C . VAL B 1 235 ? -17.312 -7.031 0.525 1 95.38 235 VAL B C 1
ATOM 5334 O O . VAL B 1 235 ? -17.016 -6.285 1.462 1 95.38 235 VAL B O 1
ATOM 5337 N N . TRP B 1 236 ? -17.922 -6.617 -0.545 1 89 236 TRP B N 1
ATOM 5338 C CA . TRP B 1 236 ? -18.625 -5.34 -0.54 1 89 236 TRP B CA 1
ATOM 5339 C C . TRP B 1 236 ? -19.844 -5.387 0.391 1 89 236 TRP B C 1
ATOM 5341 O O . TRP B 1 236 ? -20.109 -4.426 1.116 1 89 236 TRP B O 1
ATOM 5351 N N . ALA B 1 237 ? -20.531 -6.371 0.306 1 88.56 237 ALA B N 1
ATOM 5352 C CA . ALA B 1 237 ? -21.703 -6.773 1.092 1 88.56 237 ALA B CA 1
ATOM 5353 C C . ALA B 1 237 ? -21.812 -8.289 1.175 1 88.56 237 ALA B C 1
ATOM 5355 O O . ALA B 1 237 ? -21.141 -9.008 0.427 1 88.56 237 ALA B O 1
ATOM 5356 N N . PRO B 1 238 ? -22.625 -8.734 2.125 1 90.12 238 PRO B N 1
ATOM 5357 C CA . PRO B 1 238 ? -22.797 -10.188 2.148 1 90.12 238 PRO B CA 1
ATOM 5358 C C . PRO B 1 238 ? -23.203 -10.766 0.795 1 90.12 238 PRO B C 1
ATOM 5360 O O . PRO B 1 238 ? -24.109 -10.227 0.151 1 90.12 238 PRO B O 1
ATOM 5363 N N . GLY B 1 239 ? -22.406 -11.734 0.338 1 92.75 239 GLY B N 1
ATOM 5364 C CA . GLY B 1 239 ? -22.797 -12.445 -0.87 1 92.75 239 GLY B CA 1
ATOM 5365 C C . GLY B 1 239 ? -22.047 -11.984 -2.102 1 92.75 239 GLY B C 1
ATOM 5366 O O . GLY B 1 239 ? -22.219 -12.539 -3.188 1 92.75 239 GLY B O 1
ATOM 5367 N N . ILE B 1 240 ? -21.172 -11.031 -1.924 1 93.44 240 ILE B N 1
ATOM 5368 C CA . ILE B 1 240 ? -20.422 -10.594 -3.1 1 93.44 240 ILE B CA 1
ATOM 5369 C C . ILE B 1 240 ? -19 -10.195 -2.693 1 93.44 240 ILE B C 1
ATOM 5371 O O . ILE B 1 240 ? -18.812 -9.188 -2.012 1 93.44 240 ILE B O 1
ATOM 5375 N N . SER B 1 241 ? -18.078 -10.969 -3.117 1 96.88 241 SER B N 1
ATOM 5376 C CA . SER B 1 241 ? -16.656 -10.664 -2.887 1 96.88 241 SER B CA 1
ATOM 5377 C C . SER B 1 241 ? -16.25 -9.391 -3.609 1 96.88 241 SER B C 1
ATOM 5379 O O . SER B 1 241 ? -16.688 -9.133 -4.734 1 96.88 241 SER B O 1
ATOM 5381 N N . LYS B 1 242 ? -15.438 -8.641 -3.016 1 94.12 242 LYS B N 1
ATOM 5382 C CA . LYS B 1 242 ? -14.977 -7.422 -3.672 1 94.12 242 LYS B CA 1
ATOM 5383 C C . LYS B 1 242 ? -13.656 -7.656 -4.406 1 94.12 242 LYS B C 1
ATOM 5385 O O . LYS B 1 242 ? -12.93 -8.602 -4.102 1 94.12 242 LYS B O 1
ATOM 5390 N N . GLN B 1 243 ? -13.43 -6.801 -5.406 1 94.38 243 GLN B N 1
ATOM 5391 C CA . GLN B 1 243 ? -12.117 -6.715 -6.035 1 94.38 243 GLN B CA 1
ATOM 5392 C C . GLN B 1 243 ? -11.07 -6.203 -5.047 1 94.38 243 GLN B C 1
ATOM 5394 O O . GLN B 1 243 ? -11.258 -5.16 -4.418 1 94.38 243 GLN B O 1
ATOM 5399 N N . ILE B 1 244 ? -9.891 -6.906 -4.902 1 96.25 244 ILE B N 1
ATOM 5400 C CA . ILE B 1 244 ? -8.984 -6.566 -3.812 1 96.25 244 ILE B CA 1
ATOM 5401 C C . ILE B 1 244 ? -7.891 -5.629 -4.32 1 96.25 244 ILE B C 1
ATOM 5403 O O . ILE B 1 244 ? -7.387 -4.785 -3.574 1 96.25 244 ILE B O 1
ATOM 5407 N N . ILE B 1 245 ? -7.402 -5.801 -5.469 1 95.12 245 ILE B N 1
ATOM 5408 C CA . ILE B 1 245 ? -6.492 -4.852 -6.098 1 95.12 245 ILE B CA 1
ATOM 5409 C C . ILE B 1 245 ? -7.207 -4.121 -7.23 1 95.12 245 ILE B C 1
ATOM 5411 O O . ILE B 1 245 ? -7.551 -4.727 -8.25 1 95.12 245 ILE B O 1
ATOM 5415 N N . ASN B 1 246 ? -7.367 -2.875 -7.02 1 88.44 246 ASN B N 1
ATOM 5416 C CA . ASN B 1 246 ? -8.031 -2.025 -8.008 1 88.44 246 ASN B CA 1
ATOM 5417 C C . ASN B 1 246 ? -7.039 -1.452 -9.008 1 88.44 246 ASN B C 1
ATOM 5419 O O . ASN B 1 246 ? -5.824 -1.516 -8.797 1 88.44 246 ASN B O 1
ATOM 5423 N N . SER B 1 247 ? -7.629 -0.988 -10.094 1 84.12 247 SER B N 1
ATOM 5424 C CA . SER B 1 247 ? -6.785 -0.336 -11.086 1 84.12 247 SER B CA 1
ATOM 5425 C C . SER B 1 247 ? -5.996 0.816 -10.469 1 84.12 247 SER B C 1
ATOM 5427 O O . SER B 1 247 ? -6.535 1.589 -9.68 1 84.12 247 SER B O 1
ATOM 5429 N N . THR B 1 248 ? -4.738 0.932 -10.812 1 77.31 248 THR B N 1
ATOM 5430 C CA . THR B 1 248 ? -3.871 1.995 -10.32 1 77.31 248 THR B CA 1
ATOM 5431 C C . THR B 1 248 ? -3.859 3.178 -11.281 1 77.31 248 THR B C 1
ATOM 5433 O O . THR B 1 248 ? -3.402 4.266 -10.93 1 77.31 248 THR B O 1
ATOM 5436 N N . LYS B 1 249 ? -4.285 2.938 -12.477 1 73.62 249 LYS B N 1
ATOM 5437 C CA . LYS B 1 249 ? -4.363 3.906 -13.562 1 73.62 249 LYS B CA 1
ATOM 5438 C C . LYS B 1 249 ? -2.973 4.332 -14.016 1 73.62 249 LYS B C 1
ATOM 5440 O O . LYS B 1 249 ? -2.803 5.418 -14.578 1 73.62 249 LYS B O 1
ATOM 5445 N N . TRP B 1 250 ? -2 3.561 -13.75 1 69.81 250 TRP B N 1
ATOM 5446 C CA . TRP B 1 250 ? -0.649 3.762 -14.266 1 69.81 250 TRP B CA 1
ATOM 5447 C C . TRP B 1 250 ? -0.631 3.688 -15.789 1 69.81 250 TRP B C 1
ATOM 5449 O O . TRP B 1 250 ? 0.221 4.301 -16.438 1 69.81 250 TRP B O 1
ATOM 5459 N N . ALA B 1 251 ? -1.593 2.924 -16.203 1 74.56 251 ALA B N 1
ATOM 5460 C CA . ALA B 1 251 ? -1.641 2.756 -17.656 1 74.56 251 ALA B CA 1
ATOM 5461 C C . ALA B 1 251 ? -2.947 3.297 -18.234 1 74.56 251 ALA B C 1
ATOM 5463 O O . ALA B 1 251 ? -3.998 3.207 -17.594 1 74.56 251 ALA B O 1
ATOM 5464 N N . ALA B 1 252 ? -2.789 3.797 -19.422 1 75.25 252 ALA B N 1
ATOM 5465 C CA . ALA B 1 252 ? -3.955 4.367 -20.094 1 75.25 252 ALA B CA 1
ATOM 5466 C C . ALA B 1 252 ? -5 3.293 -20.391 1 75.25 252 ALA B C 1
ATOM 5468 O O . ALA B 1 252 ? -6.203 3.551 -20.312 1 75.25 252 ALA B O 1
ATOM 5469 N N . THR B 1 253 ? -4.473 2.178 -20.766 1 79.88 253 THR B N 1
ATOM 5470 C CA . THR B 1 253 ? -5.344 1.036 -21.016 1 79.88 253 THR B CA 1
ATOM 5471 C C . THR B 1 253 ? -4.984 -0.132 -20.109 1 79.88 253 THR B C 1
ATOM 5473 O O . THR B 1 253 ? -3.805 -0.463 -19.953 1 79.88 253 THR B O 1
ATOM 5476 N N . GLU B 1 254 ? -5.965 -0.651 -19.438 1 87 254 GLU B N 1
ATOM 5477 C CA . GLU B 1 254 ? -5.793 -1.793 -18.547 1 87 254 GLU B CA 1
ATOM 5478 C C . GLU B 1 254 ? -6.988 -2.74 -18.625 1 87 254 GLU B C 1
ATOM 5480 O O . GLU B 1 254 ? -8.102 -2.371 -18.266 1 87 254 GLU B O 1
ATOM 5485 N N . LYS B 1 255 ? -6.73 -3.951 -19.094 1 88.25 255 LYS B N 1
ATOM 5486 C CA . LYS B 1 255 ? -7.805 -4.914 -19.328 1 88.25 255 LYS B CA 1
ATOM 5487 C C . LYS B 1 255 ? -7.891 -5.926 -18.188 1 88.25 255 LYS B C 1
ATOM 5489 O O . LYS B 1 255 ? -8.695 -6.859 -18.234 1 88.25 255 LYS B O 1
ATOM 5494 N N . GLY B 1 256 ? -7.035 -5.734 -17.219 1 91.31 256 GLY B N 1
ATOM 5495 C CA . GLY B 1 256 ? -7.055 -6.621 -16.062 1 91.31 256 GLY B CA 1
ATOM 5496 C C . GLY B 1 256 ? -5.922 -6.355 -15.086 1 91.31 256 GLY B C 1
ATOM 5497 O O . GLY B 1 256 ? -4.867 -5.848 -15.469 1 91.31 256 GLY B O 1
ATOM 5498 N N . ILE B 1 257 ? -6.148 -6.629 -13.914 1 95 257 ILE B N 1
ATOM 5499 C CA . ILE B 1 257 ? -5.156 -6.75 -12.852 1 95 257 ILE B CA 1
ATOM 5500 C C . ILE B 1 257 ? -5.203 -8.164 -12.266 1 95 257 ILE B C 1
ATOM 5502 O O . ILE B 1 257 ? -6.145 -8.516 -11.555 1 95 257 ILE B O 1
ATOM 5506 N N . ILE B 1 258 ? -4.195 -8.961 -12.57 1 97.38 258 ILE B N 1
ATOM 5507 C CA . ILE B 1 258 ? -4.25 -10.391 -12.297 1 97.38 258 ILE B CA 1
ATOM 5508 C C . ILE B 1 258 ? -3.146 -10.773 -11.312 1 97.38 258 ILE B C 1
ATOM 5510 O O . ILE B 1 258 ? -1.962 -10.57 -11.586 1 97.38 258 ILE B O 1
ATOM 5514 N N . PRO B 1 259 ? -3.516 -11.344 -10.148 1 98.56 259 PRO B N 1
ATOM 5515 C CA . PRO B 1 259 ? -2.494 -11.867 -9.242 1 98.56 259 PRO B CA 1
ATOM 5516 C C . PRO B 1 259 ? -1.666 -12.984 -9.867 1 98.56 259 PRO B C 1
ATOM 5518 O O . PRO B 1 259 ? -2.199 -13.805 -10.625 1 98.56 259 PRO B O 1
ATOM 5521 N N . THR B 1 260 ? -0.356 -13.008 -9.461 1 98.69 260 THR B N 1
ATOM 5522 C CA . THR B 1 260 ? 0.488 -14.055 -10.016 1 98.69 260 THR B CA 1
ATOM 5523 C C . THR B 1 260 ? 1.22 -14.805 -8.906 1 98.69 260 THR B C 1
ATOM 5525 O O . THR B 1 260 ? 1.694 -15.922 -9.117 1 98.69 260 THR B O 1
ATOM 5528 N N . ALA B 1 261 ? 1.413 -14.195 -7.738 1 98.81 261 ALA B N 1
ATOM 5529 C CA . ALA B 1 261 ? 2.104 -14.828 -6.621 1 98.81 261 ALA B CA 1
ATOM 5530 C C . ALA B 1 261 ? 1.745 -14.156 -5.301 1 98.81 261 ALA B C 1
ATOM 5532 O O . ALA B 1 261 ? 1.553 -12.938 -5.254 1 98.81 261 ALA B O 1
ATOM 5533 N N . GLY B 1 262 ? 1.65 -14.945 -4.25 1 98.88 262 GLY B N 1
ATOM 5534 C CA . GLY B 1 262 ? 1.41 -14.406 -2.922 1 98.88 262 GLY B CA 1
ATOM 5535 C C . GLY B 1 262 ? 2.33 -14.992 -1.867 1 98.88 262 GLY B C 1
ATOM 5536 O O . GLY B 1 262 ? 2.766 -16.141 -1.981 1 98.88 262 GLY B O 1
ATOM 5537 N N . VAL B 1 263 ? 2.652 -14.195 -0.826 1 98.88 263 VAL B N 1
ATOM 5538 C CA . VAL B 1 263 ? 3.477 -14.648 0.291 1 98.88 263 VAL B CA 1
ATOM 5539 C C . VAL B 1 263 ? 3.223 -13.766 1.51 1 98.88 263 VAL B C 1
ATOM 5541 O O . VAL B 1 263 ? 2.795 -12.617 1.373 1 98.88 263 VAL B O 1
ATOM 5544 N N . ALA B 1 264 ? 3.42 -14.336 2.652 1 98.81 264 ALA B N 1
ATOM 5545 C CA . ALA B 1 264 ? 3.41 -13.547 3.885 1 98.81 264 ALA B CA 1
ATOM 5546 C C . ALA B 1 264 ? 4.82 -13.398 4.449 1 98.81 264 ALA B C 1
ATOM 5548 O O . ALA B 1 264 ? 5.605 -14.352 4.434 1 98.81 264 ALA B O 1
ATOM 5549 N N . VAL B 1 265 ? 5.227 -12.266 4.902 1 98.06 265 VAL B N 1
ATOM 5550 C CA . VAL B 1 265 ? 6.359 -12.008 5.789 1 98.06 265 VAL B CA 1
ATOM 5551 C C . VAL B 1 265 ? 5.855 -11.508 7.141 1 98.06 265 VAL B C 1
ATOM 5553 O O . VAL B 1 265 ? 5.293 -10.414 7.234 1 98.06 265 VAL B O 1
ATOM 5556 N N . GLY B 1 266 ? 6.129 -12.305 8.148 1 96.12 266 GLY B N 1
ATOM 5557 C CA . GLY B 1 266 ? 5.297 -12.094 9.32 1 96.12 266 GLY B CA 1
ATOM 5558 C C . GLY B 1 266 ? 3.812 -12.219 9.031 1 96.12 266 GLY B C 1
ATOM 5559 O O . GLY B 1 266 ? 3.371 -13.203 8.445 1 96.12 266 GLY B O 1
ATOM 5560 N N . GLN B 1 267 ? 3.066 -11.156 9.438 1 97 267 GLN B N 1
ATOM 5561 C CA . GLN B 1 267 ? 1.629 -11.18 9.188 1 97 267 GLN B CA 1
ATOM 5562 C C . GLN B 1 267 ? 1.259 -10.266 8.023 1 97 267 GLN B C 1
ATOM 5564 O O . GLN B 1 267 ? 0.078 -10.094 7.711 1 97 267 GLN B O 1
ATOM 5569 N N . THR B 1 268 ? 2.301 -9.672 7.406 1 98.38 268 THR B N 1
ATOM 5570 C CA . THR B 1 268 ? 2.066 -8.812 6.25 1 98.38 268 THR B CA 1
ATOM 5571 C C . THR B 1 268 ? 1.947 -9.641 4.973 1 98.38 268 THR B C 1
ATOM 5573 O O . THR B 1 268 ? 2.783 -10.508 4.711 1 98.38 268 THR B O 1
ATOM 5576 N N . GLN B 1 269 ? 0.888 -9.344 4.191 1 98.88 269 GLN B N 1
ATOM 5577 C CA . GLN B 1 269 ? 0.67 -10.062 2.939 1 98.88 269 GLN B CA 1
ATOM 5578 C C . GLN B 1 269 ? 1.219 -9.273 1.754 1 98.88 269 GLN B C 1
ATOM 5580 O O . GLN B 1 269 ? 1.031 -8.055 1.671 1 98.88 269 GLN B O 1
ATOM 5585 N N . TYR B 1 270 ? 1.942 -9.969 0.884 1 98.88 270 TYR B N 1
ATOM 5586 C CA . TYR B 1 270 ? 2.428 -9.414 -0.374 1 98.88 270 TYR B CA 1
ATOM 5587 C C . TYR B 1 270 ? 1.871 -10.188 -1.563 1 98.88 270 TYR B C 1
ATOM 5589 O O . TYR B 1 270 ? 1.789 -11.422 -1.528 1 98.88 270 TYR B O 1
ATOM 5597 N N . LEU B 1 271 ? 1.452 -9.43 -2.602 1 98.81 271 LEU B N 1
ATOM 5598 C CA . LEU B 1 271 ? 0.951 -10.023 -3.836 1 98.81 271 LEU B CA 1
ATOM 5599 C C . LEU B 1 271 ? 1.65 -9.43 -5.051 1 98.81 271 LEU B C 1
ATOM 5601 O O . LEU B 1 271 ? 1.629 -8.211 -5.25 1 98.81 271 LEU B O 1
ATOM 5605 N N . ASN B 1 272 ? 2.348 -10.281 -5.805 1 98.69 272 ASN B N 1
ATOM 5606 C CA . ASN B 1 272 ? 2.754 -9.883 -7.148 1 98.69 272 ASN B CA 1
ATOM 5607 C C . ASN B 1 272 ? 1.595 -9.984 -8.141 1 98.69 272 ASN B C 1
ATOM 5609 O O . ASN B 1 272 ? 0.832 -10.953 -8.109 1 98.69 272 ASN B O 1
ATOM 5613 N N . PHE B 1 273 ? 1.46 -8.945 -8.945 1 98.12 273 PHE B N 1
ATOM 5614 C CA . PHE B 1 273 ? 0.398 -8.961 -9.945 1 98.12 273 PHE B CA 1
ATOM 5615 C C . PHE B 1 273 ? 0.89 -8.398 -11.273 1 98.12 273 PHE B C 1
ATOM 5617 O O . PHE B 1 273 ? 1.991 -7.848 -11.352 1 98.12 273 PHE B O 1
ATOM 5624 N N . MET B 1 274 ? 0.084 -8.617 -12.32 1 97.31 274 MET B N 1
ATOM 5625 C CA . MET B 1 274 ? 0.346 -8.016 -13.617 1 97.31 274 MET B CA 1
ATOM 5626 C C . MET B 1 274 ? -0.84 -7.172 -14.078 1 97.31 274 MET B C 1
ATOM 5628 O O . MET B 1 274 ? -1.993 -7.539 -13.844 1 97.31 274 MET B O 1
ATOM 5632 N N . SER B 1 275 ? -0.565 -6.055 -14.633 1 94.81 275 SER B N 1
ATOM 5633 C CA . SER B 1 275 ? -1.505 -5.219 -15.375 1 94.81 275 SER B CA 1
ATOM 5634 C C . SER B 1 275 ? -1.553 -5.621 -16.844 1 94.81 275 SER B C 1
ATOM 5636 O O . SER B 1 275 ? -0.555 -5.5 -17.562 1 94.81 275 SER B O 1
ATOM 5638 N N . ILE B 1 276 ? -2.738 -6.016 -17.297 1 95.06 276 ILE B N 1
ATOM 5639 C CA . ILE B 1 276 ? -2.887 -6.547 -18.641 1 95.06 276 ILE B CA 1
ATOM 5640 C C . ILE B 1 276 ? -3.133 -5.398 -19.625 1 95.06 276 ILE B C 1
ATOM 5642 O O . ILE B 1 276 ? -4.051 -4.598 -19.422 1 95.06 276 ILE B O 1
ATOM 5646 N N . ARG B 1 277 ? -2.309 -5.324 -20.609 1 92.69 277 ARG B N 1
ATOM 5647 C CA . ARG B 1 277 ? -2.506 -4.375 -21.703 1 92.69 277 ARG B CA 1
ATOM 5648 C C . ARG B 1 277 ? -3.449 -4.938 -22.75 1 92.69 277 ARG B C 1
ATOM 5650 O O . ARG B 1 277 ? -4.344 -4.238 -23.234 1 92.69 277 ARG B O 1
ATOM 5657 N N . ASN B 1 278 ? -3.141 -6.18 -23.078 1 90.81 278 ASN B N 1
ATOM 5658 C CA . ASN B 1 278 ? -3.941 -6.832 -24.109 1 90.81 278 ASN B CA 1
ATOM 5659 C C . ASN B 1 278 ? -3.895 -8.352 -23.984 1 90.81 278 ASN B C 1
ATOM 5661 O O . ASN B 1 278 ? -2.842 -8.922 -23.688 1 90.81 278 ASN B O 1
ATOM 5665 N N . TRP B 1 279 ? -5.121 -8.953 -24.172 1 89.56 279 TRP B N 1
ATOM 5666 C CA . TRP B 1 279 ? -5.164 -10.391 -24.438 1 89.56 279 TRP B CA 1
ATOM 5667 C C . TRP B 1 279 ? -4.961 -10.68 -25.922 1 89.56 279 TRP B C 1
ATOM 5669 O O . TRP B 1 279 ? -5.863 -10.461 -26.734 1 89.56 279 TRP B O 1
ATOM 5679 N N . ASP B 1 280 ? -3.811 -11.219 -26.25 1 87.81 280 ASP B N 1
ATOM 5680 C CA . ASP B 1 280 ? -3.387 -11.234 -27.656 1 87.81 280 ASP B CA 1
ATOM 5681 C C . ASP B 1 280 ? -3.934 -12.461 -28.375 1 87.81 280 ASP B C 1
ATOM 5683 O O . ASP B 1 280 ? -4.562 -12.336 -29.438 1 87.81 280 ASP B O 1
ATOM 5687 N N . SER B 1 281 ? -3.594 -13.672 -27.891 1 87.62 281 SER B N 1
ATOM 5688 C CA . SER B 1 281 ? -4.043 -14.961 -28.406 1 87.62 281 SER B CA 1
ATOM 5689 C C . SER B 1 281 ? -3.939 -16.047 -27.344 1 87.62 281 SER B C 1
ATOM 5691 O O . SER B 1 281 ? -3.59 -15.766 -26.203 1 87.62 281 SER B O 1
ATOM 5693 N N . ASP B 1 282 ? -4.254 -17.234 -27.719 1 84.88 282 ASP B N 1
ATOM 5694 C CA . ASP B 1 282 ? -4.266 -18.344 -26.75 1 84.88 282 ASP B CA 1
ATOM 5695 C C . ASP B 1 282 ? -2.92 -18.469 -26.047 1 84.88 282 ASP B C 1
ATOM 5697 O O . ASP B 1 282 ? -1.898 -18.719 -26.688 1 84.88 282 ASP B O 1
ATOM 5701 N N . GLY B 1 283 ? -3.031 -18.266 -24.828 1 89 283 GLY B N 1
ATOM 5702 C CA . GLY B 1 283 ? -1.836 -18.406 -24 1 89 283 GLY B CA 1
ATOM 5703 C C . GLY B 1 283 ? -0.896 -17.219 -24.109 1 89 283 GLY B C 1
ATOM 5704 O O . GLY B 1 283 ? 0.218 -17.25 -23.594 1 89 283 GLY B O 1
ATOM 5705 N N . ARG B 1 284 ? -1.291 -16.156 -24.859 1 92.06 284 ARG B N 1
ATOM 5706 C CA . ARG B 1 284 ? -0.449 -14.984 -25.078 1 92.06 284 ARG B CA 1
ATOM 5707 C C . ARG B 1 284 ? -1.181 -13.703 -24.703 1 92.06 284 ARG B C 1
ATOM 5709 O O . ARG B 1 284 ? -2.338 -13.508 -25.078 1 92.06 284 ARG B O 1
ATOM 5716 N N . TRP B 1 285 ? -0.479 -12.93 -23.938 1 95.12 285 TRP B N 1
ATOM 5717 C CA . TRP B 1 285 ? -0.958 -11.602 -23.578 1 95.12 285 TRP B CA 1
ATOM 5718 C C . TRP B 1 285 ? 0.207 -10.641 -23.359 1 95.12 285 TRP B C 1
ATOM 5720 O O . TRP B 1 285 ? 1.357 -11.062 -23.25 1 95.12 285 TRP B O 1
ATOM 5730 N N . SER B 1 286 ? -0.094 -9.391 -23.422 1 95.31 286 SER B N 1
ATOM 5731 C CA . SER B 1 286 ? 0.875 -8.344 -23.125 1 95.31 286 SER B CA 1
ATOM 5732 C C . SER B 1 286 ? 0.512 -7.605 -21.844 1 95.31 286 SER B C 1
ATOM 5734 O O . SER B 1 286 ? -0.668 -7.41 -21.547 1 95.31 286 SER B O 1
ATOM 5736 N N . THR B 1 287 ? 1.567 -7.27 -21.109 1 96.5 287 THR B N 1
ATOM 5737 C CA . THR B 1 287 ? 1.354 -6.551 -19.859 1 96.5 287 THR B CA 1
ATOM 5738 C C . THR B 1 287 ? 1.775 -5.09 -20 1 96.5 287 THR B C 1
ATOM 5740 O O . THR B 1 287 ? 2.68 -4.77 -20.766 1 96.5 287 THR B O 1
ATOM 5743 N N . ASN B 1 288 ? 1.039 -4.215 -19.266 1 94.56 288 ASN B N 1
ATOM 5744 C CA . ASN B 1 288 ? 1.574 -2.875 -19.047 1 94.56 288 ASN B CA 1
ATOM 5745 C C . ASN B 1 288 ? 2.775 -2.906 -18.109 1 94.56 288 ASN B C 1
ATOM 5747 O O . ASN B 1 288 ? 3.787 -2.248 -18.359 1 94.56 288 ASN B O 1
ATOM 5751 N N . TYR B 1 289 ? 2.65 -3.635 -17.047 1 94.88 289 TYR B N 1
ATOM 5752 C CA . TYR B 1 289 ? 3.668 -3.754 -16 1 94.88 289 TYR B CA 1
ATOM 5753 C C . TYR B 1 289 ? 3.312 -4.859 -15.016 1 94.88 289 TYR B C 1
ATOM 5755 O O . TYR B 1 289 ? 2.195 -5.379 -15.031 1 94.88 289 TYR B O 1
ATOM 5763 N N . SER B 1 290 ? 4.258 -5.281 -14.289 1 96.81 290 SER B N 1
ATOM 5764 C CA . SER B 1 290 ? 4.082 -6.035 -13.047 1 96.81 290 SER B CA 1
ATOM 5765 C C . SER B 1 290 ? 4.438 -5.191 -11.836 1 96.81 290 SER B C 1
ATOM 5767 O O . SER B 1 290 ? 5.195 -4.223 -11.938 1 96.81 290 SER B O 1
ATOM 5769 N N . ALA B 1 291 ? 3.797 -5.508 -10.68 1 96.5 291 ALA B N 1
ATOM 5770 C CA . ALA B 1 291 ? 4.078 -4.77 -9.453 1 96.5 291 ALA B CA 1
ATOM 5771 C C . ALA B 1 291 ? 3.719 -5.594 -8.219 1 96.5 291 ALA B C 1
ATOM 5773 O O . ALA B 1 291 ? 3.191 -6.703 -8.336 1 96.5 291 ALA B O 1
ATOM 5774 N N . ILE B 1 292 ? 4.094 -5.055 -7.035 1 98.25 292 ILE B N 1
ATOM 5775 C CA . ILE B 1 292 ? 3.828 -5.727 -5.766 1 98.25 292 ILE B CA 1
ATOM 5776 C C . ILE B 1 292 ? 2.809 -4.926 -4.961 1 98.25 292 ILE B C 1
ATOM 5778 O O . ILE B 1 292 ? 2.932 -3.703 -4.832 1 98.25 292 ILE B O 1
ATOM 5782 N N . ALA B 1 293 ? 1.774 -5.59 -4.496 1 98.5 293 ALA B N 1
ATOM 5783 C CA . ALA B 1 293 ? 0.775 -5.031 -3.588 1 98.5 293 ALA B CA 1
ATOM 5784 C C . ALA B 1 293 ? 1.009 -5.504 -2.156 1 98.5 293 ALA B C 1
ATOM 5786 O O . ALA B 1 293 ? 1.699 -6.504 -1.932 1 98.5 293 ALA B O 1
ATOM 5787 N N . VAL B 1 294 ? 0.437 -4.754 -1.194 1 98.75 294 VAL B N 1
ATOM 5788 C CA . VAL B 1 294 ? 0.674 -5.055 0.214 1 98.75 294 VAL B CA 1
ATOM 5789 C C . VAL B 1 294 ? -0.635 -4.949 0.993 1 98.75 294 VAL B C 1
ATOM 5791 O O . VAL B 1 294 ? -1.463 -4.078 0.712 1 98.75 294 VAL B O 1
ATOM 5794 N N . SER B 1 295 ? -0.825 -5.84 1.948 1 98.69 295 SER B N 1
ATOM 5795 C CA . SER B 1 295 ? -1.956 -5.816 2.869 1 98.69 295 SER B CA 1
ATOM 5796 C C . SER B 1 295 ? -1.51 -6.098 4.301 1 98.69 295 SER B C 1
ATOM 5798 O O . SER B 1 295 ? -1.023 -7.191 4.598 1 98.69 295 SER B O 1
ATOM 5800 N N . PRO B 1 296 ? -1.723 -5.152 5.227 1 97.88 296 PRO B N 1
ATOM 5801 C CA . PRO B 1 296 ? -1.435 -5.402 6.641 1 97.88 296 PRO B CA 1
ATOM 5802 C C . PRO B 1 296 ? -2.623 -6.008 7.387 1 97.88 296 PRO B C 1
ATOM 5804 O O . PRO B 1 296 ? -2.545 -6.234 8.594 1 97.88 296 PRO B O 1
ATOM 5807 N N . ASP B 1 297 ? -3.719 -6.258 6.707 1 97.62 297 ASP B N 1
ATOM 5808 C CA . ASP B 1 297 ? -4.949 -6.652 7.391 1 97.62 297 ASP B CA 1
ATOM 5809 C C . ASP B 1 297 ? -5.504 -7.953 6.816 1 97.62 297 ASP B C 1
ATOM 5811 O O . ASP B 1 297 ? -6.703 -8.055 6.547 1 97.62 297 ASP B O 1
ATOM 5815 N N . ASN B 1 298 ? -4.637 -8.914 6.535 1 98.44 298 ASN B N 1
ATOM 5816 C CA . ASN B 1 298 ? -4.98 -10.273 6.145 1 98.44 298 ASN B CA 1
ATOM 5817 C C . ASN B 1 298 ? -5.715 -10.305 4.805 1 98.44 298 ASN B C 1
ATOM 5819 O O . ASN B 1 298 ? -6.676 -11.062 4.637 1 98.44 298 ASN B O 1
ATOM 5823 N N . GLY B 1 299 ? -5.312 -9.383 3.973 1 98.5 299 GLY B N 1
ATOM 5824 C CA . GLY B 1 299 ? -5.832 -9.383 2.615 1 98.5 299 GLY B CA 1
ATOM 5825 C C . GLY B 1 299 ? -7.137 -8.617 2.479 1 98.5 299 GLY B C 1
ATOM 5826 O O . GLY B 1 299 ? -7.781 -8.664 1.427 1 98.5 299 GLY B O 1
ATOM 5827 N N . GLU B 1 300 ? -7.551 -7.879 3.455 1 97.56 300 GLU B N 1
ATOM 5828 C CA . GLU B 1 300 ? -8.805 -7.133 3.383 1 97.56 300 GLU B CA 1
ATOM 5829 C C . GLU B 1 300 ? -8.672 -5.934 2.449 1 97.56 300 GLU B C 1
ATOM 5831 O O . GLU B 1 300 ? -9.586 -5.637 1.679 1 97.56 300 GLU B O 1
ATOM 5836 N N . ASN B 1 301 ? -7.617 -5.234 2.58 1 96.5 301 ASN B N 1
ATOM 5837 C CA . ASN B 1 301 ? -7.301 -4.086 1.732 1 96.5 301 ASN B CA 1
ATOM 5838 C C . ASN B 1 301 ? -5.863 -4.145 1.223 1 96.5 301 ASN B C 1
ATOM 5840 O O . ASN B 1 301 ? -4.977 -4.648 1.913 1 96.5 301 ASN B O 1
ATOM 5844 N N . TRP B 1 302 ? -5.711 -3.625 -0.002 1 98.12 302 TRP B N 1
ATOM 5845 C CA . TRP B 1 302 ? -4.398 -3.748 -0.625 1 98.12 302 TRP B CA 1
ATOM 5846 C C . TRP B 1 302 ? -3.92 -2.4 -1.159 1 98.12 302 TRP B C 1
ATOM 5848 O O . TRP B 1 302 ? -4.633 -1.74 -1.918 1 98.12 302 TRP B O 1
ATOM 5858 N N . GLY B 1 303 ? -2.691 -2.006 -0.657 1 96.75 303 GLY B N 1
ATOM 5859 C CA . GLY B 1 303 ? -1.947 -0.949 -1.324 1 96.75 303 GLY B CA 1
ATOM 5860 C C . GLY B 1 303 ? -0.988 -1.469 -2.379 1 96.75 303 GLY B C 1
ATOM 5861 O O . GLY B 1 303 ? -0.602 -2.639 -2.35 1 96.75 303 GLY B O 1
ATOM 5862 N N . VAL B 1 304 ? -0.631 -0.555 -3.293 1 96.56 304 VAL B N 1
ATOM 5863 C CA . VAL B 1 304 ? 0.348 -0.923 -4.312 1 96.56 304 VAL B CA 1
ATOM 5864 C C . VAL B 1 304 ? 1.607 -0.076 -4.148 1 96.56 304 VAL B C 1
ATOM 5866 O O . VAL B 1 304 ? 1.525 1.144 -3.98 1 96.56 304 VAL B O 1
ATOM 5869 N N . TYR B 1 305 ? 2.777 -0.713 -4.129 1 96.06 305 TYR B N 1
ATOM 5870 C CA . TYR B 1 305 ? 4.055 -0.016 -4.043 1 96.06 305 TYR B CA 1
ATOM 5871 C C . TYR B 1 305 ? 4.441 0.583 -5.391 1 96.06 305 TYR B C 1
ATOM 5873 O O . TYR B 1 305 ? 4.855 -0.138 -6.301 1 96.06 305 TYR B O 1
ATOM 5881 N N . PRO B 1 306 ? 4.41 1.872 -5.508 1 90.81 306 PRO B N 1
ATOM 5882 C CA . PRO B 1 306 ? 4.734 2.455 -6.809 1 90.81 306 PRO B CA 1
ATOM 5883 C C . PRO B 1 306 ? 6.16 2.141 -7.258 1 90.81 306 PRO B C 1
ATOM 5885 O O . PRO B 1 306 ? 6.41 1.976 -8.453 1 90.81 306 PRO B O 1
ATOM 5888 N N . GLY B 1 307 ? 7.078 1.977 -6.363 1 89.25 307 GLY B N 1
ATOM 5889 C CA . GLY B 1 307 ? 8.477 1.74 -6.68 1 89.25 307 GLY B CA 1
ATOM 5890 C C . GLY B 1 307 ? 8.742 0.337 -7.191 1 89.25 307 GLY B C 1
ATOM 5891 O O . GLY B 1 307 ? 9.852 0.034 -7.637 1 89.25 307 GLY B O 1
ATOM 5892 N N . THR B 1 308 ? 7.711 -0.47 -7.191 1 94.5 308 THR B N 1
ATOM 5893 C CA . THR B 1 308 ? 7.914 -1.854 -7.605 1 94.5 308 THR B CA 1
ATOM 5894 C C . THR B 1 308 ? 7.383 -2.08 -9.016 1 94.5 308 THR B C 1
ATOM 5896 O O . THR B 1 308 ? 7.41 -3.203 -9.523 1 94.5 308 THR B O 1
ATOM 5899 N N . VAL B 1 309 ? 6.867 -1.084 -9.703 1 92.62 309 VAL B N 1
ATOM 5900 C CA . VAL B 1 309 ? 6.352 -1.201 -11.062 1 92.62 309 VAL B CA 1
ATOM 5901 C C . VAL B 1 309 ? 7.48 -1.595 -12.016 1 92.62 309 VAL B C 1
ATOM 5903 O O . VAL B 1 309 ? 8.508 -0.922 -12.07 1 92.62 309 VAL B O 1
ATOM 5906 N N . ARG B 1 310 ? 7.297 -2.641 -12.711 1 95.69 310 ARG B N 1
ATOM 5907 C CA . ARG B 1 310 ? 8.234 -3.158 -13.695 1 95.69 310 ARG B CA 1
ATOM 5908 C C . ARG B 1 310 ? 7.582 -3.258 -15.07 1 95.69 310 ARG B C 1
ATOM 5910 O O . ARG B 1 310 ? 6.75 -4.137 -15.305 1 95.69 310 ARG B O 1
ATOM 5917 N N . THR B 1 311 ? 7.992 -2.404 -15.953 1 94.81 311 THR B N 1
ATOM 5918 C CA . THR B 1 311 ? 7.477 -2.441 -17.312 1 94.81 311 THR B CA 1
ATOM 5919 C C . THR B 1 311 ? 8.273 -3.424 -18.172 1 94.81 311 THR B C 1
ATOM 5921 O O . THR B 1 311 ? 9.461 -3.629 -17.938 1 94.81 311 THR B O 1
ATOM 5924 N N . PRO B 1 312 ? 7.59 -3.984 -19.141 1 96.75 312 PRO B N 1
ATOM 5925 C CA . PRO B 1 312 ? 8.273 -4.988 -19.953 1 96.75 312 PRO B CA 1
ATOM 5926 C C . PRO B 1 312 ? 9.148 -4.367 -21.047 1 96.75 312 PRO B C 1
ATOM 5928 O O . PRO B 1 312 ? 9.953 -5.062 -21.672 1 96.75 312 PRO B O 1
ATOM 5931 N N . ALA B 1 313 ? 8.898 -3.111 -21.328 1 95.12 313 ALA B N 1
ATOM 5932 C CA . ALA B 1 313 ? 9.664 -2.389 -22.344 1 95.12 313 ALA B CA 1
ATOM 5933 C C . ALA B 1 313 ? 9.602 -0.881 -22.109 1 95.12 313 ALA B C 1
ATOM 5935 O O . ALA B 1 313 ? 8.766 -0.402 -21.344 1 95.12 313 ALA B O 1
ATOM 5936 N N . ASP B 1 314 ? 10.547 -0.26 -22.766 1 91.62 314 ASP B N 1
ATOM 5937 C CA . ASP B 1 314 ? 10.562 1.196 -22.672 1 91.62 314 ASP B CA 1
ATOM 5938 C C . ASP B 1 314 ? 9.328 1.798 -23.344 1 91.62 314 ASP B C 1
ATOM 5940 O O . ASP B 1 314 ? 8.906 1.328 -24.406 1 91.62 314 ASP B O 1
ATOM 5944 N N . GLY B 1 315 ? 8.695 2.756 -22.703 1 85.25 315 GLY B N 1
ATOM 5945 C CA . GLY B 1 315 ? 7.625 3.516 -23.328 1 85.25 315 GLY B CA 1
ATOM 5946 C C . GLY B 1 315 ? 6.266 2.859 -23.188 1 85.25 315 GLY B C 1
ATOM 5947 O O . GLY B 1 315 ? 5.25 3.428 -23.609 1 85.25 315 GLY B O 1
ATOM 5948 N N . VAL B 1 316 ? 6.164 1.721 -22.641 1 86.25 316 VAL B N 1
ATOM 5949 C CA . VAL B 1 316 ? 4.887 1.03 -22.484 1 86.25 316 VAL B CA 1
ATOM 5950 C C . VAL B 1 316 ? 3.977 1.818 -21.547 1 86.25 316 VAL B C 1
ATOM 5952 O O . VAL B 1 316 ? 2.771 1.922 -21.781 1 86.25 316 VAL B O 1
ATOM 5955 N N . VAL B 1 317 ? 4.496 2.299 -20.5 1 82.38 317 VAL B N 1
ATOM 5956 C CA . VAL B 1 317 ? 3.803 3.195 -19.594 1 82.38 317 VAL B CA 1
ATOM 5957 C C . VAL B 1 317 ? 4.473 4.566 -19.594 1 82.38 317 VAL B C 1
ATOM 5959 O O . VAL B 1 317 ? 5.668 4.68 -19.312 1 82.38 317 VAL B O 1
ATOM 5962 N N . SER B 1 318 ? 3.68 5.52 -19.828 1 75.12 318 SER B N 1
ATOM 5963 C CA . SER B 1 318 ? 4.227 6.867 -19.922 1 75.12 318 SER B CA 1
ATOM 5964 C C . SER B 1 318 ? 4.844 7.309 -18.609 1 75.12 318 SER B C 1
ATOM 5966 O O . SER B 1 318 ? 4.23 7.156 -17.547 1 75.12 318 SER B O 1
ATOM 5968 N N . GLY B 1 319 ? 6.125 7.695 -18.719 1 69.75 319 GLY B N 1
ATOM 5969 C CA . GLY B 1 319 ? 6.801 8.266 -17.562 1 69.75 319 GLY B CA 1
ATOM 5970 C C . GLY B 1 319 ? 7.441 7.219 -16.672 1 69.75 319 GLY B C 1
ATOM 5971 O O . GLY B 1 319 ? 8.141 7.555 -15.711 1 69.75 319 GLY B O 1
ATOM 5972 N N . ALA B 1 320 ? 7.141 5.973 -16.984 1 76.5 320 ALA B N 1
ATOM 5973 C CA . ALA B 1 320 ? 7.77 4.922 -16.188 1 76.5 320 ALA B CA 1
ATOM 5974 C C . ALA B 1 320 ? 9.156 4.582 -16.734 1 76.5 320 ALA B C 1
ATOM 5976 O O . ALA B 1 320 ? 9.375 4.578 -17.938 1 76.5 320 ALA B O 1
ATOM 5977 N N . ARG B 1 321 ? 10.023 4.375 -15.766 1 78.81 321 ARG B N 1
ATOM 5978 C CA . ARG B 1 321 ? 11.367 3.953 -16.156 1 78.81 321 ARG B CA 1
ATOM 5979 C C . ARG B 1 321 ? 11.398 2.457 -16.453 1 78.81 321 ARG B C 1
ATOM 5981 O O . ARG B 1 321 ? 10.867 1.655 -15.688 1 78.81 321 ARG B O 1
ATOM 5988 N N . TYR B 1 322 ? 11.977 2.182 -17.594 1 91.62 322 TYR B N 1
ATOM 5989 C CA . TYR B 1 322 ? 12.203 0.783 -17.938 1 91.62 322 TYR B CA 1
ATOM 5990 C C . TYR B 1 322 ? 13.578 0.326 -17.469 1 91.62 322 TYR B C 1
ATOM 5992 O O . TYR B 1 322 ? 14.562 1.053 -17.609 1 91.62 322 TYR B O 1
ATOM 6000 N N . VAL B 1 323 ? 13.625 -0.859 -16.812 1 94.38 323 VAL B N 1
ATOM 6001 C CA . VAL B 1 323 ? 14.867 -1.543 -16.453 1 94.38 323 VAL B CA 1
ATOM 6002 C C . VAL B 1 323 ? 14.977 -2.842 -17.25 1 94.38 323 VAL B C 1
ATOM 6004 O O . VAL B 1 323 ? 14.078 -3.684 -17.219 1 94.38 323 VAL B O 1
ATOM 6007 N N . ARG B 1 324 ? 16.094 -3.008 -18 1 96.75 324 ARG B N 1
ATOM 6008 C CA . ARG B 1 324 ? 16.312 -4.227 -18.781 1 96.75 324 ARG B CA 1
ATOM 6009 C C . ARG B 1 324 ? 16.188 -5.465 -17.906 1 96.75 324 ARG B C 1
ATOM 6011 O O . ARG B 1 324 ? 16.75 -5.523 -16.812 1 96.75 324 ARG B O 1
ATOM 6018 N N . GLY B 1 325 ? 15.461 -6.449 -18.344 1 98.5 325 GLY B N 1
ATOM 6019 C CA . GLY B 1 325 ? 15.25 -7.684 -17.609 1 98.5 325 GLY B CA 1
ATOM 6020 C C . GLY B 1 325 ? 13.891 -7.762 -16.953 1 98.5 325 GLY B C 1
ATOM 6021 O O . GLY B 1 325 ? 13.422 -8.852 -16.594 1 98.5 325 GLY B O 1
ATOM 6022 N N . ASN B 1 326 ? 13.25 -6.598 -16.766 1 98 326 ASN B N 1
ATOM 6023 C CA . ASN B 1 326 ? 11.922 -6.59 -16.156 1 98 326 ASN B CA 1
ATOM 6024 C C . ASN B 1 326 ? 10.922 -7.402 -16.984 1 98 326 ASN B C 1
ATOM 6026 O O . ASN B 1 326 ? 9.945 -7.922 -16.438 1 98 326 ASN B O 1
ATOM 6030 N N . GLU B 1 327 ? 11.164 -7.535 -18.297 1 98.31 327 GLU B N 1
ATOM 6031 C CA . GLU B 1 327 ? 10.273 -8.297 -19.172 1 98.31 327 GLU B CA 1
ATOM 6032 C C . GLU B 1 327 ? 10.219 -9.766 -18.75 1 98.31 327 GLU B C 1
ATOM 6034 O O . GLU B 1 327 ? 9.234 -10.453 -19.047 1 98.31 327 GLU B O 1
ATOM 6039 N N . ASN B 1 328 ? 11.219 -10.203 -18 1 98.69 328 ASN B N 1
ATOM 6040 C CA . ASN B 1 328 ? 11.297 -11.602 -17.578 1 98.69 328 ASN B CA 1
ATOM 6041 C C . ASN B 1 328 ? 10.641 -11.812 -16.219 1 98.69 328 ASN B C 1
ATOM 6043 O O . ASN B 1 328 ? 10.625 -12.93 -15.703 1 98.69 328 ASN B O 1
ATOM 6047 N N . PHE B 1 329 ? 10.117 -10.781 -15.656 1 98.69 329 PHE B N 1
ATOM 6048 C CA . PHE B 1 329 ? 9.5 -10.828 -14.336 1 98.69 329 PHE B CA 1
ATOM 6049 C C . PHE B 1 329 ? 8.125 -10.172 -14.359 1 98.69 329 PHE B C 1
ATOM 6051 O O . PHE B 1 329 ? 7.777 -9.414 -13.453 1 98.69 329 PHE B O 1
ATOM 6058 N N . GLN B 1 330 ? 7.359 -10.461 -15.414 1 98.38 330 GLN B N 1
ATOM 6059 C CA . GLN B 1 330 ? 6 -9.945 -15.547 1 98.38 330 GLN B CA 1
ATOM 6060 C C . GLN B 1 330 ? 5.004 -10.82 -14.789 1 98.38 330 GLN B C 1
ATOM 6062 O O . GLN B 1 330 ? 3.926 -10.359 -14.406 1 98.38 330 GLN B O 1
ATOM 6067 N N . GLN B 1 331 ? 5.285 -12.07 -14.586 1 98.31 331 GLN B N 1
ATOM 6068 C CA . GLN B 1 331 ? 4.602 -13.008 -13.703 1 98.31 331 GLN B CA 1
ATOM 6069 C C . GLN B 1 331 ? 5.57 -13.609 -12.68 1 98.31 331 GLN B C 1
ATOM 6071 O O . GLN B 1 331 ? 6.781 -13.414 -12.781 1 98.31 331 GLN B O 1
ATOM 6076 N N . GLY B 1 332 ? 4.973 -14.25 -11.617 1 97.06 332 GLY B N 1
ATOM 6077 C CA . GLY B 1 332 ? 5.934 -14.75 -10.648 1 97.06 332 GLY B CA 1
ATOM 6078 C C . GLY B 1 332 ? 5.375 -15.844 -9.758 1 97.06 332 GLY B C 1
ATOM 6079 O O . GLY B 1 332 ? 4.215 -16.234 -9.906 1 97.06 332 GLY B O 1
ATOM 6080 N N . ALA B 1 333 ? 6.219 -16.406 -8.953 1 98.81 333 ALA B N 1
ATOM 6081 C CA . ALA B 1 333 ? 5.957 -17.328 -7.867 1 98.81 333 ALA B CA 1
ATOM 6082 C C . ALA B 1 333 ? 6.914 -17.109 -6.703 1 98.81 333 ALA B C 1
ATOM 6084 O O . ALA B 1 333 ? 8.133 -17.188 -6.867 1 98.81 333 ALA B O 1
ATOM 6085 N N . PHE B 1 334 ? 6.348 -16.781 -5.586 1 98.88 334 PHE B N 1
ATOM 6086 C CA . PHE B 1 334 ? 7.195 -16.703 -4.402 1 98.88 334 PHE B CA 1
ATOM 6087 C C . PHE B 1 334 ? 7.531 -18.094 -3.877 1 98.88 334 PHE B C 1
ATOM 6089 O O . PHE B 1 334 ? 6.723 -19.016 -3.99 1 98.88 334 PHE B O 1
ATOM 6096 N N . LEU B 1 335 ? 8.719 -18.234 -3.316 1 98.81 335 LEU B N 1
ATOM 6097 C CA . LEU B 1 335 ? 9.203 -19.484 -2.74 1 98.81 335 LEU B CA 1
ATOM 6098 C C . LEU B 1 335 ? 9.859 -19.234 -1.387 1 98.81 335 LEU B C 1
ATOM 6100 O O . LEU B 1 335 ? 10.898 -18.578 -1.307 1 98.81 335 LEU B O 1
ATOM 6104 N N . LYS B 1 336 ? 9.211 -19.672 -0.353 1 98.06 336 LYS B N 1
ATOM 6105 C CA . LYS B 1 336 ? 9.883 -19.781 0.938 1 98.06 336 LYS B CA 1
ATOM 6106 C C . LYS B 1 336 ? 10.828 -20.969 0.969 1 98.06 336 LYS B C 1
ATOM 6108 O O . LYS B 1 336 ? 10.422 -22.094 0.675 1 98.06 336 LYS B O 1
ATOM 6113 N N . PRO B 1 337 ? 12 -20.734 1.395 1 97.44 337 PRO B N 1
ATOM 6114 C CA . PRO B 1 337 ? 13 -21.797 1.312 1 97.44 337 PRO B CA 1
ATOM 6115 C C . PRO B 1 337 ? 12.891 -22.797 2.461 1 97.44 337 PRO B C 1
ATOM 6117 O O . PRO B 1 337 ? 12.094 -22.609 3.379 1 97.44 337 PRO B O 1
ATOM 6120 N N . GLY B 1 338 ? 13.68 -23.875 2.246 1 95.31 338 GLY B N 1
ATOM 6121 C CA . GLY B 1 338 ? 13.844 -24.828 3.33 1 95.31 338 GLY B CA 1
ATOM 6122 C C . GLY B 1 338 ? 14.602 -24.266 4.516 1 95.31 338 GLY B C 1
ATOM 6123 O O . GLY B 1 338 ? 14.992 -23.094 4.512 1 95.31 338 GLY B O 1
ATOM 6124 N N . PRO B 1 339 ? 14.797 -25.016 5.504 1 93 339 PRO B N 1
ATOM 6125 C CA . PRO B 1 339 ? 15.414 -24.547 6.742 1 93 339 PRO B CA 1
ATOM 6126 C C . PRO B 1 339 ? 16.828 -24 6.523 1 93 339 PRO B C 1
ATOM 6128 O O . PRO B 1 339 ? 17.594 -24.547 5.723 1 93 339 PRO B O 1
ATOM 6131 N N . GLY B 1 340 ? 17.125 -22.938 7.184 1 94.19 340 GLY B N 1
ATOM 6132 C CA . GLY B 1 340 ? 18.484 -22.406 7.234 1 94.19 340 GLY B CA 1
ATOM 6133 C C . GLY B 1 340 ? 18.75 -21.375 6.152 1 94.19 340 GLY B C 1
ATOM 6134 O O . GLY B 1 340 ? 19.766 -20.688 6.191 1 94.19 340 GLY B O 1
ATOM 6135 N N . ASP B 1 341 ? 17.953 -21.359 5.137 1 96.94 341 ASP B N 1
ATOM 6136 C CA . ASP B 1 341 ? 18.109 -20.375 4.074 1 96.94 341 ASP B CA 1
ATOM 6137 C C . ASP B 1 341 ? 17.406 -19.062 4.434 1 96.94 341 ASP B C 1
ATOM 6139 O O . ASP B 1 341 ? 16.188 -19.047 4.617 1 96.94 341 ASP B O 1
ATOM 6143 N N . PRO B 1 342 ? 18.109 -17.953 4.527 1 96.69 342 PRO B N 1
ATOM 6144 C CA . PRO B 1 342 ? 17.547 -16.719 5.074 1 96.69 342 PRO B CA 1
ATOM 6145 C C . PRO B 1 342 ? 16.797 -15.898 4.027 1 96.69 342 PRO B C 1
ATOM 6147 O O . PRO B 1 342 ? 16.234 -14.852 4.348 1 96.69 342 PRO B O 1
ATOM 6150 N N . TYR B 1 343 ? 16.719 -16.328 2.803 1 98.56 343 TYR B N 1
ATOM 6151 C CA . TYR B 1 343 ? 16.172 -15.508 1.729 1 98.56 343 TYR B CA 1
ATOM 6152 C C . TYR B 1 343 ? 14.734 -15.922 1.416 1 98.56 343 TYR B C 1
ATOM 6154 O O . TYR B 1 343 ? 14.305 -17.016 1.77 1 98.56 343 TYR B O 1
ATOM 6162 N N . LEU B 1 344 ? 14.008 -15.008 0.876 1 98.75 344 LEU B N 1
ATOM 6163 C CA . LEU B 1 344 ? 12.812 -15.266 0.084 1 98.75 344 LEU B CA 1
ATOM 6164 C C . LEU B 1 344 ? 13.141 -15.281 -1.405 1 98.75 344 LEU B C 1
ATOM 6166 O O . LEU B 1 344 ? 13.898 -14.43 -1.887 1 98.75 344 LEU B O 1
ATOM 6170 N N . TYR B 1 345 ? 12.562 -16.188 -2.113 1 98.94 345 TYR B N 1
ATOM 6171 C CA . TYR B 1 345 ? 12.82 -16.266 -3.547 1 98.94 345 TYR B CA 1
ATOM 6172 C C . TYR B 1 345 ? 11.578 -15.898 -4.348 1 98.94 345 TYR B C 1
ATOM 6174 O O . TYR B 1 345 ? 10.461 -15.992 -3.844 1 98.94 345 TYR B O 1
ATOM 6182 N N . THR B 1 346 ? 11.82 -15.453 -5.559 1 98.75 346 THR B N 1
ATOM 6183 C CA . THR B 1 346 ? 10.734 -15.219 -6.5 1 98.75 346 THR B CA 1
ATOM 6184 C C . THR B 1 346 ? 11.125 -15.656 -7.906 1 98.75 346 THR B C 1
ATOM 6186 O O . THR B 1 346 ? 12.102 -15.148 -8.469 1 98.75 346 THR B O 1
ATOM 6189 N N . PHE B 1 347 ? 10.398 -16.578 -8.391 1 98.94 347 PHE B N 1
ATOM 6190 C CA . PHE B 1 347 ? 10.516 -16.875 -9.82 1 98.94 347 PHE B CA 1
ATOM 6191 C C . PHE B 1 347 ? 9.875 -15.766 -10.648 1 98.94 347 PHE B C 1
ATOM 6193 O O . PHE B 1 347 ? 9.008 -15.047 -10.164 1 98.94 347 PHE B O 1
ATOM 6200 N N . GLY B 1 348 ? 10.375 -15.633 -11.852 1 98.81 348 GLY B N 1
ATOM 6201 C CA . GLY B 1 348 ? 9.773 -14.75 -12.844 1 98.81 348 GLY B CA 1
ATOM 6202 C C . GLY B 1 348 ? 9.656 -15.391 -14.219 1 98.81 348 GLY B C 1
ATOM 6203 O O . GLY B 1 348 ? 10.5 -16.203 -14.602 1 98.81 348 GLY B O 1
ATOM 6204 N N . THR B 1 349 ? 8.625 -15.031 -14.922 1 98.81 349 THR B N 1
ATOM 6205 C CA . THR B 1 349 ? 8.477 -15.32 -16.344 1 98.81 349 THR B CA 1
ATOM 6206 C C . THR B 1 349 ? 8.031 -14.07 -17.109 1 98.81 349 THR B C 1
ATOM 6208 O O . THR B 1 349 ? 7.508 -13.133 -16.516 1 98.81 349 THR B O 1
ATOM 6211 N N . PRO B 1 350 ? 8.273 -14.055 -18.422 1 98.25 350 PRO B N 1
ATOM 6212 C CA . PRO B 1 350 ? 7.602 -13.031 -19.219 1 98.25 350 PRO B CA 1
ATOM 6213 C C . PRO B 1 350 ? 6.078 -13.164 -19.203 1 98.25 350 PRO B C 1
ATOM 6215 O O . PRO B 1 350 ? 5.551 -14.102 -18.594 1 98.25 350 PRO B O 1
ATOM 6218 N N . SER B 1 351 ? 5.426 -12.195 -19.828 1 97.31 351 SER B N 1
ATOM 6219 C CA . SER B 1 351 ? 3.988 -12.328 -20.016 1 97.31 351 SER B CA 1
ATOM 6220 C C . SER B 1 351 ? 3.666 -13.508 -20.938 1 97.31 351 SER B C 1
ATOM 6222 O O . SER B 1 351 ? 4.48 -13.891 -21.781 1 97.31 351 SER B O 1
ATOM 6224 N N . GLY B 1 352 ? 2.51 -14.102 -20.672 1 95.88 352 GLY B N 1
ATOM 6225 C CA . GLY B 1 352 ? 2.113 -15.266 -21.453 1 95.88 352 GLY B CA 1
ATOM 6226 C C . GLY B 1 352 ? 2.643 -16.562 -20.875 1 95.88 352 GLY B C 1
ATOM 6227 O O . GLY B 1 352 ? 3.137 -16.594 -19.75 1 95.88 352 GLY B O 1
ATOM 6228 N N . ARG B 1 353 ? 2.492 -17.672 -21.656 1 96.44 353 ARG B N 1
ATOM 6229 C CA . ARG B 1 353 ? 2.854 -19 -21.188 1 96.44 353 ARG B CA 1
ATOM 6230 C C . ARG B 1 353 ? 4.039 -19.562 -21.969 1 96.44 353 ARG B C 1
ATOM 6232 O O . ARG B 1 353 ? 4.363 -20.75 -21.859 1 96.44 353 ARG B O 1
ATOM 6239 N N . GLY B 1 354 ? 4.715 -18.703 -22.75 1 94.88 354 GLY B N 1
ATOM 6240 C CA . GLY B 1 354 ? 5.727 -19.203 -23.672 1 94.88 354 GLY B CA 1
ATOM 6241 C C . GLY B 1 354 ? 7.141 -19 -23.172 1 94.88 354 GLY B C 1
ATOM 6242 O O . GLY B 1 354 ? 8.094 -19.547 -23.734 1 94.88 354 GLY B O 1
ATOM 6243 N N . GLY B 1 355 ? 7.316 -18.312 -22.094 1 97.5 355 GLY B N 1
ATOM 6244 C CA . GLY B 1 355 ? 8.648 -17.906 -21.672 1 97.5 355 GLY B CA 1
ATOM 6245 C C . GLY B 1 355 ? 9.289 -18.875 -20.703 1 97.5 355 GLY B C 1
ATOM 6246 O O . GLY B 1 355 ? 8.648 -19.812 -20.25 1 97.5 355 GLY B O 1
ATOM 6247 N N . ALA B 1 356 ? 10.586 -18.672 -20.516 1 98.62 356 ALA B N 1
ATOM 6248 C CA . ALA B 1 356 ? 11.352 -19.422 -19.516 1 98.62 356 ALA B CA 1
ATOM 6249 C C . ALA B 1 356 ? 11.148 -18.844 -18.125 1 98.62 356 ALA B C 1
ATOM 6251 O O . ALA B 1 356 ? 10.555 -17.781 -17.969 1 98.62 356 ALA B O 1
ATOM 6252 N N . ALA B 1 357 ? 11.633 -19.609 -17.156 1 98.88 357 ALA B N 1
ATOM 6253 C CA . ALA B 1 357 ? 11.578 -19.109 -15.781 1 98.88 357 ALA B CA 1
ATOM 6254 C C . ALA B 1 357 ? 12.945 -18.578 -15.336 1 98.88 357 ALA B C 1
ATOM 6256 O O . ALA B 1 357 ? 13.977 -19.172 -15.664 1 98.88 357 ALA B O 1
ATOM 6257 N N . TYR B 1 358 ? 12.914 -17.5 -14.648 1 98.94 358 TYR B N 1
ATOM 6258 C CA . TYR B 1 358 ? 14.039 -16.859 -13.977 1 98.94 358 TYR B CA 1
ATOM 6259 C C . TYR B 1 358 ? 13.836 -16.844 -12.469 1 98.94 358 TYR B C 1
ATOM 6261 O O . TYR B 1 358 ? 12.758 -17.188 -11.977 1 98.94 358 TYR B O 1
ATOM 6269 N N . ILE B 1 359 ? 14.922 -16.469 -11.75 1 98.94 359 ILE B N 1
ATOM 6270 C CA . ILE B 1 359 ? 14.719 -16.453 -10.305 1 98.94 359 ILE B CA 1
ATOM 6271 C C . ILE B 1 359 ? 15.539 -15.328 -9.672 1 98.94 359 ILE B C 1
ATOM 6273 O O . ILE B 1 359 ? 16.641 -15.008 -10.148 1 98.94 359 ILE B O 1
ATOM 6277 N N . ALA B 1 360 ? 14.992 -14.695 -8.68 1 98.94 360 ALA B N 1
ATOM 6278 C CA . ALA B 1 360 ? 15.633 -13.695 -7.828 1 98.94 360 ALA B CA 1
ATOM 6279 C C . ALA B 1 360 ? 15.43 -14.031 -6.352 1 98.94 360 ALA B C 1
ATOM 6281 O O . ALA B 1 360 ? 14.625 -14.891 -6.008 1 98.94 360 ALA B O 1
ATOM 6282 N N . ARG B 1 361 ? 16.234 -13.43 -5.516 1 98.88 361 ARG B N 1
ATOM 6283 C CA . ARG B 1 361 ? 16.094 -13.578 -4.07 1 98.88 361 ARG B CA 1
ATOM 6284 C C . ARG B 1 361 ? 16.203 -12.234 -3.363 1 98.88 361 ARG B C 1
ATOM 6286 O O . ARG B 1 361 ? 16.719 -11.273 -3.924 1 98.88 361 ARG B O 1
ATOM 6293 N N . VAL B 1 362 ? 15.641 -12.172 -2.205 1 98.56 362 VAL B N 1
ATOM 6294 C CA . VAL B 1 362 ? 15.641 -10.953 -1.408 1 98.56 362 VAL B CA 1
ATOM 6295 C C . VAL B 1 362 ? 15.5 -11.297 0.072 1 98.56 362 VAL B C 1
ATOM 6297 O O . VAL B 1 362 ? 14.93 -12.336 0.42 1 98.56 362 VAL B O 1
ATOM 6300 N N . ALA B 1 363 ? 16.078 -10.508 0.936 1 96.56 363 ALA B N 1
ATOM 6301 C CA . ALA B 1 363 ? 15.75 -10.648 2.352 1 96.56 363 ALA B CA 1
ATOM 6302 C C . ALA B 1 363 ? 14.258 -10.422 2.596 1 96.56 363 ALA B C 1
ATOM 6304 O O . ALA B 1 363 ? 13.664 -9.5 2.027 1 96.56 363 ALA B O 1
ATOM 6305 N N . PRO B 1 364 ? 13.633 -11.211 3.451 1 95.94 364 PRO B N 1
ATOM 6306 C CA . PRO B 1 364 ? 12.18 -11.109 3.65 1 95.94 364 PRO B CA 1
ATOM 6307 C C . PRO B 1 364 ? 11.742 -9.695 4.035 1 95.94 364 PRO B C 1
ATOM 6309 O O . PRO B 1 364 ? 10.695 -9.227 3.584 1 95.94 364 PRO B O 1
ATOM 6312 N N . GLY B 1 365 ? 12.445 -9 4.777 1 92 365 GLY B N 1
ATOM 6313 C CA . GLY B 1 365 ? 12.07 -7.668 5.219 1 92 365 GLY B CA 1
ATOM 6314 C C . GLY B 1 365 ? 12.203 -6.621 4.125 1 92 365 GLY B C 1
ATOM 6315 O O . GLY B 1 365 ? 11.82 -5.469 4.316 1 92 365 GLY B O 1
ATOM 6316 N N . ALA B 1 366 ? 12.625 -7.02 2.855 1 95.44 366 ALA B N 1
ATOM 6317 C CA . ALA B 1 366 ? 12.938 -6.043 1.816 1 95.44 366 ALA B CA 1
ATOM 6318 C C . ALA B 1 366 ? 12.109 -6.289 0.562 1 95.44 366 ALA B C 1
ATOM 6320 O O . ALA B 1 366 ? 12.438 -5.789 -0.517 1 95.44 366 ALA B O 1
ATOM 6321 N N . VAL B 1 367 ? 11 -6.93 0.677 1 98.06 367 VAL B N 1
ATOM 6322 C CA . VAL B 1 367 ? 10.18 -7.332 -0.464 1 98.06 367 VAL B CA 1
ATOM 6323 C C . VAL B 1 367 ? 9.805 -6.102 -1.284 1 98.06 367 VAL B C 1
ATOM 6325 O O . VAL B 1 367 ? 9.859 -6.129 -2.516 1 98.06 367 VAL B O 1
ATOM 6328 N N . PRO B 1 368 ? 9.523 -4.953 -0.644 1 96.5 368 PRO B N 1
ATOM 6329 C CA . PRO B 1 368 ? 9.055 -3.824 -1.451 1 96.5 368 PRO B CA 1
ATOM 6330 C C . PRO B 1 368 ? 10.203 -3.082 -2.141 1 96.5 368 PRO B C 1
ATOM 6332 O O . PRO B 1 368 ? 9.961 -2.166 -2.932 1 96.5 368 PRO B O 1
ATOM 6335 N N . ASP B 1 369 ? 11.453 -3.383 -1.9 1 94.19 369 ASP B N 1
ATOM 6336 C CA . ASP B 1 369 ? 12.586 -2.639 -2.426 1 94.19 369 ASP B CA 1
ATOM 6337 C C . ASP B 1 369 ? 13.312 -3.434 -3.512 1 94.19 369 ASP B C 1
ATOM 6339 O O . ASP B 1 369 ? 14.195 -4.242 -3.213 1 94.19 369 ASP B O 1
ATOM 6343 N N . LEU B 1 370 ? 13.078 -3.094 -4.738 1 95.19 370 LEU B N 1
ATOM 6344 C CA . LEU B 1 370 ? 13.633 -3.848 -5.855 1 95.19 370 LEU B CA 1
ATOM 6345 C C . LEU B 1 370 ? 15.148 -3.715 -5.906 1 95.19 370 LEU B C 1
ATOM 6347 O O . LEU B 1 370 ? 15.836 -4.555 -6.496 1 95.19 370 LEU B O 1
ATOM 6351 N N . ASN B 1 371 ? 15.688 -2.682 -5.281 1 91.12 371 ASN B N 1
ATOM 6352 C CA . ASN B 1 371 ? 17.125 -2.484 -5.281 1 91.12 371 ASN B CA 1
ATOM 6353 C C . ASN B 1 371 ? 17.844 -3.5 -4.391 1 91.12 371 ASN B C 1
ATOM 6355 O O . ASN B 1 371 ? 19.062 -3.604 -4.41 1 91.12 371 ASN B O 1
ATOM 6359 N N . ARG B 1 372 ? 17.062 -4.273 -3.719 1 95.06 372 ARG B N 1
ATOM 6360 C CA . ARG B 1 372 ? 17.641 -5.234 -2.789 1 95.06 372 ARG B CA 1
ATOM 6361 C C . ARG B 1 372 ? 17.594 -6.648 -3.361 1 95.06 372 ARG B C 1
ATOM 6363 O O . ARG B 1 372 ? 18.094 -7.59 -2.746 1 95.06 372 ARG B O 1
ATOM 6370 N N . TYR B 1 373 ? 17.047 -6.797 -4.512 1 98.38 373 TYR B N 1
ATOM 6371 C CA . TYR B 1 373 ? 16.953 -8.117 -5.125 1 98.38 373 TYR B CA 1
ATOM 6372 C C . TYR B 1 373 ? 18.281 -8.508 -5.781 1 98.38 373 TYR B C 1
ATOM 6374 O O . TYR B 1 373 ? 19 -7.648 -6.293 1 98.38 373 TYR B O 1
ATOM 6382 N N . GLU B 1 374 ? 18.562 -9.781 -5.645 1 98.88 374 GLU B N 1
ATOM 6383 C CA . GLU B 1 374 ? 19.656 -10.406 -6.375 1 98.88 374 GLU B CA 1
ATOM 6384 C C . GLU B 1 374 ? 19.141 -11.422 -7.391 1 98.88 374 GLU B C 1
ATOM 6386 O O . GLU B 1 374 ? 18.234 -12.195 -7.09 1 98.88 374 GLU B O 1
ATOM 6391 N N . TYR B 1 375 ? 19.688 -11.391 -8.555 1 98.94 375 TYR B N 1
ATOM 6392 C CA . TYR B 1 375 ? 19.188 -12.195 -9.672 1 98.94 375 TYR B CA 1
ATOM 6393 C C . TYR B 1 375 ? 20.203 -13.266 -10.062 1 98.94 375 TYR B C 1
ATOM 6395 O O . TYR B 1 375 ? 21.406 -13 -10.156 1 98.94 375 TYR B O 1
ATOM 6403 N N . TRP B 1 376 ? 19.75 -14.477 -10.281 1 98.94 376 TRP B N 1
ATOM 6404 C CA . TRP B 1 376 ? 20.641 -15.594 -10.547 1 98.94 376 TRP B CA 1
ATOM 6405 C C . TRP B 1 376 ? 21.156 -15.562 -11.984 1 98.94 376 TRP B C 1
ATOM 6407 O O . TRP B 1 376 ? 20.375 -15.391 -12.922 1 98.94 376 TRP B O 1
ATOM 6417 N N . ASN B 1 377 ? 22.344 -15.695 -12.102 1 98.88 377 ASN B N 1
ATOM 6418 C CA . ASN B 1 377 ? 23.031 -15.828 -13.383 1 98.88 377 ASN B CA 1
ATOM 6419 C C . ASN B 1 377 ? 23.766 -17.156 -13.477 1 98.88 377 ASN B C 1
ATOM 6421 O O . ASN B 1 377 ? 24.828 -17.328 -12.875 1 98.88 377 ASN B O 1
ATOM 6425 N N . SER B 1 378 ? 23.25 -18.062 -14.273 1 97.75 378 SER B N 1
ATOM 6426 C CA . SER B 1 378 ? 23.828 -19.391 -14.414 1 97.75 378 SER B CA 1
ATOM 6427 C C . SER B 1 378 ? 25.188 -19.344 -15.117 1 97.75 378 SER B C 1
ATOM 6429 O O . SER B 1 378 ? 26.031 -20.203 -14.891 1 97.75 378 SER B O 1
ATOM 6431 N N . ASN B 1 379 ? 25.406 -18.406 -16.031 1 97.69 379 ASN B N 1
ATOM 6432 C CA . ASN B 1 379 ? 26.672 -18.281 -16.734 1 97.69 379 ASN B CA 1
ATOM 6433 C C . ASN B 1 379 ? 27.828 -18.031 -15.781 1 97.69 379 ASN B C 1
ATOM 6435 O O . ASN B 1 379 ? 28.906 -18.578 -15.945 1 97.69 379 ASN B O 1
ATOM 6439 N N . THR B 1 380 ? 27.562 -17.188 -14.789 1 97.88 380 THR B N 1
ATOM 6440 C CA . THR B 1 380 ? 28.609 -16.859 -13.836 1 97.88 380 THR B CA 1
ATOM 6441 C C . THR B 1 380 ? 28.406 -17.609 -12.523 1 97.88 380 THR B C 1
ATOM 6443 O O . THR B 1 380 ? 29.203 -17.453 -11.586 1 97.88 380 THR B O 1
ATOM 6446 N N . ASN B 1 381 ? 27.391 -18.406 -12.484 1 97.81 381 ASN B N 1
ATOM 6447 C CA . ASN B 1 381 ? 27.047 -19.141 -11.281 1 97.81 381 ASN B CA 1
ATOM 6448 C C . ASN B 1 381 ? 27.047 -18.25 -10.047 1 97.81 381 ASN B C 1
ATOM 6450 O O . ASN B 1 381 ? 27.719 -18.531 -9.055 1 97.81 381 ASN B O 1
ATOM 6454 N N . SER B 1 382 ? 26.266 -17.141 -10.117 1 98.5 382 SER B N 1
ATOM 6455 C CA . SER B 1 382 ? 26.297 -16.172 -9.031 1 98.5 382 SER B CA 1
ATOM 6456 C C . SER B 1 382 ? 25 -15.375 -8.961 1 98.5 382 SER B C 1
ATOM 6458 O O . SER B 1 382 ? 24.234 -15.344 -9.922 1 98.5 382 SER B O 1
ATOM 6460 N N . TRP B 1 383 ? 24.766 -14.836 -7.836 1 98.81 383 TRP B N 1
ATOM 6461 C CA . TRP B 1 383 ? 23.688 -13.875 -7.625 1 98.81 383 TRP B CA 1
ATOM 6462 C C . TRP B 1 383 ? 24.172 -12.453 -7.914 1 98.81 383 TRP B C 1
ATOM 6464 O O . TRP B 1 383 ? 25.125 -11.977 -7.297 1 98.81 383 TRP B O 1
ATOM 6474 N N . VAL B 1 384 ? 23.484 -11.789 -8.805 1 98.81 384 VAL B N 1
ATOM 6475 C CA . VAL B 1 384 ? 23.891 -10.453 -9.227 1 98.81 384 VAL B CA 1
ATOM 6476 C C . VAL B 1 384 ? 22.938 -9.422 -8.609 1 98.81 384 VAL B C 1
ATOM 6478 O O . VAL B 1 384 ? 21.734 -9.422 -8.883 1 98.81 384 VAL B O 1
ATOM 6481 N N . PRO B 1 385 ? 23.469 -8.516 -7.84 1 97.81 385 PRO B N 1
ATOM 6482 C CA . PRO B 1 385 ? 22.594 -7.562 -7.152 1 97.81 385 PRO B CA 1
ATOM 6483 C C . PRO B 1 385 ? 22.031 -6.496 -8.086 1 97.81 385 PRO B C 1
ATOM 6485 O O . PRO B 1 385 ? 22.719 -6.039 -9 1 97.81 385 PRO B O 1
ATOM 6488 N N . ARG B 1 386 ? 20.781 -6.133 -7.934 1 95.69 386 ARG B N 1
ATOM 6489 C CA . ARG B 1 386 ? 20.109 -4.957 -8.461 1 95.69 386 ARG B CA 1
ATOM 6490 C C . ARG B 1 386 ? 20.156 -4.941 -9.992 1 95.69 386 ARG B C 1
ATOM 6492 O O . ARG B 1 386 ? 20.359 -3.893 -10.602 1 95.69 386 ARG B O 1
ATOM 6499 N N . ASP B 1 387 ? 20.078 -6.133 -10.672 1 97.88 387 ASP B N 1
ATOM 6500 C CA . ASP B 1 387 ? 20.156 -6.18 -12.125 1 97.88 387 ASP B CA 1
ATOM 6501 C C . ASP B 1 387 ? 19.312 -7.328 -12.68 1 97.88 387 ASP B C 1
ATOM 6503 O O . ASP B 1 387 ? 19.844 -8.391 -13 1 97.88 387 ASP B O 1
ATOM 6507 N N . PRO B 1 388 ? 18.047 -7.074 -12.883 1 98.56 388 PRO B N 1
ATOM 6508 C CA . PRO B 1 388 ? 17.219 -8.133 -13.469 1 98.56 388 PRO B CA 1
ATOM 6509 C C . PRO B 1 388 ? 17.703 -8.555 -14.859 1 98.56 388 PRO B C 1
ATOM 6511 O O . PRO B 1 388 ? 17.422 -9.672 -15.305 1 98.56 388 PRO B O 1
ATOM 6514 N N . GLY B 1 389 ? 18.438 -7.75 -15.516 1 98.5 389 GLY B N 1
ATOM 6515 C CA . GLY B 1 389 ? 18.969 -8.062 -16.844 1 98.5 389 GLY B CA 1
ATOM 6516 C C . GLY B 1 389 ? 20.047 -9.125 -16.812 1 98.5 389 GLY B C 1
ATOM 6517 O O . GLY B 1 389 ? 20.359 -9.719 -17.844 1 98.5 389 GLY B O 1
ATOM 6518 N N . ALA B 1 390 ? 20.578 -9.336 -15.688 1 98.62 390 ALA B N 1
ATOM 6519 C CA . ALA B 1 390 ? 21.641 -10.336 -15.539 1 98.62 390 ALA B CA 1
ATOM 6520 C C . ALA B 1 390 ? 21.047 -11.734 -15.344 1 98.62 390 ALA B C 1
ATOM 6522 O O . ALA B 1 390 ? 21.75 -12.734 -15.453 1 98.62 390 ALA B O 1
ATOM 6523 N N . ALA B 1 391 ? 19.781 -11.812 -15.078 1 98.81 391 ALA B N 1
ATOM 6524 C CA . ALA B 1 391 ? 19.156 -13.109 -14.812 1 98.81 391 ALA B CA 1
ATOM 6525 C C . ALA B 1 391 ? 19.203 -14 -16.062 1 98.81 391 ALA B C 1
ATOM 6527 O O . ALA B 1 391 ? 19 -13.523 -17.172 1 98.81 391 ALA B O 1
ATOM 6528 N N . THR B 1 392 ? 19.453 -15.234 -15.875 1 98.81 392 THR B N 1
ATOM 6529 C CA . THR B 1 392 ? 19.406 -16.234 -16.938 1 98.81 392 THR B CA 1
ATOM 6530 C C . THR B 1 392 ? 18.328 -17.266 -16.656 1 98.81 392 THR B C 1
ATOM 6532 O O . THR B 1 392 ? 17.938 -17.484 -15.516 1 98.81 392 THR B O 1
ATOM 6535 N N . PRO B 1 393 ? 17.844 -17.906 -17.719 1 98.75 393 PRO B N 1
ATOM 6536 C CA . PRO B 1 393 ? 16.828 -18.938 -17.5 1 98.75 393 PRO B CA 1
ATOM 6537 C C . PRO B 1 393 ? 17.312 -20.062 -16.594 1 98.75 393 PRO B C 1
ATOM 6539 O O . PRO B 1 393 ? 18.438 -20.547 -16.734 1 98.75 393 PRO B O 1
ATOM 6542 N N . VAL B 1 394 ? 16.438 -20.453 -15.664 1 98.81 394 VAL B N 1
ATOM 6543 C CA . VAL B 1 394 ? 16.766 -21.578 -14.797 1 98.81 394 VAL B CA 1
ATOM 6544 C C . VAL B 1 394 ? 15.898 -22.781 -15.164 1 98.81 394 VAL B C 1
ATOM 6546 O O . VAL B 1 394 ? 16.25 -23.922 -14.867 1 98.81 394 VAL B O 1
ATOM 6549 N N . ILE B 1 395 ? 14.75 -22.578 -15.703 1 98.69 395 ILE B N 1
ATOM 6550 C CA . ILE B 1 395 ? 13.883 -23.578 -16.312 1 98.69 395 ILE B CA 1
ATOM 6551 C C . ILE B 1 395 ? 13.562 -23.172 -17.75 1 98.69 395 ILE B C 1
ATOM 6553 O O . ILE B 1 395 ? 13.016 -22.094 -17.984 1 98.69 395 ILE B O 1
ATOM 6557 N N . PRO B 1 396 ? 13.93 -23.984 -18.703 1 97.81 396 PRO B N 1
ATOM 6558 C CA . PRO B 1 396 ? 13.633 -23.609 -20.094 1 97.81 396 PRO B CA 1
ATOM 6559 C C . PRO B 1 396 ? 12.133 -23.516 -20.375 1 97.81 396 PRO B C 1
ATOM 6561 O O . PRO B 1 396 ? 11.344 -24.281 -19.812 1 97.81 396 PRO B O 1
ATOM 6564 N N . GLY B 1 397 ? 11.727 -22.578 -21.219 1 96.06 397 GLY B N 1
ATOM 6565 C CA . GLY B 1 397 ? 10.336 -22.438 -21.625 1 96.06 397 GLY B CA 1
ATOM 6566 C C . GLY B 1 397 ? 9.844 -23.578 -22.484 1 96.06 397 GLY B C 1
ATOM 6567 O O . GLY B 1 397 ? 10.648 -24.328 -23.047 1 96.06 397 GLY B O 1
ATOM 6568 N N . PRO B 1 398 ? 8.508 -23.625 -22.641 1 97.5 398 PRO B N 1
ATOM 6569 C CA . PRO B 1 398 ? 7.445 -22.781 -22.094 1 97.5 398 PRO B CA 1
ATOM 6570 C C . PRO B 1 398 ? 7.105 -23.125 -20.641 1 97.5 398 PRO B C 1
ATOM 6572 O O . PRO B 1 398 ? 7.02 -24.312 -20.297 1 97.5 398 PRO B O 1
ATOM 6575 N N . VAL B 1 399 ? 7.02 -22.188 -19.766 1 98.19 399 VAL B N 1
ATOM 6576 C CA . VAL B 1 399 ? 6.609 -22.312 -18.375 1 98.19 399 VAL B CA 1
ATOM 6577 C C . VAL B 1 399 ? 5.32 -21.531 -18.141 1 98.19 399 VAL B C 1
ATOM 6579 O O . VAL B 1 399 ? 5.34 -20.297 -18.062 1 98.19 399 VAL B O 1
ATOM 6582 N N . GLY B 1 400 ? 4.223 -22.281 -18.016 1 97.19 400 GLY B N 1
ATOM 6583 C CA . GLY B 1 400 ? 2.939 -21.625 -17.812 1 97.19 400 GLY B CA 1
ATOM 6584 C C . GLY B 1 400 ? 2.496 -21.609 -16.359 1 97.19 400 GLY B C 1
ATOM 6585 O O . GLY B 1 400 ? 2.16 -22.641 -15.797 1 97.19 400 GLY B O 1
ATOM 6586 N N . GLU B 1 401 ? 2.477 -20.406 -15.75 1 97 401 GLU B N 1
ATOM 6587 C CA . GLU B 1 401 ? 1.934 -20.141 -14.422 1 97 401 GLU B CA 1
ATOM 6588 C C . GLU B 1 401 ? 2.498 -21.109 -13.391 1 97 401 GLU B C 1
ATOM 6590 O O . GLU B 1 401 ? 1.77 -21.953 -12.852 1 97 401 GLU B O 1
ATOM 6595 N N . LEU B 1 402 ? 3.658 -20.844 -12.945 1 97.69 402 LEU B N 1
ATOM 6596 C CA . LEU B 1 402 ? 4.484 -21.703 -12.094 1 97.69 402 LEU B CA 1
ATOM 6597 C C . LEU B 1 402 ? 4.184 -21.453 -10.617 1 97.69 402 LEU B C 1
ATOM 6599 O O . LEU B 1 402 ? 3.863 -20.312 -10.227 1 97.69 402 LEU B O 1
ATOM 6603 N N . SER B 1 403 ? 4.219 -22.5 -9.773 1 98.75 403 SER B N 1
ATOM 6604 C CA . SER B 1 403 ? 4.266 -22.406 -8.32 1 98.75 403 SER B CA 1
ATOM 6605 C C . SER B 1 403 ? 5.414 -23.234 -7.754 1 98.75 403 SER B C 1
ATOM 6607 O O . SER B 1 403 ? 5.926 -24.141 -8.422 1 98.75 403 SER B O 1
ATOM 6609 N N . ALA B 1 404 ? 5.871 -22.891 -6.555 1 98.88 404 ALA B N 1
ATOM 6610 C CA . ALA B 1 404 ? 7.07 -23.5 -5.992 1 98.88 404 ALA B CA 1
ATOM 6611 C C . ALA B 1 404 ? 6.934 -23.703 -4.484 1 98.88 404 ALA B C 1
ATOM 6613 O O . ALA B 1 404 ? 6.242 -22.938 -3.814 1 98.88 404 ALA B O 1
ATOM 6614 N N . GLN B 1 405 ? 7.574 -24.734 -3.973 1 98.69 405 GLN B N 1
ATOM 6615 C CA . GLN B 1 405 ? 7.664 -24.953 -2.531 1 98.69 405 GLN B CA 1
ATOM 6616 C C . GLN B 1 405 ? 8.867 -25.828 -2.182 1 98.69 405 GLN B C 1
ATOM 6618 O O . GLN B 1 405 ? 9.438 -26.484 -3.055 1 98.69 405 GLN B O 1
ATOM 6623 N N . TYR B 1 406 ? 9.305 -25.75 -0.952 1 98.62 406 TYR B N 1
ATOM 6624 C CA . TYR B 1 406 ? 10.172 -26.781 -0.387 1 98.62 406 TYR B CA 1
ATOM 6625 C C . TYR B 1 406 ? 9.367 -27.984 0.094 1 98.62 406 TYR B C 1
ATOM 6627 O O . TYR B 1 406 ? 8.461 -27.828 0.916 1 98.62 406 TYR B O 1
ATOM 6635 N N . ASN B 1 407 ? 9.719 -29.125 -0.409 1 98.56 407 ASN B N 1
ATOM 6636 C CA . ASN B 1 407 ? 9.031 -30.344 -0.007 1 98.56 407 ASN B CA 1
ATOM 6637 C C . ASN B 1 407 ? 9.766 -31.047 1.126 1 98.56 407 ASN B C 1
ATOM 6639 O O . ASN B 1 407 ? 10.93 -31.438 0.971 1 98.56 407 ASN B O 1
ATOM 6643 N N . THR B 1 408 ? 9.117 -31.312 2.166 1 97.69 408 THR B N 1
ATOM 6644 C CA . THR B 1 408 ? 9.75 -31.828 3.369 1 97.69 408 THR B CA 1
ATOM 6645 C C . THR B 1 408 ? 9.961 -33.344 3.266 1 97.69 408 THR B C 1
ATOM 6647 O O . THR B 1 408 ? 10.766 -33.906 3.996 1 97.69 408 THR B O 1
ATOM 6650 N N . TYR B 1 409 ? 9.133 -34.031 2.445 1 97.31 409 TYR B N 1
ATOM 6651 C CA . TYR B 1 409 ? 9.281 -35.438 2.211 1 97.31 409 TYR B CA 1
ATOM 6652 C C . TYR B 1 409 ? 10.469 -35.75 1.299 1 97.31 409 TYR B C 1
ATOM 6654 O O . TYR B 1 409 ? 11.305 -36.594 1.606 1 97.31 409 TYR B O 1
ATOM 6662 N N . LEU B 1 410 ? 10.617 -34.969 0.204 1 97.62 410 LEU B N 1
ATOM 6663 C CA . LEU B 1 410 ? 11.703 -35.156 -0.753 1 97.62 410 LEU B CA 1
ATOM 6664 C C . LEU B 1 410 ? 12.977 -34.469 -0.272 1 97.62 410 LEU B C 1
ATOM 6666 O O . LEU B 1 410 ? 14.07 -34.75 -0.758 1 97.62 410 LEU B O 1
ATOM 6670 N N . LYS B 1 411 ? 12.82 -33.531 0.647 1 97.75 411 LYS B N 1
ATOM 6671 C CA . LYS B 1 411 ? 13.898 -32.625 1.076 1 97.75 411 LYS B CA 1
ATOM 6672 C C . LYS B 1 411 ? 14.508 -31.906 -0.113 1 97.75 411 LYS B C 1
ATOM 6674 O O . LYS B 1 411 ? 15.734 -31.812 -0.23 1 97.75 411 LYS B O 1
ATOM 6679 N N . GLN B 1 412 ? 13.648 -31.5 -1.051 1 98.31 412 GLN B N 1
ATOM 6680 C CA . GLN B 1 412 ? 13.992 -30.766 -2.268 1 98.31 412 GLN B CA 1
ATOM 6681 C C . GLN B 1 412 ? 12.961 -29.672 -2.555 1 98.31 412 GLN B C 1
ATOM 6683 O O . GLN B 1 412 ? 11.883 -29.656 -1.966 1 98.31 412 GLN B O 1
ATOM 6688 N N . TYR B 1 413 ? 13.391 -28.812 -3.398 1 98.81 413 TYR B N 1
ATOM 6689 C CA . TYR B 1 413 ? 12.438 -27.859 -3.945 1 98.81 413 TYR B CA 1
ATOM 6690 C C . TYR B 1 413 ? 11.625 -28.469 -5.074 1 98.81 413 TYR B C 1
ATOM 6692 O O . TYR B 1 413 ? 12.141 -29.281 -5.855 1 98.81 413 TYR B O 1
ATOM 6700 N N . VAL B 1 414 ? 10.367 -28.125 -5.129 1 98.69 414 VAL B N 1
ATOM 6701 C CA . VAL B 1 414 ? 9.43 -28.609 -6.137 1 98.69 414 VAL B CA 1
ATOM 6702 C C . VAL B 1 414 ? 8.781 -27.422 -6.855 1 98.69 414 VAL B C 1
ATOM 6704 O O . VAL B 1 414 ? 8.422 -26.422 -6.223 1 98.69 414 VAL B O 1
ATOM 6707 N N . VAL B 1 415 ? 8.688 -27.516 -8.203 1 98.88 415 VAL B N 1
ATOM 6708 C CA . VAL B 1 415 ? 7.887 -26.562 -8.969 1 98.88 415 VAL B CA 1
ATOM 6709 C C . VAL B 1 415 ? 6.848 -27.328 -9.797 1 98.88 415 VAL B C 1
ATOM 6711 O O . VAL B 1 415 ? 7.094 -28.453 -10.234 1 98.88 415 VAL B O 1
ATOM 6714 N N . LEU B 1 416 ? 5.676 -26.75 -9.953 1 98.88 416 LEU B N 1
ATOM 6715 C CA . LEU B 1 416 ? 4.652 -27.172 -10.898 1 98.88 416 LEU B CA 1
ATOM 6716 C C . LEU B 1 416 ? 4.383 -26.094 -11.938 1 98.88 416 LEU B C 1
ATOM 6718 O O . LEU B 1 416 ? 4.363 -24.906 -11.617 1 98.88 416 LEU B O 1
ATOM 6722 N N . TYR B 1 417 ? 4.184 -26.438 -13.141 1 98.75 417 TYR B N 1
ATOM 6723 C CA . TYR B 1 417 ? 3.779 -25.547 -14.219 1 98.75 417 TYR B CA 1
ATOM 6724 C C . TYR B 1 417 ? 3.203 -26.328 -15.398 1 98.75 417 TYR B C 1
ATOM 6726 O O . TYR B 1 417 ? 3.238 -27.547 -15.406 1 98.75 417 TYR B O 1
ATOM 6734 N N . CYS B 1 418 ? 2.559 -25.625 -16.312 1 98.06 418 CYS B N 1
ATOM 6735 C CA . CYS B 1 418 ? 2.137 -26.234 -17.578 1 98.06 418 CYS B CA 1
ATOM 6736 C C . CYS B 1 418 ? 3.207 -26.078 -18.641 1 98.06 418 CYS B C 1
ATOM 6738 O O . CYS B 1 418 ? 3.721 -24.969 -18.859 1 98.06 418 CYS B O 1
ATOM 6740 N N . ASN B 1 419 ? 3.506 -27.188 -19.312 1 97.5 419 ASN B N 1
ATOM 6741 C CA . ASN B 1 419 ? 4.523 -27.141 -20.359 1 97.5 419 ASN B CA 1
ATOM 6742 C C . ASN B 1 419 ? 3.908 -26.859 -21.719 1 97.5 419 ASN B C 1
ATOM 6744 O O . ASN B 1 419 ? 2.756 -26.438 -21.812 1 97.5 419 ASN B O 1
ATOM 6748 N N . GLY B 1 420 ? 4.664 -26.984 -22.75 1 93.88 420 GLY B N 1
ATOM 6749 C CA . GLY B 1 420 ? 4.234 -26.641 -24.094 1 93.88 420 GLY B CA 1
ATOM 6750 C C . GLY B 1 420 ? 3.045 -27.453 -24.578 1 93.88 420 GLY B C 1
ATOM 6751 O O . GLY B 1 420 ? 2.273 -27 -25.422 1 93.88 420 GLY B O 1
ATOM 6752 N N . ALA B 1 421 ? 2.863 -28.625 -24.016 1 93.75 421 ALA B N 1
ATOM 6753 C CA . ALA B 1 421 ? 1.732 -29.484 -24.359 1 93.75 421 ALA B CA 1
ATOM 6754 C C . ALA B 1 421 ? 0.545 -29.219 -23.438 1 93.75 421 ALA B C 1
ATOM 6756 O O . ALA B 1 421 ? -0.461 -29.922 -23.484 1 93.75 421 ALA B O 1
ATOM 6757 N N . ASN B 1 422 ? 0.708 -28.234 -22.516 1 93.69 422 ASN B N 1
ATOM 6758 C CA . ASN B 1 422 ? -0.29 -27.859 -21.531 1 93.69 422 ASN B CA 1
ATOM 6759 C C . ASN B 1 422 ? -0.446 -28.922 -20.453 1 93.69 422 ASN B C 1
ATOM 6761 O O . ASN B 1 422 ? -1.466 -28.969 -19.766 1 93.69 422 ASN B O 1
ATOM 6765 N N . ASP B 1 423 ? 0.544 -29.828 -20.406 1 96.81 423 ASP B N 1
ATOM 6766 C CA . ASP B 1 423 ? 0.553 -30.781 -19.312 1 96.81 423 ASP B CA 1
ATOM 6767 C C . ASP B 1 423 ? 0.989 -30.125 -18 1 96.81 423 ASP B C 1
ATOM 6769 O O . ASP B 1 423 ? 1.828 -29.219 -18.016 1 96.81 423 ASP B O 1
ATOM 6773 N N . VAL B 1 424 ? 0.432 -30.656 -16.938 1 98.31 424 VAL B N 1
ATOM 6774 C CA . VAL B 1 424 ? 1.005 -30.281 -15.656 1 98.31 424 VAL B CA 1
ATOM 6775 C C . VAL B 1 424 ? 2.234 -31.141 -15.359 1 98.31 424 VAL B C 1
ATOM 6777 O O . VAL B 1 424 ? 2.145 -32.375 -15.32 1 98.31 424 VAL B O 1
ATOM 6780 N N . VAL B 1 425 ? 3.342 -30.5 -15.148 1 98.62 425 VAL B N 1
ATOM 6781 C CA . VAL B 1 425 ? 4.586 -31.219 -14.891 1 98.62 425 VAL B CA 1
ATOM 6782 C C . VAL B 1 425 ? 5.223 -30.688 -13.609 1 98.62 425 VAL B C 1
ATOM 6784 O O . VAL B 1 425 ? 4.914 -29.594 -13.148 1 98.62 425 VAL B O 1
ATOM 6787 N N . MET B 1 426 ? 6.035 -31.516 -13.031 1 98.56 426 MET B N 1
ATOM 6788 C CA . MET B 1 426 ? 6.801 -31.219 -11.828 1 98.56 426 MET B CA 1
ATOM 6789 C C . MET B 1 426 ? 8.297 -31.328 -12.094 1 98.56 426 MET B C 1
ATOM 6791 O O . MET B 1 426 ? 8.734 -32.188 -12.867 1 98.56 426 MET B O 1
ATOM 6795 N N . ARG B 1 427 ? 9.102 -30.438 -11.547 1 98.69 427 ARG B N 1
ATOM 6796 C CA . ARG B 1 427 ? 10.555 -30.562 -11.453 1 98.69 427 ARG B CA 1
ATOM 6797 C C . ARG B 1 427 ? 11.016 -30.5 -10 1 98.69 427 ARG B C 1
ATOM 6799 O O . ARG B 1 427 ? 10.312 -29.938 -9.148 1 98.69 427 ARG B O 1
ATOM 6806 N N . THR B 1 428 ? 12.133 -31.047 -9.75 1 98.62 428 THR B N 1
ATOM 6807 C CA . THR B 1 428 ? 12.75 -30.984 -8.43 1 98.62 428 THR B CA 1
ATOM 6808 C C . THR B 1 428 ? 14.18 -30.453 -8.523 1 98.62 428 THR B C 1
ATOM 6810 O O . THR B 1 428 ? 14.812 -30.562 -9.57 1 98.62 428 THR B O 1
ATOM 6813 N N . ALA B 1 429 ? 14.641 -29.844 -7.465 1 98.75 429 ALA B N 1
ATOM 6814 C CA . ALA B 1 429 ? 16 -29.344 -7.363 1 98.75 429 ALA B CA 1
ATOM 6815 C C . ALA B 1 429 ? 16.469 -29.297 -5.906 1 98.75 429 ALA B C 1
ATOM 6817 O O . ALA B 1 429 ? 15.641 -29.188 -4.992 1 98.75 429 ALA B O 1
ATOM 6818 N N . GLN B 1 430 ? 17.781 -29.328 -5.742 1 97.94 430 GLN B N 1
ATOM 6819 C CA . GLN B 1 430 ? 18.359 -29.266 -4.402 1 97.94 430 GLN B CA 1
ATOM 6820 C C . GLN B 1 430 ? 18.453 -27.828 -3.912 1 97.94 430 GLN B C 1
ATOM 6822 O O . GLN B 1 430 ? 18.469 -27.578 -2.705 1 97.94 430 GLN B O 1
ATOM 6827 N N . ALA B 1 431 ? 18.516 -26.938 -4.844 1 98.31 431 ALA B N 1
ATOM 6828 C CA . ALA B 1 431 ? 18.594 -25.516 -4.539 1 98.31 431 ALA B CA 1
ATOM 6829 C C . ALA B 1 431 ? 17.531 -24.734 -5.312 1 98.31 431 ALA B C 1
ATOM 6831 O O . ALA B 1 431 ? 17.109 -25.141 -6.391 1 98.31 431 ALA B O 1
ATOM 6832 N N . PRO B 1 432 ? 17.094 -23.562 -4.781 1 98.62 432 PRO B N 1
ATOM 6833 C CA . PRO B 1 432 ? 16 -22.812 -5.43 1 98.62 432 PRO B CA 1
ATOM 6834 C C . PRO B 1 432 ? 16.328 -22.453 -6.883 1 98.62 432 PRO B C 1
ATOM 6836 O O . PRO B 1 432 ? 15.438 -22.484 -7.738 1 98.62 432 PRO B O 1
ATOM 6839 N N . GLN B 1 433 ? 17.609 -22.156 -7.129 1 98.5 433 GLN B N 1
ATOM 6840 C CA . GLN B 1 433 ? 17.969 -21.734 -8.477 1 98.5 433 GLN B CA 1
ATOM 6841 C C . GLN B 1 433 ? 18.25 -22.938 -9.375 1 98.5 433 GLN B C 1
ATOM 6843 O O . GLN B 1 433 ? 18.375 -22.797 -10.586 1 98.5 433 GLN B O 1
ATOM 6848 N N . GLY B 1 434 ? 18.266 -24.078 -8.844 1 97.56 434 GLY B N 1
ATOM 6849 C CA . GLY B 1 434 ? 18.547 -25.266 -9.617 1 97.56 434 GLY B CA 1
ATOM 6850 C C . GLY B 1 434 ? 19.969 -25.781 -9.4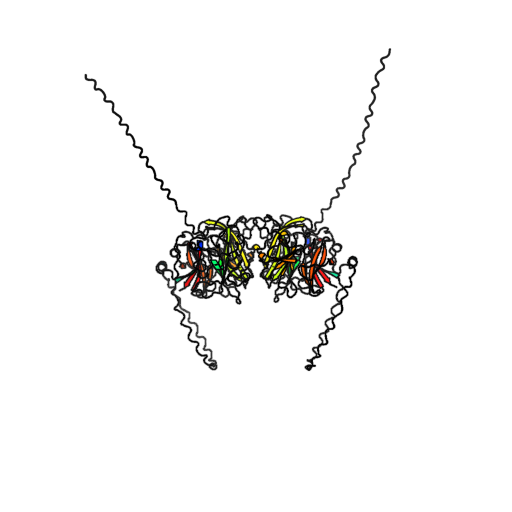06 1 97.56 434 GLY B C 1
ATOM 6851 O O . GLY B 1 434 ? 20.625 -25.406 -8.438 1 97.56 434 GLY B O 1
ATOM 6852 N N . PRO B 1 435 ? 20.375 -26.719 -10.211 1 97.88 435 PRO B N 1
ATOM 6853 C CA . PRO B 1 435 ? 19.734 -27.125 -11.469 1 97.88 435 PRO B CA 1
ATOM 6854 C C . PRO B 1 435 ? 18.438 -27.906 -11.242 1 97.88 435 PRO B C 1
ATOM 6856 O O . PRO B 1 435 ? 18.359 -28.75 -10.344 1 97.88 435 PRO B O 1
ATOM 6859 N N . TRP B 1 436 ? 17.531 -27.656 -12.07 1 98.75 436 TRP B N 1
ATOM 6860 C CA . TRP B 1 436 ? 16.234 -28.312 -11.992 1 98.75 436 TRP B CA 1
ATOM 6861 C C . TRP B 1 436 ? 16.234 -29.594 -12.82 1 98.75 436 TRP B C 1
ATOM 6863 O O . TRP B 1 436 ? 16.75 -29.625 -13.938 1 98.75 436 TRP B O 1
ATOM 6873 N N . GLY B 1 437 ? 15.695 -30.688 -12.305 1 98.44 437 GLY B N 1
ATOM 6874 C CA . GLY B 1 437 ? 15.633 -31.984 -12.969 1 98.44 437 GLY B CA 1
ATOM 6875 C C . GLY B 1 437 ? 14.664 -32 -14.133 1 98.44 437 GLY B C 1
ATOM 6876 O O . GLY B 1 437 ? 14.062 -30.984 -14.469 1 98.44 437 GLY B O 1
ATOM 6877 N N . PRO B 1 438 ? 14.547 -33.188 -14.758 1 97.81 438 PRO B N 1
ATOM 6878 C CA . PRO B 1 438 ? 13.633 -33.312 -15.891 1 97.81 438 PRO B CA 1
ATOM 6879 C C . PRO B 1 438 ? 12.164 -33.188 -15.477 1 97.81 438 PRO B C 1
ATOM 6881 O O . PRO B 1 438 ? 11.836 -33.375 -14.305 1 97.81 438 PRO B O 1
ATOM 6884 N N . GLU B 1 439 ? 11.312 -32.938 -16.422 1 98.06 439 GLU B N 1
ATOM 6885 C CA . GLU B 1 439 ? 9.875 -32.875 -16.188 1 98.06 439 GLU B CA 1
ATOM 6886 C C . GLU B 1 439 ? 9.336 -34.219 -15.758 1 98.06 439 GLU B C 1
ATOM 6888 O O . GLU B 1 439 ? 9.688 -35.25 -16.344 1 98.06 439 GLU B O 1
ATOM 6893 N N . GLN B 1 440 ? 8.562 -34.25 -14.75 1 97.44 440 GLN B N 1
ATOM 6894 C CA . GLN B 1 440 ? 7.723 -35.375 -14.367 1 97.44 440 GLN B CA 1
ATOM 6895 C C . GLN B 1 440 ? 6.25 -35.094 -14.664 1 97.44 440 GLN B C 1
ATOM 6897 O O . GLN B 1 440 ? 5.684 -34.125 -14.133 1 97.44 440 GLN B O 1
ATOM 6902 N N . LEU B 1 441 ? 5.645 -35.906 -15.477 1 96.75 441 LEU B N 1
ATOM 6903 C CA . LEU B 1 441 ? 4.254 -35.688 -15.867 1 96.75 441 LEU B CA 1
ATOM 6904 C C . LEU B 1 441 ? 3.312 -36 -14.703 1 96.75 441 LEU B C 1
ATOM 6906 O O . LEU B 1 441 ? 3.373 -37.062 -14.109 1 96.75 441 LEU B O 1
ATOM 6910 N N . LEU B 1 442 ? 2.455 -35.031 -14.359 1 97.19 442 LEU B N 1
ATOM 6911 C CA . LEU B 1 442 ? 1.479 -35.25 -13.297 1 97.19 442 LEU B CA 1
ATOM 6912 C C . LEU B 1 442 ? 0.069 -35.375 -13.859 1 97.19 442 LEU B C 1
ATOM 6914 O O . LEU B 1 442 ? -0.703 -36.25 -13.445 1 97.19 442 LEU B O 1
ATOM 6918 N N . VAL B 1 443 ? -0.291 -34.438 -14.75 1 96.38 443 VAL B N 1
ATOM 6919 C CA . VAL B 1 443 ? -1.624 -34.406 -15.344 1 96.38 443 VAL B CA 1
ATOM 6920 C C . VAL B 1 443 ? -1.513 -34.188 -16.844 1 96.38 443 VAL B C 1
ATOM 6922 O O . VAL B 1 443 ? -1.291 -33.062 -17.312 1 96.38 443 VAL B O 1
ATOM 6925 N N . PRO B 1 444 ? -1.74 -35.219 -17.625 1 94.31 444 PRO B N 1
ATOM 6926 C CA . PRO B 1 444 ? -1.771 -35 -19.062 1 94.31 444 PRO B CA 1
ATOM 6927 C C . PRO B 1 444 ? -2.969 -34.156 -19.516 1 94.31 444 PRO B C 1
ATOM 6929 O O . PRO B 1 444 ? -4.102 -34.438 -19.109 1 94.31 444 PRO B O 1
ATOM 6932 N N . SER B 1 445 ? -2.688 -33.188 -20.312 1 92.88 445 SER B N 1
ATOM 6933 C CA . SER B 1 445 ? -3.75 -32.281 -20.781 1 92.88 445 SER B CA 1
ATOM 6934 C C . SER B 1 445 ? -4.828 -33.062 -21.531 1 92.88 445 SER B C 1
ATOM 6936 O O . SER B 1 445 ? -5.996 -32.688 -21.531 1 92.88 445 SER B O 1
ATOM 6938 N N . THR B 1 446 ? -4.539 -34.219 -22.156 1 91.38 446 THR B N 1
ATOM 6939 C CA . THR B 1 446 ? -5.469 -35 -22.938 1 91.38 446 THR B CA 1
ATOM 6940 C C . THR B 1 446 ? -6.566 -35.594 -22.047 1 91.38 446 THR B C 1
ATOM 6942 O O . THR B 1 446 ? -7.664 -35.875 -22.516 1 91.38 446 THR B O 1
ATOM 6945 N N . GLN B 1 447 ? -6.277 -35.688 -20.781 1 90.12 447 GLN B N 1
ATOM 6946 C CA . GLN B 1 447 ? -7.277 -36.188 -19.844 1 90.12 447 GLN B CA 1
ATOM 6947 C C . GLN B 1 447 ? -8.234 -35.062 -19.406 1 90.12 447 GLN B C 1
ATOM 6949 O O . GLN B 1 447 ? -9.281 -35.344 -18.828 1 90.12 447 GLN B O 1
ATOM 6954 N N . TYR B 1 448 ? -7.859 -33.906 -19.656 1 92.25 448 TYR B N 1
ATOM 6955 C CA . TYR B 1 448 ? -8.672 -32.75 -19.391 1 92.25 448 TYR B CA 1
ATOM 6956 C C . TYR B 1 448 ? -8.758 -31.844 -20.625 1 92.25 448 TYR B C 1
ATOM 6958 O O . TYR B 1 448 ? -8.25 -30.719 -20.625 1 92.25 448 TYR B O 1
ATOM 6966 N N . PRO B 1 449 ? -9.469 -32.281 -21.609 1 90.19 449 PRO B N 1
ATOM 6967 C CA . PRO B 1 449 ? -9.445 -31.594 -22.906 1 90.19 449 PRO B CA 1
ATOM 6968 C C . PRO B 1 449 ? -10.055 -30.188 -22.828 1 90.19 449 PRO B C 1
ATOM 6970 O O . PRO B 1 449 ? -9.93 -29.406 -23.766 1 90.19 449 PRO B O 1
ATOM 6973 N N . GLY B 1 450 ? -10.734 -29.844 -21.703 1 90.5 450 GLY B N 1
ATOM 6974 C CA . GLY B 1 450 ? -11.312 -28.531 -21.531 1 90.5 450 GLY B CA 1
ATOM 6975 C C . GLY B 1 450 ? -10.273 -27.438 -21.344 1 90.5 450 GLY B C 1
ATOM 6976 O O . GLY B 1 450 ? -10.602 -26.25 -21.359 1 90.5 450 GLY B O 1
ATOM 6977 N N . GLY B 1 451 ? -8.984 -27.766 -21.172 1 93.56 451 GLY B N 1
ATOM 6978 C CA . GLY B 1 451 ? -7.91 -26.797 -21.062 1 93.56 451 GLY B CA 1
ATOM 6979 C C . GLY B 1 451 ? -7.508 -26.5 -19.641 1 93.56 451 GLY B C 1
ATOM 6980 O O . GLY B 1 451 ? -8.023 -25.562 -19.031 1 93.56 451 GLY B O 1
ATOM 6981 N N . ILE B 1 452 ? -6.562 -27.219 -19.156 1 95.75 452 ILE B N 1
ATOM 6982 C CA . ILE B 1 452 ? -6.086 -27.016 -17.797 1 95.75 452 ILE B CA 1
ATOM 6983 C C . ILE B 1 452 ? -4.906 -26.047 -17.797 1 95.75 452 ILE B C 1
ATOM 6985 O O . ILE B 1 452 ? -4.141 -25.984 -18.766 1 95.75 452 ILE B O 1
ATOM 6989 N N . TYR B 1 453 ? -4.77 -25.266 -16.781 1 96.94 453 TYR B N 1
ATOM 6990 C CA . TYR B 1 453 ? -3.654 -24.344 -16.594 1 96.94 453 TYR B CA 1
ATOM 6991 C C . TYR B 1 453 ? -3.539 -23.906 -15.133 1 96.94 453 TYR B C 1
ATOM 6993 O O . TYR B 1 453 ? -4.457 -24.141 -14.336 1 96.94 453 TYR B O 1
ATOM 7001 N N . ALA B 1 454 ? -2.371 -23.375 -14.742 1 98.12 454 ALA B N 1
ATOM 7002 C CA . ALA B 1 454 ? -2.152 -22.641 -13.492 1 98.12 454 ALA B CA 1
ATOM 7003 C C . ALA B 1 454 ? -2.207 -23.594 -12.289 1 98.12 454 ALA B C 1
ATOM 7005 O O . ALA B 1 454 ? -3.018 -23.391 -11.383 1 98.12 454 ALA B O 1
ATOM 7006 N N . PRO B 1 455 ? -1.312 -24.578 -12.258 1 98.81 455 PRO B N 1
ATOM 7007 C CA . PRO B 1 455 ? -1.206 -25.391 -11.047 1 98.81 455 PRO B CA 1
ATOM 7008 C C . PRO B 1 455 ? -0.567 -24.641 -9.883 1 98.81 455 PRO B C 1
ATOM 7010 O O . PRO B 1 455 ? 0.59 -24.219 -9.977 1 98.81 455 PRO B O 1
ATOM 7013 N N . PHE B 1 456 ? -1.292 -24.516 -8.75 1 98.88 456 PHE B N 1
ATOM 7014 C CA . PHE B 1 456 ? -0.796 -23.75 -7.617 1 98.88 456 PHE B CA 1
ATOM 7015 C C . PHE B 1 456 ? -0.8 -24.594 -6.348 1 98.88 456 PHE B C 1
ATOM 7017 O O . PHE B 1 456 ? -1.863 -24.953 -5.832 1 98.88 456 PHE B O 1
ATOM 7024 N N . LEU B 1 457 ? 0.338 -24.812 -5.816 1 98.88 457 LEU B N 1
ATOM 7025 C CA . LEU B 1 457 ? 0.586 -25.719 -4.695 1 98.88 457 LEU B CA 1
ATOM 7026 C C . LEU B 1 457 ? -0.039 -25.172 -3.414 1 98.88 457 LEU B C 1
ATOM 7028 O O . LEU B 1 457 ? 0.033 -23.969 -3.146 1 98.88 457 LEU B O 1
ATOM 7032 N N . HIS B 1 458 ? -0.622 -26.078 -2.674 1 98.81 458 HIS B N 1
ATOM 7033 C CA . HIS B 1 458 ? -1.124 -25.719 -1.353 1 98.81 458 HIS B CA 1
ATOM 7034 C C . HIS B 1 458 ? 0.015 -25.594 -0.347 1 98.81 458 HIS B C 1
ATOM 7036 O O . HIS B 1 458 ? 0.838 -26.5 -0.212 1 98.81 458 HIS B O 1
ATOM 7042 N N . PRO B 1 459 ? 0 -24.531 0.417 1 98.62 459 PRO B N 1
ATOM 7043 C CA . PRO B 1 459 ?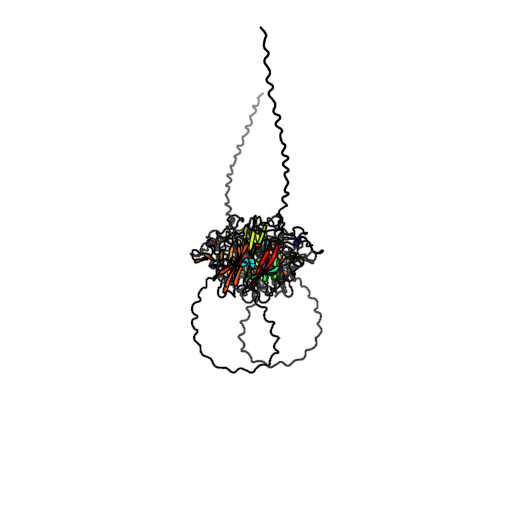 1.156 -24.266 1.275 1 98.62 459 PRO B CA 1
ATOM 7044 C C . PRO B 1 459 ? 1.241 -25.219 2.465 1 98.62 459 PRO B C 1
ATOM 7046 O O . PRO B 1 459 ? 2.299 -25.344 3.088 1 98.62 459 PRO B O 1
ATOM 7049 N N . TRP B 1 460 ? 0.173 -25.938 2.781 1 98.06 460 TRP B N 1
ATOM 7050 C CA . TRP B 1 460 ? 0.171 -26.812 3.949 1 98.06 460 TRP B CA 1
ATOM 7051 C C . TRP B 1 460 ? 0.377 -28.266 3.541 1 98.06 460 TRP B C 1
ATOM 7053 O O . TRP B 1 460 ? 0.386 -29.156 4.391 1 98.06 460 TRP B O 1
ATOM 7063 N N . SER B 1 461 ? 0.512 -28.5 2.277 1 97.31 461 SER B N 1
ATOM 7064 C CA . SER B 1 461 ? 0.771 -29.844 1.758 1 97.31 461 SER B CA 1
ATOM 7065 C C . SER B 1 461 ? 2.176 -29.953 1.177 1 97.31 461 SER B C 1
ATOM 7067 O O . SER B 1 461 ? 2.355 -29.906 -0.042 1 97.31 461 SER B O 1
ATOM 7069 N N . THR B 1 462 ? 3.152 -30.141 1.985 1 96.88 462 THR B N 1
ATOM 7070 C CA . THR B 1 462 ? 4.547 -30.109 1.559 1 96.88 462 THR B CA 1
ATOM 7071 C C . THR B 1 462 ? 5.207 -31.469 1.722 1 96.88 462 THR B C 1
ATOM 7073 O O . THR B 1 462 ? 6.434 -31.578 1.66 1 96.88 462 THR B O 1
ATOM 7076 N N . GLY B 1 463 ? 4.461 -32.5 2.018 1 96.44 463 GLY B N 1
ATOM 7077 C CA . GLY B 1 463 ? 4.996 -33.844 2.227 1 96.44 463 GLY B CA 1
ATOM 7078 C C . GLY B 1 463 ? 4.809 -34.75 1.031 1 96.44 463 GLY B C 1
ATOM 7079 O O . GLY B 1 463 ? 5 -34.344 -0.112 1 96.44 463 GLY B O 1
ATOM 7080 N N . LYS B 1 464 ? 4.449 -36 1.3 1 96.56 464 LYS B N 1
ATOM 7081 C CA . LYS B 1 464 ? 4.305 -37.031 0.276 1 96.56 464 LYS B CA 1
ATOM 7082 C C . LYS B 1 464 ? 3.111 -36.719 -0.632 1 96.56 464 LYS B C 1
ATOM 7084 O O . LYS B 1 464 ? 3.096 -37.125 -1.795 1 96.56 464 LYS B O 1
ATOM 7089 N N . GLU B 1 465 ? 2.176 -36.062 -0.047 1 96.44 465 GLU B N 1
ATOM 7090 C CA . GLU B 1 465 ? 1.017 -35.688 -0.837 1 96.44 465 GLU B CA 1
ATOM 7091 C C . GLU B 1 465 ? 1.093 -34.188 -1.221 1 96.44 465 GLU B C 1
ATOM 7093 O O . GLU B 1 465 ? 1.309 -33.344 -0.363 1 96.44 465 GLU B O 1
ATOM 7098 N N . LEU B 1 466 ? 0.909 -34 -2.461 1 97.88 466 LEU B N 1
ATOM 7099 C CA . LEU B 1 466 ? 0.834 -32.625 -2.973 1 97.88 466 LEU B CA 1
ATOM 7100 C C . LEU B 1 466 ? -0.594 -32.281 -3.375 1 97.88 466 LEU B C 1
ATOM 7102 O O . LEU B 1 466 ? -1.173 -32.906 -4.254 1 97.88 466 LEU B O 1
ATOM 7106 N N . TYR B 1 467 ? -1.144 -31.344 -2.691 1 98.44 467 TYR B N 1
ATOM 7107 C CA . TYR B 1 467 ? -2.402 -30.75 -3.133 1 98.44 467 TYR B CA 1
ATOM 7108 C C . TYR B 1 467 ? -2.156 -29.438 -3.891 1 98.44 467 TYR B C 1
ATOM 7110 O O . TYR B 1 467 ? -1.305 -28.641 -3.5 1 98.44 467 TYR B O 1
ATOM 7118 N N . PHE B 1 468 ? -2.855 -29.25 -4.973 1 98.75 468 PHE B N 1
ATOM 7119 C CA . PHE B 1 468 ? -2.711 -28 -5.727 1 98.75 468 PHE B CA 1
ATOM 7120 C C . PHE B 1 468 ? -4 -27.672 -6.469 1 98.75 468 PHE B C 1
ATOM 7122 O O . PHE B 1 468 ? -4.754 -28.562 -6.848 1 98.75 468 PHE B O 1
ATOM 7129 N N . ASN B 1 469 ? -4.246 -26.391 -6.59 1 98.81 469 ASN B N 1
ATOM 7130 C CA . ASN B 1 469 ? -5.32 -25.891 -7.445 1 98.81 469 ASN B CA 1
ATOM 7131 C C . ASN B 1 469 ? -4.961 -26.016 -8.922 1 98.81 469 ASN B C 1
ATOM 7133 O O . ASN B 1 469 ? -3.789 -25.922 -9.297 1 98.81 469 ASN B O 1
ATOM 7137 N N . LEU B 1 470 ? -5.945 -26.234 -9.711 1 98.62 470 LEU B N 1
ATOM 7138 C CA . LEU B 1 470 ? -5.812 -26.312 -11.164 1 98.62 470 LEU B CA 1
ATOM 7139 C C . LEU B 1 470 ? -7.043 -25.734 -11.859 1 98.62 470 LEU B C 1
ATOM 7141 O O . LEU B 1 470 ? -8.172 -26.156 -11.594 1 98.62 470 LEU B O 1
ATOM 7145 N N . SER B 1 471 ? -6.797 -24.797 -12.742 1 97.62 471 SER B N 1
ATOM 7146 C CA . SER B 1 471 ? -7.898 -24.172 -13.461 1 97.62 471 SER B CA 1
ATOM 7147 C C . SER B 1 471 ? -8.312 -25 -14.672 1 97.62 471 SER B C 1
ATOM 7149 O O . SER B 1 471 ? -7.469 -25.594 -15.336 1 97.62 471 SER B O 1
ATOM 7151 N N . LEU B 1 472 ? -9.555 -25 -14.891 1 94.25 472 LEU B N 1
ATOM 7152 C CA . LEU B 1 472 ? -10.117 -25.562 -16.109 1 94.25 472 LEU B CA 1
ATOM 7153 C C . LEU B 1 472 ? -10.844 -24.5 -16.922 1 94.25 472 LEU B C 1
ATOM 7155 O O . LEU B 1 472 ? -11.844 -23.938 -16.469 1 94.25 472 LEU B O 1
ATOM 7159 N N . TRP B 1 473 ? -10.445 -24.281 -18.125 1 92.31 473 TRP B N 1
ATOM 7160 C CA . TRP B 1 473 ? -10.93 -23.188 -18.969 1 92.31 473 TRP B CA 1
ATOM 7161 C C . TRP B 1 473 ? -12.383 -23.406 -19.344 1 92.31 473 TRP B C 1
ATOM 7163 O O . TRP B 1 473 ? -13.211 -22.5 -19.219 1 92.31 473 TRP B O 1
ATOM 7173 N N . SER B 1 474 ? -12.742 -24.547 -19.766 1 86.81 474 SER B N 1
ATOM 7174 C CA . SER B 1 474 ? -14.078 -24.812 -20.297 1 86.81 474 SER B CA 1
ATOM 7175 C C . SER B 1 474 ? -15.148 -24.578 -19.234 1 86.81 474 SER B C 1
ATOM 7177 O O . SER B 1 474 ? -16.281 -24.188 -19.562 1 86.81 474 SER B O 1
ATOM 7179 N N . ALA B 1 475 ? -14.773 -24.828 -18.031 1 88.38 475 ALA B N 1
ATOM 7180 C CA . ALA B 1 475 ? -15.695 -24.578 -16.922 1 88.38 475 ALA B CA 1
ATOM 7181 C C . ALA B 1 475 ? -15.461 -23.188 -16.344 1 88.38 475 ALA B C 1
ATOM 7183 O O . ALA B 1 475 ? -16.328 -22.641 -15.648 1 88.38 475 ALA B O 1
ATOM 7184 N N . TYR B 1 476 ? -14.328 -22.703 -16.594 1 92 476 TYR B N 1
ATOM 7185 C CA . TYR B 1 476 ? -13.789 -21.453 -16.047 1 92 476 TYR B CA 1
ATOM 7186 C C . TYR B 1 476 ? -13.906 -21.438 -14.523 1 92 476 TYR B C 1
ATOM 7188 O O . TYR B 1 476 ? -14.453 -20.5 -13.945 1 92 476 TYR B O 1
ATOM 7196 N N . ASN B 1 477 ? -13.438 -22.453 -14.016 1 95.56 477 ASN B N 1
ATOM 7197 C CA . ASN B 1 477 ? -13.398 -22.609 -12.562 1 95.56 477 ASN B CA 1
ATOM 7198 C C . ASN B 1 477 ? -12.172 -23.406 -12.117 1 95.56 477 ASN B C 1
ATOM 7200 O O . ASN B 1 477 ? -11.375 -23.844 -12.953 1 95.56 477 ASN B O 1
ATOM 7204 N N . VAL B 1 478 ? -12.031 -23.578 -10.781 1 98.19 478 VAL B N 1
ATOM 7205 C CA . VAL B 1 478 ? -10.805 -24.109 -10.195 1 98.19 478 VAL B CA 1
ATOM 7206 C C . VAL B 1 478 ? -11.094 -25.453 -9.531 1 98.19 478 VAL B C 1
ATOM 7208 O O . VAL B 1 478 ? -12.07 -25.594 -8.781 1 98.19 478 VAL B O 1
ATOM 7211 N N . MET B 1 479 ? -10.227 -26.406 -9.82 1 97.62 479 MET B N 1
ATOM 7212 C CA . MET B 1 479 ? -10.234 -27.734 -9.219 1 97.62 479 MET B CA 1
ATOM 7213 C C . MET B 1 479 ? -9.125 -27.875 -8.188 1 97.62 479 MET B C 1
ATOM 7215 O O . MET B 1 479 ? -8.125 -27.156 -8.242 1 97.62 479 MET B O 1
ATOM 7219 N N . LEU B 1 480 ? -9.367 -28.766 -7.238 1 98.5 480 LEU B N 1
ATOM 7220 C CA . LEU B 1 480 ? -8.289 -29.219 -6.367 1 98.5 480 LEU B CA 1
ATOM 7221 C C . LEU B 1 480 ? -7.801 -30.609 -6.785 1 98.5 480 LEU B C 1
ATOM 7223 O O . LEU B 1 480 ? -8.602 -31.531 -6.922 1 98.5 480 LEU B O 1
ATOM 7227 N N . MET B 1 481 ? -6.516 -30.672 -6.996 1 98.12 481 MET B N 1
ATOM 7228 C CA . MET B 1 481 ? -5.855 -31.922 -7.371 1 98.12 481 MET B CA 1
ATOM 7229 C C . MET B 1 481 ? -4.996 -32.438 -6.23 1 98.12 481 MET B C 1
ATOM 7231 O O . MET B 1 481 ? -4.598 -31.688 -5.344 1 98.12 481 MET B O 1
ATOM 7235 N N . ARG B 1 482 ? -4.762 -33.781 -6.293 1 97.06 482 ARG B N 1
ATOM 7236 C CA . ARG B 1 482 ? -3.871 -34.406 -5.34 1 97.06 482 ARG B CA 1
ATOM 7237 C C . ARG B 1 482 ? -2.908 -35.375 -6.051 1 97.06 482 ARG B C 1
ATOM 7239 O O . ARG B 1 482 ? -3.332 -36.25 -6.809 1 97.06 482 ARG B O 1
ATOM 7246 N N . THR B 1 483 ? -1.645 -35.188 -5.844 1 96.88 483 THR B N 1
ATOM 7247 C CA . THR B 1 483 ? -0.617 -36.125 -6.301 1 96.88 483 THR B CA 1
ATOM 7248 C C . THR B 1 483 ? 0.055 -36.812 -5.113 1 96.88 483 THR B C 1
ATOM 7250 O O . THR B 1 483 ? 0.475 -36.156 -4.164 1 96.88 483 THR B O 1
ATOM 7253 N N . VAL B 1 484 ? 0.114 -38.094 -5.156 1 95.06 484 VAL B N 1
ATOM 7254 C CA . VAL B 1 484 ? 0.902 -38.875 -4.191 1 95.06 484 VAL B CA 1
ATOM 7255 C C . VAL B 1 484 ? 2.271 -39.188 -4.785 1 95.06 484 VAL B C 1
ATOM 7257 O O . VAL B 1 484 ? 2.365 -39.875 -5.812 1 95.06 484 VAL B O 1
ATOM 7260 N N . LEU B 1 485 ? 3.275 -38.688 -4.133 1 94.94 485 LEU B N 1
ATOM 7261 C CA . LEU B 1 485 ? 4.648 -38.906 -4.586 1 94.94 485 LEU B CA 1
ATOM 7262 C C . LEU B 1 485 ? 5.102 -40.344 -4.301 1 94.94 485 LEU B C 1
ATOM 7264 O O . LEU B 1 485 ? 4.59 -41 -3.383 1 94.94 485 LEU B O 1
ATOM 7268 N N . PRO B 1 486 ? 6.074 -40.906 -5.066 1 89.38 486 PRO B N 1
ATOM 7269 C CA . PRO B 1 486 ? 6.57 -42.281 -4.832 1 89.38 486 PRO B CA 1
ATOM 7270 C C . PRO B 1 486 ? 7.344 -42.406 -3.521 1 89.38 486 PRO B C 1
ATOM 7272 O O . PRO B 1 486 ? 7.941 -41.438 -3.055 1 89.38 486 PRO B O 1
#